Protein AF-A0A9R1W698-F1 (afdb_monomer_lite)

Structure (mmCIF, N/CA/C/O backbone):
data_AF-A0A9R1W698-F1
#
_entry.id   AF-A0A9R1W698-F1
#
loop_
_atom_site.group_PDB
_atom_site.id
_atom_site.type_symbol
_atom_site.label_atom_id
_atom_site.label_alt_id
_atom_site.label_comp_id
_atom_site.label_asym_id
_atom_site.label_entity_id
_atom_site.label_seq_id
_atom_site.pdbx_PDB_ins_code
_atom_site.Cartn_x
_atom_site.Cartn_y
_atom_site.Cartn_z
_atom_site.occupancy
_atom_site.B_iso_or_equiv
_atom_site.auth_seq_id
_atom_site.auth_comp_id
_atom_site.auth_asym_id
_atom_site.auth_atom_id
_atom_site.pdbx_PDB_model_num
ATOM 1 N N . MET A 1 1 ? -31.253 -34.315 96.764 1.00 33.97 1 MET A N 1
ATOM 2 C CA . MET A 1 1 ? -30.723 -33.722 95.512 1.00 33.97 1 MET A CA 1
ATOM 3 C C . MET A 1 1 ? -31.848 -32.955 94.836 1.00 33.97 1 MET A C 1
ATOM 5 O O . MET A 1 1 ? -32.998 -33.227 95.155 1.00 33.97 1 MET A O 1
ATOM 9 N N . ILE A 1 2 ? -31.525 -31.975 93.991 1.00 33.94 2 ILE A N 1
ATOM 10 C CA . ILE A 1 2 ? -32.483 -30.999 93.449 1.00 33.94 2 ILE A CA 1
ATOM 11 C C . ILE A 1 2 ? -32.566 -31.155 91.929 1.00 33.94 2 ILE A C 1
ATOM 13 O O . ILE A 1 2 ? -31.538 -31.225 91.266 1.00 33.94 2 ILE A O 1
ATOM 17 N N . SER A 1 3 ? -33.785 -31.144 91.399 1.00 26.56 3 SER A N 1
ATOM 18 C CA . SER A 1 3 ? -34.127 -30.610 90.077 1.00 26.56 3 SER A CA 1
ATOM 19 C C . SER A 1 3 ? -35.618 -30.268 90.121 1.00 26.56 3 SER A C 1
ATOM 21 O O . SER A 1 3 ? -36.389 -31.053 90.675 1.00 26.56 3 SER A O 1
ATOM 23 N N . PHE A 1 4 ? -36.020 -29.088 89.645 1.00 29.69 4 PHE A N 1
ATOM 24 C CA . PHE A 1 4 ? -37.393 -28.587 89.789 1.00 29.69 4 PHE A CA 1
ATOM 25 C C . PHE A 1 4 ? -38.014 -28.194 88.445 1.00 29.69 4 PHE A C 1
ATOM 27 O O . PHE A 1 4 ? -37.325 -28.023 87.443 1.00 29.69 4 PHE A O 1
ATOM 34 N N . SER A 1 5 ? -39.342 -28.118 88.445 1.00 29.70 5 SER A N 1
ATOM 35 C CA . SER A 1 5 ? -40.207 -28.041 87.268 1.00 29.70 5 SER A CA 1
ATOM 36 C C . SER A 1 5 ? -40.041 -26.789 86.406 1.00 29.70 5 SER A C 1
ATOM 38 O O . SER A 1 5 ? -39.906 -25.676 86.913 1.00 29.70 5 SER A O 1
ATOM 40 N N . SER A 1 6 ? -40.236 -26.982 85.102 1.00 26.84 6 SER A N 1
ATOM 41 C CA . SER A 1 6 ? -40.663 -25.948 84.158 1.00 26.84 6 SER A CA 1
ATOM 42 C C . SER A 1 6 ? -41.901 -25.188 84.649 1.00 26.84 6 SER A C 1
ATOM 44 O O . SER A 1 6 ? -42.831 -25.801 85.175 1.00 26.84 6 SER A O 1
ATOM 46 N N . PHE A 1 7 ? -41.945 -23.882 84.390 1.00 28.03 7 PHE A N 1
ATOM 47 C CA . PHE A 1 7 ? -43.139 -23.046 84.519 1.00 28.03 7 PHE A CA 1
ATOM 48 C C . PHE A 1 7 ? -43.317 -22.235 83.235 1.00 28.03 7 PHE A C 1
ATOM 50 O O . PHE A 1 7 ? -42.392 -21.546 82.807 1.00 28.03 7 PHE A O 1
ATOM 57 N N . GLU A 1 8 ? -44.501 -22.305 82.632 1.00 27.55 8 GLU A N 1
ATOM 58 C CA . GLU A 1 8 ? -44.916 -21.337 81.617 1.00 27.55 8 GLU A CA 1
ATOM 59 C C . GLU A 1 8 ? -45.270 -20.007 82.295 1.00 27.55 8 GLU A C 1
ATOM 61 O O . GLU A 1 8 ? -45.818 -19.987 83.400 1.00 27.55 8 GLU A O 1
ATOM 66 N N . LEU A 1 9 ? -44.997 -18.889 81.620 1.00 27.81 9 LEU A N 1
ATOM 67 C CA . LEU A 1 9 ? -45.496 -17.575 82.017 1.00 27.81 9 LEU A CA 1
ATOM 68 C C . LEU A 1 9 ? -45.910 -16.784 80.775 1.00 27.81 9 LEU A C 1
ATOM 70 O O . LEU A 1 9 ? -45.196 -16.724 79.775 1.00 27.81 9 LEU A O 1
ATOM 74 N N . GLU A 1 10 ? -47.114 -16.227 80.829 1.00 25.27 10 GLU A N 1
ATOM 75 C CA . GLU A 1 10 ? -47.820 -15.699 79.666 1.00 25.27 10 GLU A CA 1
ATOM 76 C C . GLU A 1 10 ? -47.170 -14.422 79.112 1.00 25.27 10 GLU A C 1
ATOM 78 O O . GLU A 1 10 ? -47.027 -13.430 79.830 1.00 25.27 10 GLU A O 1
ATOM 83 N N . LYS A 1 11 ? -46.944 -14.355 77.792 1.00 28.23 11 LYS A N 1
ATOM 84 C CA . LYS A 1 11 ? -46.840 -13.064 77.087 1.00 28.23 11 LYS A CA 1
ATOM 85 C C . LYS A 1 11 ? -48.230 -12.420 76.949 1.00 28.23 11 LYS A C 1
ATOM 87 O O . LYS A 1 11 ? -48.762 -12.288 75.849 1.00 28.23 11 LYS A O 1
ATOM 92 N N . LYS A 1 12 ? -48.826 -11.997 78.071 1.00 27.94 12 LYS A N 1
ATOM 93 C CA . LYS A 1 12 ? -49.932 -11.026 78.054 1.00 27.94 12 LYS A CA 1
ATOM 94 C C . LYS A 1 12 ? -49.378 -9.680 77.574 1.00 27.94 12 LYS A C 1
ATOM 96 O O . LYS A 1 12 ? -48.431 -9.156 78.153 1.00 27.94 12 LYS A O 1
ATOM 101 N N . GLY A 1 13 ? -49.942 -9.143 76.495 1.00 33.56 13 GLY A N 1
ATOM 102 C CA . GLY A 1 13 ? -49.483 -7.884 75.907 1.00 33.56 13 GLY A CA 1
ATOM 103 C C . GLY A 1 13 ? -49.900 -6.650 76.711 1.00 33.56 13 GLY A C 1
ATOM 104 O O . GLY A 1 13 ? -50.947 -6.644 77.357 1.00 33.56 13 GLY A O 1
ATOM 105 N N . SER A 1 14 ? -49.114 -5.580 76.593 1.00 26.20 14 SER A N 1
ATOM 106 C CA . SER A 1 14 ? -49.520 -4.219 76.951 1.00 26.20 14 SER A CA 1
ATOM 107 C C . SER A 1 14 ? -49.183 -3.282 75.792 1.00 26.20 14 SER A C 1
ATOM 109 O O . SER A 1 14 ? -48.072 -3.336 75.276 1.00 26.20 14 SER A O 1
ATOM 111 N N . SER A 1 15 ? -50.172 -2.487 75.372 1.00 27.78 15 SER A N 1
ATOM 112 C CA . SER A 1 15 ? -50.120 -1.407 74.369 1.00 27.78 15 SER A CA 1
ATOM 113 C C . SER A 1 15 ? -49.068 -1.513 73.248 1.00 27.78 15 SER A C 1
ATOM 115 O O . SER A 1 15 ? -47.927 -1.076 73.401 1.00 27.78 15 SER A O 1
ATOM 117 N N . MET A 1 16 ? -49.516 -1.906 72.050 1.00 29.89 16 MET A N 1
ATOM 118 C CA . MET A 1 16 ? -48.929 -1.351 70.823 1.00 29.89 16 MET A CA 1
ATOM 119 C C . MET A 1 16 ? -48.975 0.184 70.894 1.00 29.89 16 MET A C 1
ATOM 121 O O . MET A 1 16 ? -49.987 0.749 71.318 1.00 29.89 16 MET A O 1
ATOM 125 N N . ALA A 1 17 ? -47.920 0.859 70.437 1.00 30.55 17 ALA A N 1
ATOM 126 C CA . ALA A 1 17 ? -48.002 2.288 70.147 1.00 30.55 17 ALA A CA 1
ATOM 127 C C . ALA A 1 17 ? -49.018 2.539 69.006 1.00 30.55 17 ALA A C 1
ATOM 129 O O . ALA A 1 17 ? -49.207 1.656 68.162 1.00 30.55 17 ALA A O 1
ATOM 130 N N . PRO A 1 18 ? -49.677 3.713 68.941 1.00 30.25 18 PRO A N 1
ATOM 131 C CA . PRO A 1 18 ? -50.644 3.993 67.886 1.00 30.25 18 PRO A CA 1
ATOM 132 C C . PRO A 1 18 ? -50.001 3.956 66.495 1.00 30.25 18 PRO A C 1
ATOM 134 O O . PRO A 1 18 ? -49.043 4.679 66.217 1.00 30.25 18 PRO A O 1
ATOM 137 N N . THR A 1 19 ? -50.574 3.164 65.592 1.00 39.56 19 THR A N 1
ATOM 138 C CA . THR A 1 19 ? -50.259 3.206 64.160 1.00 39.56 19 THR A CA 1
ATOM 139 C C . THR A 1 19 ? -50.583 4.597 63.605 1.00 39.56 19 THR A C 1
ATOM 141 O O . THR A 1 19 ? -51.761 4.939 63.492 1.00 39.56 19 THR A O 1
ATOM 144 N N . GLY A 1 20 ? -49.572 5.405 63.262 1.00 36.72 20 GLY A N 1
ATOM 145 C CA . GLY A 1 20 ? -49.811 6.709 62.621 1.00 36.72 20 GLY A CA 1
ATOM 146 C C . GLY A 1 20 ? -48.735 7.792 62.751 1.00 36.72 20 GLY A C 1
ATOM 147 O O . GLY A 1 20 ? -48.856 8.809 62.075 1.00 36.72 20 GLY A O 1
ATOM 148 N N . LYS A 1 21 ? -47.688 7.615 63.568 1.00 42.62 21 LYS A N 1
ATOM 149 C CA . LYS A 1 21 ? -46.507 8.502 63.570 1.00 42.62 21 LYS A CA 1
ATOM 150 C C . LYS A 1 21 ? -45.225 7.703 63.366 1.00 42.62 21 LYS A C 1
ATOM 152 O O . LYS A 1 21 ? -45.074 6.632 63.948 1.00 42.62 21 LYS A O 1
ATOM 157 N N . ALA A 1 22 ? -44.318 8.235 62.551 1.00 48.12 22 ALA A N 1
ATOM 158 C CA . ALA A 1 22 ? -42.968 7.706 62.418 1.00 48.12 22 ALA A CA 1
ATOM 159 C C . ALA A 1 22 ? -42.137 8.033 63.672 1.00 48.12 22 ALA A C 1
ATOM 161 O O . ALA A 1 22 ? -42.319 9.083 64.287 1.00 48.12 22 ALA A O 1
ATOM 162 N N . LEU A 1 23 ? -41.216 7.136 64.032 1.00 63.12 23 LEU A N 1
ATOM 163 C CA . LEU A 1 23 ? -40.157 7.416 65.003 1.00 63.12 23 LEU A CA 1
ATOM 164 C C . LEU A 1 23 ? -39.086 8.266 64.314 1.00 63.12 23 LEU A C 1
ATOM 166 O O . LEU A 1 23 ? -38.233 7.753 63.589 1.00 63.12 23 LEU A O 1
ATOM 170 N N . GLU A 1 24 ? -39.173 9.578 64.504 1.00 68.81 24 GLU A N 1
ATOM 171 C CA . GLU A 1 24 ? -38.266 10.546 63.890 1.00 68.81 24 GLU A CA 1
ATOM 172 C C . GLU A 1 24 ? -37.064 10.826 64.801 1.00 68.81 24 GLU A C 1
ATOM 174 O O . GLU A 1 24 ? -37.206 11.091 65.995 1.00 68.81 24 GLU A O 1
ATOM 179 N N . PHE A 1 25 ? -35.866 10.770 64.219 1.00 82.12 25 PHE A N 1
ATOM 180 C CA . PHE A 1 25 ? -34.627 11.214 64.856 1.00 82.12 25 PHE A CA 1
ATOM 181 C C . PHE A 1 25 ? -34.342 12.646 64.404 1.00 82.12 25 PHE A C 1
ATOM 183 O O . PHE A 1 25 ? -34.291 12.893 63.197 1.00 82.12 25 PHE A O 1
ATOM 190 N N . TYR A 1 26 ? -34.126 13.556 65.350 1.00 80.81 26 TYR A N 1
ATOM 191 C CA . TYR A 1 26 ? -33.819 14.964 65.091 1.00 80.81 26 TYR A CA 1
ATOM 192 C C . TYR A 1 26 ? -32.513 15.380 65.785 1.00 80.81 26 TYR A C 1
ATOM 194 O O . TYR A 1 26 ? -32.010 14.659 66.646 1.00 80.81 26 TYR A O 1
ATOM 202 N N . ASN A 1 27 ? -31.943 16.505 65.354 1.00 84.69 27 ASN A N 1
ATOM 203 C CA . ASN A 1 27 ? -30.641 17.016 65.787 1.00 84.69 27 ASN A CA 1
ATOM 204 C C . ASN A 1 27 ? -30.791 18.493 66.167 1.00 84.69 27 ASN A C 1
ATOM 206 O O . ASN A 1 27 ? -31.296 19.273 65.357 1.00 84.69 27 ASN A O 1
ATOM 210 N N . GLU A 1 28 ? -30.350 18.852 67.369 1.00 80.00 28 GLU A N 1
ATOM 211 C CA . GLU A 1 28 ? -30.261 20.227 67.864 1.00 80.00 28 GLU A CA 1
ATOM 212 C C . GLU A 1 28 ? -28.819 20.454 68.354 1.00 80.00 28 GLU A C 1
ATOM 214 O O . GLU A 1 28 ? -28.371 19.794 69.282 1.00 80.00 28 GLU A O 1
ATOM 219 N N . ASP A 1 29 ? -28.065 21.339 67.692 1.00 71.00 29 ASP A N 1
ATOM 220 C CA . ASP A 1 29 ? -26.711 21.791 68.075 1.00 71.00 29 ASP A CA 1
ATOM 221 C C . ASP A 1 29 ? -25.688 20.697 68.498 1.00 71.00 29 ASP A C 1
ATOM 223 O O . ASP A 1 29 ? -24.858 20.912 69.382 1.00 71.00 29 ASP A O 1
ATOM 227 N N . ASN A 1 30 ? -25.675 19.567 67.769 1.00 77.69 30 ASN A N 1
ATOM 228 C CA . ASN A 1 30 ? -24.876 18.333 67.966 1.00 77.69 30 ASN A CA 1
ATOM 229 C C . ASN A 1 30 ? -25.450 17.294 68.948 1.00 77.69 30 ASN A C 1
ATOM 231 O O . ASN A 1 30 ? -24.835 16.239 69.131 1.00 77.69 30 ASN A O 1
ATOM 235 N N . ASP A 1 31 ? -26.644 17.520 69.489 1.00 84.00 31 ASP A N 1
ATOM 236 C CA . ASP A 1 31 ? -27.379 16.534 70.277 1.00 84.00 31 ASP A CA 1
ATOM 237 C C . ASP A 1 31 ? -28.454 15.855 69.406 1.00 84.00 31 ASP A C 1
ATOM 239 O O . ASP A 1 31 ? -29.385 16.487 68.898 1.00 84.00 31 ASP A O 1
ATOM 243 N N . TRP A 1 32 ? -28.332 14.538 69.211 1.00 83.88 32 TRP A N 1
ATOM 244 C CA . TRP A 1 32 ? -29.322 13.711 68.516 1.00 83.88 32 TRP A CA 1
ATOM 245 C C . TRP A 1 32 ? -30.338 13.125 69.491 1.00 83.88 32 TRP A C 1
ATOM 247 O O . TRP A 1 32 ? -29.989 12.367 70.398 1.00 83.88 32 TRP A O 1
ATOM 257 N N . PHE A 1 33 ? -31.614 13.376 69.219 1.00 82.62 33 PHE A N 1
ATOM 258 C CA . PHE A 1 33 ? -32.744 12.876 69.992 1.00 82.62 33 PHE A CA 1
ATOM 259 C C . PHE A 1 33 ? -33.616 11.940 69.151 1.00 82.62 33 PHE A C 1
ATOM 261 O O . PHE A 1 33 ? -33.777 12.115 67.940 1.00 82.62 33 PHE A O 1
ATOM 268 N N . CYS A 1 34 ? -34.234 10.956 69.805 1.00 80.06 34 CYS A N 1
ATOM 269 C CA . CYS A 1 34 ? -35.293 10.139 69.214 1.00 80.06 34 CYS A CA 1
ATOM 270 C C . CYS A 1 34 ? -36.658 10.595 69.745 1.00 80.06 34 CYS A C 1
ATOM 272 O O . CYS A 1 34 ? -36.892 10.547 70.952 1.00 80.06 34 CYS A O 1
ATOM 274 N N . ASN A 1 35 ? -37.575 10.978 68.852 1.00 71.50 35 ASN A N 1
ATOM 275 C CA . ASN A 1 35 ? -38.917 11.462 69.185 1.00 71.50 35 ASN A CA 1
ATOM 276 C C . ASN A 1 35 ? -39.826 10.316 69.675 1.00 71.50 35 ASN A C 1
ATOM 278 O O . ASN A 1 35 ? -40.599 9.730 68.913 1.00 71.50 35 ASN A O 1
ATOM 282 N N . ALA A 1 36 ? -39.684 9.962 70.953 1.00 67.25 36 ALA A N 1
ATOM 283 C CA . ALA A 1 36 ? -40.439 8.920 71.640 1.00 67.25 36 ALA A CA 1
ATOM 284 C C . ALA A 1 36 ? -41.389 9.510 72.700 1.00 67.25 36 ALA A C 1
ATOM 286 O O . ALA A 1 36 ? -41.257 10.650 73.131 1.00 67.25 36 ALA A O 1
ATOM 287 N N . VAL A 1 37 ? -42.348 8.701 73.163 1.00 67.06 37 VAL A N 1
ATOM 288 C CA . VAL A 1 37 ? -43.302 9.076 74.234 1.00 67.06 37 VAL A CA 1
ATOM 289 C C . VAL A 1 37 ? -42.653 9.038 75.634 1.00 67.06 37 VAL A C 1
ATOM 291 O O . VAL A 1 37 ? -43.261 9.449 76.619 1.00 67.06 37 VAL A O 1
ATOM 294 N N . LEU A 1 38 ? -41.416 8.543 75.731 1.00 72.62 38 LEU A N 1
ATOM 295 C CA . LEU A 1 38 ? -40.633 8.426 76.960 1.00 72.62 38 LEU A CA 1
ATOM 296 C C . LEU A 1 38 ? -39.397 9.341 76.889 1.00 72.62 38 LEU A C 1
ATOM 298 O O . LEU A 1 38 ? -38.908 9.602 75.789 1.00 72.62 38 LEU A O 1
ATOM 302 N N . PRO A 1 39 ? -38.879 9.822 78.034 1.00 74.50 39 PRO A N 1
ATOM 303 C CA . PRO A 1 39 ? -37.581 10.483 78.086 1.00 74.50 39 PRO A CA 1
ATOM 304 C C . PRO A 1 39 ? -36.440 9.467 77.922 1.00 74.50 39 PRO A C 1
ATOM 306 O O . PRO A 1 39 ? -36.518 8.346 78.429 1.00 74.50 39 PRO A O 1
ATOM 309 N N . SER A 1 40 ? -35.355 9.893 77.275 1.00 78.94 40 SER A N 1
ATOM 310 C CA . SER A 1 40 ? -34.113 9.125 77.127 1.00 78.94 40 SER A CA 1
ATOM 311 C C . SER A 1 40 ? -33.463 8.808 78.481 1.00 78.94 40 SER A C 1
ATOM 313 O O . SER A 1 40 ? -33.229 9.717 79.280 1.00 78.94 40 SER A O 1
ATOM 315 N N . ASP A 1 41 ? -33.114 7.542 78.716 1.00 81.75 41 ASP A N 1
ATOM 316 C CA . ASP A 1 41 ? -32.436 7.055 79.930 1.00 81.75 41 ASP A CA 1
ATOM 317 C C . ASP A 1 41 ? -30.949 6.695 79.709 1.00 81.75 41 ASP A C 1
ATOM 319 O O . ASP A 1 41 ? -30.249 6.304 80.652 1.00 81.75 41 ASP A O 1
ATOM 323 N N . LEU A 1 42 ? -30.455 6.879 78.479 1.00 84.12 42 LEU A N 1
ATOM 324 C CA . LEU A 1 42 ? -29.080 6.635 78.050 1.00 84.12 42 LEU A CA 1
ATOM 325 C C . LEU A 1 42 ? -28.551 7.809 77.209 1.00 84.12 42 LEU A C 1
ATOM 327 O O . LEU A 1 42 ? -29.247 8.294 76.318 1.00 84.12 42 LEU A O 1
ATOM 331 N N . THR A 1 43 ? -27.298 8.208 77.431 1.00 86.31 43 THR A N 1
ATOM 332 C CA . THR A 1 43 ? -26.577 9.134 76.540 1.00 86.31 43 THR A CA 1
ATOM 333 C C . THR A 1 43 ? -25.336 8.434 75.998 1.00 86.31 43 THR A C 1
ATOM 335 O O . THR A 1 43 ? -24.562 7.875 76.772 1.00 86.31 43 THR A O 1
ATOM 338 N N . ILE A 1 44 ? -25.124 8.454 74.683 1.00 86.44 44 ILE A N 1
ATOM 339 C CA . ILE A 1 44 ? -23.920 7.898 74.049 1.00 86.44 44 ILE A CA 1
ATOM 340 C C . ILE A 1 44 ? -23.155 9.029 73.358 1.00 86.44 44 ILE A C 1
ATOM 342 O O . ILE A 1 44 ? -23.745 9.776 72.586 1.00 86.44 44 ILE A O 1
ATOM 346 N N . VAL A 1 45 ? -21.861 9.169 73.647 1.00 86.44 45 VAL A N 1
ATOM 347 C CA . VAL A 1 45 ? -21.006 10.261 73.152 1.00 86.44 45 VAL A CA 1
ATOM 348 C C . VAL A 1 45 ? -20.006 9.721 72.136 1.00 86.44 45 VAL A C 1
ATOM 350 O O . VAL A 1 45 ? -19.306 8.746 72.419 1.00 86.44 45 VAL A O 1
ATOM 353 N N . ILE A 1 46 ? -19.958 10.348 70.957 1.00 85.81 46 ILE A N 1
ATOM 354 C CA . ILE A 1 46 ? -19.173 9.917 69.791 1.00 85.81 46 ILE A CA 1
ATOM 355 C C . ILE A 1 46 ? -18.653 11.152 69.059 1.00 85.81 46 ILE A C 1
ATOM 357 O O . ILE A 1 46 ? -19.453 11.968 68.621 1.00 85.81 46 ILE A O 1
ATOM 361 N N . ASP A 1 47 ? -17.338 11.297 68.893 1.00 78.75 47 ASP A N 1
ATOM 362 C CA . ASP A 1 47 ? -16.715 12.392 68.122 1.00 78.75 47 ASP A CA 1
ATOM 363 C C . ASP A 1 47 ? -17.144 13.824 68.552 1.00 78.75 47 ASP A C 1
ATOM 365 O O . ASP A 1 47 ? -17.042 14.774 67.778 1.00 78.75 47 ASP A O 1
ATOM 369 N N . GLY A 1 48 ? -17.637 13.994 69.788 1.00 76.50 48 GLY A N 1
ATOM 370 C CA . GLY A 1 48 ? -18.208 15.252 70.303 1.00 76.50 48 GLY A CA 1
ATOM 371 C C . GLY A 1 48 ? -19.710 15.457 70.039 1.00 76.50 48 GLY A C 1
ATOM 372 O O . GLY A 1 48 ? -20.256 16.482 70.435 1.00 76.50 48 GLY A O 1
ATOM 373 N N . VAL A 1 49 ? -20.373 14.488 69.407 1.00 85.06 49 VAL A N 1
ATOM 374 C CA . VAL A 1 49 ? -21.824 14.410 69.175 1.00 85.06 49 VAL A CA 1
ATOM 375 C C . VAL A 1 49 ? -22.461 13.548 70.268 1.00 85.06 49 VAL A C 1
ATOM 377 O O . VAL A 1 49 ? -21.977 12.444 70.543 1.00 85.06 49 VAL A O 1
ATOM 380 N N . ASN A 1 50 ? -23.556 14.011 70.877 1.00 87.75 50 ASN A N 1
ATOM 381 C CA . ASN A 1 50 ? -24.291 13.237 71.881 1.00 87.75 50 ASN A CA 1
ATOM 382 C C . ASN A 1 50 ? -25.527 12.574 71.261 1.00 87.75 50 ASN A C 1
ATOM 384 O O . ASN A 1 50 ? -26.212 13.150 70.421 1.00 87.75 50 ASN A O 1
ATOM 388 N N . PHE A 1 51 ? -25.842 11.360 71.702 1.00 87.50 51 PHE A N 1
ATOM 389 C CA . PHE A 1 51 ? -27.015 10.597 71.288 1.00 87.50 51 PHE A CA 1
ATOM 390 C C . PHE A 1 51 ? -27.871 10.270 72.510 1.00 87.50 51 PHE A C 1
ATOM 392 O O . PHE A 1 51 ? -27.522 9.396 73.308 1.00 87.50 51 PHE A O 1
ATOM 399 N N . HIS A 1 52 ? -29.004 10.955 72.644 1.00 87.12 52 HIS A N 1
ATOM 400 C CA . HIS A 1 52 ? -29.972 10.773 73.722 1.00 87.12 52 HIS A CA 1
ATOM 401 C C . HIS A 1 52 ? -30.980 9.688 73.343 1.00 87.12 52 HIS A C 1
ATOM 403 O O . HIS A 1 52 ? -31.906 9.888 72.548 1.00 87.12 52 HIS A O 1
ATOM 409 N N . LEU A 1 53 ? -30.753 8.496 73.890 1.00 86.94 53 LEU A N 1
ATOM 410 C CA . LEU A 1 53 ? -31.375 7.247 73.470 1.00 86.94 53 LEU A CA 1
ATOM 411 C C . LEU A 1 53 ? -31.998 6.493 74.655 1.00 86.94 53 LEU A C 1
ATOM 413 O O . LEU A 1 53 ? -31.985 6.941 75.801 1.00 86.94 53 LEU A O 1
ATOM 417 N N . HIS A 1 54 ? -32.592 5.342 74.349 1.00 87.62 54 HIS A N 1
ATOM 418 C CA . HIS A 1 54 ? -33.274 4.484 75.308 1.00 87.62 54 HIS A CA 1
ATOM 419 C C . HIS A 1 54 ? -32.513 3.165 75.467 1.00 87.62 54 HIS A C 1
ATOM 421 O O . HIS A 1 54 ? -32.122 2.549 74.470 1.00 87.62 54 HIS A O 1
ATOM 427 N N . LYS A 1 55 ? -32.352 2.689 76.706 1.00 83.31 55 LYS A N 1
ATOM 428 C CA . LYS A 1 55 ? -31.650 1.438 77.023 1.00 83.31 55 LYS A CA 1
ATOM 429 C C . LYS A 1 55 ? -32.268 0.230 76.319 1.00 83.31 55 LYS A C 1
ATOM 431 O O . LYS A 1 55 ? -31.551 -0.523 75.668 1.00 83.31 55 LYS A O 1
ATOM 436 N N . PHE A 1 56 ? -33.587 0.045 76.416 1.00 82.88 56 PHE A N 1
ATOM 437 C CA . PHE A 1 56 ? -34.252 -1.183 75.954 1.00 82.88 56 PHE A CA 1
ATOM 438 C C . PHE A 1 56 ? -34.033 -1.503 74.454 1.00 82.88 56 PHE A C 1
ATOM 440 O O . PHE A 1 56 ? -33.574 -2.612 74.178 1.00 82.88 56 PHE A O 1
ATOM 447 N N . PRO A 1 57 ? -34.258 -0.579 73.490 1.00 83.88 57 PRO A N 1
ATOM 448 C CA . PRO A 1 57 ? -33.944 -0.818 72.077 1.00 83.88 57 PRO A CA 1
ATOM 449 C C . PRO A 1 57 ? -32.500 -1.277 71.838 1.00 83.88 57 PRO A C 1
ATOM 451 O O . PRO A 1 57 ? -32.276 -2.277 71.160 1.00 83.88 57 PRO A O 1
ATOM 454 N N . LEU A 1 58 ? -31.519 -0.589 72.431 1.00 85.19 58 LEU A N 1
ATOM 455 C CA . LEU A 1 58 ? -30.094 -0.862 72.215 1.00 85.19 58 LEU A CA 1
ATOM 456 C C . LEU A 1 58 ? -29.651 -2.182 72.862 1.00 85.19 58 LEU A C 1
ATOM 458 O O . LEU A 1 58 ? -29.062 -3.023 72.188 1.00 85.19 58 LEU A O 1
ATOM 462 N N . LEU A 1 59 ? -29.995 -2.399 74.136 1.00 85.12 59 LEU A N 1
ATOM 463 C CA . LEU A 1 59 ? -29.694 -3.639 74.864 1.00 85.12 59 LEU A CA 1
ATOM 464 C C . LEU A 1 59 ? -30.299 -4.874 74.183 1.00 85.12 59 LEU A C 1
ATOM 466 O O . LEU A 1 59 ? -29.722 -5.953 74.249 1.00 85.12 59 LEU A O 1
ATOM 470 N N . SER A 1 60 ? -31.439 -4.719 73.500 1.00 84.88 60 SER A N 1
ATOM 471 C CA . SER A 1 60 ? -32.104 -5.821 72.797 1.00 84.88 60 SER A CA 1
ATOM 472 C C . SER A 1 60 ? -31.419 -6.273 71.499 1.00 84.88 60 SER A C 1
ATOM 474 O O . SER A 1 60 ? -31.852 -7.275 70.939 1.00 84.88 60 SER A O 1
ATOM 476 N N . ARG A 1 61 ? -30.398 -5.547 71.006 1.00 86.56 61 ARG A N 1
ATOM 477 C CA . ARG A 1 61 ? -29.749 -5.793 69.699 1.00 86.56 61 ARG A CA 1
ATOM 478 C C . ARG A 1 61 ? -28.221 -5.633 69.663 1.00 86.56 61 ARG A C 1
ATOM 480 O O . ARG A 1 61 ? -27.620 -6.032 68.668 1.00 86.56 61 ARG A O 1
ATOM 487 N N . CYS A 1 62 ? -27.589 -5.044 70.681 1.00 90.88 62 CYS A N 1
ATOM 488 C CA . CYS A 1 62 ? -26.164 -4.689 70.684 1.00 90.88 62 CYS A CA 1
ATOM 489 C C . CYS A 1 62 ? -25.429 -5.284 71.897 1.00 90.88 62 CYS A C 1
ATOM 491 O O . CYS A 1 62 ? -25.537 -4.768 73.015 1.00 90.88 62 CYS A O 1
ATOM 493 N N . GLY A 1 63 ? -24.635 -6.336 71.666 1.00 88.00 63 GLY A N 1
ATOM 494 C CA . GLY A 1 63 ? -23.907 -7.040 72.725 1.00 88.00 63 GLY A CA 1
ATOM 495 C C . GLY A 1 63 ? -22.893 -6.177 73.472 1.00 88.00 63 GLY A C 1
ATOM 496 O O . GLY A 1 63 ? -22.783 -6.269 74.696 1.00 88.00 63 GLY A O 1
ATOM 497 N N . LYS A 1 64 ? -22.220 -5.253 72.778 1.00 88.06 64 LYS A N 1
ATOM 498 C CA . LYS A 1 64 ? -21.200 -4.402 73.402 1.00 88.06 64 LYS A CA 1
ATOM 499 C C . LYS A 1 64 ? -21.788 -3.365 74.354 1.00 88.06 64 LYS A C 1
ATOM 501 O O . LYS A 1 64 ? -21.253 -3.171 75.443 1.00 88.06 64 LYS A O 1
ATOM 506 N N . ILE A 1 65 ? -22.902 -2.727 73.984 1.00 86.75 65 ILE A N 1
ATOM 507 C CA . ILE A 1 65 ? -23.623 -1.815 74.889 1.00 86.75 65 ILE A CA 1
ATOM 508 C C . ILE A 1 65 ? -24.201 -2.606 76.070 1.00 86.75 65 ILE A C 1
ATOM 510 O O . ILE A 1 65 ? -24.173 -2.117 77.197 1.00 86.75 65 ILE A O 1
ATOM 514 N N . GLU A 1 66 ? -24.651 -3.846 75.853 1.00 85.62 66 GLU A N 1
ATOM 515 C CA . GLU A 1 66 ? -25.133 -4.716 76.930 1.00 85.62 66 GLU A CA 1
ATOM 516 C C . GLU A 1 66 ? -24.031 -5.084 77.941 1.00 85.62 66 GLU A C 1
ATOM 518 O O . GLU A 1 66 ? -24.251 -4.985 79.151 1.00 85.62 66 GLU A O 1
ATOM 523 N N . LYS A 1 67 ? -22.820 -5.413 77.472 1.00 85.56 67 LYS A N 1
ATOM 524 C CA . LYS A 1 67 ? -21.631 -5.640 78.315 1.00 85.56 67 LYS A CA 1
ATOM 525 C C . LYS A 1 67 ? -21.232 -4.380 79.095 1.00 85.56 67 LYS A C 1
ATOM 527 O O . LYS A 1 67 ? -21.166 -4.423 80.322 1.00 85.56 67 LYS A O 1
ATOM 532 N N . LEU A 1 68 ? -21.068 -3.244 78.411 1.00 84.19 68 LEU A N 1
ATOM 533 C CA . LEU A 1 68 ? -20.691 -1.966 79.035 1.00 84.19 68 LEU A CA 1
ATOM 534 C C . LEU A 1 68 ? -21.726 -1.486 80.069 1.00 84.19 68 LEU A C 1
ATOM 536 O O . LEU A 1 68 ? -21.361 -0.943 81.114 1.00 84.19 68 LEU A O 1
ATOM 540 N N . MET A 1 69 ? -23.022 -1.718 79.835 1.00 78.62 69 MET A N 1
ATOM 541 C CA . MET A 1 69 ? -24.064 -1.417 80.823 1.00 78.62 69 MET A CA 1
ATOM 542 C C . MET A 1 69 ? -24.009 -2.356 82.033 1.00 78.62 69 MET A C 1
ATOM 544 O O . MET A 1 69 ? -24.092 -1.866 83.157 1.00 78.62 69 MET A O 1
ATOM 548 N N . LYS A 1 70 ? -23.777 -3.664 81.849 1.00 77.50 70 LYS A N 1
ATOM 549 C CA . LYS A 1 70 ? -23.574 -4.613 82.965 1.00 77.50 70 LYS A CA 1
ATOM 550 C C . LYS A 1 70 ? -22.370 -4.245 83.842 1.00 77.50 70 LYS A C 1
ATOM 552 O O . LYS A 1 70 ? -22.418 -4.428 85.055 1.00 77.50 70 LYS A O 1
ATOM 557 N N . GLU A 1 71 ? -21.313 -3.688 83.258 1.00 72.00 71 GLU A N 1
ATOM 558 C CA . GLU A 1 71 ? -20.157 -3.162 83.997 1.00 72.00 71 GLU A CA 1
ATOM 559 C C . GLU A 1 71 ? -20.490 -1.849 84.735 1.00 72.00 71 GLU A C 1
ATOM 561 O O . GLU A 1 71 ? -20.102 -1.661 85.893 1.00 72.00 71 GLU A O 1
ATOM 566 N N . THR A 1 72 ? -21.274 -0.967 84.108 1.00 68.25 72 THR A N 1
ATOM 567 C CA . THR A 1 72 ? -21.643 0.356 84.648 1.00 68.25 72 THR A CA 1
ATOM 568 C C . THR A 1 72 ? -22.687 0.290 85.771 1.00 68.25 72 THR A C 1
ATOM 570 O O . THR A 1 72 ? -22.587 1.037 86.747 1.00 68.25 72 THR A O 1
ATOM 573 N N . GLU A 1 73 ? -23.677 -0.606 85.688 1.00 61.91 73 GLU A N 1
ATOM 574 C CA . GLU A 1 73 ? -24.776 -0.696 86.668 1.00 61.91 73 GLU A CA 1
ATOM 575 C C . GLU A 1 73 ? -24.325 -1.157 88.065 1.00 61.91 73 GLU A C 1
ATOM 577 O O . GLU A 1 73 ? -25.024 -0.913 89.050 1.00 61.91 73 GLU A O 1
ATOM 582 N N . ASN A 1 74 ? -23.113 -1.710 88.186 1.00 56.56 74 ASN A N 1
ATOM 583 C CA . ASN A 1 74 ? -22.471 -1.962 89.477 1.00 56.56 74 ASN A CA 1
ATOM 584 C C . ASN A 1 74 ? -22.037 -0.678 90.217 1.00 56.56 74 ASN A C 1
ATOM 586 O O . ASN A 1 74 ? -21.758 -0.753 91.413 1.00 56.56 74 ASN A O 1
ATOM 590 N N . ASN A 1 75 ? -21.950 0.481 89.544 1.00 56.50 75 ASN A N 1
ATOM 591 C CA . ASN A 1 75 ? -21.218 1.644 90.061 1.00 56.50 75 ASN A CA 1
ATOM 592 C C . ASN A 1 75 ? -22.037 2.919 90.347 1.00 56.50 75 ASN A C 1
ATOM 594 O O . ASN A 1 75 ? -21.614 3.668 91.228 1.00 56.50 75 ASN A O 1
ATOM 598 N N . ASN A 1 76 ? -23.178 3.211 89.692 1.00 50.06 76 ASN A N 1
ATOM 599 C CA . ASN A 1 76 ? -24.086 4.271 90.185 1.00 50.06 76 ASN A CA 1
ATOM 600 C C . ASN A 1 76 ? -25.494 4.335 89.558 1.00 50.06 76 ASN A C 1
ATOM 602 O O . ASN A 1 76 ? -25.732 3.862 88.451 1.00 50.06 76 ASN A O 1
ATOM 606 N N . LYS A 1 77 ? -26.426 5.002 90.262 1.00 48.97 77 LYS A N 1
ATOM 607 C CA . LYS A 1 77 ? -27.817 5.244 89.819 1.00 48.97 77 LYS A CA 1
ATOM 608 C C . LYS A 1 77 ? -28.012 6.656 89.250 1.00 48.97 77 LYS A C 1
ATOM 610 O O . LYS A 1 77 ? -28.557 7.529 89.921 1.00 48.97 77 LYS A O 1
ATOM 615 N N . GLY A 1 78 ? -27.602 6.859 88.001 1.00 53.56 78 GLY A N 1
ATOM 616 C CA . GLY A 1 78 ? -27.880 8.071 87.219 1.00 53.56 78 GLY A CA 1
ATOM 617 C C . GLY A 1 78 ? -28.122 7.750 85.742 1.00 53.56 78 GLY A C 1
ATOM 618 O O . GLY A 1 78 ? -27.889 6.617 85.311 1.00 53.56 78 GLY A O 1
ATOM 619 N N . THR A 1 79 ? -28.576 8.743 84.967 1.00 54.28 79 THR A N 1
ATOM 620 C CA . THR A 1 79 ? -28.620 8.673 83.493 1.00 54.28 79 THR A CA 1
ATOM 621 C C . THR A 1 79 ? -27.258 8.228 82.981 1.00 54.28 79 THR A C 1
ATOM 623 O O . THR A 1 79 ? -26.248 8.872 83.267 1.00 54.28 79 THR A O 1
ATOM 626 N N . SER A 1 80 ? -27.219 7.078 82.316 1.00 68.88 80 SER A N 1
ATOM 627 C CA . SER A 1 80 ? -25.959 6.382 82.072 1.00 68.88 80 SER A CA 1
ATOM 628 C C . SER A 1 80 ? -25.305 6.941 80.806 1.00 68.88 80 SER A C 1
ATOM 630 O O . SER A 1 80 ? -25.848 6.785 79.713 1.00 68.88 80 SER A O 1
ATOM 632 N N . THR A 1 81 ? -24.160 7.610 80.954 1.00 77.69 81 THR A N 1
ATOM 633 C CA . THR A 1 81 ? -23.378 8.122 79.820 1.00 77.69 81 THR A CA 1
ATOM 634 C C . THR A 1 81 ? -22.326 7.097 79.411 1.00 77.69 81 THR A C 1
ATOM 636 O O . THR A 1 81 ? -21.490 6.723 80.232 1.00 77.69 81 THR A O 1
ATOM 639 N N . ILE A 1 82 ? -22.344 6.665 78.150 1.00 81.88 82 ILE A N 1
ATOM 640 C CA . ILE A 1 82 ? -21.295 5.834 77.542 1.00 81.88 82 ILE A CA 1
ATOM 641 C C . ILE A 1 82 ? -20.497 6.714 76.578 1.00 81.88 82 ILE A C 1
ATOM 643 O O . ILE A 1 82 ? -21.082 7.385 75.733 1.00 81.88 82 ILE A O 1
ATOM 647 N N . ILE A 1 83 ? -19.170 6.686 76.670 1.00 82.81 83 ILE A N 1
ATOM 648 C CA . ILE A 1 83 ? -18.283 7.234 75.636 1.00 82.81 83 ILE A CA 1
ATOM 649 C C . ILE A 1 83 ? -17.816 6.053 74.782 1.00 82.81 83 ILE A C 1
ATOM 651 O O . ILE A 1 83 ? -17.438 5.015 75.329 1.00 82.81 83 ILE A O 1
ATOM 655 N N . LEU A 1 84 ? -17.879 6.184 73.458 1.00 83.44 84 LEU A N 1
ATOM 656 C CA . LEU A 1 84 ? -17.399 5.170 72.521 1.00 83.44 84 LEU A CA 1
ATOM 657 C C . LEU A 1 84 ? -16.306 5.781 71.630 1.00 83.44 84 LEU A C 1
ATOM 659 O O . LEU A 1 84 ? -16.519 6.805 70.986 1.00 83.44 84 LEU A O 1
ATOM 663 N N . GLU A 1 85 ? -15.137 5.142 71.598 1.00 79.81 85 GLU A N 1
ATOM 664 C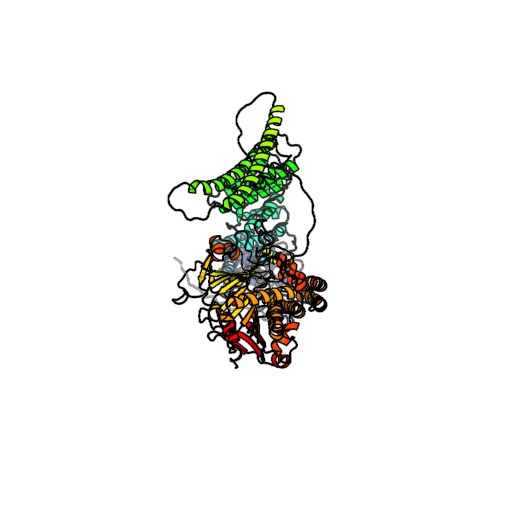 CA . GLU A 1 85 ? -13.929 5.627 70.911 1.00 79.81 85 GLU A CA 1
ATOM 665 C C . GLU A 1 85 ? -13.527 4.697 69.744 1.00 79.81 85 GLU A C 1
ATOM 667 O O . GLU A 1 85 ? -13.965 3.543 69.671 1.00 79.81 85 GLU A O 1
ATOM 672 N N . ASP A 1 86 ? -12.708 5.195 68.809 1.00 74.12 86 ASP A N 1
ATOM 673 C CA . ASP A 1 86 ? -12.229 4.484 67.602 1.00 74.12 86 ASP A CA 1
ATOM 674 C C . ASP A 1 86 ? -13.329 3.904 66.681 1.00 74.12 86 ASP A C 1
ATOM 676 O O . ASP A 1 86 ? -13.141 2.887 65.991 1.00 74.12 86 ASP A O 1
ATOM 680 N N . ILE A 1 87 ? -14.489 4.561 66.636 1.00 79.94 87 ILE A N 1
ATOM 681 C CA . ILE A 1 87 ? -15.679 4.070 65.934 1.00 79.94 87 ILE A CA 1
ATOM 682 C C . ILE A 1 87 ? -15.518 4.140 64.401 1.00 79.94 87 ILE A C 1
ATOM 684 O O . ILE A 1 87 ? -15.245 5.208 63.848 1.00 79.94 87 ILE A O 1
ATOM 688 N N . PRO A 1 88 ? -15.743 3.036 63.665 1.00 74.25 88 PRO A N 1
ATOM 689 C CA . PRO A 1 88 ? -15.709 3.049 62.205 1.00 74.25 88 PRO A CA 1
ATOM 690 C C . PRO A 1 88 ? -16.868 3.874 61.621 1.00 74.25 88 PRO A C 1
ATOM 692 O O . PRO A 1 88 ? -18.037 3.598 61.875 1.00 74.25 88 PRO A O 1
ATOM 695 N N . GLY A 1 89 ? -16.543 4.893 60.822 1.00 76.06 89 GLY A N 1
ATOM 696 C CA . GLY A 1 89 ? -17.540 5.761 60.182 1.00 76.06 89 GLY A CA 1
ATOM 697 C C . GLY A 1 89 ? -18.299 6.701 61.133 1.00 76.06 89 GLY A C 1
ATOM 698 O O . GLY A 1 89 ? -19.322 7.259 60.722 1.00 76.06 89 GLY A O 1
ATOM 699 N N . GLY A 1 90 ? -17.812 6.858 62.371 1.00 84.75 90 GLY A N 1
ATOM 700 C CA . GLY A 1 90 ? -18.213 7.880 63.342 1.00 84.75 90 GLY A CA 1
ATOM 701 C C . GLY A 1 90 ? -19.709 7.972 63.667 1.00 84.75 90 GLY A C 1
ATOM 702 O O . GLY A 1 90 ? -20.499 7.043 63.450 1.00 84.75 90 GLY A O 1
ATOM 703 N N . ALA A 1 91 ? -20.102 9.143 64.170 1.00 84.00 91 ALA A N 1
ATOM 704 C CA . ALA A 1 91 ? -21.469 9.470 64.584 1.00 84.00 91 ALA A CA 1
ATOM 705 C C . ALA A 1 91 ? -22.551 9.137 63.527 1.00 84.00 91 ALA A C 1
ATOM 707 O O . ALA A 1 91 ? -23.620 8.632 63.869 1.00 84.00 91 ALA A O 1
ATOM 708 N N . THR A 1 92 ? -22.289 9.353 62.232 1.00 85.50 92 THR A N 1
ATOM 709 C CA . THR A 1 92 ? -23.252 9.058 61.149 1.00 85.50 92 THR A CA 1
ATOM 710 C C . THR A 1 92 ? -23.551 7.564 61.018 1.00 85.50 92 THR A C 1
ATOM 712 O O . THR A 1 92 ? -24.706 7.173 60.832 1.00 85.50 92 THR A O 1
ATOM 715 N N . SER A 1 93 ? -22.531 6.717 61.148 1.00 87.12 93 SER A N 1
ATOM 716 C CA . SER A 1 93 ? -22.695 5.262 61.050 1.00 87.12 93 SER A CA 1
ATOM 717 C C . SER A 1 93 ? -23.332 4.695 62.322 1.00 87.12 93 SER A C 1
ATOM 719 O O . SER A 1 93 ? -24.135 3.762 62.256 1.00 87.12 93 SER A O 1
ATOM 721 N N . PHE A 1 94 ? -23.069 5.319 63.476 1.00 89.12 94 PHE A N 1
ATOM 722 C CA . PHE A 1 94 ? -23.757 4.997 64.724 1.00 89.12 94 PHE A CA 1
ATOM 723 C C . PHE A 1 94 ? -25.237 5.409 64.711 1.00 89.12 94 PHE A C 1
ATOM 725 O O . PHE A 1 94 ? -26.080 4.669 65.217 1.00 89.12 94 PHE A O 1
ATOM 732 N N . LEU A 1 95 ? -25.592 6.536 64.082 1.00 87.88 95 LEU A N 1
ATOM 733 C CA . LEU A 1 95 ? -26.990 6.931 63.873 1.00 87.88 95 LEU A CA 1
ATOM 734 C C . LEU A 1 95 ? -27.749 5.898 63.024 1.00 87.88 95 LEU A C 1
ATOM 736 O O . LEU A 1 95 ? -28.922 5.634 63.290 1.00 87.88 95 LEU A O 1
ATOM 740 N N . ALA A 1 96 ? -27.092 5.290 62.028 1.00 87.75 96 ALA A N 1
ATOM 741 C CA . ALA A 1 96 ? -27.671 4.180 61.277 1.00 87.75 96 ALA A CA 1
ATOM 742 C C . ALA A 1 96 ? -27.917 2.969 62.194 1.00 87.75 96 ALA A C 1
ATOM 744 O O . ALA A 1 96 ? -29.061 2.543 62.327 1.00 87.75 96 ALA A O 1
ATOM 745 N N . ALA A 1 97 ? -26.901 2.472 62.908 1.00 89.62 97 ALA A N 1
ATOM 746 C CA . ALA A 1 97 ? -27.077 1.352 63.842 1.00 89.62 97 ALA A CA 1
ATOM 747 C C . ALA A 1 97 ? -28.126 1.633 64.940 1.00 89.62 97 ALA A C 1
ATOM 749 O O . ALA A 1 97 ? -28.937 0.768 65.263 1.00 89.62 97 ALA A O 1
ATOM 750 N N . SER A 1 98 ? -28.196 2.867 65.444 1.00 88.75 98 SER A N 1
ATOM 751 C CA . SER A 1 98 ? -29.223 3.306 66.396 1.00 88.75 98 SER A CA 1
ATOM 752 C C . SER A 1 98 ? -30.630 3.226 65.803 1.00 88.75 98 SER A C 1
ATOM 754 O O . SER A 1 98 ? -31.532 2.696 66.447 1.00 88.75 98 SER A O 1
ATOM 756 N N . LYS A 1 99 ? -30.829 3.683 64.559 1.00 87.81 99 LYS A N 1
ATOM 757 C CA . LYS A 1 99 ? -32.117 3.563 63.853 1.00 87.81 99 LYS A CA 1
ATOM 758 C C . LYS A 1 99 ? -32.564 2.101 63.721 1.00 87.81 99 LYS A C 1
ATOM 760 O O . LYS A 1 99 ? -33.749 1.829 63.917 1.00 87.81 99 LYS A O 1
ATOM 765 N N . PHE A 1 100 ? -31.632 1.162 63.506 1.00 88.75 100 PHE A N 1
ATOM 766 C CA . PHE A 1 100 ? -31.939 -0.276 63.459 1.00 88.75 100 PHE A CA 1
ATOM 767 C C . PHE A 1 100 ? -32.594 -0.767 64.753 1.00 88.75 100 PHE A C 1
ATOM 769 O O . PHE A 1 100 ? -33.656 -1.386 64.723 1.00 88.75 100 PHE A O 1
ATOM 776 N N . CYS A 1 101 ? -31.980 -0.451 65.896 1.00 87.44 101 CYS A N 1
ATOM 777 C CA . CYS A 1 101 ? -32.423 -0.906 67.214 1.00 87.44 101 CYS A CA 1
ATOM 778 C C . CYS A 1 101 ? -33.843 -0.428 67.570 1.00 87.44 101 CYS A C 1
ATOM 780 O O . CYS A 1 101 ? -34.552 -1.099 68.314 1.00 87.44 101 CYS A O 1
ATOM 782 N N . TYR A 1 102 ? -34.282 0.701 67.006 1.00 85.75 102 TYR A N 1
ATOM 783 C CA . TYR A 1 102 ? -35.632 1.253 67.175 1.00 85.75 102 TYR A CA 1
ATOM 784 C C . TYR A 1 102 ? -36.644 0.745 66.129 1.00 85.75 102 TYR A C 1
ATOM 786 O O . TYR A 1 102 ? -37.788 1.199 66.111 1.00 85.75 102 TYR A O 1
ATOM 794 N N . GLY A 1 103 ? -36.250 -0.178 65.246 1.00 80.75 103 GLY A N 1
ATOM 795 C CA . GLY A 1 103 ? -37.105 -0.709 64.182 1.00 80.75 103 GLY A CA 1
ATOM 796 C C . GLY A 1 103 ? -37.333 0.253 63.010 1.00 80.75 103 GLY A C 1
ATOM 797 O O . GLY A 1 103 ? -38.235 0.026 62.204 1.00 80.75 103 GLY A O 1
ATOM 798 N N . VAL A 1 104 ? -36.537 1.321 62.891 1.00 83.38 104 VAL A N 1
ATOM 799 C CA . VAL A 1 104 ? -36.584 2.228 61.737 1.00 83.38 104 VAL A CA 1
ATOM 800 C C . VAL A 1 104 ? -35.859 1.569 60.563 1.00 83.38 104 VAL A C 1
ATOM 802 O O . VAL A 1 104 ? -34.730 1.099 60.700 1.00 83.38 104 VAL A O 1
ATOM 805 N N . HIS A 1 105 ? -36.503 1.535 59.394 1.00 80.69 105 HIS A N 1
ATOM 806 C CA . HIS A 1 105 ? -35.917 0.949 58.189 1.00 80.69 105 HIS A CA 1
ATOM 807 C C . HIS A 1 105 ? -34.655 1.712 57.755 1.00 80.69 105 HIS A C 1
ATOM 809 O O . HIS A 1 105 ? -34.690 2.930 57.574 1.00 80.69 105 HIS A O 1
ATOM 815 N N . ILE A 1 106 ? -33.557 0.986 57.536 1.00 85.62 106 ILE A N 1
ATOM 816 C CA . ILE A 1 106 ? -32.299 1.530 57.015 1.00 85.62 106 ILE A CA 1
ATOM 817 C C . ILE A 1 106 ? -32.171 1.149 55.550 1.00 85.62 106 ILE A C 1
ATOM 819 O O . ILE A 1 106 ? -32.222 -0.027 55.196 1.00 85.62 106 ILE A O 1
ATOM 823 N N . GLU A 1 107 ? -31.946 2.146 54.706 1.00 84.81 107 GLU A N 1
ATOM 824 C CA . GLU A 1 107 ? -31.526 1.926 53.331 1.00 84.81 107 GLU A CA 1
ATOM 825 C C . GLU A 1 107 ? -30.019 1.629 53.304 1.00 84.81 107 GLU A C 1
ATOM 827 O O . GLU A 1 107 ? -29.186 2.514 53.512 1.00 84.81 107 GLU A O 1
ATOM 832 N N . LEU A 1 108 ? -29.664 0.357 53.108 1.00 88.44 108 LEU A N 1
ATOM 833 C CA . LEU A 1 108 ? -28.284 -0.044 52.837 1.00 88.44 108 LEU A CA 1
ATOM 834 C C . LEU A 1 108 ? -27.943 0.315 51.388 1.00 88.44 108 LEU A C 1
ATOM 836 O O . LEU A 1 108 ? -28.694 -0.012 50.473 1.00 88.44 108 LEU A O 1
ATOM 840 N N . THR A 1 109 ? -26.808 0.978 51.184 1.00 88.31 109 THR A N 1
ATOM 841 C CA . THR A 1 109 ? -26.341 1.469 49.882 1.00 88.31 109 THR A CA 1
ATOM 842 C C . THR A 1 109 ? -24.851 1.158 49.700 1.00 88.31 109 THR A C 1
ATOM 844 O O . THR A 1 109 ? -24.139 0.988 50.693 1.00 88.31 109 THR A O 1
ATOM 847 N N . PRO A 1 110 ? -24.318 1.12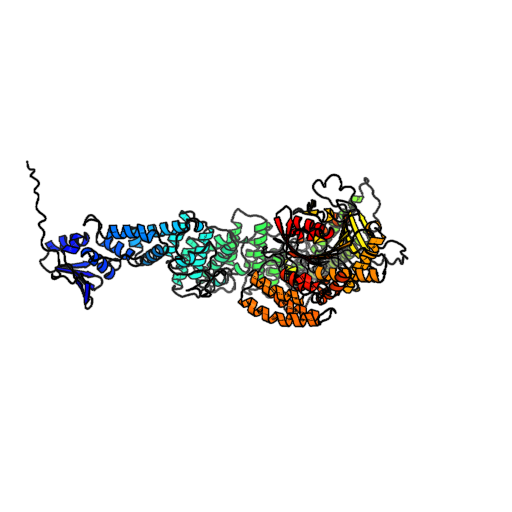6 48.462 1.00 85.06 110 PRO A N 1
ATOM 848 C CA . PRO A 1 110 ? -22.886 0.910 48.229 1.00 85.06 110 PRO A CA 1
ATOM 849 C C . PRO A 1 110 ? -21.971 1.909 48.958 1.00 85.06 110 PRO A C 1
ATOM 851 O O . PRO A 1 110 ? -20.854 1.556 49.321 1.00 85.06 110 PRO A O 1
ATOM 854 N N . THR A 1 111 ? -22.452 3.130 49.220 1.00 85.88 111 THR A N 1
ATOM 855 C CA . THR A 1 111 ? -21.703 4.195 49.907 1.00 85.88 111 THR A CA 1
ATOM 856 C C . THR A 1 111 ? -21.753 4.125 51.436 1.00 85.88 111 THR A C 1
ATOM 858 O O . THR A 1 111 ? -20.879 4.701 52.077 1.00 85.88 111 THR A O 1
ATOM 861 N N . ASN A 1 112 ? -22.738 3.447 52.042 1.00 88.81 112 ASN A N 1
ATOM 862 C CA . ASN A 1 112 ? -22.831 3.313 53.505 1.00 88.81 112 ASN A CA 1
ATOM 863 C C . ASN A 1 112 ? -22.492 1.904 54.025 1.00 88.81 112 ASN A C 1
ATOM 865 O O . ASN A 1 112 ? -22.044 1.773 55.166 1.00 88.81 112 ASN A O 1
ATOM 869 N N . ILE A 1 113 ? -22.637 0.864 53.194 1.00 91.38 113 ILE A N 1
ATOM 870 C CA . ILE A 1 113 ? -22.584 -0.541 53.620 1.00 91.38 113 ILE A CA 1
ATOM 871 C C . ILE A 1 113 ? -21.303 -0.900 54.375 1.00 91.38 113 ILE A C 1
ATOM 873 O O . ILE A 1 113 ? -21.385 -1.551 55.409 1.00 91.38 113 ILE A O 1
ATOM 877 N N . VAL A 1 114 ? -20.134 -0.449 53.910 1.00 90.00 114 VAL A N 1
ATOM 878 C CA . VAL A 1 114 ? -18.838 -0.774 54.532 1.00 90.00 114 VAL A CA 1
ATOM 879 C C . VAL A 1 114 ? -18.770 -0.246 55.967 1.00 90.00 114 VAL A C 1
ATOM 881 O O . VAL A 1 114 ? -18.378 -0.977 56.874 1.00 90.00 114 VAL A O 1
ATOM 884 N N . MET A 1 115 ? -19.206 0.994 56.196 1.00 89.19 115 MET A N 1
ATOM 885 C CA . MET A 1 115 ? -19.175 1.606 57.526 1.00 89.19 115 MET A CA 1
ATOM 886 C C . MET A 1 115 ? -20.244 1.017 58.454 1.00 89.19 115 MET A C 1
ATOM 888 O O . MET A 1 115 ? -19.968 0.793 59.628 1.00 89.19 115 MET A O 1
ATOM 892 N N . VAL A 1 116 ? -21.438 0.695 57.939 1.00 90.56 116 VAL A N 1
ATOM 893 C CA . VAL A 1 116 ? -22.505 0.058 58.737 1.00 90.56 116 VAL A CA 1
ATOM 894 C C . VAL A 1 116 ? -22.158 -1.399 59.086 1.00 90.56 116 VAL A C 1
ATOM 896 O O . VAL A 1 116 ? -22.447 -1.835 60.198 1.00 90.56 116 VAL A O 1
ATOM 899 N N . TYR A 1 117 ? -21.471 -2.129 58.201 1.00 91.50 117 TYR A N 1
ATOM 900 C CA . TYR A 1 117 ? -20.928 -3.466 58.478 1.00 91.50 117 TYR A CA 1
ATOM 901 C C . TYR A 1 117 ? -19.910 -3.385 59.626 1.00 91.50 117 TYR A C 1
ATOM 903 O O . TYR A 1 117 ? -20.115 -4.007 60.668 1.00 91.50 117 TYR A O 1
ATOM 911 N N . HIS A 1 118 ? -18.884 -2.533 59.501 1.00 90.00 118 HIS A N 1
ATOM 912 C CA . HIS A 1 118 ? -17.894 -2.306 60.566 1.00 90.00 118 HIS A CA 1
ATOM 913 C C . HIS A 1 118 ? -18.510 -1.811 61.882 1.00 90.00 118 HIS A C 1
ATOM 915 O O . HIS A 1 118 ? -18.046 -2.190 62.952 1.00 90.00 118 HIS A O 1
ATOM 921 N N . MET A 1 119 ? -19.565 -0.995 61.829 1.00 90.38 119 MET A N 1
ATOM 922 C CA . MET A 1 119 ? -20.326 -0.582 63.013 1.00 90.38 119 MET A CA 1
ATOM 923 C C . MET A 1 119 ? -21.015 -1.773 63.686 1.00 90.38 119 MET A C 1
ATOM 925 O O . MET A 1 119 ? -20.934 -1.922 64.901 1.00 90.38 119 MET A O 1
ATOM 929 N N . SER A 1 120 ? -21.683 -2.626 62.906 1.00 91.69 120 SER A N 1
ATOM 930 C CA . SER A 1 120 ? -22.397 -3.797 63.427 1.00 91.69 120 SER A CA 1
ATOM 931 C C . SER A 1 120 ? -21.460 -4.850 64.029 1.00 91.69 120 SER A C 1
ATOM 933 O O . SER A 1 120 ? -21.821 -5.479 65.020 1.00 91.69 120 SER A O 1
ATOM 935 N N . ASP A 1 121 ? -20.243 -4.973 63.491 1.00 90.62 121 ASP A N 1
ATOM 936 C CA . ASP A 1 121 ? -19.148 -5.763 64.062 1.00 90.62 121 ASP A CA 1
ATOM 937 C C . ASP A 1 121 ? -18.642 -5.142 65.375 1.00 90.62 121 ASP A C 1
ATOM 939 O O . ASP A 1 121 ? -18.718 -5.766 66.433 1.00 90.62 121 ASP A O 1
ATOM 943 N N . TYR A 1 122 ? -18.248 -3.861 65.342 1.00 89.88 122 TYR A N 1
ATOM 944 C CA . TYR A 1 122 ? -17.756 -3.121 66.509 1.00 89.88 122 TYR A CA 1
ATOM 945 C C . TYR A 1 122 ? -18.747 -3.120 67.680 1.00 89.88 122 TYR A C 1
ATOM 947 O O . TYR A 1 122 ? -18.307 -3.077 68.828 1.00 89.88 122 TYR A O 1
ATOM 955 N N . LEU A 1 123 ? -20.056 -3.121 67.406 1.00 90.56 123 LEU A N 1
ATOM 956 C CA . LEU A 1 123 ? -21.143 -3.135 68.390 1.00 90.56 123 LEU A CA 1
ATOM 957 C C . LEU A 1 123 ? -21.610 -4.549 68.795 1.00 90.56 123 LEU A C 1
ATOM 959 O O . LEU A 1 123 ? -22.476 -4.660 69.665 1.00 90.56 123 LEU A O 1
ATOM 963 N N . GLU A 1 124 ? -21.059 -5.612 68.205 1.00 90.69 124 GLU A N 1
ATOM 964 C CA . GLU A 1 124 ? -21.481 -7.006 68.420 1.00 90.69 124 GLU A CA 1
ATOM 965 C C . GLU A 1 124 ? -22.988 -7.218 68.143 1.00 90.69 124 GLU A C 1
ATOM 967 O O . GLU A 1 124 ? -23.726 -7.791 68.946 1.00 90.69 124 GLU A O 1
ATOM 972 N N . MET A 1 125 ? -23.477 -6.715 67.006 1.00 91.50 125 MET A N 1
ATOM 973 C CA . MET A 1 125 ? -24.879 -6.836 66.574 1.00 91.50 125 MET A CA 1
ATOM 974 C C . MET A 1 125 ? -25.121 -8.142 65.800 1.00 91.50 125 MET A C 1
ATOM 976 O O . MET A 1 125 ? -25.570 -8.133 64.649 1.00 91.50 125 MET A O 1
ATOM 980 N N . THR A 1 126 ? -24.784 -9.265 66.438 1.00 90.44 126 THR A N 1
ATOM 981 C CA . THR A 1 126 ? -24.931 -10.638 65.925 1.00 90.44 126 THR A CA 1
ATOM 982 C C . THR A 1 126 ? -26.335 -11.197 66.186 1.00 90.44 126 THR A C 1
ATOM 984 O O . THR A 1 126 ? -27.078 -10.669 67.016 1.00 90.44 126 THR A O 1
ATOM 987 N N . ASP A 1 127 ? -26.710 -12.293 65.518 1.00 87.31 127 ASP A N 1
ATOM 988 C CA . ASP A 1 127 ? -28.015 -12.950 65.733 1.00 87.31 127 ASP A CA 1
ATOM 989 C C . ASP A 1 127 ? -28.182 -13.562 67.144 1.00 87.31 127 ASP A C 1
ATOM 991 O O . ASP A 1 127 ? -29.299 -13.875 67.551 1.00 87.31 127 ASP A O 1
ATOM 995 N N . GLU A 1 128 ? -27.106 -13.676 67.938 1.00 85.69 128 GLU A N 1
ATOM 996 C CA . GLU A 1 128 ? -27.193 -14.009 69.373 1.00 85.69 128 GLU A CA 1
ATOM 997 C C . GLU A 1 128 ? -28.032 -12.972 70.140 1.00 85.69 128 GLU A C 1
ATOM 999 O O . GLU A 1 128 ? -28.754 -13.310 71.079 1.00 85.69 128 GLU A O 1
ATOM 1004 N N . TYR A 1 129 ? -27.996 -11.716 69.683 1.00 83.06 129 TYR A N 1
ATOM 1005 C CA . TYR A 1 129 ? -28.800 -10.599 70.174 1.00 83.06 129 TYR A CA 1
ATOM 1006 C C . TYR A 1 129 ? -30.071 -10.412 69.318 1.00 83.06 129 TYR A C 1
ATOM 1008 O O . TYR A 1 129 ? -30.497 -9.296 69.019 1.00 83.06 129 TYR A O 1
ATOM 1016 N N . GLY A 1 130 ? -30.685 -11.534 68.928 1.00 79.00 130 GLY A N 1
ATOM 1017 C CA . GLY A 1 130 ? -31.981 -11.628 68.256 1.00 79.00 130 GLY A CA 1
ATOM 1018 C C . GLY A 1 130 ? -31.890 -11.762 66.736 1.00 79.00 130 GLY A C 1
ATOM 1019 O O . GLY A 1 130 ? -31.045 -11.139 66.101 1.00 79.00 130 GLY A O 1
ATOM 1020 N N . ASP A 1 131 ? -32.822 -12.520 66.155 1.00 77.81 131 ASP A N 1
ATOM 1021 C CA . ASP A 1 131 ? -32.823 -12.923 64.743 1.00 77.81 131 ASP A CA 1
ATOM 1022 C C . ASP A 1 131 ? -32.693 -11.757 63.743 1.00 77.81 131 ASP A C 1
ATOM 1024 O O . ASP A 1 131 ? -33.296 -10.686 63.929 1.00 77.81 131 ASP A O 1
ATOM 1028 N N . ASP A 1 132 ? -31.974 -12.017 62.642 1.00 83.44 132 ASP A N 1
ATOM 1029 C CA . ASP A 1 132 ? -31.827 -11.140 61.472 1.00 83.44 132 ASP A CA 1
ATOM 1030 C C . ASP A 1 132 ? -31.269 -9.759 61.875 1.00 83.44 132 ASP A C 1
ATOM 1032 O O . ASP A 1 132 ? -31.817 -8.704 61.539 1.00 83.44 132 ASP A O 1
ATOM 1036 N N . ASN A 1 133 ? -30.197 -9.777 62.678 1.00 90.44 133 ASN A N 1
ATOM 1037 C CA . ASN A 1 133 ? -29.560 -8.587 63.245 1.00 90.44 133 ASN A CA 1
ATOM 1038 C C . ASN A 1 133 ? -28.675 -7.850 62.216 1.00 90.44 133 ASN A C 1
ATOM 1040 O O . ASN A 1 133 ? -28.422 -8.330 61.107 1.00 90.44 133 ASN A O 1
ATOM 1044 N N . LEU A 1 134 ? -28.201 -6.650 62.565 1.00 90.81 134 LEU A N 1
ATOM 1045 C CA . LEU A 1 134 ? -27.549 -5.736 61.624 1.00 90.81 134 LEU A CA 1
ATOM 1046 C C . LEU A 1 134 ? -26.277 -6.317 60.976 1.00 90.81 134 LEU A C 1
ATOM 1048 O O . LEU A 1 134 ? -26.034 -6.045 59.799 1.00 90.81 134 LEU A O 1
ATOM 1052 N N . PHE A 1 135 ? -25.507 -7.152 61.683 1.00 91.56 135 PHE A N 1
ATOM 1053 C CA . PHE A 1 135 ? -24.342 -7.831 61.103 1.00 91.56 135 PHE A CA 1
ATOM 1054 C C . PHE A 1 135 ? -24.762 -8.813 60.000 1.00 91.56 135 PHE A C 1
ATOM 1056 O O . PHE A 1 135 ? -24.346 -8.686 58.849 1.00 91.56 135 PHE A O 1
ATOM 1063 N N . SER A 1 136 ? -25.677 -9.733 60.304 1.00 90.06 136 SER A N 1
ATOM 1064 C CA . SER A 1 136 ? -26.162 -10.734 59.345 1.00 90.06 136 SER A CA 1
ATOM 1065 C C . SER A 1 136 ? -26.908 -10.100 58.165 1.00 90.06 136 SER A C 1
ATOM 1067 O O . SER A 1 136 ? -26.782 -10.566 57.028 1.00 90.06 136 SER A O 1
ATOM 1069 N N . LYS A 1 137 ? -27.608 -8.977 58.387 1.00 90.56 137 LYS A N 1
ATOM 1070 C CA . LYS A 1 137 ? -28.183 -8.144 57.319 1.00 90.56 137 LYS A CA 1
ATOM 1071 C C . LYS A 1 137 ? -27.126 -7.520 56.416 1.00 90.56 137 LYS A C 1
ATOM 1073 O O . LYS A 1 137 ? -27.257 -7.609 55.193 1.00 90.56 137 LYS A O 1
ATOM 1078 N N . THR A 1 138 ? -26.102 -6.887 56.987 1.00 92.19 138 THR A N 1
ATOM 1079 C CA . THR A 1 138 ? -25.053 -6.225 56.199 1.00 92.19 138 THR A CA 1
ATOM 1080 C C . THR A 1 138 ? -24.193 -7.238 55.447 1.00 92.19 138 THR A C 1
ATOM 1082 O O . THR A 1 138 ? -23.978 -7.041 54.253 1.00 92.19 138 THR A O 1
ATOM 1085 N N . GLU A 1 139 ? -23.821 -8.376 56.043 1.00 90.50 139 GLU A N 1
ATOM 1086 C CA . GLU A 1 139 ? -23.119 -9.448 55.320 1.00 90.50 139 GLU A CA 1
ATOM 1087 C C . GLU A 1 139 ? -23.988 -10.064 54.207 1.00 90.50 139 GLU A C 1
ATOM 1089 O O . GLU A 1 139 ? -23.495 -10.314 53.100 1.00 90.50 139 GLU A O 1
ATOM 1094 N N . THR A 1 140 ? -25.290 -10.255 54.451 1.00 90.50 140 THR A N 1
ATOM 1095 C CA . THR A 1 140 ? -26.236 -10.753 53.438 1.00 90.50 140 THR A CA 1
ATOM 1096 C C . THR A 1 140 ? -26.371 -9.786 52.262 1.00 90.50 140 THR A C 1
ATOM 1098 O O . THR A 1 140 ? -26.340 -10.220 51.108 1.00 90.50 140 THR A O 1
ATOM 1101 N N . TYR A 1 141 ? -26.506 -8.484 52.529 1.00 90.69 141 TYR A N 1
ATOM 1102 C CA . TYR A 1 141 ? -26.561 -7.445 51.498 1.00 90.69 141 TYR A CA 1
ATOM 1103 C C . TYR A 1 141 ? -25.231 -7.353 50.734 1.00 90.69 141 TYR A C 1
ATOM 1105 O O . TYR A 1 141 ? -25.218 -7.300 49.505 1.00 90.69 141 TYR A O 1
ATOM 1113 N N . PHE A 1 142 ? -24.099 -7.425 51.438 1.00 92.50 142 PHE A N 1
ATOM 1114 C CA . PHE A 1 142 ? -22.767 -7.391 50.839 1.00 92.50 142 PHE A CA 1
ATOM 1115 C C . PHE A 1 142 ? -22.554 -8.551 49.847 1.00 92.50 142 PHE A C 1
ATOM 1117 O O . PHE A 1 142 ? -22.161 -8.318 48.705 1.00 92.50 142 PHE A O 1
ATOM 1124 N N . HIS A 1 143 ? -22.914 -9.787 50.213 1.00 90.62 143 HIS A N 1
ATOM 1125 C CA . HIS A 1 143 ? -22.803 -10.943 49.310 1.00 90.62 143 HIS A CA 1
ATOM 1126 C C . HIS A 1 143 ? -23.844 -10.978 48.178 1.00 90.62 143 HIS A C 1
ATOM 1128 O O . HIS A 1 143 ? -23.569 -11.534 47.111 1.00 90.62 143 HIS A O 1
ATOM 1134 N N . LYS A 1 144 ? -25.056 -10.446 48.389 1.00 86.88 144 LYS A N 1
ATOM 1135 C CA . LYS A 1 144 ? -26.126 -10.490 47.375 1.00 86.88 144 LYS A CA 1
ATOM 1136 C C . LYS A 1 144 ? -26.055 -9.346 46.369 1.00 86.88 144 LYS A C 1
ATOM 1138 O O . LYS A 1 144 ? -26.362 -9.590 45.204 1.00 86.88 144 LYS A O 1
ATOM 1143 N N . ASN A 1 145 ? -25.655 -8.154 46.808 1.00 86.19 145 ASN A N 1
ATOM 1144 C CA . ASN A 1 145 ? -25.687 -6.927 46.017 1.00 86.19 145 ASN A CA 1
ATOM 1145 C C . ASN A 1 145 ? -24.266 -6.498 45.625 1.00 86.19 145 ASN A C 1
ATOM 1147 O O . ASN A 1 145 ? -23.935 -6.510 44.442 1.00 86.19 145 ASN A O 1
ATOM 1151 N N . ILE A 1 146 ? -23.407 -6.201 46.610 1.00 90.00 146 ILE A N 1
ATOM 1152 C CA . ILE A 1 146 ? -22.077 -5.613 46.371 1.00 90.00 146 ILE A CA 1
ATOM 1153 C C . ILE A 1 146 ? -21.179 -6.566 45.574 1.00 90.00 146 ILE A C 1
ATOM 1155 O O . ILE A 1 146 ? -20.753 -6.230 44.475 1.00 90.00 146 ILE A O 1
ATOM 1159 N N . LEU A 1 147 ? -20.966 -7.795 46.060 1.00 89.19 147 LEU A N 1
ATOM 1160 C CA . LEU A 1 147 ? -20.072 -8.784 45.430 1.00 89.19 147 LEU A CA 1
ATOM 1161 C C . LEU A 1 147 ? -20.562 -9.336 44.074 1.00 89.19 147 LEU A C 1
ATOM 1163 O O . LEU A 1 147 ? -19.950 -10.254 43.528 1.00 89.19 147 LEU A O 1
ATOM 1167 N N . LYS A 1 148 ? -21.658 -8.799 43.523 1.00 85.44 148 LYS A N 1
ATOM 1168 C CA . LYS A 1 148 ? -22.190 -9.144 42.195 1.00 85.44 148 LYS A CA 1
ATOM 1169 C C . LYS A 1 148 ? -22.209 -7.973 41.214 1.00 85.44 148 LYS A C 1
ATOM 1171 O O . LYS A 1 148 ? -22.518 -8.191 40.047 1.00 85.44 148 LYS A O 1
ATOM 1176 N N . ASN A 1 149 ? -21.869 -6.762 41.654 1.00 85.06 149 ASN A N 1
ATOM 1177 C CA . ASN A 1 149 ? -21.848 -5.570 40.816 1.00 85.06 149 ASN A CA 1
ATOM 1178 C C . ASN A 1 149 ? -20.476 -4.893 40.897 1.00 85.06 149 ASN A C 1
ATOM 1180 O O . ASN A 1 149 ? -20.065 -4.402 41.947 1.00 85.06 149 ASN A O 1
ATOM 1184 N N . TRP A 1 150 ? -19.794 -4.820 39.755 1.00 86.56 150 TRP A N 1
ATOM 1185 C CA . TRP A 1 150 ? -18.484 -4.189 39.604 1.00 86.56 150 TRP A CA 1
ATOM 1186 C C . TRP A 1 150 ? -18.411 -2.776 40.211 1.00 86.56 150 TRP A C 1
ATOM 1188 O O . TRP A 1 150 ? -17.483 -2.468 40.960 1.00 86.56 150 TRP A O 1
ATOM 1198 N N . LYS A 1 151 ? -19.419 -1.932 39.947 1.00 86.88 151 LYS A N 1
ATOM 1199 C CA . LYS A 1 151 ? -19.440 -0.538 40.424 1.00 86.88 151 LYS A CA 1
ATOM 1200 C C . LYS A 1 151 ? -19.634 -0.450 41.937 1.00 86.88 151 LYS A C 1
ATOM 1202 O O . LYS A 1 151 ? -19.023 0.396 42.585 1.00 86.88 151 LYS A O 1
ATOM 1207 N N . ASP A 1 152 ? -20.403 -1.369 42.511 1.00 88.56 152 ASP A N 1
ATOM 1208 C CA . ASP A 1 152 ? -20.624 -1.419 43.955 1.00 88.56 152 ASP A CA 1
ATOM 1209 C C . ASP A 1 152 ? -19.382 -1.952 44.686 1.00 88.56 152 ASP A C 1
ATOM 1211 O O . ASP A 1 152 ? -19.005 -1.411 45.726 1.00 88.56 152 ASP A O 1
ATOM 1215 N N . CYS A 1 153 ? -18.685 -2.947 44.117 1.00 89.50 153 CYS A N 1
ATOM 1216 C CA . CYS A 1 153 ? -17.364 -3.378 44.589 1.00 89.50 153 CYS A CA 1
ATOM 1217 C C . CYS A 1 153 ? -16.336 -2.234 44.569 1.00 89.50 153 CYS A C 1
ATOM 1219 O O . CYS A 1 153 ? -15.594 -2.077 45.539 1.00 89.50 153 CYS A O 1
ATOM 1221 N N . MET A 1 154 ? -16.309 -1.420 43.508 1.00 89.19 154 MET A N 1
ATOM 1222 C CA . MET A 1 154 ? -15.427 -0.250 43.404 1.00 89.19 154 MET A CA 1
ATOM 1223 C C . MET A 1 154 ? -15.697 0.786 44.506 1.00 89.19 154 MET A C 1
ATOM 1225 O O . MET A 1 154 ? -14.763 1.197 45.197 1.00 89.19 154 MET A O 1
ATOM 1229 N N . VAL A 1 155 ? -16.963 1.158 44.734 1.00 88.69 155 VAL A N 1
ATOM 1230 C CA . VAL A 1 155 ? -17.343 2.100 45.806 1.00 88.69 155 VAL A CA 1
ATOM 1231 C C . VAL A 1 155 ? -17.040 1.522 47.196 1.00 88.69 155 VAL A C 1
ATOM 1233 O O . VAL A 1 155 ? -16.556 2.243 48.073 1.00 88.69 155 VAL A O 1
ATOM 1236 N N . ALA A 1 156 ? -17.249 0.218 47.403 1.00 89.94 156 ALA A N 1
ATOM 1237 C CA . ALA A 1 156 ? -16.898 -0.451 48.653 1.00 89.94 156 ALA A CA 1
ATOM 1238 C C . ALA A 1 156 ? -15.377 -0.447 48.908 1.00 89.94 156 ALA A C 1
ATOM 1240 O O . ALA A 1 156 ? -14.949 -0.148 50.021 1.00 89.94 156 ALA A O 1
ATOM 1241 N N . LEU A 1 157 ? -14.550 -0.707 47.888 1.00 90.00 157 LEU A N 1
ATOM 1242 C CA . LEU A 1 157 ? -13.088 -0.640 48.008 1.00 90.00 157 LEU A CA 1
ATOM 1243 C C . LEU A 1 157 ? -12.591 0.780 48.305 1.00 90.00 157 LEU A C 1
ATOM 1245 O O . LEU A 1 157 ? -11.758 0.947 49.193 1.00 90.00 157 LEU A O 1
ATOM 1249 N N . GLN A 1 158 ? -13.140 1.801 47.640 1.00 87.69 158 GLN A N 1
ATOM 1250 C CA . GLN A 1 158 ? -12.839 3.207 47.945 1.00 87.69 158 GLN A CA 1
ATOM 1251 C C . GLN A 1 158 ? -13.245 3.578 49.382 1.00 87.69 158 GLN A C 1
ATOM 1253 O O . GLN A 1 158 ? -12.505 4.260 50.087 1.00 87.69 158 GLN A O 1
ATOM 1258 N N . SER A 1 159 ? -14.374 3.051 49.866 1.00 87.62 159 SER A N 1
ATOM 1259 C CA . SER A 1 159 ? -14.824 3.233 51.255 1.00 87.62 159 SER A CA 1
ATOM 1260 C C . SER A 1 159 ? -13.912 2.551 52.288 1.00 87.62 159 SER A C 1
ATOM 1262 O O . SER A 1 159 ? -13.925 2.930 53.458 1.00 87.62 159 SER A O 1
ATOM 1264 N N . CYS A 1 160 ? -13.097 1.571 51.884 1.00 87.94 160 CYS A N 1
ATOM 1265 C CA . CYS A 1 160 ? -12.115 0.923 52.755 1.00 87.94 160 CYS A CA 1
ATOM 1266 C C . CYS A 1 160 ? -10.798 1.706 52.909 1.00 87.94 160 CYS A C 1
ATOM 1268 O O . CYS A 1 160 ? -10.022 1.361 53.800 1.00 87.94 160 CYS A O 1
ATOM 1270 N N . GLU A 1 161 ? -10.507 2.728 52.093 1.00 83.44 161 GLU A N 1
ATOM 1271 C CA . GLU A 1 161 ? -9.175 3.368 52.058 1.00 83.44 161 GLU A CA 1
ATOM 1272 C C . GLU A 1 161 ? -8.771 4.051 53.374 1.00 83.44 161 GLU A C 1
ATOM 1274 O O . GLU A 1 161 ? -7.595 4.057 53.730 1.00 83.44 161 GLU A O 1
ATOM 1279 N N . THR A 1 162 ? -9.734 4.554 54.149 1.00 80.19 162 THR A N 1
ATOM 1280 C CA . THR A 1 162 ? -9.487 5.147 55.477 1.00 80.19 162 THR A CA 1
ATOM 1281 C C . THR A 1 162 ? -9.357 4.112 56.601 1.00 80.19 162 THR A C 1
ATOM 1283 O O . THR A 1 162 ? -8.934 4.453 57.703 1.00 80.19 162 THR A O 1
ATOM 1286 N N . ILE A 1 163 ? -9.719 2.849 56.347 1.00 83.69 163 ILE A N 1
ATOM 1287 C CA . ILE A 1 163 ? -9.873 1.788 57.358 1.00 83.69 163 ILE A CA 1
ATOM 1288 C C . ILE A 1 163 ? -9.391 0.416 56.847 1.00 83.69 163 ILE A C 1
ATOM 1290 O O . ILE A 1 163 ? -9.987 -0.624 57.147 1.00 83.69 163 ILE A O 1
ATOM 1294 N N . VAL A 1 164 ? -8.302 0.401 56.069 1.00 83.62 164 VAL A N 1
ATOM 1295 C CA . VAL A 1 164 ? -7.777 -0.797 55.380 1.00 83.62 164 VAL A CA 1
ATOM 1296 C C . VAL A 1 164 ? -7.528 -1.959 56.346 1.00 83.62 164 VAL A C 1
ATOM 1298 O O . VAL A 1 164 ? -7.986 -3.068 56.095 1.00 83.62 164 VAL A O 1
ATOM 1301 N N . THR A 1 165 ? -6.874 -1.710 57.484 1.00 83.62 165 THR A N 1
ATOM 1302 C CA . THR A 1 165 ? -6.527 -2.750 58.472 1.00 83.62 165 THR A CA 1
ATOM 1303 C C . THR A 1 165 ? -7.753 -3.375 59.138 1.00 83.62 165 THR A C 1
ATOM 1305 O O . THR A 1 165 ? -7.839 -4.597 59.233 1.00 83.62 165 THR A O 1
ATOM 1308 N N . LYS A 1 166 ? -8.745 -2.564 59.537 1.00 83.00 166 LYS A N 1
ATOM 1309 C CA . LYS A 1 166 ? -10.037 -3.067 60.039 1.00 83.00 166 LYS A CA 1
ATOM 1310 C C . LYS A 1 166 ? -10.757 -3.877 58.944 1.00 83.00 166 LYS A C 1
ATOM 1312 O O . LYS A 1 166 ? -11.289 -4.949 59.215 1.00 83.00 166 LYS A O 1
ATOM 1317 N N . SER A 1 167 ? -10.720 -3.408 57.694 1.00 85.50 167 SER A N 1
ATOM 1318 C CA . SER A 1 167 ? -11.379 -4.047 56.539 1.00 85.50 167 SER A CA 1
ATOM 1319 C C . SER A 1 167 ? -10.733 -5.359 56.079 1.00 85.50 167 SER A C 1
ATOM 1321 O O . SER A 1 167 ? -11.434 -6.215 55.537 1.00 85.50 167 SER A O 1
ATOM 1323 N N . ASP A 1 168 ? -9.433 -5.544 56.316 1.00 84.69 168 ASP A N 1
ATOM 1324 C CA . ASP A 1 168 ? -8.740 -6.817 56.094 1.00 84.69 168 ASP A CA 1
ATOM 1325 C C . ASP A 1 168 ? -9.172 -7.888 57.107 1.00 84.69 168 ASP A C 1
ATOM 1327 O O . ASP A 1 168 ? -9.406 -9.030 56.709 1.00 84.69 168 ASP A O 1
ATOM 1331 N N . ASN A 1 169 ? -9.365 -7.525 58.383 1.00 85.44 169 ASN A N 1
ATOM 1332 C CA . ASN A 1 169 ? -9.816 -8.460 59.425 1.00 85.44 169 ASN A CA 1
ATOM 1333 C C . ASN A 1 169 ? -11.186 -9.083 59.097 1.00 85.44 169 ASN A C 1
ATOM 1335 O O . ASN A 1 169 ? -11.359 -10.292 59.233 1.00 85.44 169 ASN A O 1
ATOM 1339 N N . LEU A 1 170 ? -12.137 -8.280 58.599 1.00 86.38 170 LEU A N 1
ATOM 1340 C CA . LEU A 1 170 ? -13.463 -8.752 58.157 1.00 86.38 170 LEU A CA 1
ATOM 1341 C C . LEU A 1 170 ? -13.468 -9.338 56.729 1.00 86.38 170 LEU A C 1
ATOM 1343 O O . LEU A 1 170 ? -14.526 -9.674 56.187 1.00 86.38 170 LEU A O 1
ATOM 1347 N N . GLN A 1 171 ? -12.292 -9.448 56.101 1.00 89.44 171 GLN A N 1
ATOM 1348 C CA . GLN A 1 171 ? -12.093 -9.930 54.730 1.00 89.44 171 GLN A CA 1
ATOM 1349 C C . GLN A 1 171 ? -12.882 -9.143 53.664 1.00 89.44 171 GLN A C 1
ATOM 1351 O O . GLN A 1 171 ? -13.076 -9.627 52.553 1.00 89.44 171 GLN A O 1
ATOM 1356 N N . ILE A 1 172 ? -13.325 -7.917 53.960 1.00 89.88 172 ILE A N 1
ATOM 1357 C CA . ILE A 1 172 ? -14.144 -7.087 53.057 1.00 89.88 172 ILE A CA 1
ATOM 1358 C C . ILE A 1 172 ? -13.366 -6.778 51.772 1.00 89.88 172 ILE A C 1
ATOM 1360 O O . ILE A 1 172 ? -13.887 -6.949 50.668 1.00 89.88 172 ILE A O 1
ATOM 1364 N N . ILE A 1 173 ? -12.087 -6.409 51.910 1.00 90.12 173 ILE A N 1
ATOM 1365 C CA . ILE A 1 173 ? -11.207 -6.126 50.770 1.00 90.12 173 ILE A CA 1
ATOM 1366 C C . ILE A 1 173 ? -10.978 -7.398 49.944 1.00 90.12 173 ILE A C 1
ATOM 1368 O O . ILE A 1 173 ? -11.199 -7.386 48.736 1.00 90.12 173 ILE A O 1
ATOM 1372 N N . SER A 1 174 ? -10.589 -8.517 50.563 1.00 90.44 174 SER A N 1
ATOM 1373 C CA . SER A 1 174 ? -10.311 -9.759 49.827 1.00 90.44 174 SER A CA 1
ATOM 1374 C C . SER A 1 174 ? -11.564 -10.376 49.193 1.00 90.44 174 SER A C 1
ATOM 1376 O O . SER A 1 174 ? -11.453 -10.919 48.093 1.00 90.44 174 SER A O 1
ATOM 1378 N N . LYS A 1 175 ? -12.749 -10.238 49.808 1.00 91.75 175 LYS A N 1
ATOM 1379 C CA . LYS A 1 175 ? -14.056 -10.566 49.208 1.00 91.75 175 LYS A CA 1
ATOM 1380 C C . LYS A 1 175 ? -14.291 -9.739 47.929 1.00 91.75 175 LYS A C 1
ATOM 1382 O O . LYS A 1 175 ? -14.518 -10.329 46.872 1.00 91.75 175 LYS A O 1
ATOM 1387 N N . CYS A 1 176 ? -14.153 -8.406 47.980 1.00 92.31 176 CYS A N 1
ATOM 1388 C CA . CYS A 1 176 ? -14.312 -7.528 46.807 1.00 92.31 176 CYS A CA 1
ATOM 1389 C C . CYS A 1 176 ? -13.293 -7.807 45.692 1.00 92.31 176 CYS A C 1
ATOM 1391 O O . CYS A 1 176 ? -13.688 -7.986 44.542 1.00 92.31 176 CYS A O 1
ATOM 1393 N N . LEU A 1 177 ? -11.996 -7.891 46.015 1.00 91.50 177 LEU A N 1
ATOM 1394 C CA . LEU A 1 177 ? -10.947 -8.161 45.022 1.00 91.50 177 LEU A CA 1
ATOM 1395 C C . LEU A 1 177 ? -11.171 -9.516 44.330 1.00 91.50 177 LEU A C 1
ATOM 1397 O O . LEU A 1 177 ? -11.030 -9.622 43.116 1.00 91.50 177 LEU A O 1
ATOM 1401 N N . ASN A 1 178 ? -11.595 -10.545 45.074 1.00 90.19 178 ASN A N 1
ATOM 1402 C CA . ASN A 1 178 ? -11.929 -11.842 44.490 1.00 90.19 178 ASN A CA 1
ATOM 1403 C C . ASN A 1 178 ? -13.132 -11.788 43.544 1.00 90.19 178 ASN A C 1
ATOM 1405 O O . ASN A 1 178 ? -13.098 -12.472 42.516 1.00 90.19 178 ASN A O 1
ATOM 1409 N N . ALA A 1 179 ? -14.170 -11.023 43.891 1.00 89.50 179 ALA A N 1
ATOM 1410 C CA . ALA A 1 179 ? -15.354 -10.839 43.058 1.00 89.50 179 ALA A CA 1
ATOM 1411 C C . ALA A 1 179 ? -15.006 -10.094 41.760 1.00 89.50 179 ALA A C 1
ATOM 1413 O O . ALA A 1 179 ? -15.280 -10.603 40.676 1.00 89.50 179 ALA A O 1
ATOM 1414 N N . MET A 1 180 ? -14.303 -8.962 41.856 1.00 88.94 180 MET A N 1
ATOM 1415 C CA . MET A 1 180 ? -13.847 -8.184 40.697 1.00 88.94 180 MET A CA 1
ATOM 1416 C C . MET A 1 180 ? -12.943 -8.994 39.762 1.00 88.94 180 MET A C 1
ATOM 1418 O O . MET A 1 180 ? -13.181 -9.015 38.556 1.00 88.94 180 MET A O 1
ATOM 1422 N N . SER A 1 181 ? -11.955 -9.724 40.293 1.00 87.94 181 SER A N 1
ATOM 1423 C CA . SER A 1 181 ? -11.117 -10.594 39.459 1.00 87.94 181 SER A CA 1
ATOM 1424 C C . SER A 1 181 ? -11.934 -11.691 38.769 1.00 87.94 181 SER A C 1
ATOM 1426 O O . SER A 1 181 ? -11.646 -12.023 37.628 1.00 87.94 181 SER A O 1
ATOM 1428 N N . ALA A 1 182 ? -12.979 -12.232 39.410 1.00 85.19 182 ALA A N 1
ATOM 1429 C CA . ALA A 1 182 ? -13.861 -13.210 38.768 1.00 85.19 182 ALA A CA 1
ATOM 1430 C C . ALA A 1 182 ? -14.701 -12.590 37.633 1.00 85.19 182 ALA A C 1
ATOM 1432 O O . ALA A 1 182 ? -14.839 -13.219 36.589 1.00 85.19 182 ALA A O 1
ATOM 1433 N N . MET A 1 183 ? -15.193 -11.355 37.801 1.00 84.69 183 MET A N 1
ATOM 1434 C CA . MET A 1 183 ? -15.917 -10.609 36.757 1.00 84.69 183 MET A CA 1
ATOM 1435 C C . MET A 1 183 ? -15.040 -10.305 35.530 1.00 84.69 183 MET A C 1
ATOM 1437 O O . MET A 1 183 ? -15.544 -10.274 34.412 1.00 84.69 183 MET A O 1
ATOM 1441 N N . VAL A 1 184 ? -13.730 -10.106 35.719 1.00 80.88 184 VAL A N 1
ATOM 1442 C CA . VAL A 1 184 ? -12.766 -9.893 34.619 1.00 80.88 184 VAL A CA 1
ATOM 1443 C C . VAL A 1 184 ? -12.318 -11.214 33.968 1.00 80.88 184 VAL A C 1
ATOM 1445 O O . VAL A 1 184 ? -11.974 -11.223 32.787 1.00 80.88 184 VAL A O 1
ATOM 1448 N N . CYS A 1 185 ? -12.369 -12.342 34.690 1.00 72.56 185 CYS A N 1
ATOM 1449 C CA . CYS A 1 185 ? -12.179 -13.682 34.116 1.00 72.56 185 CYS A CA 1
ATOM 1450 C C . CYS A 1 185 ? -13.363 -14.151 33.248 1.00 72.56 185 CYS A C 1
ATOM 1452 O O . CYS A 1 185 ? -13.172 -15.012 32.392 1.00 72.56 185 CYS A O 1
ATOM 1454 N N . THR A 1 186 ? -14.583 -13.653 33.479 1.00 69.06 186 THR A N 1
ATOM 1455 C CA . THR A 1 186 ? -15.767 -14.039 32.694 1.00 69.06 186 THR A CA 1
ATOM 1456 C C . THR A 1 186 ? -15.855 -13.271 31.378 1.00 69.06 186 THR A C 1
ATOM 1458 O O . THR A 1 186 ? -15.842 -12.044 31.367 1.00 69.06 186 THR A O 1
ATOM 1461 N N . ASP A 1 187 ? -15.990 -14.008 30.277 1.00 47.19 187 ASP A N 1
ATOM 1462 C CA . ASP A 1 187 ? -16.161 -13.472 28.925 1.00 47.19 187 ASP A CA 1
ATOM 1463 C C . ASP A 1 187 ? -17.444 -12.611 28.814 1.00 47.19 187 ASP A C 1
ATOM 1465 O O . ASP A 1 187 ? -18.539 -13.133 29.067 1.00 47.19 187 ASP A O 1
ATOM 1469 N N . PRO A 1 188 ? -17.347 -11.321 28.421 1.00 49.56 188 PRO A N 1
ATOM 1470 C CA . PRO A 1 188 ? -18.506 -10.445 28.237 1.00 49.56 188 PRO A CA 1
ATOM 1471 C C . PRO A 1 188 ? -19.552 -10.971 27.242 1.00 49.56 188 PRO A C 1
ATOM 1473 O O . PRO A 1 188 ? -20.732 -10.648 27.377 1.00 49.56 188 PRO A O 1
ATOM 1476 N N . SER A 1 189 ? -19.155 -11.797 26.268 1.00 42.16 189 SER A N 1
ATOM 1477 C CA . SER A 1 189 ? -20.061 -12.359 25.259 1.00 42.16 189 SER A CA 1
ATOM 1478 C C . SER A 1 189 ? -20.974 -13.470 25.799 1.00 42.16 189 SER A C 1
ATOM 1480 O O . SER A 1 189 ? -22.036 -13.726 25.230 1.00 42.16 189 SER A O 1
ATOM 1482 N N . LEU A 1 190 ? -20.611 -14.114 26.918 1.00 35.53 190 LEU A N 1
ATOM 1483 C CA . LEU A 1 190 ? -21.323 -15.288 27.443 1.00 35.53 190 LEU A CA 1
ATOM 1484 C C . LEU A 1 190 ? -22.509 -14.958 28.367 1.00 35.53 190 LEU A C 1
ATOM 1486 O O . LEU A 1 190 ? -23.297 -15.852 28.678 1.00 35.53 190 LEU A O 1
ATOM 1490 N N . PHE A 1 191 ? -22.679 -13.700 28.792 1.00 36.25 191 PHE A N 1
ATOM 1491 C CA . PHE A 1 191 ? -23.795 -13.269 29.648 1.00 36.25 191 PHE A CA 1
ATOM 1492 C C . PHE A 1 191 ? -24.422 -11.952 29.169 1.00 36.25 191 PHE A C 1
ATOM 1494 O O . PHE A 1 191 ? -24.147 -10.878 29.700 1.00 36.25 191 PHE A O 1
ATOM 1501 N N . GLY A 1 192 ? -25.350 -12.045 28.212 1.00 41.59 192 GLY A N 1
ATOM 1502 C CA . GLY A 1 192 ? -26.164 -10.917 27.741 1.00 41.59 192 GLY A CA 1
ATOM 1503 C C . GLY A 1 192 ? -27.201 -10.425 28.765 1.00 41.59 192 GLY A C 1
ATOM 1504 O O . GLY A 1 192 ? -28.399 -10.594 28.549 1.00 41.59 192 GLY A O 1
ATOM 1505 N N . TRP A 1 193 ? -26.751 -9.839 29.880 1.00 29.73 193 TRP A N 1
ATOM 1506 C CA . TRP A 1 193 ? -27.578 -9.228 30.934 1.00 29.73 193 TRP A CA 1
ATOM 1507 C C . TRP A 1 193 ? -27.088 -7.800 31.298 1.00 29.73 193 TRP A C 1
ATOM 1509 O O . TRP A 1 193 ? -25.983 -7.410 30.923 1.00 29.73 193 TRP A O 1
ATOM 1519 N N . PRO A 1 194 ? -27.940 -6.933 31.885 1.00 38.25 194 PRO A N 1
ATOM 1520 C CA . PRO A 1 194 ? -28.108 -5.602 31.293 1.00 38.25 194 PRO A CA 1
ATOM 1521 C C . PRO A 1 194 ? -27.476 -4.428 32.061 1.00 38.25 194 PRO A C 1
ATOM 1523 O O . PRO A 1 194 ? -27.873 -4.117 33.182 1.00 38.25 194 PRO A O 1
ATOM 1526 N N . MET A 1 195 ? -26.619 -3.656 31.379 1.00 35.53 195 MET A N 1
ATOM 1527 C CA . MET A 1 195 ? -26.176 -2.313 31.817 1.00 35.53 195 MET A CA 1
ATOM 1528 C C . MET A 1 195 ? -26.586 -1.170 30.857 1.00 35.53 195 MET A C 1
ATOM 1530 O O . MET A 1 195 ? -26.353 -0.006 31.163 1.00 35.53 195 MET A O 1
ATOM 1534 N N . MET A 1 196 ? -27.278 -1.460 29.741 1.00 36.03 196 MET A N 1
ATOM 1535 C CA . MET A 1 196 ? -27.796 -0.438 28.800 1.00 36.03 196 MET A CA 1
ATOM 1536 C C . MET A 1 196 ? -29.170 0.164 29.169 1.00 36.03 196 MET A C 1
ATOM 1538 O O . MET A 1 196 ? -29.664 1.032 28.461 1.00 36.03 196 MET A O 1
ATOM 1542 N N . MET A 1 197 ? -29.817 -0.274 30.255 1.00 28.77 197 MET A N 1
ATOM 1543 C CA . MET A 1 197 ? -31.211 0.104 30.570 1.00 28.77 197 MET A CA 1
ATOM 1544 C C . MET A 1 197 ? -31.375 1.305 31.525 1.00 28.77 197 MET A C 1
ATOM 1546 O O . MET A 1 197 ? -32.508 1.705 31.776 1.00 28.77 197 MET A O 1
ATOM 1550 N N . MET A 1 198 ? -30.293 1.907 32.046 1.00 28.61 198 MET A N 1
ATOM 1551 C CA . MET A 1 198 ? -30.391 3.086 32.937 1.00 28.61 198 MET A CA 1
ATOM 1552 C C . MET A 1 198 ? -30.066 4.433 32.268 1.00 28.61 198 MET A C 1
ATOM 1554 O O . MET A 1 198 ? -30.427 5.480 32.797 1.00 28.61 198 MET A O 1
ATOM 1558 N N . TYR A 1 199 ? -29.458 4.411 31.080 1.00 33.75 199 TYR A N 1
ATOM 1559 C CA . TYR A 1 199 ? -29.454 5.537 30.146 1.00 33.75 199 TYR A CA 1
ATOM 1560 C C . TYR A 1 199 ? -30.184 5.072 28.889 1.00 33.75 199 TYR A C 1
ATOM 1562 O O . TYR A 1 199 ? -29.679 4.226 28.158 1.00 33.75 199 TYR A O 1
ATOM 1570 N N . GLY A 1 200 ? -31.409 5.572 28.691 1.00 33.66 200 GLY A N 1
ATOM 1571 C CA . GLY A 1 200 ? -32.306 5.162 27.609 1.00 33.66 200 GLY A CA 1
ATOM 1572 C C . GLY A 1 200 ? -31.794 5.602 26.241 1.00 33.66 200 GLY A C 1
ATOM 1573 O O . GLY A 1 200 ? -32.226 6.625 25.712 1.00 33.66 200 GLY A O 1
ATOM 1574 N N . CYS A 1 201 ? -30.863 4.825 25.694 1.00 36.00 201 CYS A N 1
ATOM 1575 C CA . CYS A 1 201 ? -30.075 5.185 24.527 1.00 36.00 201 CYS A CA 1
ATOM 1576 C C . CYS A 1 201 ? -30.170 4.101 23.455 1.00 36.00 201 CYS A C 1
ATOM 1578 O O . CYS A 1 201 ? -29.375 3.163 23.407 1.00 36.00 201 CYS A O 1
ATOM 1580 N N . LEU A 1 202 ? -31.145 4.275 22.561 1.00 38.66 202 LEU A N 1
ATOM 1581 C CA . LEU A 1 202 ? -31.072 3.698 21.220 1.00 38.66 202 LEU A CA 1
ATOM 1582 C C . LEU A 1 202 ? -29.765 4.182 20.565 1.00 38.66 202 LEU A C 1
ATOM 1584 O O . LEU A 1 202 ? -29.337 5.310 20.806 1.00 38.66 202 LEU A O 1
ATOM 1588 N N . GLN A 1 203 ? -29.132 3.358 19.738 1.00 42.56 203 GLN A N 1
ATOM 1589 C CA . GLN A 1 203 ? -27.988 3.796 18.937 1.00 42.56 203 GLN A CA 1
ATOM 1590 C C . GLN A 1 203 ? -28.439 4.139 17.519 1.00 42.56 203 GLN A C 1
ATOM 1592 O O . GLN A 1 203 ? -29.383 3.545 16.993 1.00 42.56 203 GLN A O 1
ATOM 1597 N N . SER A 1 204 ? -27.770 5.108 16.896 1.00 45.53 204 SER A N 1
ATOM 1598 C CA . SER A 1 204 ? -27.912 5.332 15.459 1.00 45.53 204 SER A CA 1
ATOM 1599 C C . SER A 1 204 ? -27.248 4.183 14.679 1.00 45.53 204 SER A C 1
ATOM 1601 O O . SER A 1 204 ? -26.355 3.517 15.215 1.00 45.53 204 SER A O 1
ATOM 1603 N N . PRO A 1 205 ? -27.566 3.996 13.384 1.00 44.00 205 PRO A N 1
ATOM 1604 C CA . PRO A 1 205 ? -26.796 3.110 12.506 1.00 44.00 205 PRO A CA 1
ATOM 1605 C C . PRO A 1 205 ? -25.298 3.467 12.390 1.00 44.00 205 PRO A C 1
ATOM 1607 O O . PRO A 1 205 ? -24.532 2.684 11.842 1.00 44.00 205 PRO A O 1
ATOM 1610 N N . GLY A 1 206 ? -24.875 4.636 12.892 1.00 41.28 206 GLY A N 1
ATOM 1611 C CA . GLY A 1 206 ? -23.486 5.100 12.959 1.00 41.28 206 GLY A CA 1
ATOM 1612 C C . GLY A 1 206 ? -22.866 5.069 14.366 1.00 41.28 206 GLY A C 1
ATOM 1613 O O . GLY A 1 206 ? -21.929 5.834 14.620 1.00 41.28 206 GLY A O 1
ATOM 1614 N N . GLY A 1 207 ? -23.399 4.254 15.287 1.00 46.22 207 GLY A N 1
ATOM 1615 C CA . GLY A 1 207 ? -22.802 3.955 16.602 1.00 46.22 207 GLY A CA 1
ATOM 1616 C C . GLY A 1 207 ? -22.839 5.090 17.635 1.00 46.22 207 GLY A C 1
ATOM 1617 O O . GLY A 1 207 ? -22.192 5.007 18.679 1.00 46.22 207 GLY A O 1
ATOM 1618 N N . SER A 1 208 ? -23.565 6.171 17.352 1.00 47.03 208 SER A N 1
ATOM 1619 C CA . SER A 1 208 ? -23.767 7.294 18.273 1.00 47.03 208 SER A CA 1
ATOM 1620 C C . SER A 1 208 ? -24.969 7.077 19.195 1.00 47.03 208 SER A C 1
ATOM 1622 O O . SER A 1 208 ? -25.960 6.436 18.838 1.00 47.03 208 SER A O 1
ATOM 1624 N N . ILE A 1 209 ? -24.868 7.631 20.401 1.00 49.44 209 ILE A N 1
ATOM 1625 C CA . ILE A 1 209 ? -25.892 7.628 21.443 1.00 49.44 209 ILE A CA 1
ATOM 1626 C C . ILE A 1 209 ? -27.046 8.542 21.013 1.00 49.44 209 ILE A C 1
ATOM 1628 O O . ILE A 1 209 ? -26.886 9.767 20.983 1.00 49.44 209 ILE A O 1
ATOM 1632 N N . LEU A 1 210 ? -28.222 7.969 20.739 1.00 48.91 210 LEU A N 1
ATOM 1633 C CA . LEU A 1 210 ? -29.454 8.740 20.582 1.00 48.91 210 LEU A CA 1
ATOM 1634 C C . LEU A 1 210 ? -30.044 9.043 21.963 1.00 48.91 210 LEU A C 1
ATOM 1636 O O . LEU A 1 210 ? -30.194 8.148 22.796 1.00 48.91 210 LEU A O 1
ATOM 1640 N N . TRP A 1 211 ? -30.467 10.284 22.183 1.00 43.78 211 TRP A N 1
ATOM 1641 C CA . TRP A 1 211 ? -31.289 10.668 23.330 1.00 43.78 211 TRP A CA 1
ATOM 1642 C C . TRP A 1 211 ? -32.633 11.183 22.816 1.00 43.78 211 TRP A C 1
ATOM 1644 O O . TRP A 1 211 ? -32.684 12.126 22.029 1.00 43.78 211 TRP A O 1
ATOM 1654 N N . ASN A 1 212 ? -33.729 10.515 23.196 1.00 46.28 212 ASN A N 1
ATOM 1655 C CA . ASN A 1 212 ? -35.077 10.766 22.659 1.00 46.28 212 ASN A CA 1
ATOM 1656 C C . ASN A 1 212 ? -35.151 10.793 21.112 1.00 46.28 212 ASN A C 1
ATOM 1658 O O . ASN A 1 212 ? -35.908 11.563 20.527 1.00 46.28 212 ASN A O 1
ATOM 1662 N N . GLY A 1 213 ? -34.355 9.948 20.444 1.00 45.97 213 GLY A N 1
ATOM 1663 C CA . GLY A 1 213 ? -34.311 9.842 18.978 1.00 45.97 213 GLY A CA 1
ATOM 1664 C C . GLY A 1 213 ? -33.461 10.903 18.267 1.00 45.97 213 GLY A C 1
ATOM 1665 O O . GLY A 1 213 ? -33.376 10.873 17.043 1.00 45.97 213 GLY A O 1
ATOM 1666 N N . ILE A 1 214 ? -32.812 11.808 19.005 1.00 48.22 214 ILE A N 1
ATOM 1667 C CA . ILE A 1 214 ? -31.868 12.798 18.470 1.00 48.22 214 ILE A CA 1
ATOM 1668 C C . ILE A 1 214 ? -30.441 12.304 18.720 1.00 48.22 214 ILE A C 1
ATOM 1670 O O . ILE A 1 214 ? -30.117 11.882 19.830 1.00 48.22 214 ILE A O 1
ATOM 1674 N N . ASP A 1 215 ? -29.587 12.362 17.700 1.00 55.44 215 ASP A N 1
ATOM 1675 C CA . ASP A 1 215 ? -28.167 12.022 17.819 1.00 55.44 215 ASP A CA 1
ATOM 1676 C C . ASP A 1 215 ? -27.429 13.052 18.691 1.00 55.44 215 ASP A C 1
ATOM 1678 O O . ASP A 1 215 ? -27.450 14.249 18.403 1.00 55.44 215 ASP A O 1
ATOM 1682 N N . THR A 1 216 ? -26.791 12.593 19.772 1.00 57.09 216 THR A N 1
ATOM 1683 C CA . THR A 1 216 ? -26.025 13.462 20.682 1.00 57.09 216 THR A CA 1
ATOM 1684 C C . THR A 1 216 ? -24.576 13.687 20.237 1.00 57.09 216 THR A C 1
ATOM 1686 O O . THR A 1 216 ? -23.850 14.448 20.875 1.00 57.09 216 THR A O 1
ATOM 1689 N N . GLY A 1 217 ? -24.120 13.008 19.181 1.00 49.75 217 GLY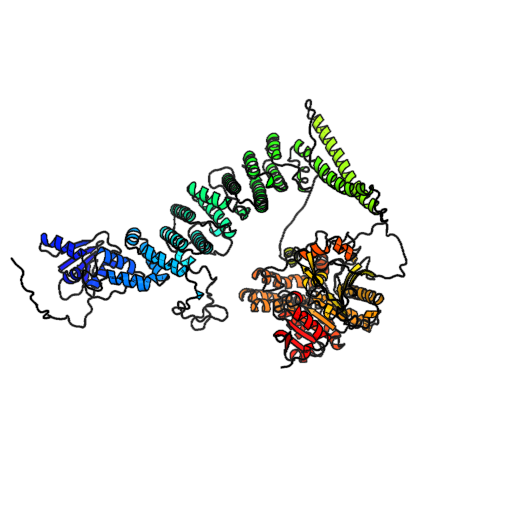 A N 1
ATOM 1690 C CA . GLY A 1 217 ? -22.731 12.990 18.716 1.00 49.75 217 GLY A CA 1
ATOM 1691 C C . GLY A 1 217 ? -21.773 12.192 19.611 1.00 49.75 217 GLY A C 1
ATOM 1692 O O . GLY A 1 217 ? -20.650 11.901 19.196 1.00 49.75 217 GLY A O 1
ATOM 1693 N N . ALA A 1 218 ? -22.193 11.795 20.816 1.00 38.53 218 ALA A N 1
ATOM 1694 C CA . ALA A 1 218 ? -21.396 10.961 21.705 1.00 38.53 218 ALA A CA 1
ATOM 1695 C C . ALA A 1 218 ? -21.375 9.510 21.197 1.00 38.53 218 ALA A C 1
ATOM 1697 O O . ALA A 1 218 ? -22.421 8.904 20.970 1.00 38.53 218 ALA A O 1
ATOM 1698 N N . ARG A 1 219 ? -20.179 8.936 21.039 1.00 47.09 219 ARG A N 1
ATOM 1699 C CA . ARG A 1 219 ? -19.962 7.524 20.688 1.00 47.09 219 ARG A CA 1
ATOM 1700 C C . ARG A 1 219 ? -19.328 6.793 21.866 1.00 47.09 219 ARG A C 1
ATOM 1702 O O . ARG A 1 219 ? -18.467 7.353 22.541 1.00 47.09 219 ARG A O 1
ATOM 1709 N N . ILE A 1 220 ? -19.727 5.544 22.092 1.00 41.28 220 ILE A N 1
ATOM 1710 C CA . ILE A 1 220 ? -19.103 4.685 23.104 1.00 41.28 220 ILE A CA 1
ATOM 1711 C C . ILE A 1 220 ? -17.837 4.081 22.488 1.00 41.28 220 ILE A C 1
ATOM 1713 O O . ILE A 1 220 ? -17.928 3.277 21.562 1.00 41.28 220 ILE A O 1
ATOM 1717 N N . GLN A 1 221 ? -16.655 4.454 22.985 1.00 37.56 221 GLN A N 1
ATOM 1718 C CA . GLN A 1 221 ? -15.417 3.777 22.591 1.00 37.56 221 GLN A CA 1
ATOM 1719 C C . GLN A 1 221 ? -15.436 2.339 23.116 1.00 37.56 221 GLN A C 1
ATOM 1721 O O . GLN A 1 221 ? -15.516 2.117 24.321 1.00 37.56 221 GLN A O 1
ATOM 1726 N N . THR A 1 222 ? -15.366 1.368 22.207 1.00 35.56 222 THR A N 1
ATOM 1727 C CA . THR A 1 222 ? -15.298 -0.063 22.528 1.00 35.56 222 THR A CA 1
ATOM 1728 C C . THR A 1 222 ? -14.277 -0.754 21.627 1.00 35.56 222 THR A C 1
ATOM 1730 O O . THR A 1 222 ? -14.583 -1.207 20.531 1.00 35.56 222 THR A O 1
ATOM 1733 N N . SER A 1 223 ? -13.039 -0.832 22.111 1.00 36.84 223 SER A N 1
ATOM 1734 C CA . SER A 1 223 ? -12.123 -1.929 21.787 1.00 36.84 223 SER A CA 1
ATOM 1735 C C . SER A 1 223 ? -12.287 -2.999 22.872 1.00 36.84 223 SER A C 1
ATOM 1737 O O . SER A 1 223 ? -12.219 -2.685 24.063 1.00 36.84 223 SER A O 1
ATOM 1739 N N . GLU A 1 224 ? -12.561 -4.246 22.485 1.00 48.84 224 GLU A N 1
ATOM 1740 C CA . GLU A 1 224 ? -13.043 -5.304 23.392 1.00 48.84 224 GLU A CA 1
ATOM 1741 C C . GLU A 1 224 ? -11.947 -5.941 24.276 1.00 48.84 224 GLU A C 1
ATOM 1743 O O . GLU A 1 224 ? -11.674 -7.141 24.231 1.00 48.84 224 GLU A O 1
ATOM 1748 N N . SER A 1 225 ? -11.330 -5.134 25.141 1.00 49.81 225 SER A N 1
ATOM 1749 C CA . SER A 1 225 ? -10.377 -5.608 26.158 1.00 49.81 225 SER A CA 1
ATOM 1750 C C . SER A 1 225 ? -10.311 -4.749 27.428 1.00 49.81 225 SER A C 1
ATOM 1752 O O . SER A 1 225 ? -10.158 -5.304 28.520 1.00 49.81 225 SER A O 1
ATOM 1754 N N . ASP A 1 226 ? -10.486 -3.428 27.307 1.00 63.22 226 ASP A N 1
ATOM 1755 C CA . ASP A 1 226 ? -9.931 -2.453 28.268 1.00 63.22 226 ASP A CA 1
ATOM 1756 C C . ASP A 1 226 ? -10.972 -1.784 29.191 1.00 63.22 226 ASP A C 1
ATOM 1758 O O . ASP A 1 226 ? -10.633 -0.902 29.979 1.00 63.22 226 ASP A O 1
ATOM 1762 N N . TRP A 1 227 ? -12.244 -2.198 29.118 1.00 73.62 227 TRP A N 1
ATOM 1763 C CA . TRP A 1 227 ? -13.406 -1.521 29.734 1.00 73.62 227 TRP A CA 1
ATOM 1764 C C . TRP A 1 227 ? -13.283 -1.199 31.236 1.00 73.62 227 TRP A C 1
ATOM 1766 O O . TRP A 1 227 ? -13.974 -0.314 31.734 1.00 73.62 227 TRP A O 1
ATOM 1776 N N . TRP A 1 228 ? -12.426 -1.920 31.959 1.00 83.50 228 TRP A N 1
ATOM 1777 C CA . TRP A 1 228 ? -12.241 -1.821 33.405 1.00 83.50 228 TRP A CA 1
ATOM 1778 C C . TRP A 1 228 ? -11.017 -0.990 33.826 1.00 83.50 228 TRP A C 1
ATOM 1780 O O . TRP A 1 228 ? -10.884 -0.676 35.012 1.00 83.50 228 TRP A O 1
ATOM 1790 N N . PHE A 1 229 ? -10.125 -0.625 32.892 1.00 86.88 229 PHE A N 1
ATOM 1791 C CA . PHE A 1 229 ? -8.864 0.070 33.196 1.00 86.88 229 PHE A CA 1
ATOM 1792 C C . PHE A 1 229 ? -9.103 1.455 33.815 1.00 86.88 229 PHE A C 1
ATOM 1794 O O . PHE A 1 229 ? -8.420 1.838 34.771 1.00 86.88 229 PHE A O 1
ATOM 1801 N N . GLU A 1 230 ? -10.095 2.200 33.312 1.00 82.81 230 GLU A N 1
ATOM 1802 C CA . GLU A 1 230 ? -10.425 3.516 33.858 1.00 82.81 230 GLU A CA 1
ATOM 1803 C C . GLU A 1 230 ? -10.943 3.418 35.297 1.00 82.81 230 GLU A C 1
ATOM 1805 O O . GLU A 1 230 ? -10.445 4.142 36.162 1.00 82.81 230 GLU A O 1
ATOM 1810 N N . ASP A 1 231 ? -11.851 2.488 35.596 1.00 82.44 231 ASP A N 1
ATOM 1811 C CA . ASP A 1 231 ? -12.389 2.311 36.947 1.00 82.44 231 ASP A CA 1
ATOM 1812 C C . ASP A 1 231 ? -11.276 1.987 37.955 1.00 82.44 231 ASP A C 1
ATOM 1814 O O . ASP A 1 231 ? -11.094 2.728 38.924 1.00 82.44 231 ASP A O 1
ATOM 1818 N N . VAL A 1 232 ? -10.452 0.958 37.709 1.00 87.38 232 VAL A N 1
ATOM 1819 C CA . VAL A 1 232 ? -9.392 0.559 38.664 1.00 87.38 232 VAL A CA 1
ATOM 1820 C C . VAL A 1 232 ? -8.299 1.617 38.841 1.00 87.38 232 VAL A C 1
ATOM 1822 O O . VAL A 1 232 ? -7.657 1.664 39.889 1.00 87.38 232 VAL A O 1
ATOM 1825 N N . SER A 1 233 ? -8.130 2.523 37.873 1.00 85.69 233 SER A N 1
ATOM 1826 C CA . SER A 1 233 ? -7.239 3.687 37.989 1.00 85.69 233 SER A CA 1
ATOM 1827 C C . SER A 1 233 ? -7.734 4.767 38.972 1.00 85.69 233 SER A C 1
ATOM 1829 O O . SER A 1 233 ? -7.135 5.840 39.077 1.00 85.69 233 SER A O 1
ATOM 1831 N N . HIS A 1 234 ? -8.848 4.529 39.670 1.00 84.06 234 HIS A N 1
ATOM 1832 C CA . HIS A 1 234 ? -9.345 5.343 40.785 1.00 84.06 234 HIS A CA 1
ATOM 1833 C C . HIS A 1 234 ? -9.132 4.693 42.163 1.00 84.06 234 HIS A C 1
ATOM 1835 O O . HIS A 1 234 ? -9.603 5.241 43.159 1.00 84.06 234 HIS A O 1
ATOM 1841 N N . LEU A 1 235 ? -8.453 3.543 42.233 1.00 86.69 235 LEU A N 1
ATOM 1842 C CA . LEU A 1 235 ? -8.012 2.923 43.485 1.00 86.69 235 LEU A CA 1
ATOM 1843 C C . LEU A 1 235 ? -6.642 3.471 43.903 1.00 86.69 235 LEU A C 1
ATOM 1845 O O . LEU A 1 235 ? -5.777 3.698 43.058 1.00 86.69 235 LEU A O 1
ATOM 1849 N N . SER A 1 236 ? -6.400 3.603 45.205 1.00 87.50 236 SER A N 1
ATOM 1850 C CA . SER A 1 236 ? -5.053 3.807 45.743 1.00 87.50 236 SER A CA 1
ATOM 1851 C C . SER A 1 236 ? -4.102 2.661 45.372 1.00 87.50 236 SER A C 1
ATOM 1853 O O . SER A 1 236 ? -4.496 1.497 45.249 1.00 87.50 236 SER A O 1
ATOM 1855 N N . ILE A 1 237 ? -2.806 2.977 45.272 1.00 88.38 237 ILE A N 1
ATOM 1856 C CA . ILE A 1 237 ? -1.753 2.026 44.878 1.00 88.38 237 ILE A CA 1
ATOM 1857 C C . ILE A 1 237 ? -1.724 0.753 45.737 1.00 88.38 237 ILE A C 1
ATOM 1859 O O . ILE A 1 237 ? -1.421 -0.323 45.227 1.00 88.38 237 ILE A O 1
ATOM 1863 N N . VAL A 1 238 ? -2.092 0.838 47.021 1.00 88.00 238 VAL A N 1
ATOM 1864 C CA . VAL A 1 238 ? -2.170 -0.320 47.928 1.00 88.00 238 VAL A CA 1
ATOM 1865 C C . VAL A 1 238 ? -3.271 -1.292 47.493 1.00 88.00 238 VAL A C 1
ATOM 1867 O O . VAL A 1 238 ? -3.040 -2.502 47.458 1.00 88.00 238 VAL A O 1
ATOM 1870 N N . LEU A 1 239 ? -4.449 -0.781 47.125 1.00 89.19 239 LEU A N 1
ATOM 1871 C CA . LEU A 1 239 ? -5.564 -1.596 46.640 1.00 89.19 239 LEU A CA 1
ATOM 1872 C C . LEU A 1 239 ? -5.321 -2.084 45.207 1.00 89.19 239 LEU A C 1
ATOM 1874 O O . LEU A 1 239 ? -5.534 -3.264 44.936 1.00 89.19 239 LEU A O 1
ATOM 1878 N N . PHE A 1 240 ? -4.787 -1.239 44.319 1.00 91.25 240 PHE A N 1
ATOM 1879 C CA . PHE A 1 240 ? -4.433 -1.628 42.948 1.00 91.25 240 PHE A CA 1
ATOM 1880 C C . PHE A 1 240 ? -3.384 -2.756 42.917 1.00 91.25 240 PHE A C 1
ATOM 1882 O O . PHE A 1 240 ? -3.585 -3.782 42.269 1.00 91.25 240 PHE A O 1
ATOM 1889 N N . LYS A 1 241 ? -2.309 -2.638 43.710 1.00 91.69 241 LYS A N 1
ATOM 1890 C CA . LYS A 1 241 ? -1.261 -3.666 43.861 1.00 91.69 241 LYS A CA 1
ATOM 1891 C C . LYS A 1 241 ? -1.799 -4.997 44.397 1.00 91.69 241 LYS A C 1
ATOM 1893 O O . LYS A 1 241 ? -1.310 -6.057 44.008 1.00 91.69 241 LYS A O 1
ATOM 1898 N N . ARG A 1 242 ? -2.820 -4.962 45.262 1.00 90.88 242 ARG A N 1
ATOM 1899 C CA . ARG A 1 242 ? -3.534 -6.162 45.733 1.00 90.88 242 ARG A CA 1
ATOM 1900 C C . ARG A 1 242 ? -4.473 -6.733 44.665 1.00 90.88 242 ARG A C 1
ATOM 1902 O O . ARG A 1 242 ? -4.534 -7.954 44.528 1.00 90.88 242 ARG A O 1
ATOM 1909 N N . LEU A 1 243 ? -5.163 -5.889 43.892 1.00 91.50 243 LEU A N 1
ATOM 1910 C CA . LEU A 1 243 ? -6.041 -6.315 42.798 1.00 91.50 243 LEU A CA 1
ATOM 1911 C C . LEU A 1 243 ? -5.255 -7.060 41.718 1.00 91.50 243 LEU A C 1
ATOM 1913 O O . LEU A 1 243 ? -5.590 -8.203 41.427 1.00 91.50 243 LEU A O 1
ATOM 1917 N N . ILE A 1 244 ? -4.165 -6.475 41.210 1.00 91.62 244 ILE A N 1
ATOM 1918 C CA . ILE A 1 244 ? -3.326 -7.095 40.174 1.00 91.62 244 ILE A CA 1
ATOM 1919 C C . ILE A 1 244 ? -2.807 -8.470 40.624 1.00 91.62 244 ILE A C 1
ATOM 1921 O O . ILE A 1 244 ? -2.970 -9.439 39.890 1.00 91.62 244 ILE A O 1
ATOM 1925 N N . LYS A 1 245 ? -2.317 -8.618 41.865 1.00 90.94 245 LYS A N 1
ATOM 1926 C CA . LYS A 1 245 ? -1.902 -9.934 42.403 1.00 90.94 245 LYS A CA 1
ATOM 1927 C C . LYS A 1 245 ? -3.064 -10.923 42.591 1.00 90.94 245 LYS A C 1
ATOM 1929 O O . LYS A 1 245 ? -2.878 -12.134 42.474 1.00 90.94 245 LYS A O 1
ATOM 1934 N N . THR A 1 246 ? -4.278 -10.432 42.846 1.00 90.62 246 THR A N 1
ATOM 1935 C CA . THR A 1 246 ? -5.503 -11.258 42.914 1.00 90.62 246 THR A CA 1
ATOM 1936 C C . THR A 1 246 ? -6.007 -11.658 41.519 1.00 90.62 246 THR A C 1
ATOM 1938 O O . THR A 1 246 ? -6.715 -12.649 41.378 1.00 90.62 246 THR A O 1
ATOM 1941 N N . MET A 1 247 ? -5.669 -10.897 40.476 1.00 90.06 247 MET A N 1
ATOM 1942 C CA . MET A 1 247 ? -5.959 -11.224 39.075 1.00 90.06 247 MET A CA 1
ATOM 1943 C C . MET A 1 247 ? -4.924 -12.199 38.490 1.00 90.06 247 MET A C 1
ATOM 1945 O O . MET A 1 247 ? -5.298 -13.193 37.871 1.00 90.06 247 MET A O 1
ATOM 1949 N N . GLU A 1 248 ? -3.639 -11.966 38.765 1.00 87.69 248 GLU A N 1
ATOM 1950 C CA . GLU A 1 248 ? -2.506 -12.842 38.432 1.00 87.69 248 GLU A CA 1
ATOM 1951 C C . GLU A 1 248 ? -2.709 -14.258 38.999 1.00 87.69 248 GLU A C 1
ATOM 1953 O O . GLU A 1 248 ? -2.699 -15.239 38.260 1.00 87.69 248 GLU A O 1
ATOM 1958 N N . SER A 1 249 ? -3.028 -14.371 40.294 1.00 88.44 249 SER A N 1
ATOM 1959 C CA . SER A 1 249 ? -3.321 -15.662 40.945 1.00 88.44 249 SER A CA 1
ATOM 1960 C C . SER A 1 249 ? -4.622 -16.343 40.487 1.00 88.44 249 SER A C 1
ATOM 1962 O O . SER A 1 249 ? -4.850 -17.501 40.837 1.00 88.44 249 SER A O 1
ATOM 1964 N N . LYS A 1 250 ? -5.454 -15.673 39.675 1.00 83.81 250 LYS A N 1
ATOM 1965 C CA . LYS A 1 250 ? -6.608 -16.269 38.974 1.00 83.81 250 LYS A CA 1
ATOM 1966 C C . LYS A 1 250 ? -6.351 -16.565 37.492 1.00 83.81 250 LYS A C 1
ATOM 1968 O O . LYS A 1 250 ? -7.273 -16.994 36.804 1.00 83.81 250 LYS A O 1
ATOM 1973 N N . GLY A 1 251 ? -5.124 -16.375 37.003 1.00 80.25 251 GLY A N 1
ATOM 1974 C CA . GLY A 1 251 ? -4.751 -16.703 35.626 1.00 80.25 251 GLY A CA 1
ATOM 1975 C C . GLY A 1 251 ? -5.324 -15.748 34.575 1.00 80.25 251 GLY A C 1
ATOM 1976 O O . GLY A 1 251 ? -5.588 -16.171 33.452 1.00 80.25 251 GLY A O 1
ATOM 1977 N N . ILE A 1 252 ? -5.541 -14.472 34.917 1.00 83.12 252 ILE A N 1
ATOM 1978 C CA . ILE A 1 252 ? -5.832 -13.447 33.903 1.00 83.12 252 ILE A CA 1
ATOM 1979 C C . ILE A 1 252 ? -4.595 -13.257 33.017 1.00 83.12 252 ILE A C 1
ATOM 1981 O O . ILE A 1 252 ? -3.473 -13.182 33.517 1.00 83.12 252 ILE A O 1
ATOM 1985 N N . GLN A 1 253 ? -4.822 -13.182 31.702 1.00 80.62 253 GLN A N 1
ATOM 1986 C CA . GLN A 1 253 ? -3.760 -13.135 30.695 1.00 80.62 253 GLN A CA 1
ATOM 1987 C C . GLN A 1 253 ? -2.785 -11.962 30.941 1.00 80.62 253 GLN A C 1
ATOM 1989 O O . GLN A 1 253 ? -3.257 -10.836 31.167 1.00 80.62 253 GLN A O 1
ATOM 1994 N N . PRO A 1 254 ? -1.453 -12.187 30.901 1.00 81.62 254 PRO A N 1
ATOM 1995 C CA . PRO A 1 254 ? -0.447 -11.176 31.241 1.00 81.62 254 PRO A CA 1
ATOM 1996 C C . PRO A 1 254 ? -0.586 -9.861 30.466 1.00 81.62 254 PRO A C 1
ATOM 1998 O O . PRO A 1 254 ? -0.318 -8.790 31.009 1.00 81.62 254 PRO A O 1
ATOM 2001 N N . GLU A 1 255 ? -1.059 -9.914 29.225 1.00 82.19 255 GLU A N 1
ATOM 2002 C CA . GLU A 1 255 ? -1.234 -8.768 28.331 1.00 82.19 255 GLU A CA 1
ATOM 2003 C C . GLU A 1 255 ? -2.329 -7.829 28.861 1.00 82.19 255 GLU A C 1
ATOM 2005 O O . GLU A 1 255 ? -2.143 -6.612 28.904 1.00 82.19 255 GLU A O 1
ATOM 2010 N N . LYS A 1 256 ? -3.440 -8.384 29.372 1.00 81.56 256 LYS A N 1
ATOM 2011 C CA . LYS A 1 256 ? -4.530 -7.600 29.984 1.00 81.56 256 LYS A CA 1
ATOM 2012 C C . LYS A 1 256 ? -4.106 -6.963 31.310 1.00 81.56 256 LYS A C 1
ATOM 2014 O O . LYS A 1 256 ? -4.514 -5.840 31.603 1.00 81.56 256 LYS A O 1
ATOM 2019 N N . LEU A 1 257 ? -3.264 -7.643 32.094 1.00 86.94 257 LEU A N 1
ATOM 2020 C CA . LEU A 1 257 ? -2.655 -7.056 33.295 1.00 86.94 257 LEU A CA 1
ATOM 2021 C C . LEU A 1 257 ? -1.683 -5.929 32.923 1.00 86.94 257 LEU A C 1
ATOM 2023 O O . LEU A 1 257 ? -1.678 -4.879 33.562 1.00 86.94 257 LEU A O 1
ATOM 2027 N N . THR A 1 258 ? -0.904 -6.122 31.860 1.00 86.62 258 THR A N 1
ATOM 2028 C CA . THR A 1 258 ? 0.060 -5.139 31.350 1.00 86.62 258 THR A CA 1
ATOM 2029 C C . THR A 1 258 ? -0.635 -3.865 30.885 1.00 86.62 258 THR A C 1
ATOM 2031 O O . THR A 1 258 ? -0.246 -2.785 31.326 1.00 86.62 258 THR A O 1
ATOM 2034 N N . GLY A 1 259 ? -1.719 -3.973 30.108 1.00 85.31 259 GLY A N 1
ATOM 2035 C CA . GLY A 1 259 ? -2.546 -2.827 29.714 1.00 85.31 259 GLY A CA 1
ATOM 2036 C C . GLY A 1 259 ? -3.077 -2.038 30.918 1.00 85.31 259 GLY A C 1
ATOM 2037 O O . GLY A 1 259 ? -2.891 -0.822 30.990 1.00 85.31 259 GLY A O 1
ATOM 2038 N N . ALA A 1 260 ? -3.632 -2.725 31.923 1.00 87.69 260 ALA A N 1
ATOM 2039 C CA . ALA A 1 260 ? -4.123 -2.088 33.147 1.00 87.69 260 ALA A CA 1
ATOM 2040 C C . ALA A 1 260 ? -3.010 -1.375 33.943 1.00 87.69 260 ALA A C 1
ATOM 2042 O O . ALA A 1 260 ? -3.207 -0.256 34.424 1.00 87.69 260 ALA A O 1
ATOM 2043 N N . ILE A 1 261 ? -1.825 -1.988 34.063 1.00 89.56 261 ILE A N 1
ATOM 2044 C CA . ILE A 1 261 ? -0.658 -1.387 34.729 1.00 89.56 261 ILE A CA 1
ATOM 2045 C C . ILE A 1 261 ? -0.145 -0.176 33.938 1.00 89.56 261 ILE A C 1
ATOM 2047 O O . ILE A 1 261 ? 0.149 0.858 34.540 1.00 89.56 261 ILE A O 1
ATOM 2051 N N . MET A 1 262 ? -0.067 -0.261 32.607 1.00 88.38 262 MET A N 1
ATOM 2052 C CA . MET A 1 262 ? 0.350 0.843 31.734 1.00 88.38 262 MET A CA 1
ATOM 2053 C C . MET A 1 262 ? -0.614 2.032 31.820 1.00 88.38 262 MET A C 1
ATOM 2055 O O . MET A 1 262 ? -0.156 3.173 31.925 1.00 88.38 262 MET A O 1
ATOM 2059 N N . TYR A 1 263 ? -1.925 1.771 31.856 1.00 85.69 263 TYR A N 1
ATOM 2060 C CA . TYR A 1 263 ? -2.966 2.787 32.025 1.00 85.69 263 TYR A CA 1
ATOM 2061 C C . TYR A 1 263 ? -2.878 3.478 33.393 1.00 85.69 263 TYR A C 1
ATOM 2063 O O . TYR A 1 263 ? -2.805 4.707 33.473 1.00 85.69 263 TYR A O 1
ATOM 2071 N N . TYR A 1 264 ? -2.811 2.694 34.477 1.00 87.75 264 TYR A N 1
ATOM 2072 C CA . TYR A 1 264 ? -2.640 3.210 35.839 1.00 87.75 264 TYR A CA 1
ATOM 2073 C C . TYR A 1 264 ? -1.377 4.082 35.946 1.00 87.75 264 TYR A C 1
ATOM 2075 O O . TYR A 1 264 ? -1.416 5.205 36.451 1.00 87.75 264 TYR A O 1
ATOM 2083 N N . SER A 1 265 ? -0.258 3.596 35.406 1.00 87.81 265 SER A N 1
ATOM 2084 C CA . SER A 1 265 ? 1.031 4.295 35.434 1.00 87.81 265 SER A CA 1
ATOM 2085 C C . SER A 1 265 ? 0.989 5.621 34.673 1.00 87.81 265 SER A C 1
ATOM 2087 O O . SER A 1 265 ? 1.462 6.630 35.193 1.00 87.81 265 SER A O 1
ATOM 2089 N N . GLY A 1 266 ? 0.384 5.647 33.478 1.00 82.75 266 GLY A N 1
ATOM 2090 C CA . GLY A 1 266 ? 0.229 6.864 32.672 1.00 82.75 266 GLY A CA 1
ATOM 2091 C C . GLY A 1 266 ? -0.662 7.928 33.326 1.00 82.75 266 GLY A C 1
ATOM 2092 O O . GLY A 1 266 ? -0.466 9.121 33.096 1.00 82.75 266 GLY A O 1
ATOM 2093 N N . LYS A 1 267 ? -1.603 7.515 34.188 1.00 81.81 267 LYS A N 1
ATOM 2094 C CA . LYS A 1 267 ? -2.450 8.417 34.984 1.00 81.81 267 LYS A CA 1
ATOM 2095 C C . LYS A 1 267 ? -1.743 8.961 36.231 1.00 81.81 267 LYS A C 1
ATOM 2097 O O . LYS A 1 267 ? -1.967 10.114 36.595 1.00 81.81 267 LYS A O 1
ATOM 2102 N N . CYS A 1 268 ? -0.918 8.148 36.896 1.00 80.19 268 CYS A N 1
ATOM 2103 C CA . CYS A 1 268 ? -0.318 8.493 38.191 1.00 80.19 268 CYS A CA 1
ATOM 2104 C C . CYS A 1 268 ? 1.091 9.107 38.125 1.00 80.19 268 CYS A C 1
ATOM 2106 O O . CYS A 1 268 ? 1.469 9.809 39.062 1.00 80.19 268 CYS A O 1
ATOM 2108 N N . LEU A 1 269 ? 1.878 8.848 37.075 1.00 81.94 269 LEU A N 1
ATOM 2109 C CA . LEU A 1 269 ? 3.282 9.274 36.989 1.00 81.94 269 LEU A CA 1
ATOM 2110 C C . LEU A 1 269 ? 3.465 10.449 36.022 1.00 81.94 269 LEU A C 1
ATOM 2112 O O . LEU A 1 269 ? 3.200 10.345 34.821 1.00 81.94 269 LEU A O 1
ATOM 2116 N N . HIS A 1 270 ? 3.961 11.580 36.530 1.00 73.94 270 HIS A N 1
ATOM 2117 C CA . HIS A 1 270 ? 4.204 12.758 35.701 1.00 73.94 270 HIS A CA 1
ATOM 2118 C C . HIS A 1 270 ? 5.271 12.493 34.622 1.00 73.94 270 HIS A C 1
ATOM 2120 O O . HIS A 1 270 ? 6.306 11.881 34.863 1.00 73.94 270 HIS A O 1
ATOM 2126 N N . GLY A 1 271 ? 5.017 12.987 33.406 1.00 68.06 271 GLY A N 1
ATOM 2127 C CA . GLY A 1 271 ? 5.949 12.912 32.274 1.00 68.06 271 GLY A CA 1
ATOM 2128 C C . GLY A 1 271 ? 5.921 11.607 31.467 1.00 68.06 271 GLY A C 1
ATOM 2129 O O . GLY A 1 271 ? 6.332 11.635 30.307 1.00 68.06 271 GLY A O 1
ATOM 2130 N N . LEU A 1 272 ? 5.384 10.505 32.005 1.00 75.06 272 LEU A N 1
ATOM 2131 C CA . LEU A 1 272 ? 5.395 9.192 31.342 1.00 75.06 272 LEU A CA 1
ATOM 2132 C C . LEU A 1 272 ? 4.658 9.196 29.988 1.00 75.06 272 LEU A C 1
ATOM 2134 O O . LEU A 1 272 ? 5.180 8.690 28.995 1.00 75.06 272 LEU A O 1
ATOM 2138 N N . GLY A 1 273 ? 3.510 9.879 29.918 1.00 59.16 273 GLY A N 1
ATOM 2139 C CA . GLY A 1 273 ? 2.706 10.023 28.697 1.00 59.16 273 GLY A CA 1
ATOM 2140 C C . GLY A 1 273 ? 3.387 10.758 27.530 1.00 59.16 273 GLY A C 1
ATOM 2141 O O . GLY A 1 273 ? 2.861 10.735 26.424 1.00 59.16 273 GLY A O 1
ATOM 2142 N N . ARG A 1 274 ? 4.569 11.374 27.716 1.00 59.69 274 ARG A N 1
ATOM 2143 C CA . ARG A 1 274 ? 5.377 11.883 26.583 1.00 59.69 274 ARG A CA 1
ATOM 2144 C C . ARG A 1 274 ? 6.036 10.769 25.764 1.00 59.69 274 ARG A C 1
ATOM 2146 O O . ARG A 1 274 ? 6.430 11.018 24.632 1.00 59.69 274 ARG A O 1
ATOM 2153 N N . TRP A 1 275 ? 6.167 9.572 26.336 1.00 54.28 275 TRP A N 1
ATOM 2154 C CA . TRP A 1 275 ? 6.887 8.438 25.743 1.00 54.28 275 TRP A CA 1
ATOM 2155 C C . TRP A 1 275 ? 5.947 7.292 25.328 1.00 54.28 275 TRP A C 1
ATOM 2157 O O . TRP A 1 275 ? 6.345 6.397 24.585 1.00 54.28 275 TRP A O 1
ATOM 2167 N N . GLN A 1 276 ? 4.675 7.350 25.738 1.00 54.59 276 GLN A N 1
ATOM 2168 C CA . GLN A 1 276 ? 3.596 6.455 25.305 1.00 54.59 276 GLN A CA 1
ATOM 2169 C C . GLN A 1 276 ? 2.917 6.995 24.030 1.00 54.59 276 GLN A C 1
ATOM 2171 O O . GLN A 1 276 ? 1.735 7.335 24.027 1.00 54.59 276 GLN A O 1
ATOM 2176 N N . SER A 1 277 ? 3.671 7.096 22.929 1.00 43.38 277 SER A N 1
ATOM 2177 C CA . SER A 1 277 ? 3.117 7.481 21.620 1.00 43.38 277 SER A CA 1
ATOM 2178 C C . SER A 1 277 ? 2.342 6.313 20.997 1.00 43.38 277 SER A C 1
ATOM 2180 O O . SER A 1 277 ? 2.856 5.590 20.148 1.00 43.38 277 SER A O 1
ATOM 2182 N N . GLY A 1 278 ? 1.113 6.107 21.471 1.00 41.44 278 GLY A N 1
ATOM 2183 C CA . GLY A 1 278 ? 0.213 5.037 21.044 1.00 41.44 278 GLY A CA 1
ATOM 2184 C C . GLY A 1 278 ? -0.939 4.855 22.035 1.00 41.44 278 GLY A C 1
ATOM 2185 O O . GLY A 1 278 ? -0.700 4.661 23.223 1.00 41.44 278 GLY A O 1
ATOM 2186 N N . GLN A 1 279 ? -2.177 4.936 21.535 1.00 42.28 279 GLN A N 1
ATOM 2187 C CA . GLN A 1 279 ? -3.466 4.723 22.227 1.00 42.28 279 GLN A CA 1
ATOM 2188 C C . GLN A 1 279 ? -3.791 5.607 23.457 1.00 42.28 279 GLN A C 1
ATOM 2190 O O . GLN A 1 279 ? -4.901 6.135 23.521 1.00 42.28 279 GLN A O 1
ATOM 2195 N N . PHE A 1 280 ? -2.875 5.865 24.396 1.00 40.47 280 PHE A N 1
ATOM 2196 C CA . PHE A 1 280 ? -3.207 6.469 25.698 1.00 40.47 280 PHE A CA 1
ATOM 2197 C C . PHE A 1 280 ? -3.025 7.996 25.812 1.00 40.47 280 PHE A C 1
ATOM 2199 O O . PHE A 1 280 ? -2.380 8.519 26.714 1.00 40.47 280 PHE A O 1
ATOM 2206 N N . SER A 1 281 ? -3.827 8.675 24.982 1.00 39.50 281 SER A N 1
ATOM 2207 C CA . SER A 1 281 ? -4.671 9.822 25.375 1.00 39.50 281 SER A CA 1
ATOM 2208 C C . SER A 1 281 ? -4.110 11.259 25.430 1.00 39.50 281 SER A C 1
ATOM 2210 O O . SER A 1 281 ? -2.968 11.545 25.772 1.00 39.50 281 SER A O 1
ATOM 2212 N N . LYS A 1 282 ? -5.026 12.213 25.183 1.00 38.56 282 LYS A N 1
ATOM 2213 C CA . LYS A 1 282 ? -4.948 13.621 25.621 1.00 38.56 282 LYS A CA 1
ATOM 2214 C C . LYS A 1 282 ? -5.485 13.771 27.058 1.00 38.56 282 LYS A C 1
ATOM 2216 O O . LYS A 1 282 ? -6.319 14.638 27.330 1.00 38.56 282 LYS A O 1
ATOM 2221 N N . THR A 1 283 ? -5.037 12.940 27.995 1.00 41.50 283 THR A N 1
ATOM 2222 C CA . THR A 1 283 ? -5.415 13.063 29.409 1.00 41.50 283 THR A CA 1
ATOM 2223 C C . THR A 1 283 ? -4.771 14.307 30.018 1.00 41.50 283 THR A C 1
ATOM 2225 O O . THR A 1 283 ? -3.551 14.415 30.140 1.00 41.50 283 THR A O 1
ATOM 2228 N N . ARG A 1 284 ? -5.595 15.270 30.448 1.00 38.75 284 ARG A N 1
ATOM 2229 C CA . ARG A 1 284 ? -5.128 16.342 31.334 1.00 38.75 284 ARG A CA 1
ATOM 2230 C C . ARG A 1 284 ? -4.762 15.723 32.682 1.00 38.75 284 ARG A C 1
ATOM 2232 O O . ARG A 1 284 ? -5.655 15.279 33.403 1.00 38.75 284 ARG A O 1
ATOM 2239 N N . SER A 1 285 ? -3.472 15.728 33.032 1.00 40.84 285 SER A N 1
ATOM 2240 C CA . SER A 1 285 ? -3.050 15.420 34.403 1.00 40.84 285 SER A CA 1
ATOM 2241 C C . SER A 1 285 ? -3.825 16.319 35.365 1.00 40.84 285 SER A C 1
ATOM 2243 O O . SER A 1 285 ? -3.812 17.544 35.231 1.00 40.84 285 SER A O 1
ATOM 2245 N N . THR A 1 286 ? -4.552 15.691 36.286 1.00 39.72 286 THR A N 1
ATOM 2246 C CA . THR A 1 286 ? -5.390 16.366 37.277 1.00 39.72 286 THR A CA 1
ATOM 2247 C C . THR A 1 286 ? -4.840 15.971 38.642 1.00 39.72 286 THR A C 1
ATOM 2249 O O . THR A 1 286 ? -4.911 14.811 39.042 1.00 39.72 286 THR A O 1
ATOM 2252 N N . THR A 1 287 ? -4.173 16.919 39.295 1.00 41.38 287 THR A N 1
ATOM 2253 C CA . THR A 1 287 ? -3.183 16.667 40.352 1.00 41.38 287 THR A CA 1
ATOM 2254 C C . THR A 1 287 ? -3.778 16.108 41.642 1.00 41.38 287 THR A C 1
ATOM 2256 O O . THR A 1 287 ? -4.740 16.670 42.168 1.00 41.38 287 THR A O 1
ATOM 2259 N N . LYS A 1 288 ? -3.142 15.067 42.200 1.00 50.47 288 LYS A N 1
ATOM 2260 C CA . LYS A 1 288 ? -3.467 14.526 43.534 1.00 50.47 288 LYS A CA 1
ATOM 2261 C C . LYS A 1 288 ? -2.286 13.964 44.350 1.00 50.47 288 LYS A C 1
ATOM 2263 O O . LYS A 1 288 ? -2.521 13.551 45.478 1.00 50.47 288 LYS A O 1
ATOM 2268 N N . TYR A 1 289 ? -1.069 13.926 43.796 1.00 55.78 289 TYR A N 1
ATOM 2269 C CA . TYR A 1 289 ? 0.098 13.247 44.384 1.00 55.78 289 TYR A CA 1
ATOM 2270 C C . TYR A 1 289 ? 1.360 14.108 44.312 1.00 55.78 289 TYR A C 1
ATOM 2272 O O . TYR A 1 289 ? 1.709 14.596 43.230 1.00 55.78 289 TYR A O 1
ATOM 2280 N N . ASP A 1 290 ? 2.062 14.229 45.439 1.00 59.94 290 ASP A N 1
ATOM 2281 C CA . ASP A 1 290 ? 3.334 14.947 45.533 1.00 59.94 290 ASP A CA 1
ATOM 2282 C C . ASP A 1 290 ? 4.505 14.112 44.983 1.00 59.94 290 ASP A C 1
ATOM 2284 O O . ASP A 1 290 ? 4.393 12.913 44.720 1.00 59.94 290 ASP A O 1
ATOM 2288 N N . ILE A 1 291 ? 5.671 14.745 44.811 1.00 62.12 291 ILE A N 1
ATOM 2289 C CA . ILE A 1 291 ? 6.886 14.112 44.255 1.00 62.12 291 ILE A CA 1
ATOM 2290 C C . ILE A 1 291 ? 7.284 12.849 45.046 1.00 62.12 291 ILE A C 1
ATOM 2292 O O . ILE A 1 291 ? 7.695 11.847 44.458 1.00 62.12 291 ILE A O 1
ATOM 2296 N N . VAL A 1 292 ? 7.117 12.875 46.373 1.00 61.81 292 VAL A N 1
ATOM 2297 C CA . VAL A 1 292 ? 7.401 11.733 47.260 1.00 61.81 292 VAL A CA 1
ATOM 2298 C C . VAL A 1 292 ? 6.436 10.572 46.997 1.00 61.81 292 VAL A C 1
ATOM 2300 O O . VAL A 1 292 ? 6.876 9.426 46.892 1.00 61.81 292 VAL A O 1
ATOM 2303 N N . ASP A 1 293 ? 5.144 10.856 46.809 1.00 75.81 293 ASP A N 1
ATOM 2304 C CA . ASP A 1 293 ? 4.136 9.836 46.504 1.00 75.81 293 ASP A CA 1
ATOM 2305 C C . ASP A 1 293 ? 4.396 9.189 45.142 1.00 75.81 293 ASP A C 1
ATOM 2307 O O . ASP A 1 293 ? 4.312 7.970 45.011 1.00 75.81 293 ASP A O 1
ATOM 2311 N N . GLN A 1 294 ? 4.765 9.981 44.128 1.00 81.19 294 GLN A N 1
ATOM 2312 C CA . GLN A 1 294 ? 5.037 9.465 42.781 1.00 81.19 294 GLN A CA 1
ATOM 2313 C C . GLN A 1 294 ? 6.203 8.470 42.774 1.00 81.19 294 GLN A C 1
ATOM 2315 O O . GLN A 1 294 ? 6.139 7.459 42.071 1.00 81.19 294 GLN A O 1
ATOM 2320 N N . ARG A 1 295 ? 7.224 8.679 43.617 1.00 85.69 295 ARG A N 1
ATOM 2321 C CA . ARG A 1 295 ? 8.290 7.691 43.831 1.00 85.69 295 ARG A CA 1
ATOM 2322 C C . ARG A 1 295 ? 7.748 6.392 44.438 1.00 85.69 295 ARG A C 1
ATOM 2324 O O . ARG A 1 295 ? 8.046 5.318 43.920 1.00 85.69 295 ARG A O 1
ATOM 2331 N N . VAL A 1 296 ? 6.954 6.478 45.509 1.00 86.00 296 VAL A N 1
ATOM 2332 C CA . VAL A 1 296 ? 6.369 5.301 46.187 1.00 86.00 296 VAL A CA 1
ATOM 2333 C C . VAL A 1 296 ? 5.425 4.533 45.255 1.00 86.00 296 VAL A C 1
ATOM 2335 O O . VAL A 1 296 ? 5.400 3.300 45.274 1.00 86.00 296 VAL A O 1
ATOM 2338 N N . VAL A 1 297 ? 4.687 5.245 44.400 1.00 87.06 297 VAL A N 1
ATOM 2339 C CA . VAL A 1 297 ? 3.840 4.669 43.350 1.00 87.06 297 VAL A CA 1
ATOM 2340 C C . VAL A 1 297 ? 4.683 3.944 42.299 1.00 87.06 297 VAL A C 1
ATOM 2342 O O . VAL A 1 297 ? 4.382 2.792 41.999 1.00 87.06 297 VAL A O 1
ATOM 2345 N N . LEU A 1 298 ? 5.763 4.550 41.795 1.00 90.12 298 LEU A N 1
ATOM 2346 C CA . LEU A 1 298 ? 6.647 3.933 40.798 1.00 90.12 298 LEU A CA 1
ATOM 2347 C C . LEU A 1 298 ? 7.344 2.677 41.346 1.00 90.12 298 LEU A C 1
ATOM 2349 O O . LEU A 1 298 ? 7.257 1.615 40.729 1.00 90.12 298 LEU A O 1
ATOM 2353 N N . GLU A 1 299 ? 7.959 2.753 42.531 1.00 91.31 299 GLU A N 1
ATOM 2354 C CA . GLU A 1 299 ? 8.557 1.584 43.197 1.00 91.31 299 GLU A CA 1
ATOM 2355 C C . GLU A 1 299 ? 7.497 0.486 43.441 1.00 91.31 299 GLU A C 1
ATOM 2357 O O . GLU A 1 299 ? 7.762 -0.702 43.249 1.00 91.31 299 GLU A O 1
ATOM 2362 N N . SER A 1 300 ? 6.252 0.867 43.756 1.00 90.69 300 SER A N 1
ATOM 2363 C CA . SER A 1 300 ? 5.144 -0.082 43.917 1.00 90.69 300 SER A CA 1
ATOM 2364 C C . SER A 1 300 ? 4.640 -0.712 42.616 1.00 90.69 300 SER A C 1
ATOM 2366 O O . SER A 1 300 ? 4.149 -1.841 42.681 1.00 90.69 300 SER A O 1
ATOM 2368 N N . ILE A 1 301 ? 4.761 -0.018 41.479 1.00 91.81 301 ILE A N 1
ATOM 2369 C CA . ILE A 1 301 ? 4.445 -0.517 40.131 1.00 91.81 301 ILE A CA 1
ATOM 2370 C C . ILE A 1 301 ? 5.514 -1.513 39.664 1.00 91.81 301 ILE A C 1
ATOM 2372 O O . ILE A 1 301 ? 5.172 -2.577 39.155 1.00 91.81 301 ILE A O 1
ATOM 2376 N N . VAL A 1 302 ? 6.802 -1.225 39.881 1.00 90.94 302 VAL A N 1
ATOM 2377 C CA . VAL A 1 302 ? 7.911 -2.115 39.469 1.00 90.94 302 VAL A CA 1
ATOM 2378 C C . VAL A 1 302 ? 7.832 -3.495 40.144 1.00 90.94 302 VAL A C 1
ATOM 2380 O O . VAL A 1 302 ? 8.130 -4.517 39.522 1.00 90.94 302 VAL A O 1
ATOM 2383 N N . ASP A 1 303 ? 7.320 -3.527 41.373 1.00 90.31 303 ASP A N 1
ATOM 2384 C CA . ASP A 1 303 ? 6.982 -4.723 42.162 1.00 90.31 303 ASP A CA 1
ATOM 2385 C C . ASP A 1 303 ? 5.849 -5.610 41.588 1.00 90.31 303 ASP A C 1
ATOM 2387 O O . ASP A 1 303 ? 5.623 -6.710 42.104 1.00 90.31 303 ASP A O 1
ATOM 2391 N N . ILE A 1 304 ? 5.093 -5.131 40.590 1.00 90.94 304 ILE A N 1
ATOM 2392 C CA . ILE A 1 304 ? 3.989 -5.860 39.926 1.00 90.94 304 ILE A CA 1
ATOM 2393 C C . ILE A 1 304 ? 4.141 -5.952 38.401 1.00 90.94 304 ILE A C 1
ATOM 2395 O O . ILE A 1 304 ? 3.225 -6.415 37.727 1.00 90.94 304 ILE A O 1
ATOM 2399 N N . LEU A 1 305 ? 5.280 -5.537 37.838 1.00 90.00 305 LEU A N 1
ATOM 2400 C CA . LEU A 1 305 ? 5.529 -5.679 36.402 1.00 90.00 305 LEU A CA 1
ATOM 2401 C C . LEU A 1 305 ? 5.642 -7.170 36.014 1.00 90.00 305 LEU A C 1
ATOM 2403 O O . LEU A 1 305 ? 6.513 -7.862 36.563 1.00 90.00 305 LEU A O 1
ATOM 2407 N N . PRO A 1 306 ? 4.858 -7.666 35.039 1.00 83.81 306 PRO A N 1
ATOM 2408 C CA . PRO A 1 306 ? 4.992 -9.031 34.533 1.00 83.81 306 PRO A CA 1
ATOM 2409 C C . PRO A 1 306 ? 6.293 -9.211 33.729 1.00 83.81 306 PRO A C 1
ATOM 2411 O O . PRO A 1 306 ? 7.056 -8.263 33.519 1.00 83.81 306 PRO A O 1
ATOM 2414 N N . GLN A 1 307 ? 6.578 -10.445 33.312 1.00 79.62 307 GLN A N 1
ATOM 2415 C CA . GLN A 1 307 ? 7.721 -10.782 32.454 1.00 79.62 307 GLN A CA 1
ATOM 2416 C C . GLN A 1 307 ? 7.232 -11.076 31.030 1.00 79.62 307 GLN A C 1
ATOM 2418 O O . GLN A 1 307 ? 7.071 -12.229 30.646 1.00 79.62 307 GLN A O 1
ATOM 2423 N N . ILE A 1 308 ? 6.974 -10.012 30.268 1.00 81.19 308 ILE A N 1
ATOM 2424 C CA . ILE A 1 308 ? 6.618 -10.063 28.842 1.00 81.19 308 ILE A CA 1
ATOM 2425 C C . ILE A 1 308 ? 7.759 -9.425 28.039 1.00 81.19 308 ILE A C 1
ATOM 2427 O O . ILE A 1 308 ? 8.381 -8.471 28.515 1.00 81.19 308 ILE A O 1
ATOM 2431 N N . LYS A 1 309 ? 8.026 -9.948 26.836 1.00 81.88 309 LYS A N 1
ATOM 2432 C CA . LYS A 1 309 ? 8.862 -9.306 25.810 1.00 81.88 309 LYS A CA 1
ATOM 2433 C C . LYS A 1 309 ? 7.926 -8.735 24.737 1.00 81.88 309 LYS A C 1
ATOM 2435 O O . LYS A 1 309 ? 7.259 -9.508 24.057 1.00 81.88 309 LYS A O 1
ATOM 2440 N N . ASP A 1 310 ? 7.838 -7.411 24.632 1.00 82.12 310 ASP A N 1
ATOM 2441 C CA . ASP A 1 310 ? 6.995 -6.707 23.652 1.00 82.12 310 ASP A CA 1
ATOM 2442 C C . ASP A 1 310 ? 7.537 -5.290 23.381 1.00 82.12 310 ASP A C 1
ATOM 2444 O O . ASP A 1 310 ? 8.149 -4.668 24.249 1.00 82.12 310 ASP A O 1
ATOM 2448 N N . GLU A 1 311 ? 7.284 -4.744 22.191 1.00 83.19 311 GLU A N 1
ATOM 2449 C CA . GLU A 1 311 ? 7.771 -3.424 21.776 1.00 83.19 311 GLU A CA 1
ATOM 2450 C C . GLU A 1 311 ? 7.081 -2.263 22.518 1.00 83.19 311 GLU A C 1
ATOM 2452 O O . GLU A 1 311 ? 7.723 -1.271 22.886 1.00 83.19 311 GLU A O 1
ATOM 2457 N N . SER A 1 312 ? 5.775 -2.371 22.790 1.00 84.56 312 SER A N 1
ATOM 2458 C CA . SER A 1 312 ? 5.050 -1.368 23.581 1.00 84.56 312 SER A CA 1
ATOM 2459 C C . SER A 1 312 ? 5.469 -1.423 25.055 1.00 84.56 312 SER A C 1
ATOM 2461 O O . SER A 1 312 ? 5.673 -0.375 25.679 1.00 84.56 312 SER A O 1
ATOM 2463 N N . PHE A 1 313 ? 5.704 -2.628 25.584 1.00 87.38 313 PHE A N 1
ATOM 2464 C CA . PHE A 1 313 ? 6.164 -2.837 26.953 1.00 87.38 313 PHE A CA 1
ATOM 2465 C C . PHE A 1 313 ? 7.620 -2.390 27.161 1.00 87.38 313 PHE A C 1
ATOM 2467 O O . PHE A 1 313 ? 7.897 -1.671 28.119 1.00 87.38 313 PHE A O 1
ATOM 2474 N N . CYS A 1 314 ? 8.539 -2.703 26.243 1.00 89.19 314 CYS A N 1
ATOM 2475 C CA . CYS A 1 314 ? 9.928 -2.229 26.283 1.00 89.19 314 CYS A CA 1
ATOM 2476 C C . CYS A 1 314 ? 9.997 -0.689 26.288 1.00 89.19 314 CYS A C 1
ATOM 2478 O O . CYS A 1 314 ? 10.633 -0.082 27.157 1.00 89.19 314 CYS A O 1
ATOM 2480 N N . ARG A 1 315 ? 9.240 -0.037 25.392 1.00 88.31 315 ARG A N 1
ATOM 2481 C CA . ARG A 1 315 ? 9.074 1.428 25.348 1.00 88.31 315 ARG A CA 1
ATOM 2482 C C . ARG A 1 315 ? 8.521 1.995 26.664 1.00 88.31 315 ARG A C 1
ATOM 2484 O O . ARG A 1 315 ? 8.997 3.027 27.139 1.00 88.31 315 ARG A O 1
ATOM 2491 N N . PHE A 1 316 ? 7.559 1.312 27.282 1.00 89.94 316 PHE A N 1
ATOM 2492 C CA . PHE A 1 316 ? 7.006 1.679 28.587 1.00 89.94 316 PHE A CA 1
ATOM 2493 C C . PHE A 1 316 ? 8.025 1.546 29.732 1.00 89.94 316 PHE A C 1
ATOM 2495 O O . PHE A 1 316 ? 8.130 2.466 30.545 1.00 89.94 316 PHE A O 1
ATOM 2502 N N . LEU A 1 317 ? 8.828 0.475 29.775 1.00 91.38 317 LEU A N 1
ATOM 2503 C CA . LEU A 1 317 ? 9.886 0.312 30.780 1.00 91.38 317 LEU A CA 1
ATOM 2504 C C . LEU A 1 317 ? 10.972 1.392 30.662 1.00 91.38 317 LEU A C 1
ATOM 2506 O O . LEU A 1 317 ? 11.396 1.940 31.679 1.00 91.38 317 LEU A O 1
ATOM 2510 N N . LEU A 1 318 ? 11.380 1.749 29.440 1.00 90.94 318 LEU A N 1
ATOM 2511 C CA . LEU A 1 318 ? 12.311 2.858 29.188 1.00 90.94 318 LEU A CA 1
ATOM 2512 C C . LEU A 1 318 ? 11.734 4.204 29.668 1.00 90.94 318 LEU A C 1
ATOM 2514 O O . LEU A 1 318 ? 12.452 5.021 30.249 1.00 90.94 318 LEU A O 1
ATOM 2518 N N . GLY A 1 319 ? 10.422 4.412 29.504 1.00 89.31 319 GLY A N 1
ATOM 2519 C CA . GLY A 1 319 ? 9.696 5.542 30.088 1.00 89.31 319 GLY A CA 1
ATOM 2520 C C . GLY A 1 319 ? 9.714 5.542 31.624 1.00 89.31 319 GLY A C 1
ATOM 2521 O O . GLY A 1 319 ? 10.045 6.563 32.230 1.00 89.31 319 GLY A O 1
ATOM 2522 N N . LEU A 1 320 ? 9.421 4.400 32.260 1.00 90.94 320 LEU A N 1
ATOM 2523 C CA . LEU A 1 320 ? 9.481 4.244 33.720 1.00 90.94 320 LEU A CA 1
ATOM 2524 C C . LEU A 1 320 ? 10.891 4.488 34.271 1.00 90.94 320 LEU A C 1
ATOM 2526 O O . LEU A 1 320 ? 11.022 5.134 35.307 1.00 90.94 320 LEU A O 1
ATOM 2530 N N . LEU A 1 321 ? 11.941 4.028 33.585 1.00 91.19 321 LEU A N 1
ATOM 2531 C CA . LEU A 1 321 ? 13.331 4.236 34.000 1.00 91.19 321 LEU A CA 1
ATOM 2532 C C . LEU A 1 321 ? 13.713 5.724 33.994 1.00 91.19 321 LEU A C 1
ATOM 2534 O O . LEU A 1 321 ? 14.305 6.200 34.960 1.00 91.19 321 LEU A O 1
ATOM 2538 N N . ARG A 1 322 ? 13.307 6.489 32.971 1.00 89.00 322 ARG A N 1
ATOM 2539 C CA . ARG A 1 322 ? 13.529 7.950 32.917 1.00 89.00 322 ARG A CA 1
ATOM 2540 C C . ARG A 1 322 ? 12.826 8.685 34.056 1.00 89.00 322 ARG A C 1
ATOM 2542 O O . ARG A 1 322 ? 13.446 9.506 34.728 1.00 89.00 322 ARG A O 1
ATOM 2549 N N . VAL A 1 323 ? 11.553 8.367 34.308 1.00 88.62 323 VAL A N 1
ATOM 2550 C CA . VAL A 1 323 ? 10.799 8.955 35.431 1.00 88.62 323 VAL A CA 1
ATOM 2551 C C . VAL A 1 323 ? 11.397 8.518 36.776 1.00 88.62 323 VAL A C 1
ATOM 2553 O O . VAL A 1 323 ? 11.504 9.330 37.690 1.00 88.62 323 VAL A O 1
ATOM 2556 N N . GLY A 1 324 ? 11.867 7.274 36.895 1.00 88.38 324 GLY A N 1
ATOM 2557 C CA . GLY A 1 324 ? 12.515 6.757 38.100 1.00 88.38 324 GLY A CA 1
ATOM 2558 C C . GLY A 1 324 ? 13.833 7.457 38.430 1.00 88.38 324 GLY A C 1
ATOM 2559 O O . GLY A 1 324 ? 14.052 7.826 39.583 1.00 88.38 324 GLY A O 1
ATOM 2560 N N . LEU A 1 325 ? 14.675 7.706 37.424 1.00 87.62 325 LEU A N 1
ATOM 2561 C CA . LEU A 1 325 ? 15.906 8.487 37.574 1.00 87.62 325 LEU A CA 1
ATOM 2562 C C . LEU A 1 325 ? 15.603 9.938 37.980 1.00 87.62 325 LEU A C 1
ATOM 2564 O O . LEU A 1 325 ? 16.217 10.447 38.914 1.00 87.62 325 LEU A O 1
ATOM 2568 N N . MET A 1 326 ? 14.600 10.572 37.360 1.00 84.56 326 MET A N 1
ATOM 2569 C CA . MET A 1 326 ? 14.149 11.925 37.718 1.00 84.56 326 MET A CA 1
ATOM 2570 C C . MET A 1 326 ? 13.566 12.017 39.146 1.00 84.56 326 MET A C 1
ATOM 2572 O O . MET A 1 326 ? 13.701 13.051 39.796 1.00 84.56 326 MET A O 1
ATOM 2576 N N . LEU A 1 327 ? 12.932 10.951 39.650 1.00 84.50 327 LEU A N 1
ATOM 2577 C CA . LEU A 1 327 ? 12.377 10.866 41.012 1.00 84.50 327 LEU A CA 1
ATOM 2578 C C . LEU A 1 327 ? 13.365 10.300 42.055 1.00 84.50 327 LEU A C 1
ATOM 2580 O O . LEU A 1 327 ? 13.006 10.162 43.228 1.00 84.50 327 LEU A O 1
ATOM 2584 N N . GLY A 1 328 ? 14.591 9.948 41.652 1.00 84.06 328 GLY A N 1
ATOM 2585 C CA . GLY A 1 328 ? 15.622 9.400 42.538 1.00 84.06 328 GLY A CA 1
ATOM 2586 C C . GLY A 1 328 ? 15.227 8.084 43.217 1.00 84.06 328 GLY A C 1
ATOM 2587 O O . GLY A 1 328 ? 15.423 7.942 44.427 1.00 84.06 328 GLY A O 1
ATOM 2588 N N . VAL A 1 329 ? 14.624 7.145 42.476 1.00 88.12 329 VAL A N 1
ATOM 2589 C CA . VAL A 1 329 ? 14.195 5.828 42.996 1.00 88.12 329 VAL A CA 1
ATOM 2590 C C . VAL A 1 329 ? 15.348 5.031 43.619 1.00 88.12 329 VAL A C 1
ATOM 2592 O O . VAL A 1 329 ? 16.526 5.279 43.379 1.00 88.12 329 VAL A O 1
ATOM 2595 N N . SER A 1 330 ? 15.013 4.044 44.446 1.00 89.94 330 SER A N 1
ATOM 2596 C CA . SER A 1 330 ? 15.993 3.172 45.094 1.00 89.94 330 SER A CA 1
ATOM 2597 C C . SER A 1 330 ? 16.761 2.322 44.080 1.00 89.94 330 SER A C 1
ATOM 2599 O O . SER A 1 330 ? 16.190 1.824 43.110 1.00 89.94 330 SER A O 1
ATOM 2601 N N . ASN A 1 331 ? 18.047 2.073 44.354 1.00 88.44 331 ASN A N 1
ATOM 2602 C CA . ASN A 1 331 ? 18.936 1.318 43.463 1.00 88.44 331 ASN A CA 1
ATOM 2603 C C . ASN A 1 331 ? 18.350 -0.047 43.058 1.00 88.44 331 ASN A C 1
ATOM 2605 O O . ASN A 1 331 ? 18.499 -0.447 41.915 1.00 88.44 331 ASN A O 1
ATOM 2609 N N . LYS A 1 332 ? 17.617 -0.728 43.955 1.00 90.94 332 LYS A N 1
ATOM 2610 C CA . LYS A 1 332 ? 16.929 -2.002 43.659 1.00 90.94 332 LYS A CA 1
ATOM 2611 C C . LYS A 1 332 ? 15.818 -1.864 42.609 1.00 90.94 332 LYS A C 1
ATOM 2613 O O . LYS A 1 332 ? 15.610 -2.771 41.810 1.00 90.94 332 LYS A O 1
ATOM 2618 N N . CYS A 1 333 ? 15.086 -0.749 42.627 1.00 90.88 333 CYS A N 1
ATOM 2619 C CA . CYS A 1 333 ? 14.050 -0.440 41.642 1.00 90.88 333 CYS A CA 1
ATOM 2620 C C . CYS A 1 333 ? 14.684 -0.149 40.274 1.00 90.88 333 CYS A C 1
ATOM 2622 O O . CYS A 1 333 ? 14.259 -0.706 39.262 1.00 90.88 333 CYS A O 1
ATOM 2624 N N . GLN A 1 334 ? 15.760 0.644 40.266 1.00 91.94 334 GLN A N 1
ATOM 2625 C CA . GLN A 1 334 ? 16.551 0.926 39.070 1.00 91.94 334 GLN A CA 1
ATOM 2626 C C . GLN A 1 334 ? 17.169 -0.351 38.472 1.00 91.94 334 GLN A C 1
ATOM 2628 O O . GLN A 1 334 ? 16.971 -0.617 37.294 1.00 91.94 334 GLN A O 1
ATOM 2633 N N . GLU A 1 335 ? 17.834 -1.178 39.281 1.00 91.38 335 GLU A N 1
ATOM 2634 C CA . GLU A 1 335 ? 18.439 -2.457 38.877 1.00 91.38 335 GLU A CA 1
ATOM 2635 C C . GLU A 1 335 ? 17.394 -3.430 38.296 1.00 91.38 335 GLU A C 1
ATOM 2637 O O . GLU A 1 335 ? 17.624 -4.070 37.269 1.00 91.38 335 GLU A O 1
ATOM 2642 N N . SER A 1 336 ? 16.202 -3.495 38.905 1.00 90.81 336 SER A N 1
ATOM 2643 C CA . SER A 1 336 ? 15.060 -4.272 38.399 1.00 90.81 336 SER A CA 1
ATOM 2644 C C . SER A 1 336 ? 14.602 -3.789 37.017 1.00 90.81 336 SER A C 1
ATOM 2646 O O . SER A 1 336 ? 14.377 -4.612 36.127 1.00 90.81 336 SER A O 1
ATOM 2648 N N . LEU A 1 337 ? 14.499 -2.471 36.805 1.00 92.31 337 LEU A N 1
ATOM 2649 C CA . LEU A 1 337 ? 14.148 -1.886 35.508 1.00 92.31 337 LEU A CA 1
ATOM 2650 C C . LEU A 1 337 ? 15.241 -2.126 34.457 1.00 92.31 337 LEU A C 1
ATOM 2652 O O . LEU A 1 337 ? 14.940 -2.665 33.395 1.00 92.31 337 LEU A O 1
ATOM 2656 N N . GLU A 1 338 ? 16.499 -1.798 34.759 1.00 93.25 338 GLU A N 1
ATOM 2657 C CA . GLU A 1 338 ? 17.649 -1.999 33.862 1.00 93.25 338 GLU A CA 1
ATOM 2658 C C . GLU A 1 338 ? 17.768 -3.457 33.404 1.00 93.25 338 GLU A C 1
ATOM 2660 O O . GLU A 1 338 ? 17.943 -3.718 32.213 1.00 93.25 338 GLU A O 1
ATOM 2665 N N . ARG A 1 339 ? 17.588 -4.415 34.323 1.00 90.81 339 ARG A N 1
ATOM 2666 C CA . ARG A 1 339 ? 17.585 -5.847 34.002 1.00 90.81 339 ARG A CA 1
ATOM 2667 C C . ARG A 1 339 ? 16.404 -6.245 33.115 1.00 90.81 339 ARG A C 1
ATOM 2669 O O . ARG A 1 339 ? 16.600 -6.952 32.131 1.00 90.81 339 ARG A O 1
ATOM 2676 N N . ARG A 1 340 ? 15.183 -5.794 33.430 1.00 91.00 340 ARG A N 1
ATOM 2677 C CA . ARG A 1 340 ? 13.967 -6.102 32.643 1.00 91.00 340 ARG A CA 1
ATOM 2678 C C . ARG A 1 340 ? 13.977 -5.484 31.243 1.00 91.00 340 ARG A C 1
ATOM 2680 O O . ARG A 1 340 ? 13.331 -6.028 30.352 1.00 91.00 340 ARG A O 1
ATOM 2687 N N . ILE A 1 341 ? 14.687 -4.371 31.054 1.00 91.69 341 ILE A N 1
ATOM 2688 C CA . ILE A 1 341 ? 14.925 -3.753 29.744 1.00 91.69 341 ILE A CA 1
ATOM 2689 C C . ILE A 1 341 ? 16.031 -4.513 29.002 1.00 91.69 341 ILE A C 1
ATOM 2691 O O . ILE A 1 341 ? 15.848 -4.852 27.838 1.00 91.69 341 ILE A O 1
ATOM 2695 N N . GLY A 1 342 ? 17.135 -4.856 29.677 1.00 89.75 342 GLY A N 1
ATOM 2696 C CA . GLY A 1 342 ? 18.209 -5.679 29.107 1.00 89.75 342 GLY A CA 1
ATOM 2697 C C . GLY A 1 342 ? 17.711 -7.021 28.558 1.00 89.75 342 GLY A C 1
ATOM 2698 O O . GLY A 1 342 ? 18.112 -7.422 27.475 1.00 89.75 342 GLY A O 1
ATOM 2699 N N . MET A 1 343 ? 16.754 -7.666 29.234 1.00 87.62 343 MET A N 1
ATOM 2700 C CA . MET A 1 343 ? 16.107 -8.917 28.791 1.00 87.62 343 MET A CA 1
ATOM 2701 C C . MET A 1 343 ? 15.261 -8.819 27.499 1.00 87.62 343 MET A C 1
ATOM 2703 O O . MET A 1 343 ? 14.744 -9.846 27.055 1.00 87.62 343 MET A O 1
ATOM 2707 N N . GLN A 1 344 ? 15.068 -7.619 26.938 1.00 89.19 344 GLN A N 1
ATOM 2708 C CA . GLN A 1 344 ? 14.276 -7.366 25.721 1.00 89.19 344 GLN A CA 1
ATOM 2709 C C . GLN A 1 344 ? 14.829 -6.182 24.893 1.00 89.19 344 GLN A C 1
ATOM 2711 O O . GLN A 1 344 ? 14.086 -5.450 24.228 1.00 89.19 344 GLN A O 1
ATOM 2716 N N . LEU A 1 345 ? 16.145 -5.952 24.975 1.00 89.12 345 LEU A N 1
ATOM 2717 C CA . LEU A 1 345 ? 16.831 -4.797 24.385 1.00 89.12 345 LEU A CA 1
ATOM 2718 C C . LEU A 1 345 ? 16.724 -4.761 22.847 1.00 89.12 345 LEU A C 1
ATOM 2720 O O . LEU A 1 345 ? 16.847 -3.700 22.241 1.00 89.12 345 LEU A O 1
ATOM 2724 N N . GLU A 1 346 ? 16.423 -5.896 22.215 1.00 87.38 346 GLU A N 1
ATOM 2725 C CA . GLU A 1 346 ? 16.149 -6.033 20.784 1.00 87.38 346 GLU A CA 1
ATOM 2726 C C . GLU A 1 346 ? 14.894 -5.290 20.292 1.00 87.38 346 GLU A C 1
ATOM 2728 O O . GLU A 1 346 ? 14.793 -5.014 19.098 1.00 87.38 346 GLU A O 1
ATOM 2733 N N . PHE A 1 347 ? 13.971 -4.932 21.194 1.00 88.75 347 PHE A N 1
ATOM 2734 C CA . PHE A 1 347 ? 12.780 -4.126 20.892 1.00 88.75 347 PHE A CA 1
ATOM 2735 C C . PHE A 1 347 ? 12.958 -2.631 21.215 1.00 88.75 347 PHE A C 1
ATOM 2737 O O . PHE A 1 347 ? 12.021 -1.843 21.068 1.00 88.75 347 PHE A O 1
ATOM 2744 N N . ALA A 1 348 ? 14.134 -2.216 21.695 1.00 90.12 348 ALA A N 1
ATOM 2745 C CA . ALA A 1 348 ? 14.390 -0.827 22.050 1.00 90.12 348 ALA A CA 1
ATOM 2746 C C . ALA A 1 348 ? 14.724 0.031 20.815 1.00 90.12 348 ALA A C 1
ATOM 2748 O O . ALA A 1 348 ? 15.433 -0.386 19.902 1.00 90.12 348 ALA A O 1
ATOM 2749 N N . THR A 1 349 ? 14.242 1.274 20.810 1.00 89.56 349 THR A N 1
ATOM 2750 C CA . THR A 1 349 ? 14.586 2.285 19.796 1.00 89.56 349 THR A CA 1
ATOM 2751 C C . THR A 1 349 ? 15.706 3.196 20.293 1.00 89.56 349 THR A C 1
ATOM 2753 O O . THR A 1 349 ? 15.899 3.344 21.503 1.00 89.56 349 THR A O 1
ATOM 2756 N N . LEU A 1 350 ? 16.417 3.848 19.366 1.00 88.81 350 LEU A N 1
ATOM 2757 C CA . LEU A 1 350 ? 17.482 4.812 19.673 1.00 88.81 350 LEU A CA 1
ATOM 2758 C C . LEU A 1 350 ? 16.978 5.916 20.620 1.00 88.81 350 LEU A C 1
ATOM 2760 O O . LEU A 1 350 ? 17.504 6.070 21.722 1.00 88.81 350 LEU A O 1
ATOM 2764 N N . ASP A 1 351 ? 15.869 6.573 20.264 1.00 85.69 351 ASP A N 1
ATOM 2765 C CA . ASP A 1 351 ? 15.194 7.582 21.097 1.00 85.69 351 ASP A CA 1
ATOM 2766 C C . ASP A 1 351 ? 14.828 7.069 22.497 1.00 85.69 351 ASP A C 1
ATOM 2768 O O . ASP A 1 351 ? 14.775 7.850 23.450 1.00 85.69 351 ASP A O 1
ATOM 2772 N N . GLY A 1 352 ? 14.577 5.761 22.631 1.00 84.94 352 GLY A N 1
ATOM 2773 C CA . GLY A 1 352 ? 14.231 5.077 23.875 1.00 84.94 352 GLY A CA 1
ATOM 2774 C C . GLY A 1 352 ? 15.424 4.829 24.804 1.00 84.94 352 GLY A C 1
ATOM 2775 O O . GLY A 1 352 ? 15.281 4.990 26.018 1.00 84.94 352 GLY A O 1
ATOM 2776 N N . ILE A 1 353 ? 16.614 4.536 24.272 1.00 90.56 353 ILE A N 1
ATOM 2777 C CA . ILE A 1 353 ? 17.839 4.329 25.076 1.00 90.56 353 ILE A CA 1
ATOM 2778 C C . ILE A 1 353 ? 18.642 5.613 25.342 1.00 90.56 353 ILE A C 1
ATOM 2780 O O . ILE A 1 353 ? 19.497 5.622 26.224 1.00 90.56 353 ILE A O 1
ATOM 2784 N N . MET A 1 354 ? 18.320 6.720 24.666 1.00 88.25 354 MET A N 1
ATOM 2785 C CA . MET A 1 354 ? 18.880 8.061 24.910 1.00 88.25 354 MET A CA 1
ATOM 2786 C C . MET A 1 354 ? 18.392 8.681 26.237 1.00 88.25 354 MET A C 1
ATOM 2788 O O . MET A 1 354 ? 17.622 9.641 26.265 1.00 88.25 354 MET A O 1
ATOM 2792 N N . ILE A 1 355 ? 18.805 8.086 27.360 1.00 86.62 355 ILE A N 1
ATOM 2793 C CA . ILE A 1 355 ? 18.453 8.489 28.729 1.00 86.62 355 ILE A CA 1
ATOM 2794 C C . ILE A 1 355 ? 19.274 9.733 29.127 1.00 86.62 355 ILE A C 1
ATOM 2796 O O . ILE A 1 355 ? 20.503 9.630 29.195 1.00 86.62 355 ILE A O 1
ATOM 2800 N N . PRO A 1 356 ? 18.648 10.891 29.423 1.00 85.00 356 PRO A N 1
ATOM 2801 C CA . PRO A 1 356 ? 19.365 12.078 29.895 1.00 85.00 356 PRO A CA 1
ATOM 2802 C C . PRO A 1 356 ? 20.014 11.861 31.267 1.00 85.00 356 PRO A C 1
ATOM 2804 O O . PRO A 1 356 ? 19.553 11.031 32.055 1.00 85.00 356 PRO A O 1
ATOM 2807 N N . SER A 1 357 ? 21.047 12.641 31.588 1.00 83.25 357 SER A N 1
ATOM 2808 C CA . SER A 1 357 ? 21.487 12.775 32.979 1.00 83.25 357 SER A CA 1
ATOM 2809 C C . SER A 1 357 ? 20.595 13.759 33.750 1.00 83.25 357 SER A C 1
ATOM 2811 O O . SER A 1 357 ? 20.146 14.767 33.208 1.00 83.25 357 SER A O 1
ATOM 2813 N N . TYR A 1 358 ? 20.324 13.446 35.020 1.00 71.69 358 TYR A N 1
ATOM 2814 C CA . TYR A 1 358 ? 19.442 14.213 35.922 1.00 71.69 358 TYR A CA 1
ATOM 2815 C C . TYR A 1 358 ? 20.138 14.632 37.232 1.00 71.69 358 TYR A C 1
ATOM 2817 O O . TYR A 1 358 ? 19.500 15.170 38.134 1.00 71.69 358 TYR A O 1
ATOM 2825 N N . ILE A 1 359 ? 21.437 14.353 37.346 1.00 65.56 359 ILE A N 1
ATOM 2826 C CA . ILE A 1 359 ? 22.316 14.690 38.474 1.00 65.56 359 ILE A CA 1
ATOM 2827 C C . ILE A 1 359 ? 23.416 15.606 37.915 1.00 65.56 359 ILE A C 1
ATOM 2829 O O . ILE A 1 359 ? 23.678 15.551 36.715 1.00 65.56 359 ILE A O 1
ATOM 2833 N N . ASP A 1 360 ? 24.055 16.426 38.755 1.00 57.81 360 ASP A N 1
ATOM 2834 C CA . ASP A 1 360 ? 25.195 17.274 38.375 1.00 57.81 360 ASP A CA 1
ATOM 2835 C C . ASP A 1 360 ? 26.363 16.435 37.808 1.00 57.81 360 ASP A C 1
ATOM 2837 O O . ASP A 1 360 ? 27.236 15.954 38.533 1.00 57.81 360 ASP A O 1
ATOM 2841 N N . SER A 1 361 ? 26.353 16.238 36.491 1.00 64.00 361 SER A N 1
ATOM 2842 C CA . SER A 1 361 ? 27.348 15.506 35.710 1.00 64.00 361 SER A CA 1
ATOM 2843 C C . SER A 1 361 ? 27.593 16.242 34.401 1.00 64.00 361 SER A C 1
ATOM 2845 O O . SER A 1 361 ? 26.631 16.642 33.749 1.00 64.00 361 SER A O 1
ATOM 2847 N N . ASP A 1 362 ? 28.850 16.357 33.978 1.00 73.12 362 ASP A N 1
ATOM 2848 C CA . ASP A 1 362 ? 29.209 17.153 32.798 1.00 73.12 362 ASP A CA 1
ATOM 2849 C C . ASP A 1 362 ? 28.599 16.604 31.485 1.00 73.12 362 ASP A C 1
ATOM 2851 O O . ASP A 1 362 ? 28.342 17.362 30.552 1.00 73.12 362 ASP A O 1
ATOM 2855 N N . THR A 1 363 ? 28.338 15.294 31.414 1.00 82.44 363 THR A N 1
ATOM 2856 C CA . THR A 1 363 ? 27.755 14.595 30.253 1.00 82.44 363 THR A CA 1
ATOM 2857 C C . THR A 1 363 ? 26.232 14.707 30.161 1.00 82.44 363 THR A C 1
ATOM 2859 O O . THR A 1 363 ? 25.521 14.509 31.149 1.00 82.44 363 THR A O 1
ATOM 2862 N N . LEU A 1 364 ? 25.724 14.879 28.940 1.00 82.25 364 LEU A N 1
ATOM 2863 C CA . LEU A 1 364 ? 24.303 15.009 28.602 1.00 82.25 364 LEU A CA 1
ATOM 2864 C C . LEU A 1 364 ? 23.490 13.725 28.850 1.00 82.25 364 LEU A C 1
ATOM 2866 O O . LEU A 1 364 ? 22.310 13.797 29.205 1.00 82.25 364 LEU A O 1
ATOM 2870 N N . TYR A 1 365 ? 24.105 12.550 28.671 1.00 87.25 365 TYR A N 1
ATOM 2871 C CA . TYR A 1 365 ? 23.425 11.249 28.683 1.00 87.25 365 TYR A CA 1
ATOM 2872 C C . TYR A 1 365 ? 23.991 10.287 29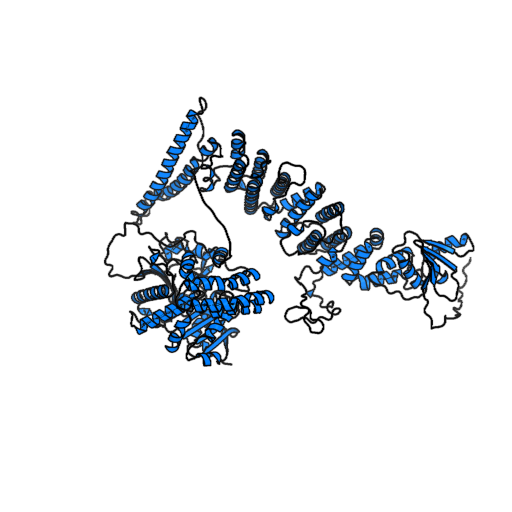.734 1.00 87.25 365 TYR A C 1
ATOM 2874 O O . TYR A 1 365 ? 25.202 10.187 29.933 1.00 87.25 365 TYR A O 1
ATOM 2882 N N . ASN A 1 366 ? 23.110 9.515 30.376 1.00 87.94 366 ASN A N 1
ATOM 2883 C CA . ASN A 1 366 ? 23.469 8.546 31.413 1.00 87.94 366 ASN A CA 1
ATOM 2884 C C . ASN A 1 366 ? 23.998 7.233 30.800 1.00 87.94 366 ASN A C 1
ATOM 2886 O O . ASN A 1 366 ? 23.329 6.196 30.763 1.00 87.94 366 ASN A O 1
ATOM 2890 N N . THR A 1 367 ? 25.230 7.298 30.302 1.00 89.06 367 THR A N 1
ATOM 2891 C CA . THR A 1 367 ? 25.925 6.197 29.614 1.00 89.06 367 THR A CA 1
ATOM 2892 C C . THR A 1 367 ? 26.230 4.991 30.516 1.00 89.06 367 THR A C 1
ATOM 2894 O O . THR A 1 367 ? 26.377 3.876 30.018 1.00 89.06 367 THR A O 1
ATOM 2897 N N . ASP A 1 368 ? 26.284 5.159 31.843 1.00 89.12 368 ASP A N 1
ATOM 2898 C CA . ASP A 1 368 ? 26.422 4.050 32.803 1.00 89.12 368 ASP A CA 1
ATOM 2899 C C . ASP A 1 368 ? 25.172 3.162 32.869 1.00 89.12 368 ASP A C 1
ATOM 2901 O O . ASP A 1 368 ? 25.276 1.948 33.039 1.00 89.12 368 ASP A O 1
ATOM 2905 N N . THR A 1 369 ? 23.985 3.753 32.719 1.00 90.69 369 THR A N 1
ATOM 2906 C CA . THR A 1 369 ? 22.705 3.027 32.734 1.00 90.69 369 THR A CA 1
ATOM 2907 C C . THR A 1 369 ? 22.542 2.158 31.490 1.00 90.69 369 THR A C 1
ATOM 2909 O O . THR A 1 369 ? 22.185 0.985 31.597 1.00 90.69 369 THR A O 1
ATOM 2912 N N . VAL A 1 370 ? 22.893 2.692 30.315 1.00 91.25 370 VAL A N 1
ATOM 2913 C CA . VAL A 1 370 ? 22.848 1.933 29.056 1.00 91.25 370 VAL A CA 1
ATOM 2914 C C . VAL A 1 370 ? 23.885 0.803 29.046 1.00 91.25 370 VAL A C 1
ATOM 2916 O O . VAL A 1 370 ? 23.572 -0.304 28.618 1.00 91.25 370 VAL A O 1
ATOM 2919 N N . GLU A 1 371 ? 25.082 1.017 29.602 1.00 90.69 371 GLU A N 1
ATOM 2920 C CA . GLU A 1 371 ? 26.083 -0.051 29.745 1.00 90.69 371 GLU A CA 1
ATOM 2921 C C . GLU A 1 371 ? 25.597 -1.201 30.647 1.00 90.69 371 GLU A C 1
ATOM 2923 O O . GLU A 1 371 ? 25.758 -2.370 30.293 1.00 90.69 371 GLU A O 1
ATOM 2928 N N . ARG A 1 372 ? 24.935 -0.905 31.777 1.00 91.75 372 ARG A N 1
ATOM 2929 C CA . ARG A 1 372 ? 24.328 -1.950 32.625 1.00 91.75 372 ARG A CA 1
ATOM 2930 C C . ARG A 1 372 ? 23.215 -2.709 31.901 1.00 91.75 372 ARG A C 1
ATOM 2932 O O . ARG A 1 372 ? 23.195 -3.935 31.967 1.00 91.75 372 ARG A O 1
ATOM 2939 N N . MET A 1 373 ? 22.353 -2.022 31.147 1.00 92.81 373 MET A N 1
ATOM 2940 C CA . MET A 1 373 ? 21.331 -2.664 30.305 1.00 92.81 373 MET A CA 1
ATOM 2941 C C . MET A 1 373 ? 21.938 -3.631 29.271 1.00 92.81 373 MET A C 1
ATOM 2943 O O . MET A 1 373 ? 21.427 -4.739 29.111 1.00 92.81 373 MET A O 1
ATOM 2947 N N . ILE A 1 374 ? 23.045 -3.262 28.615 1.00 90.50 374 ILE A N 1
ATOM 2948 C CA . ILE A 1 374 ? 23.745 -4.142 27.660 1.00 90.50 374 ILE A CA 1
ATOM 2949 C C . ILE A 1 374 ? 24.363 -5.355 28.379 1.00 90.50 374 ILE A C 1
ATOM 2951 O O . ILE A 1 374 ? 24.223 -6.486 27.915 1.00 90.50 374 ILE A O 1
ATOM 2955 N N . ASN A 1 375 ? 24.970 -5.160 29.552 1.00 90.00 375 ASN A N 1
ATOM 2956 C CA . ASN A 1 375 ? 25.505 -6.264 30.357 1.00 90.00 375 ASN A CA 1
ATOM 2957 C C . ASN A 1 375 ? 24.403 -7.240 30.827 1.00 90.00 375 ASN A C 1
ATOM 2959 O O . ASN A 1 375 ? 24.630 -8.453 30.870 1.00 90.00 375 ASN A O 1
ATOM 2963 N N . TYR A 1 376 ? 23.190 -6.751 31.116 1.00 89.75 376 TYR A N 1
ATOM 2964 C CA . TYR A 1 376 ? 22.030 -7.606 31.399 1.00 89.75 376 TYR A CA 1
ATOM 2965 C C . TYR A 1 376 ? 21.500 -8.345 30.160 1.00 89.75 376 TYR A C 1
ATOM 2967 O O . TYR A 1 376 ? 21.067 -9.486 30.295 1.00 89.75 376 TYR A O 1
ATOM 2975 N N . PHE A 1 377 ? 21.573 -7.753 28.963 1.00 88.06 377 PHE A N 1
ATOM 2976 C CA . PHE A 1 377 ? 21.247 -8.446 27.708 1.00 88.06 377 PHE A CA 1
ATOM 2977 C C . PHE A 1 377 ? 22.196 -9.632 27.455 1.00 88.06 377 PHE A C 1
ATOM 2979 O O . PHE A 1 377 ? 21.745 -10.752 27.229 1.00 88.06 377 PHE A O 1
ATOM 2986 N N . ILE A 1 378 ? 23.511 -9.418 27.578 1.00 84.62 378 ILE A N 1
ATOM 2987 C CA . ILE A 1 378 ? 24.541 -10.443 27.305 1.00 84.62 378 ILE A CA 1
ATOM 2988 C C . ILE A 1 378 ? 24.508 -11.599 28.316 1.00 84.62 378 ILE A C 1
ATOM 2990 O O . ILE A 1 378 ? 24.859 -12.728 27.981 1.00 84.62 378 ILE A O 1
ATOM 2994 N N . THR A 1 379 ? 24.089 -11.339 29.557 1.00 82.31 379 THR A N 1
ATOM 2995 C CA . THR A 1 379 ? 23.990 -12.366 30.612 1.00 82.31 379 THR A CA 1
ATOM 2996 C C . THR A 1 379 ? 22.701 -13.197 30.551 1.00 82.31 379 THR A C 1
ATOM 2998 O O . THR A 1 379 ? 22.481 -14.038 31.422 1.00 82.31 379 THR A O 1
ATOM 3001 N N . CYS A 1 380 ? 21.865 -13.016 29.522 1.00 72.25 380 CYS A N 1
ATOM 3002 C CA . CYS A 1 380 ? 20.701 -13.862 29.258 1.00 72.25 380 CYS A CA 1
ATOM 3003 C C . CYS A 1 380 ? 21.045 -14.983 28.262 1.00 72.25 380 CYS A C 1
ATOM 3005 O O . CYS A 1 380 ? 21.492 -14.729 27.148 1.00 72.25 380 CYS A O 1
ATOM 3007 N N . GLU A 1 381 ? 20.800 -16.238 28.646 1.00 51.34 381 GLU A N 1
ATOM 3008 C CA . GLU A 1 381 ? 21.312 -17.427 27.937 1.00 51.34 381 GLU A CA 1
ATOM 3009 C C . GLU A 1 381 ? 20.593 -17.751 26.600 1.00 51.34 381 GLU A C 1
ATOM 3011 O O . GLU A 1 381 ? 21.024 -18.636 25.864 1.00 51.34 381 GLU A O 1
ATOM 3016 N N . GLU A 1 382 ? 19.531 -17.021 26.235 1.00 53.12 382 GLU A N 1
ATOM 3017 C CA . GLU A 1 382 ? 18.682 -17.259 25.047 1.00 53.12 382 GLU A CA 1
ATOM 3018 C C . GLU A 1 382 ? 19.123 -16.483 23.778 1.00 53.12 382 GLU A C 1
ATOM 3020 O O . GLU A 1 382 ? 18.293 -15.983 23.014 1.00 53.12 382 GLU A O 1
ATOM 3025 N N . MET A 1 383 ? 20.428 -16.318 23.532 1.00 55.59 383 MET A N 1
ATOM 3026 C CA . MET A 1 383 ? 20.910 -15.458 22.437 1.00 55.59 383 MET A CA 1
ATOM 3027 C C . MET A 1 383 ? 20.812 -16.088 21.034 1.00 55.59 383 MET A C 1
ATOM 3029 O O . MET A 1 383 ? 21.669 -16.862 20.606 1.00 55.59 383 MET A O 1
ATOM 3033 N N . GLY A 1 384 ? 19.821 -15.645 20.255 1.00 61.78 384 GLY A N 1
ATOM 3034 C CA . GLY A 1 384 ? 19.800 -15.804 18.798 1.00 61.78 384 GLY A CA 1
ATOM 3035 C C . GLY A 1 384 ? 20.781 -14.853 18.091 1.00 61.78 384 GLY A C 1
ATOM 3036 O O . GLY A 1 384 ? 20.846 -13.662 18.401 1.00 61.78 384 GLY A O 1
ATOM 3037 N N . PHE A 1 385 ? 21.519 -15.351 17.092 1.00 65.38 385 PHE A N 1
ATOM 3038 C CA . PHE A 1 385 ? 22.518 -14.566 16.340 1.00 65.38 385 PHE A CA 1
ATOM 3039 C C . PHE A 1 385 ? 21.925 -13.327 15.638 1.00 65.38 385 PHE A C 1
ATOM 3041 O O . PHE A 1 385 ? 22.566 -12.280 15.549 1.00 65.38 385 PHE A O 1
ATOM 3048 N N . THR A 1 386 ? 20.675 -13.418 15.178 1.00 70.12 386 THR A N 1
ATOM 3049 C CA . THR A 1 386 ? 19.911 -12.302 14.596 1.00 70.12 386 THR A CA 1
ATOM 3050 C C . THR A 1 386 ? 19.606 -11.209 15.622 1.00 70.12 386 THR A C 1
ATOM 3052 O O . THR A 1 386 ? 19.826 -10.033 15.341 1.00 70.12 386 THR A O 1
ATOM 3055 N N . THR A 1 387 ? 19.166 -11.591 16.823 1.00 79.12 387 THR A N 1
ATOM 3056 C CA . THR A 1 387 ? 18.889 -10.693 17.954 1.00 79.12 387 THR A CA 1
ATOM 3057 C C . THR A 1 387 ? 20.138 -9.901 18.341 1.00 79.12 387 THR A C 1
ATOM 3059 O O . THR A 1 387 ? 20.114 -8.671 18.400 1.00 79.12 387 THR A O 1
ATOM 3062 N N . LEU A 1 388 ? 21.265 -10.603 18.495 1.00 83.00 388 LEU A N 1
ATOM 3063 C CA . LEU A 1 388 ? 22.568 -10.019 18.818 1.00 83.00 388 LEU A CA 1
ATOM 3064 C C . LEU A 1 388 ? 23.039 -9.001 17.754 1.00 83.00 388 LEU A C 1
ATOM 3066 O O . LEU A 1 388 ? 23.575 -7.950 18.103 1.00 83.00 388 LEU A O 1
ATOM 3070 N N . LYS A 1 389 ? 22.778 -9.272 16.466 1.00 82.88 389 LYS A N 1
ATOM 3071 C CA . LYS A 1 389 ? 23.100 -8.379 15.335 1.00 82.88 389 LYS A CA 1
ATOM 3072 C C . LYS A 1 389 ? 22.185 -7.148 15.223 1.00 82.88 389 LYS A C 1
ATOM 3074 O O . LYS A 1 389 ? 22.572 -6.150 14.615 1.00 82.88 389 LYS A O 1
ATOM 3079 N N . ASN A 1 390 ? 20.978 -7.194 15.786 1.00 84.44 390 ASN A N 1
ATOM 3080 C CA . ASN A 1 390 ? 20.101 -6.023 15.863 1.00 84.44 390 ASN A CA 1
ATOM 3081 C C . ASN A 1 390 ? 20.507 -5.108 17.027 1.00 84.44 390 ASN A C 1
ATOM 3083 O O . ASN A 1 390 ? 20.620 -3.896 16.836 1.00 84.44 390 ASN A O 1
ATOM 3087 N N . VAL A 1 391 ? 20.822 -5.681 18.194 1.00 87.69 391 VAL A N 1
ATOM 3088 C CA . VAL A 1 391 ? 21.306 -4.912 19.351 1.00 87.69 391 VAL A CA 1
ATOM 3089 C C . VAL A 1 391 ? 22.668 -4.264 19.075 1.00 87.69 391 VAL A C 1
ATOM 3091 O O . VAL A 1 391 ? 22.861 -3.112 19.456 1.00 87.69 391 VAL A O 1
ATOM 3094 N N . SER A 1 392 ? 23.585 -4.908 18.341 1.00 87.94 392 SER A N 1
ATOM 3095 C CA . SER A 1 392 ? 24.860 -4.267 17.970 1.00 87.94 392 SER A CA 1
ATOM 3096 C C . SER A 1 392 ? 24.677 -3.024 17.092 1.00 87.94 392 SER A C 1
ATOM 3098 O O . SER A 1 392 ? 25.275 -1.991 17.381 1.00 87.94 392 SER A O 1
ATOM 3100 N N . LYS A 1 393 ? 23.769 -3.048 16.106 1.00 89.06 393 LYS A N 1
ATOM 3101 C CA . LYS A 1 393 ? 23.403 -1.852 15.315 1.00 89.06 393 LYS A CA 1
ATOM 3102 C C . LYS A 1 393 ? 22.785 -0.732 16.159 1.00 89.06 393 LYS A C 1
ATOM 3104 O O . LYS A 1 393 ? 23.040 0.445 15.890 1.00 89.06 393 LYS A O 1
ATOM 3109 N N . LEU A 1 394 ? 21.956 -1.086 17.143 1.00 91.44 394 LEU A N 1
ATOM 3110 C CA . LEU A 1 394 ? 21.339 -0.131 18.065 1.00 91.44 394 LEU A CA 1
ATOM 3111 C C . LEU A 1 394 ? 22.405 0.540 18.945 1.00 91.44 394 LEU A C 1
ATOM 3113 O O . LEU A 1 394 ? 22.430 1.765 19.041 1.00 91.44 394 LEU A O 1
ATOM 3117 N N . VAL A 1 395 ? 23.323 -0.246 19.519 1.00 92.06 395 VAL A N 1
ATOM 3118 C CA . VAL A 1 395 ? 24.441 0.258 20.332 1.00 92.06 395 VAL A CA 1
ATOM 3119 C C . VAL A 1 395 ? 25.400 1.108 19.497 1.00 92.06 395 VAL A C 1
ATOM 3121 O O . VAL A 1 395 ? 25.751 2.202 19.923 1.00 92.06 395 VAL A O 1
ATOM 3124 N N . ASP A 1 396 ? 25.761 0.690 18.283 1.00 91.94 396 ASP A N 1
ATOM 3125 C CA . ASP A 1 396 ? 26.640 1.474 17.401 1.00 91.94 396 ASP A CA 1
ATOM 3126 C C . ASP A 1 396 ? 25.989 2.799 16.957 1.00 91.94 396 ASP A C 1
ATOM 3128 O O . ASP A 1 396 ? 26.678 3.793 16.729 1.00 91.94 396 ASP A O 1
ATOM 3132 N N . SER A 1 397 ? 24.655 2.845 16.876 1.00 91.19 397 SER A N 1
ATOM 3133 C CA . SER A 1 397 ? 23.910 4.089 16.639 1.00 91.19 397 SER A CA 1
ATOM 3134 C C . SER A 1 397 ? 23.839 4.966 17.892 1.00 91.19 397 SER A C 1
ATOM 3136 O O . SER A 1 397 ? 24.032 6.170 17.791 1.00 91.19 397 SER A O 1
ATOM 3138 N N . TYR A 1 398 ? 23.661 4.377 19.077 1.00 93.56 398 TYR A N 1
ATOM 3139 C CA . TYR A 1 398 ? 23.723 5.100 20.351 1.00 93.56 398 TYR A CA 1
ATOM 3140 C C . TYR A 1 398 ? 25.093 5.740 20.590 1.00 93.56 398 TYR A C 1
ATOM 3142 O O . TYR A 1 398 ? 25.156 6.919 20.926 1.00 93.56 398 TYR A O 1
ATOM 3150 N N . ILE A 1 399 ? 26.185 5.000 20.350 1.00 93.00 399 ILE A N 1
ATOM 3151 C CA . ILE A 1 399 ? 27.554 5.525 20.458 1.00 93.00 399 ILE A CA 1
ATOM 3152 C C . ILE A 1 399 ? 27.756 6.688 19.467 1.00 93.00 399 ILE A C 1
ATOM 3154 O O . ILE A 1 399 ? 28.400 7.669 19.825 1.00 93.00 399 ILE A O 1
ATOM 3158 N N . ALA A 1 400 ? 27.170 6.624 18.263 1.00 91.75 400 ALA A N 1
ATOM 3159 C CA . ALA A 1 400 ? 27.244 7.706 17.278 1.00 91.75 400 ALA A CA 1
ATOM 3160 C C . ALA A 1 400 ? 26.505 8.987 17.704 1.00 91.75 400 ALA A C 1
ATOM 3162 O O . ALA A 1 400 ? 27.010 10.074 17.438 1.00 91.75 400 ALA A O 1
ATOM 3163 N N . GLU A 1 401 ? 25.364 8.887 18.392 1.00 91.31 401 GLU A N 1
ATOM 3164 C CA . GLU A 1 401 ? 24.667 10.071 18.917 1.00 91.31 401 GLU A CA 1
ATOM 3165 C C . GLU A 1 401 ? 25.432 10.696 20.095 1.00 91.31 401 GLU A C 1
ATOM 3167 O O . GLU A 1 401 ? 25.746 11.891 20.079 1.00 91.31 401 GLU A O 1
ATOM 3172 N N . ILE A 1 402 ? 25.803 9.897 21.107 1.00 91.69 402 ILE A N 1
ATOM 3173 C CA . ILE A 1 402 ? 26.514 10.422 22.288 1.00 91.69 402 ILE A CA 1
ATOM 3174 C C . ILE A 1 402 ? 27.924 10.924 21.958 1.00 91.69 402 ILE A C 1
ATOM 3176 O O . ILE A 1 402 ? 28.469 11.722 22.712 1.00 91.69 402 ILE A O 1
ATOM 3180 N N . ALA A 1 403 ? 28.514 10.504 20.834 1.00 90.75 403 ALA A N 1
ATOM 3181 C CA . ALA A 1 403 ? 29.804 11.000 20.366 1.00 90.75 403 ALA A CA 1
ATOM 3182 C C . ALA A 1 403 ? 29.830 12.523 20.132 1.00 90.75 403 ALA A C 1
ATOM 3184 O O . ALA A 1 403 ? 30.910 13.114 20.129 1.00 90.75 403 ALA A O 1
ATOM 3185 N N . SER A 1 404 ? 28.666 13.163 19.978 1.00 89.06 404 SER A N 1
ATOM 3186 C CA . SER A 1 404 ? 28.548 14.623 19.888 1.00 89.06 404 SER A CA 1
ATOM 3187 C C . SER A 1 404 ? 28.678 15.364 21.235 1.00 89.06 404 SER A C 1
ATOM 3189 O O . SER A 1 404 ? 28.832 16.586 21.243 1.00 89.06 404 SER A O 1
ATOM 3191 N N . ASP A 1 405 ? 28.640 14.660 22.373 1.00 87.56 405 ASP A N 1
ATOM 3192 C CA . ASP A 1 405 ? 28.784 15.245 23.712 1.00 87.56 405 ASP A CA 1
ATOM 3193 C C . ASP A 1 405 ? 30.256 15.534 24.046 1.00 87.56 405 ASP A C 1
ATOM 3195 O O . ASP A 1 405 ? 31.010 14.629 24.392 1.00 87.56 405 ASP A O 1
ATOM 3199 N N . VAL A 1 406 ? 30.627 16.817 23.996 1.00 85.00 406 VAL A N 1
ATOM 3200 C CA . VAL A 1 406 ? 31.938 17.416 24.337 1.00 85.00 406 VAL A CA 1
ATOM 3201 C C . VAL A 1 406 ? 32.544 16.943 25.671 1.00 85.00 406 VAL A C 1
ATOM 3203 O O . VAL A 1 406 ? 33.761 17.023 25.853 1.00 85.00 406 VAL A O 1
ATOM 3206 N N . ASN A 1 407 ? 31.727 16.473 26.618 1.00 86.19 407 ASN A N 1
ATOM 3207 C CA . ASN A 1 407 ? 32.184 16.031 27.937 1.00 86.19 407 ASN A CA 1
ATOM 3208 C C . ASN A 1 407 ? 32.337 14.499 28.052 1.00 86.19 407 ASN A C 1
ATOM 3210 O O . ASN A 1 407 ? 32.751 13.990 29.102 1.00 86.19 407 ASN A O 1
ATOM 3214 N N . LEU A 1 408 ? 32.038 13.743 26.989 1.00 88.69 408 LEU A N 1
ATOM 3215 C CA . LEU A 1 408 ? 32.169 12.288 26.952 1.00 88.69 408 LEU A CA 1
ATOM 3216 C C . LEU A 1 408 ? 33.643 11.863 26.870 1.00 88.69 408 LEU A C 1
ATOM 3218 O O . LEU A 1 408 ? 34.384 12.247 25.968 1.00 88.69 408 LEU A O 1
ATOM 3222 N N . LYS A 1 409 ? 34.086 11.013 27.802 1.00 89.62 409 LYS A N 1
ATOM 3223 C CA . LYS A 1 409 ? 35.491 10.571 27.891 1.00 89.62 409 LYS A CA 1
ATOM 3224 C C . LYS A 1 409 ? 35.805 9.410 26.928 1.00 89.62 409 LYS A C 1
ATOM 3226 O O . LYS A 1 409 ? 34.975 8.502 26.821 1.00 89.62 409 LYS A O 1
ATOM 3231 N N . PRO A 1 410 ? 37.017 9.345 26.331 1.00 87.81 410 PRO A N 1
ATOM 3232 C CA . PRO A 1 410 ? 37.414 8.271 25.410 1.00 87.81 410 PRO A CA 1
ATOM 3233 C C . PRO A 1 410 ? 37.211 6.859 25.974 1.00 87.81 410 PRO A C 1
ATOM 3235 O O . PRO A 1 410 ? 36.694 5.975 25.288 1.00 87.81 410 PRO A O 1
ATOM 3238 N N . ASP A 1 411 ? 37.548 6.658 27.252 1.00 87.62 411 ASP A N 1
ATOM 3239 C CA . ASP A 1 411 ? 37.401 5.369 27.939 1.00 87.62 411 ASP A CA 1
ATOM 3240 C C . ASP A 1 411 ? 35.954 4.852 27.925 1.00 87.62 411 ASP A C 1
ATOM 3242 O O . ASP A 1 411 ? 35.727 3.643 27.872 1.00 87.62 411 ASP A O 1
ATOM 3246 N N . LYS A 1 412 ? 34.958 5.750 27.922 1.00 89.31 412 LYS A N 1
ATOM 3247 C CA . LYS A 1 412 ? 33.545 5.361 27.959 1.00 89.31 412 LYS A CA 1
ATOM 3248 C C . LYS A 1 412 ? 33.050 4.844 26.608 1.00 89.31 412 LYS A C 1
ATOM 3250 O O . LYS A 1 412 ? 32.313 3.862 26.579 1.00 89.31 412 LYS A O 1
ATOM 3255 N N . ILE A 1 413 ? 33.517 5.427 25.501 1.00 88.88 413 ILE A N 1
ATOM 3256 C CA . ILE A 1 413 ? 33.298 4.877 24.152 1.00 88.88 413 ILE A CA 1
ATOM 3257 C C . ILE A 1 413 ? 33.981 3.512 24.022 1.00 88.88 413 ILE A C 1
ATOM 3259 O O . ILE A 1 413 ? 33.382 2.571 23.503 1.00 88.88 413 ILE A O 1
ATOM 3263 N N . HIS A 1 414 ? 35.203 3.376 24.549 1.00 87.69 414 HIS A N 1
ATOM 3264 C CA . HIS A 1 414 ? 35.929 2.105 24.555 1.00 87.69 414 HIS A CA 1
ATOM 3265 C C . HIS A 1 414 ? 35.181 1.007 25.327 1.00 87.69 414 HIS A C 1
ATOM 3267 O O . HIS A 1 414 ? 35.100 -0.123 24.846 1.00 87.69 414 HIS A O 1
ATOM 3273 N N . SER A 1 415 ? 34.598 1.344 26.482 1.00 89.62 415 SER A N 1
ATOM 3274 C CA . SER A 1 415 ? 33.799 0.424 27.300 1.00 89.62 415 SER A CA 1
ATOM 3275 C C . SER A 1 415 ? 32.484 0.035 26.610 1.00 89.62 415 SER A C 1
ATOM 3277 O O . SER A 1 415 ? 32.218 -1.150 26.407 1.00 89.62 415 SER A O 1
ATOM 3279 N N . LEU A 1 416 ? 31.712 1.016 26.121 1.00 89.44 416 LEU A N 1
ATOM 3280 C CA . LEU A 1 416 ? 30.447 0.771 25.416 1.00 89.44 416 LEU A CA 1
ATOM 3281 C C . LEU A 1 416 ? 30.632 -0.078 24.152 1.00 89.44 416 LEU A C 1
ATOM 3283 O O . LEU A 1 416 ? 29.876 -1.026 23.944 1.00 89.44 416 LEU A O 1
ATOM 3287 N N . ALA A 1 417 ? 31.648 0.196 23.331 1.00 87.25 417 ALA A N 1
ATOM 3288 C CA . ALA A 1 417 ? 31.898 -0.585 22.122 1.00 87.25 417 ALA A CA 1
ATOM 3289 C C . ALA A 1 417 ? 32.287 -2.045 22.430 1.00 87.25 417 ALA A C 1
ATOM 3291 O O . ALA A 1 417 ? 31.839 -2.953 21.724 1.00 87.25 417 ALA A O 1
ATOM 3292 N N . LYS A 1 418 ? 33.068 -2.265 23.500 1.00 86.88 418 LYS A N 1
ATOM 3293 C CA . LYS A 1 418 ? 33.532 -3.586 23.962 1.00 86.88 418 LYS A CA 1
ATOM 3294 C C . LYS A 1 418 ? 32.546 -4.361 24.829 1.00 86.88 418 LYS A C 1
ATOM 3296 O O . LYS A 1 418 ? 32.813 -5.524 25.114 1.00 86.88 418 LYS A O 1
ATOM 3301 N N . SER A 1 419 ? 31.441 -3.748 25.251 1.00 86.31 419 SER A N 1
ATOM 3302 C CA . SER A 1 419 ? 30.405 -4.446 26.017 1.00 86.31 419 SER A CA 1
ATOM 3303 C C . SER A 1 419 ? 29.893 -5.680 25.260 1.00 86.31 419 SER A C 1
ATOM 3305 O O . SER A 1 419 ? 29.850 -6.770 25.820 1.00 86.31 419 SER A O 1
ATOM 3307 N N . LEU A 1 420 ? 29.592 -5.540 23.964 1.00 84.50 420 LEU A N 1
ATOM 3308 C CA . LEU A 1 420 ? 29.115 -6.623 23.100 1.00 84.50 420 LEU A CA 1
ATOM 3309 C C . LEU A 1 420 ? 30.259 -7.500 22.540 1.00 84.50 420 LEU A C 1
ATOM 3311 O O . LEU A 1 420 ? 31.293 -6.960 22.142 1.00 84.50 420 LEU A O 1
ATOM 3315 N N . PRO A 1 421 ? 30.056 -8.829 22.392 1.00 82.81 421 PRO A N 1
ATOM 3316 C CA . PRO A 1 421 ? 31.030 -9.732 21.769 1.00 82.81 421 PRO A CA 1
ATOM 3317 C C . PRO A 1 421 ? 31.408 -9.347 20.331 1.00 82.81 421 PRO A C 1
ATOM 3319 O O . PRO A 1 421 ? 30.558 -8.909 19.556 1.00 82.81 421 PRO A O 1
ATOM 3322 N N . GLU A 1 422 ? 32.649 -9.617 19.920 1.00 72.62 422 GLU A N 1
ATOM 3323 C CA . GLU A 1 422 ? 33.172 -9.330 18.566 1.00 72.62 422 GLU A CA 1
ATOM 3324 C C . GLU A 1 422 ? 32.386 -10.038 17.441 1.00 72.62 422 GLU A C 1
ATOM 3326 O O . GLU A 1 422 ? 32.295 -9.536 16.321 1.00 72.62 422 GLU A O 1
ATOM 3331 N N . SER A 1 423 ? 31.750 -11.176 17.742 1.00 74.56 423 SER A N 1
ATOM 3332 C CA . SER A 1 423 ? 30.863 -11.909 16.826 1.00 74.56 423 SER A CA 1
ATOM 3333 C C . SER A 1 423 ? 29.500 -11.237 16.590 1.00 74.56 423 SER A C 1
ATOM 3335 O O . SER A 1 423 ? 28.774 -11.644 15.685 1.00 74.56 423 SER A O 1
ATOM 3337 N N . SER A 1 424 ? 29.138 -10.211 17.371 1.00 79.19 424 SER A N 1
ATOM 3338 C CA . SER A 1 424 ? 27.883 -9.456 17.212 1.00 79.19 424 SER A CA 1
ATOM 3339 C C . SER A 1 424 ? 27.887 -8.502 16.013 1.00 79.19 424 SER A C 1
ATOM 3341 O O . SER A 1 424 ? 26.822 -8.071 15.557 1.00 79.19 424 SER A O 1
ATOM 3343 N N . ARG A 1 425 ? 29.074 -8.158 15.495 1.00 83.00 425 ARG A N 1
ATOM 3344 C CA . ARG A 1 425 ? 29.265 -7.181 14.421 1.00 83.00 425 ARG A CA 1
ATOM 3345 C C . ARG A 1 425 ? 29.811 -7.862 13.172 1.00 83.00 425 ARG A C 1
ATOM 3347 O O . ARG A 1 425 ? 30.968 -8.261 13.112 1.00 83.00 425 ARG A O 1
ATOM 3354 N N . SER A 1 426 ? 28.964 -7.969 12.146 1.00 79.62 426 SER A N 1
ATOM 3355 C CA . SER A 1 426 ? 29.396 -8.420 10.814 1.00 79.62 426 SER A CA 1
ATOM 3356 C C . SER A 1 426 ? 30.030 -7.307 9.977 1.00 79.62 426 SER A C 1
ATOM 3358 O O . SER A 1 426 ? 30.624 -7.607 8.953 1.00 79.62 426 SER A O 1
ATOM 3360 N N . LEU A 1 427 ? 29.832 -6.044 10.371 1.00 83.62 427 LEU A N 1
ATOM 3361 C CA . LEU A 1 427 ? 30.476 -4.856 9.811 1.00 83.62 427 LEU A CA 1
ATOM 3362 C C . LEU A 1 427 ? 30.737 -3.847 10.943 1.00 83.62 427 LEU A C 1
ATOM 3364 O O . LEU A 1 427 ? 29.996 -3.835 11.927 1.00 83.62 427 LEU A O 1
ATOM 3368 N N . HIS A 1 428 ? 31.753 -2.999 10.795 1.00 89.69 428 HIS A N 1
ATOM 3369 C CA . HIS A 1 428 ? 32.183 -1.982 11.763 1.00 89.69 428 HIS A CA 1
ATOM 3370 C C . HIS A 1 428 ? 31.883 -0.538 11.332 1.00 89.69 428 HIS A C 1
ATOM 3372 O O . HIS A 1 428 ? 32.201 0.398 12.062 1.00 89.69 428 HIS A O 1
ATOM 3378 N N . ASP A 1 429 ? 31.207 -0.345 10.199 1.00 89.88 429 ASP A N 1
ATOM 3379 C CA . ASP A 1 429 ? 30.805 0.952 9.640 1.00 89.88 429 ASP A CA 1
ATOM 3380 C C . ASP A 1 429 ? 30.113 1.869 10.670 1.00 89.88 429 ASP A C 1
ATOM 3382 O O . ASP A 1 429 ? 30.349 3.077 10.697 1.00 89.88 429 ASP A O 1
ATOM 3386 N N . GLY A 1 430 ? 29.289 1.291 11.555 1.00 87.69 430 GLY A N 1
ATOM 3387 C CA . GLY A 1 430 ? 28.604 2.012 12.633 1.00 87.69 430 GLY A CA 1
ATOM 3388 C C . GLY A 1 430 ? 29.562 2.565 13.693 1.00 87.69 430 GLY A C 1
ATOM 3389 O O . GLY A 1 430 ? 29.474 3.744 14.036 1.00 87.69 430 GLY A O 1
ATOM 3390 N N . LEU A 1 431 ? 30.518 1.746 14.149 1.00 90.12 431 LEU A N 1
ATOM 3391 C CA . LEU A 1 431 ? 31.597 2.166 15.050 1.00 90.12 431 LEU A CA 1
ATOM 3392 C C . LEU A 1 431 ? 32.519 3.198 14.391 1.00 90.12 431 LEU A C 1
ATOM 3394 O O . LEU A 1 431 ? 32.918 4.158 15.047 1.00 90.12 431 LEU A O 1
ATOM 3398 N N . TYR A 1 432 ? 32.830 3.036 13.101 1.00 92.25 432 TYR A N 1
ATOM 3399 C CA . TYR A 1 432 ? 33.619 4.016 12.356 1.00 92.25 432 TYR A CA 1
ATOM 3400 C C . TYR A 1 432 ? 32.922 5.383 12.308 1.00 92.25 432 TYR A C 1
ATOM 3402 O O . TYR A 1 432 ? 33.517 6.383 12.711 1.00 92.25 432 TYR A O 1
ATOM 3410 N N . ARG A 1 433 ? 31.642 5.424 11.912 1.00 91.62 433 ARG A N 1
ATOM 3411 C CA . ARG A 1 433 ? 30.823 6.647 11.933 1.00 91.62 433 ARG A CA 1
ATOM 3412 C C . ARG A 1 433 ? 30.805 7.292 13.323 1.00 91.62 433 ARG A C 1
ATOM 3414 O O . ARG A 1 433 ? 30.919 8.508 13.430 1.00 91.62 433 ARG A O 1
ATOM 3421 N N . ALA A 1 434 ? 30.690 6.489 14.381 1.00 92.06 434 ALA A N 1
ATOM 3422 C CA . ALA A 1 434 ? 30.676 6.988 15.751 1.00 92.06 434 ALA A CA 1
ATOM 3423 C C . ALA A 1 434 ? 32.017 7.610 16.183 1.00 92.06 434 ALA A C 1
ATOM 3425 O O . ALA A 1 434 ? 32.025 8.687 16.777 1.00 92.06 434 ALA A O 1
ATOM 3426 N N . LEU A 1 435 ? 33.154 6.981 15.854 1.00 91.69 435 LEU A N 1
ATOM 3427 C CA . LEU A 1 435 ? 34.473 7.566 16.130 1.00 91.69 435 LEU A CA 1
ATOM 3428 C C . LEU A 1 435 ? 34.740 8.826 15.302 1.00 91.69 435 LEU A C 1
ATOM 3430 O O . LEU A 1 435 ? 35.385 9.742 15.802 1.00 91.69 435 LEU A O 1
ATOM 3434 N N . ASP A 1 436 ? 34.238 8.903 14.070 1.00 90.81 436 ASP A N 1
ATOM 3435 C CA . ASP A 1 436 ? 34.390 10.103 13.248 1.00 90.81 436 ASP A CA 1
ATOM 3436 C C . ASP A 1 436 ? 33.627 11.308 13.825 1.00 90.81 436 ASP A C 1
ATOM 3438 O O . ASP A 1 436 ? 34.210 12.378 13.997 1.00 90.81 436 ASP A O 1
ATOM 3442 N N . ILE A 1 437 ? 32.365 11.112 14.227 1.00 90.81 437 ILE A N 1
ATOM 3443 C CA . ILE A 1 437 ? 31.577 12.129 14.949 1.00 90.81 437 ILE A CA 1
ATOM 3444 C C . ILE A 1 437 ? 32.287 12.527 16.253 1.00 90.81 437 ILE A C 1
ATOM 3446 O O . ILE A 1 437 ? 32.371 13.712 16.578 1.00 90.81 437 ILE A O 1
ATOM 3450 N N . TYR A 1 438 ? 32.875 11.562 16.969 1.00 91.31 438 TYR A N 1
ATOM 3451 C CA . TYR A 1 438 ? 33.618 11.843 18.197 1.00 91.31 438 TYR A CA 1
ATOM 3452 C C . TYR A 1 438 ? 34.853 12.712 17.935 1.00 91.31 438 TYR A C 1
ATOM 3454 O O . TYR A 1 438 ? 35.072 13.692 18.645 1.00 91.31 438 TYR A O 1
ATOM 3462 N N . PHE A 1 439 ? 35.637 12.409 16.895 1.00 90.69 439 PHE A N 1
ATOM 3463 C CA . PHE A 1 439 ? 36.804 13.207 16.504 1.00 90.69 439 PHE A CA 1
ATOM 3464 C C . PHE A 1 439 ? 36.442 14.560 15.869 1.00 90.69 439 PHE A C 1
ATOM 3466 O O . PHE A 1 439 ? 37.290 15.453 15.852 1.00 90.69 439 PHE A O 1
ATOM 3473 N N . GLU A 1 440 ? 35.217 14.732 15.363 1.00 89.81 440 GLU A N 1
ATOM 3474 C CA . GLU A 1 440 ? 34.673 16.037 14.973 1.00 89.81 440 GLU A CA 1
ATOM 3475 C C . GLU A 1 440 ? 34.374 16.903 16.202 1.00 89.81 440 GLU A C 1
ATOM 3477 O O . GLU A 1 440 ? 34.857 18.032 16.286 1.00 89.81 440 GLU A O 1
ATOM 3482 N N . ALA A 1 441 ? 33.646 16.357 17.180 1.00 87.12 441 ALA A N 1
ATOM 3483 C CA . ALA A 1 441 ? 33.295 17.066 18.407 1.00 87.12 441 ALA A CA 1
ATOM 3484 C C . ALA A 1 441 ? 34.510 17.331 19.320 1.00 87.12 441 ALA A C 1
ATOM 3486 O O . ALA A 1 441 ? 34.582 18.386 19.944 1.00 87.12 441 ALA A O 1
ATOM 3487 N N . HIS A 1 442 ? 35.483 16.412 19.370 1.00 88.44 442 HIS A N 1
ATOM 3488 C CA . HIS A 1 442 ? 36.610 16.424 20.313 1.00 88.44 442 HIS A CA 1
ATOM 3489 C C . HIS A 1 442 ? 37.945 16.765 19.636 1.00 88.44 442 HIS A C 1
ATOM 3491 O O . HIS A 1 442 ? 38.937 16.034 19.730 1.00 88.44 442 HIS A O 1
ATOM 3497 N N . SER A 1 443 ? 37.995 17.911 18.955 1.00 83.00 443 SER A N 1
ATOM 3498 C CA . SER A 1 443 ? 39.151 18.340 18.151 1.00 83.00 443 SER A CA 1
ATOM 3499 C C . SER A 1 443 ? 40.457 18.561 18.940 1.00 83.00 443 SER A C 1
ATOM 3501 O O . SER A 1 443 ? 41.506 18.778 18.334 1.00 83.00 443 SER A O 1
ATOM 3503 N N . TRP A 1 444 ? 40.411 18.543 20.277 1.00 83.44 444 TRP A N 1
ATOM 3504 C CA . TRP A 1 444 ? 41.555 18.714 21.186 1.00 83.44 444 TRP A CA 1
ATOM 3505 C C . TRP A 1 444 ? 42.223 17.401 21.631 1.00 83.44 444 TRP A C 1
ATOM 3507 O O . TRP A 1 444 ? 43.253 17.464 22.303 1.00 83.44 444 TRP A O 1
ATOM 3517 N N . LEU A 1 445 ? 41.670 16.231 21.283 1.00 85.81 445 LEU A N 1
ATOM 3518 C CA . LEU A 1 445 ? 42.233 14.929 21.670 1.00 85.81 445 LEU A CA 1
ATOM 3519 C C . LEU A 1 445 ? 43.667 14.743 21.172 1.00 85.81 445 LEU A C 1
ATOM 3521 O O . LEU A 1 445 ? 43.990 15.024 20.013 1.00 85.81 445 LEU A O 1
ATOM 3525 N N . HIS A 1 446 ? 44.521 14.191 22.029 1.00 84.38 446 HIS A N 1
ATOM 3526 C CA . HIS A 1 446 ? 45.888 13.864 21.665 1.00 84.38 446 HIS A CA 1
ATOM 3527 C C . HIS A 1 446 ? 45.944 12.637 20.749 1.00 84.38 446 HIS A C 1
ATOM 3529 O O . HIS A 1 446 ? 45.172 11.687 20.869 1.00 84.38 446 HIS A O 1
ATOM 3535 N N . GLU A 1 447 ? 46.944 12.605 19.868 1.00 76.94 447 GLU A N 1
ATOM 3536 C CA . GLU A 1 447 ? 47.086 11.564 18.842 1.00 76.94 447 GLU A CA 1
ATOM 3537 C C . GLU A 1 447 ? 47.122 10.134 19.416 1.00 76.94 447 GLU A C 1
ATOM 3539 O O . GLU A 1 447 ? 46.585 9.202 18.824 1.00 76.94 447 GLU A O 1
ATOM 3544 N N . LYS A 1 448 ? 47.678 9.961 20.624 1.00 80.06 448 LYS A N 1
ATOM 3545 C CA . LYS A 1 448 ? 47.699 8.675 21.348 1.00 80.06 448 LYS A CA 1
ATOM 3546 C C . LYS A 1 448 ? 46.314 8.198 21.796 1.00 80.06 448 LYS A C 1
ATOM 3548 O O . LYS A 1 448 ? 46.099 6.995 21.907 1.00 80.06 448 LYS A O 1
ATOM 3553 N N . GLU A 1 449 ? 45.398 9.122 22.073 1.00 84.19 449 GLU A N 1
ATOM 3554 C CA . GLU A 1 449 ? 44.020 8.835 22.486 1.00 84.19 449 GLU A CA 1
ATOM 3555 C C . GLU A 1 449 ? 43.189 8.457 21.256 1.00 84.19 449 GLU A C 1
ATOM 3557 O O . GLU A 1 449 ? 42.480 7.450 21.276 1.00 84.19 449 GLU A O 1
ATOM 3562 N N . LYS A 1 450 ? 43.395 9.164 20.135 1.00 83.88 450 LYS A N 1
ATOM 3563 C CA . LYS A 1 450 ? 42.863 8.775 18.820 1.00 83.88 450 LYS A CA 1
ATOM 3564 C C . LYS A 1 450 ? 43.356 7.392 18.386 1.00 83.88 450 LYS A C 1
ATOM 3566 O O . LYS A 1 450 ? 42.541 6.535 18.055 1.00 83.88 450 LYS A O 1
ATOM 3571 N N . GLU A 1 451 ? 44.664 7.121 18.464 1.00 82.50 451 GLU A N 1
ATOM 3572 C CA . GLU A 1 451 ? 45.237 5.779 18.254 1.00 82.50 451 GLU A CA 1
ATOM 3573 C C . GLU A 1 451 ? 44.720 4.741 19.269 1.00 82.50 451 GLU A C 1
ATOM 3575 O O . GLU A 1 451 ? 44.804 3.538 19.022 1.00 82.50 451 GLU A O 1
ATOM 3580 N N . GLY A 1 452 ? 44.256 5.161 20.448 1.00 83.62 452 GLY A N 1
ATOM 3581 C CA . GLY A 1 452 ? 43.621 4.298 21.445 1.00 83.62 452 GLY A CA 1
ATOM 3582 C C . GLY A 1 452 ? 42.228 3.857 21.000 1.00 83.62 452 GLY A C 1
ATOM 3583 O O . GLY A 1 452 ? 41.946 2.661 20.941 1.00 83.62 452 GLY A O 1
ATOM 3584 N N . LEU A 1 453 ? 41.393 4.823 20.616 1.00 86.25 453 LEU A N 1
ATOM 3585 C CA . LEU A 1 453 ? 40.035 4.604 20.118 1.00 86.25 453 LEU A CA 1
ATOM 3586 C C . LEU A 1 453 ? 40.012 3.842 18.786 1.00 86.25 453 LEU A C 1
ATOM 3588 O O . LEU A 1 453 ? 39.227 2.914 18.629 1.00 86.25 453 LEU A O 1
ATOM 3592 N N . CYS A 1 454 ? 40.933 4.130 17.864 1.00 86.19 454 CYS A N 1
ATOM 3593 C CA . CYS A 1 454 ? 41.018 3.440 16.570 1.00 86.19 454 CYS A CA 1
ATOM 3594 C C . CYS A 1 454 ? 41.317 1.927 16.669 1.00 86.19 454 CYS A C 1
ATOM 3596 O O . CYS A 1 454 ? 41.167 1.214 15.682 1.00 86.19 454 CYS A O 1
ATOM 3598 N N . LYS A 1 455 ? 41.706 1.409 17.846 1.00 85.38 455 LYS A N 1
ATOM 3599 C CA . LYS A 1 455 ? 41.873 -0.037 18.111 1.00 85.38 455 LYS A CA 1
ATOM 3600 C C . LYS A 1 455 ? 40.561 -0.758 18.447 1.00 85.38 455 LYS A C 1
ATOM 3602 O O . LYS A 1 455 ? 40.583 -1.960 18.680 1.00 85.38 455 LYS A O 1
ATOM 3607 N N . ILE A 1 456 ? 39.444 -0.035 18.526 1.00 84.94 456 ILE A N 1
ATOM 3608 C CA . ILE A 1 456 ? 38.096 -0.607 18.680 1.00 84.94 456 ILE A CA 1
ATOM 3609 C C . ILE A 1 456 ? 37.620 -1.230 17.355 1.00 84.94 456 ILE A C 1
ATOM 3611 O O . ILE A 1 456 ? 36.821 -2.159 17.361 1.00 84.94 456 ILE A O 1
ATOM 3615 N N . ILE A 1 457 ? 38.115 -0.724 16.223 1.00 86.06 457 ILE A N 1
ATOM 3616 C CA . ILE A 1 457 ? 37.693 -1.137 14.885 1.00 86.06 457 ILE A CA 1
ATOM 3617 C C . ILE A 1 457 ? 38.690 -2.156 14.331 1.00 86.06 457 ILE A C 1
ATOM 3619 O O . ILE A 1 457 ? 39.849 -1.839 14.072 1.00 86.06 457 ILE A O 1
ATOM 3623 N N . GLU A 1 458 ? 38.218 -3.375 14.079 1.00 85.31 458 GLU A N 1
ATOM 3624 C CA . GLU A 1 458 ? 38.826 -4.237 13.061 1.00 85.31 458 GLU A CA 1
ATOM 3625 C C . GLU A 1 458 ? 38.506 -3.638 11.687 1.00 85.31 458 GLU A C 1
ATOM 3627 O O . GLU A 1 458 ? 37.353 -3.671 11.251 1.00 85.31 458 GLU A O 1
ATOM 3632 N N . TRP A 1 459 ? 39.513 -3.075 11.018 1.00 82.00 459 TRP A N 1
ATOM 3633 C CA . TRP A 1 459 ? 39.360 -2.394 9.724 1.00 82.00 459 TRP A CA 1
ATOM 3634 C C . TRP A 1 459 ? 39.036 -3.364 8.565 1.00 82.00 459 TRP A C 1
ATOM 3636 O O . TRP A 1 459 ? 38.574 -2.929 7.517 1.00 82.00 459 TRP A O 1
ATOM 3646 N N . GLU A 1 460 ? 39.183 -4.677 8.793 1.00 78.94 460 GLU A N 1
ATOM 3647 C CA . GLU A 1 460 ? 38.710 -5.774 7.927 1.00 78.94 460 GLU A CA 1
ATOM 3648 C C . GLU A 1 460 ? 37.185 -5.875 7.829 1.00 78.94 460 GLU A C 1
ATOM 3650 O O . GLU A 1 460 ? 36.643 -6.341 6.830 1.00 78.94 460 GLU A O 1
ATOM 3655 N N . LYS A 1 461 ? 36.477 -5.419 8.865 1.00 83.38 461 LYS A N 1
ATOM 3656 C CA . LYS A 1 461 ? 35.015 -5.459 8.925 1.00 83.38 461 LYS A CA 1
ATOM 3657 C C . LYS A 1 461 ? 34.383 -4.165 8.404 1.00 83.38 461 LYS A C 1
ATOM 3659 O O . LYS A 1 461 ? 33.206 -3.941 8.656 1.00 83.38 461 LYS A O 1
ATOM 3664 N N . LEU A 1 462 ? 35.111 -3.287 7.713 1.00 80.50 462 LEU A N 1
ATOM 3665 C CA . LEU A 1 462 ? 34.496 -2.133 7.049 1.00 80.50 462 LEU A CA 1
ATOM 3666 C C . LEU A 1 462 ? 34.004 -2.505 5.646 1.00 80.50 462 LEU A C 1
ATOM 3668 O O . LEU A 1 462 ? 34.709 -3.164 4.888 1.00 80.50 462 LEU A O 1
ATOM 3672 N N . SER A 1 463 ? 32.813 -2.040 5.267 1.00 82.12 463 SER A N 1
ATOM 3673 C CA . SER A 1 463 ? 32.348 -2.133 3.875 1.00 82.12 463 SER A CA 1
ATOM 3674 C C . SER A 1 463 ? 33.251 -1.340 2.927 1.00 82.12 463 SER A C 1
ATOM 3676 O O . SER A 1 463 ? 33.944 -0.422 3.357 1.00 82.12 463 SER A O 1
ATOM 3678 N N . ILE A 1 464 ? 33.215 -1.634 1.623 1.00 70.62 464 ILE A N 1
ATOM 3679 C CA . ILE A 1 464 ? 34.022 -0.927 0.609 1.00 70.62 464 ILE A CA 1
ATOM 3680 C C . ILE A 1 464 ? 33.699 0.586 0.559 1.00 70.62 464 ILE A C 1
ATOM 3682 O O . ILE A 1 464 ? 34.564 1.363 0.172 1.00 70.62 464 ILE A O 1
ATOM 3686 N N . ASP A 1 465 ? 32.525 1.024 1.031 1.00 75.62 465 ASP A N 1
ATOM 3687 C CA . ASP A 1 465 ? 32.130 2.442 1.099 1.00 75.62 465 ASP A CA 1
ATOM 3688 C C . ASP A 1 465 ? 32.523 3.130 2.424 1.00 75.62 465 ASP A C 1
ATOM 3690 O O . ASP A 1 465 ? 32.892 4.309 2.436 1.00 75.62 465 ASP A O 1
ATOM 3694 N N . ALA A 1 466 ? 32.480 2.413 3.555 1.00 80.88 466 ALA A N 1
ATOM 3695 C CA . ALA A 1 466 ? 32.926 2.926 4.858 1.00 80.88 466 ALA A CA 1
ATOM 3696 C C . ALA A 1 466 ? 34.453 2.897 5.000 1.00 80.88 466 ALA A C 1
ATOM 3698 O O . ALA A 1 466 ? 35.044 3.806 5.587 1.00 80.88 466 ALA A O 1
ATOM 3699 N N . CYS A 1 467 ? 35.076 1.893 4.379 1.00 75.00 467 CYS A N 1
ATOM 3700 C CA . CYS A 1 467 ? 36.501 1.614 4.352 1.00 75.00 467 CYS A CA 1
ATOM 3701 C C . CYS A 1 467 ? 37.409 2.846 4.215 1.00 75.00 467 CYS A C 1
ATOM 3703 O O . CYS A 1 467 ? 38.403 2.874 4.913 1.00 75.00 467 CYS A O 1
ATOM 3705 N N . ALA A 1 468 ? 37.217 3.881 3.390 1.00 69.81 468 ALA A N 1
ATOM 3706 C CA . ALA A 1 468 ? 36.123 4.259 2.495 1.00 69.81 468 ALA A CA 1
ATOM 3707 C C . ALA A 1 468 ? 36.078 5.774 2.608 1.00 69.81 468 ALA A C 1
ATOM 3709 O O . ALA A 1 468 ? 37.068 6.462 2.348 1.00 69.81 468 ALA A O 1
ATOM 3710 N N . HIS A 1 469 ? 35.001 6.275 3.194 1.00 83.19 469 HIS A N 1
ATOM 3711 C CA . HIS A 1 469 ? 35.042 7.538 3.924 1.00 83.19 469 HIS A CA 1
ATOM 3712 C C . HIS A 1 469 ? 36.226 7.630 4.922 1.00 83.19 469 HIS A C 1
ATOM 3714 O O . HIS A 1 469 ? 36.788 8.708 5.101 1.00 83.19 469 HIS A O 1
ATOM 3720 N N . ALA A 1 470 ? 36.657 6.522 5.544 1.00 79.94 470 ALA A N 1
ATOM 3721 C CA . ALA A 1 470 ? 37.614 6.563 6.655 1.00 79.94 470 ALA A CA 1
ATOM 3722 C C . ALA A 1 470 ? 39.032 7.074 6.334 1.00 79.94 470 ALA A C 1
ATOM 3724 O O . ALA A 1 470 ? 39.667 7.634 7.218 1.00 79.94 470 ALA A O 1
ATOM 3725 N N . SER A 1 471 ? 39.536 6.965 5.107 1.00 73.12 471 SER A N 1
ATOM 3726 C CA . SER A 1 471 ? 40.900 7.416 4.756 1.00 73.12 471 SER A CA 1
ATOM 3727 C C . SER A 1 471 ? 40.971 8.743 4.013 1.00 73.12 471 SER A C 1
ATOM 3729 O O . SER A 1 471 ? 41.992 9.425 4.054 1.00 73.12 471 SER A O 1
ATOM 3731 N N . GLN A 1 472 ? 39.838 9.180 3.456 1.00 71.12 472 GLN A N 1
ATOM 3732 C CA . GLN A 1 472 ? 39.580 10.599 3.194 1.00 71.12 472 GLN A CA 1
ATOM 3733 C C . GLN A 1 472 ? 39.774 11.454 4.458 1.00 71.12 472 GLN A C 1
ATOM 3735 O O . GLN A 1 472 ? 39.938 12.673 4.395 1.00 71.12 472 GLN A O 1
ATOM 3740 N N . ASN A 1 473 ? 39.662 10.817 5.623 1.00 77.62 473 ASN A N 1
ATOM 3741 C CA . ASN A 1 473 ? 39.385 11.474 6.872 1.00 77.62 473 ASN A CA 1
ATOM 3742 C C . ASN A 1 473 ? 40.652 11.967 7.579 1.00 77.62 473 ASN A C 1
ATOM 3744 O O . ASN A 1 473 ? 41.286 11.267 8.368 1.00 77.62 473 ASN A O 1
ATOM 3748 N N . VAL A 1 474 ? 40.947 13.247 7.359 1.00 74.19 474 VAL A N 1
ATOM 3749 C CA . VAL A 1 474 ? 42.037 13.997 8.002 1.00 74.19 474 VAL A CA 1
ATOM 3750 C C . VAL A 1 474 ? 41.961 14.063 9.539 1.00 74.19 474 VAL A C 1
ATOM 3752 O O . VAL A 1 474 ? 42.878 14.596 10.163 1.00 74.19 474 VAL A O 1
ATOM 3755 N N . ARG A 1 475 ? 40.890 13.559 10.176 1.00 81.38 475 ARG A N 1
ATOM 3756 C CA . ARG A 1 475 ? 40.773 13.478 11.642 1.00 81.38 475 ARG A CA 1
ATOM 3757 C C . ARG A 1 475 ? 41.418 12.215 12.222 1.00 81.38 475 ARG A C 1
ATOM 3759 O O . ARG A 1 475 ? 41.787 12.251 13.403 1.00 81.38 475 ARG A O 1
ATOM 3766 N N . LEU A 1 476 ? 41.568 11.146 11.427 1.00 81.06 476 LEU A N 1
ATOM 3767 C CA . LEU A 1 476 ? 42.210 9.891 11.838 1.00 81.06 476 LEU A CA 1
ATOM 3768 C C . LEU A 1 476 ? 43.748 10.011 11.875 1.00 81.06 476 LEU A C 1
ATOM 3770 O O . LEU A 1 476 ? 44.326 10.718 11.049 1.00 81.06 476 LEU A O 1
ATOM 3774 N N . PRO A 1 477 ? 44.440 9.273 12.767 1.00 80.88 477 PRO A N 1
ATOM 3775 C CA . PRO A 1 477 ? 45.900 9.240 12.780 1.00 80.88 477 PRO A CA 1
ATOM 3776 C C . PRO A 1 477 ? 46.493 8.686 11.483 1.00 80.88 477 PRO A C 1
ATOM 3778 O O . PRO A 1 477 ? 46.011 7.682 10.965 1.00 80.88 477 PRO A O 1
ATOM 3781 N N . LEU A 1 478 ? 47.611 9.245 11.007 1.00 67.81 478 LEU A N 1
ATOM 3782 C CA . LEU A 1 478 ? 48.255 8.829 9.745 1.00 67.81 478 LEU A CA 1
ATOM 3783 C C . LEU A 1 478 ? 48.597 7.326 9.695 1.00 67.81 478 LEU A C 1
ATOM 3785 O O . LEU A 1 478 ? 48.533 6.701 8.640 1.00 67.81 478 LEU A O 1
ATOM 3789 N N . ARG A 1 479 ? 48.941 6.725 10.841 1.00 71.00 479 ARG A N 1
ATOM 3790 C CA . ARG A 1 479 ? 49.148 5.275 10.953 1.00 71.00 479 ARG A CA 1
ATOM 3791 C C . ARG A 1 479 ? 47.859 4.497 10.708 1.00 71.00 479 ARG A C 1
ATOM 3793 O O . ARG A 1 479 ? 47.905 3.475 10.038 1.00 71.00 479 ARG A O 1
ATOM 3800 N N . VAL A 1 480 ? 46.740 4.980 11.243 1.00 75.56 480 VAL A N 1
ATOM 3801 C CA . VAL A 1 480 ? 45.420 4.400 10.990 1.00 75.56 480 VAL A CA 1
ATOM 3802 C C . VAL A 1 480 ? 45.081 4.601 9.523 1.00 75.56 480 VAL A C 1
ATOM 3804 O O . VAL A 1 480 ? 44.801 3.613 8.886 1.00 75.56 480 VAL A O 1
ATOM 3807 N N . VAL A 1 481 ? 45.263 5.787 8.935 1.00 67.56 481 VAL A N 1
ATOM 3808 C CA . VAL A 1 481 ? 45.069 6.009 7.485 1.00 67.56 481 VAL A CA 1
ATOM 3809 C C . VAL A 1 481 ? 45.954 5.098 6.611 1.00 67.56 481 VAL A C 1
ATOM 3811 O O . VAL A 1 481 ? 45.526 4.698 5.542 1.00 67.56 481 VAL A O 1
ATOM 3814 N N . LEU A 1 482 ? 47.146 4.675 7.055 1.00 69.06 482 LEU A N 1
ATOM 3815 C CA . LEU A 1 482 ? 47.951 3.656 6.351 1.00 69.06 482 LEU A CA 1
ATOM 3816 C C . LEU A 1 482 ? 47.504 2.210 6.612 1.00 69.06 482 LEU A C 1
ATOM 3818 O O . LEU A 1 482 ? 47.620 1.378 5.715 1.00 69.06 482 LEU A O 1
ATOM 3822 N N . GLN A 1 483 ? 46.966 1.924 7.801 1.00 70.38 483 GLN A N 1
ATOM 3823 C CA . GLN A 1 483 ? 46.161 0.726 8.062 1.00 70.38 483 GLN A CA 1
ATOM 3824 C C . GLN A 1 483 ? 44.741 0.840 7.493 1.00 70.38 483 GLN A C 1
ATOM 3826 O O . GLN A 1 483 ? 43.930 -0.072 7.672 1.00 70.38 483 GLN A O 1
ATOM 3831 N N . VAL A 1 484 ? 44.475 1.943 6.786 1.00 72.44 484 VAL A N 1
ATOM 3832 C CA . VAL A 1 484 ? 43.250 2.259 6.081 1.00 72.44 484 VAL A CA 1
ATOM 3833 C C . VAL A 1 484 ? 43.585 2.794 4.643 1.00 72.44 484 VAL A C 1
ATOM 3835 O O . VAL A 1 484 ? 42.923 3.687 4.157 1.00 72.44 484 VAL A O 1
ATOM 3838 N N . LEU A 1 485 ? 44.591 2.236 3.930 1.00 59.94 485 LEU A N 1
ATOM 3839 C CA . LEU A 1 485 ? 44.976 2.417 2.498 1.00 59.94 485 LEU A CA 1
ATOM 3840 C C . LEU A 1 485 ? 45.248 1.124 1.645 1.00 59.94 485 LEU A C 1
ATOM 3842 O O . LEU A 1 485 ? 45.519 1.207 0.448 1.00 59.94 485 LEU A O 1
ATOM 3846 N N . PHE A 1 486 ? 45.157 -0.076 2.234 1.00 67.88 486 PHE A N 1
ATOM 3847 C CA . PHE A 1 486 ? 45.572 -1.408 1.742 1.00 67.88 486 PHE A CA 1
ATOM 3848 C C . PHE A 1 486 ? 44.460 -2.528 1.730 1.00 67.88 486 PHE A C 1
ATOM 3850 O O . PHE A 1 486 ? 44.749 -3.687 1.453 1.00 67.88 486 PHE A O 1
ATOM 3857 N N . PHE A 1 487 ? 43.168 -2.258 1.999 1.00 69.75 487 PHE A N 1
ATOM 3858 C CA . PHE A 1 487 ? 42.007 -3.207 1.904 1.00 69.75 487 PHE A CA 1
ATOM 3859 C C . PHE A 1 487 ? 40.912 -2.734 0.953 1.00 69.75 487 PHE A C 1
ATOM 3861 O O . PHE A 1 487 ? 40.129 -3.542 0.499 1.00 69.75 487 PHE A O 1
ATOM 3868 N N . GLU A 1 488 ? 40.903 -1.480 0.521 1.00 67.19 488 GLU A N 1
ATOM 3869 C CA . GLU A 1 488 ? 40.512 -1.221 -0.859 1.00 67.19 488 GLU A CA 1
ATOM 3870 C C . GLU A 1 488 ? 41.407 -2.107 -1.706 1.00 67.19 488 GLU A C 1
ATOM 3872 O O . GLU A 1 488 ? 40.930 -3.021 -2.360 1.00 67.19 488 GLU A O 1
ATOM 3877 N N . GLN A 1 489 ? 42.724 -1.973 -1.536 1.00 61.72 489 GLN A N 1
ATOM 3878 C CA . GLN A 1 489 ? 43.693 -2.763 -2.273 1.00 61.72 489 GLN A CA 1
ATOM 3879 C C . GLN A 1 489 ? 43.479 -4.282 -2.120 1.00 61.72 489 GLN A C 1
ATOM 3881 O O . GLN A 1 489 ? 43.573 -4.968 -3.131 1.00 61.72 489 GLN A O 1
ATOM 3886 N N . MET A 1 490 ? 43.152 -4.825 -0.934 1.00 63.28 490 MET A N 1
ATOM 3887 C CA . MET A 1 490 ? 42.887 -6.267 -0.761 1.00 63.28 490 MET A CA 1
ATOM 3888 C C . MET A 1 490 ? 41.431 -6.719 -1.006 1.00 63.28 490 MET A C 1
ATOM 3890 O O . MET A 1 490 ? 41.265 -7.807 -1.542 1.00 63.28 490 MET A O 1
ATOM 3894 N N . HIS A 1 491 ? 40.374 -5.947 -0.738 1.00 62.22 491 HIS A N 1
ATOM 3895 C CA . HIS A 1 491 ? 38.995 -6.324 -1.081 1.00 62.22 491 HIS A CA 1
ATOM 3896 C C . HIS A 1 491 ? 38.830 -6.210 -2.603 1.00 62.22 491 HIS A C 1
ATOM 3898 O O . HIS A 1 491 ? 38.272 -7.113 -3.217 1.00 62.22 491 HIS A O 1
ATOM 3904 N N . ILE A 1 492 ? 39.435 -5.193 -3.239 1.00 57.78 492 ILE A N 1
ATOM 3905 C CA . ILE A 1 492 ? 39.567 -5.098 -4.700 1.00 57.78 492 ILE A CA 1
ATOM 3906 C C . ILE A 1 492 ? 40.467 -6.214 -5.248 1.00 57.78 492 ILE A C 1
ATOM 3908 O O . ILE A 1 492 ? 40.066 -6.866 -6.207 1.00 57.78 492 ILE A O 1
ATOM 3912 N N . LYS A 1 493 ? 41.644 -6.513 -4.668 1.00 56.28 493 LYS A N 1
ATOM 3913 C CA . LYS A 1 493 ? 42.459 -7.659 -5.138 1.00 56.28 493 LYS A CA 1
ATOM 3914 C C . LYS A 1 493 ? 41.771 -9.008 -4.924 1.00 56.28 493 LYS A C 1
ATOM 3916 O O . LYS A 1 493 ? 41.985 -9.895 -5.736 1.00 56.28 493 LYS A O 1
ATOM 3921 N N . THR A 1 494 ? 40.934 -9.164 -3.901 1.00 59.25 494 THR A N 1
ATOM 3922 C CA . THR A 1 494 ? 40.161 -10.393 -3.648 1.00 59.25 494 THR A CA 1
ATOM 3923 C C . THR A 1 494 ? 38.975 -10.497 -4.603 1.00 59.25 494 THR A C 1
ATOM 3925 O O . THR A 1 494 ? 38.737 -11.573 -5.138 1.00 59.25 494 THR A O 1
ATOM 3928 N N . ALA A 1 495 ? 38.300 -9.387 -4.920 1.00 54.22 495 ALA A N 1
ATOM 3929 C CA . ALA A 1 495 ? 37.312 -9.335 -5.997 1.00 54.22 495 ALA A CA 1
ATOM 3930 C C . ALA A 1 495 ? 37.952 -9.679 -7.359 1.00 54.22 495 ALA A C 1
ATOM 3932 O O . ALA A 1 495 ? 37.446 -10.535 -8.079 1.00 54.22 495 ALA A O 1
ATOM 3933 N N . LEU A 1 496 ? 39.120 -9.103 -7.673 1.00 52.03 496 LEU A N 1
ATOM 3934 C CA . LEU A 1 496 ? 39.911 -9.445 -8.864 1.00 52.03 496 LEU A CA 1
ATOM 3935 C C . LEU A 1 496 ? 40.361 -10.914 -8.879 1.00 52.03 496 LEU A C 1
ATOM 3937 O O . LEU A 1 496 ? 40.320 -11.546 -9.931 1.00 52.03 496 LEU A O 1
ATOM 3941 N N . ALA A 1 497 ? 40.794 -11.461 -7.739 1.00 48.50 497 ALA A N 1
ATOM 3942 C CA . ALA A 1 497 ? 41.223 -12.853 -7.619 1.00 48.50 497 ALA A CA 1
ATOM 3943 C C . ALA A 1 497 ? 40.047 -13.832 -7.761 1.00 48.50 497 ALA A C 1
ATOM 3945 O O . ALA A 1 497 ? 40.196 -14.864 -8.408 1.00 48.50 497 ALA A O 1
ATOM 3946 N N . GLY A 1 498 ? 38.869 -13.481 -7.235 1.00 48.66 498 GLY A N 1
ATOM 3947 C CA . GLY A 1 498 ? 37.625 -14.216 -7.467 1.00 48.66 498 GLY A CA 1
ATOM 3948 C C . GLY A 1 498 ? 37.278 -14.295 -8.955 1.00 48.66 498 GLY A C 1
ATOM 3949 O O . GLY A 1 498 ? 36.968 -15.375 -9.446 1.00 48.66 498 GLY A O 1
ATOM 3950 N N . CYS A 1 499 ? 37.433 -13.192 -9.696 1.00 46.50 499 CYS A N 1
ATOM 3951 C CA . CYS A 1 499 ? 37.265 -13.185 -11.153 1.00 46.50 499 CYS A CA 1
ATOM 3952 C C . CYS A 1 499 ? 38.357 -13.976 -11.901 1.00 46.50 499 CYS A C 1
ATOM 3954 O O . CYS A 1 499 ? 38.079 -14.547 -12.949 1.00 46.50 499 CYS A O 1
ATOM 3956 N N . LEU A 1 500 ? 39.591 -14.030 -11.385 1.00 38.34 500 LEU A N 1
ATOM 3957 C CA . LEU A 1 500 ? 40.695 -14.794 -11.988 1.00 38.34 500 LEU A CA 1
ATOM 3958 C C . LEU A 1 500 ? 40.561 -16.308 -11.784 1.00 38.34 500 LEU A C 1
ATOM 3960 O O . LEU A 1 500 ? 40.851 -17.065 -12.705 1.00 38.34 500 LEU A O 1
ATOM 3964 N N . HIS A 1 501 ? 40.067 -16.763 -10.630 1.00 41.84 501 HIS A N 1
ATOM 3965 C CA . HIS A 1 501 ? 39.842 -18.193 -10.386 1.00 41.84 501 HIS A CA 1
ATOM 3966 C C . HIS A 1 501 ? 38.787 -18.814 -11.316 1.00 41.84 501 HIS A C 1
ATOM 3968 O O . HIS A 1 501 ? 38.850 -20.012 -11.572 1.00 41.84 501 HIS A O 1
ATOM 3974 N N . VAL A 1 502 ? 37.874 -18.010 -11.872 1.00 42.16 502 VAL A N 1
ATOM 3975 C CA . VAL A 1 502 ? 36.914 -18.443 -12.906 1.00 42.16 502 VAL A CA 1
ATOM 3976 C C . VAL A 1 502 ? 37.597 -18.709 -14.262 1.00 42.16 502 VAL A C 1
ATOM 3978 O O . VAL A 1 502 ? 37.043 -19.429 -15.084 1.00 42.16 502 VAL A O 1
ATOM 3981 N N . LEU A 1 503 ? 38.802 -18.171 -14.496 1.00 38.12 503 LEU A N 1
ATOM 3982 C CA . LEU A 1 503 ? 39.535 -18.291 -15.766 1.00 38.12 503 LEU A CA 1
ATOM 3983 C C . LEU A 1 503 ? 40.593 -19.412 -15.767 1.00 38.12 503 LEU A C 1
ATOM 3985 O O . LEU A 1 503 ? 40.888 -19.965 -16.823 1.00 38.12 503 LEU A O 1
ATOM 3989 N N . ASP A 1 504 ? 41.178 -19.762 -14.615 1.00 33.41 504 ASP A N 1
ATOM 3990 C CA . ASP A 1 504 ? 42.261 -20.765 -14.556 1.00 33.41 504 ASP A CA 1
ATOM 3991 C C . ASP A 1 504 ? 41.769 -22.227 -14.657 1.00 33.41 504 ASP A C 1
ATOM 3993 O O . ASP A 1 504 ? 42.523 -23.093 -15.117 1.00 33.41 504 ASP A O 1
ATOM 3997 N N . ASP A 1 505 ? 40.511 -22.510 -14.286 1.00 35.78 505 ASP A N 1
ATOM 3998 C CA . ASP A 1 505 ? 39.926 -23.867 -14.297 1.00 35.78 505 ASP A CA 1
ATOM 3999 C C . ASP A 1 505 ? 39.704 -24.426 -15.727 1.00 35.78 505 ASP A C 1
ATOM 4001 O O . ASP A 1 505 ? 39.503 -25.629 -15.910 1.00 35.78 505 ASP A O 1
ATOM 4005 N N . GLU A 1 506 ? 39.827 -23.592 -16.771 1.00 39.28 506 GLU A N 1
ATOM 4006 C CA . GLU A 1 506 ? 39.733 -24.011 -18.183 1.00 39.28 506 GLU A CA 1
ATOM 4007 C C . GLU A 1 506 ? 40.898 -24.907 -18.654 1.00 39.28 506 GLU A C 1
ATOM 4009 O O . GLU A 1 506 ? 40.824 -25.530 -19.714 1.00 39.28 506 GLU A O 1
ATOM 4014 N N . ASN A 1 507 ? 41.988 -25.010 -17.884 1.00 34.16 507 ASN A N 1
ATOM 4015 C CA . ASN A 1 507 ? 43.194 -25.747 -18.289 1.00 34.16 507 ASN A CA 1
ATOM 4016 C C . ASN A 1 507 ? 43.121 -27.277 -18.093 1.00 34.16 507 ASN A C 1
ATOM 4018 O O . ASN A 1 507 ? 44.116 -27.974 -18.315 1.00 34.16 507 ASN A O 1
ATOM 4022 N N . ASN A 1 508 ? 41.975 -27.829 -17.682 1.00 30.92 508 ASN A N 1
ATOM 4023 C CA . ASN A 1 508 ? 41.812 -29.261 -17.423 1.00 30.92 508 ASN A CA 1
ATOM 4024 C C . ASN A 1 508 ? 41.184 -29.975 -18.649 1.00 30.92 508 ASN A C 1
ATOM 4026 O O . ASN A 1 508 ? 40.028 -29.709 -18.975 1.00 30.92 508 ASN A O 1
ATOM 4030 N N . PRO A 1 509 ? 41.898 -30.870 -19.370 1.00 35.47 509 PRO A N 1
ATOM 4031 C CA . PRO A 1 509 ? 41.556 -31.248 -20.751 1.00 35.47 509 PRO A CA 1
ATOM 4032 C C . PRO A 1 509 ? 40.448 -32.316 -20.881 1.00 35.47 509 PRO A C 1
ATOM 4034 O O . PRO A 1 509 ? 40.625 -33.351 -21.528 1.00 35.47 509 PRO A O 1
ATOM 4037 N N . THR A 1 510 ? 39.271 -32.051 -20.314 1.00 29.45 510 THR A N 1
ATOM 4038 C CA . THR A 1 510 ? 38.027 -32.799 -20.560 1.00 29.45 510 THR A CA 1
ATOM 4039 C C . THR A 1 510 ? 36.837 -31.844 -20.626 1.00 29.45 510 THR A C 1
ATOM 4041 O O . THR A 1 510 ? 36.569 -31.156 -19.650 1.00 29.45 510 THR A O 1
ATOM 4044 N N . TYR A 1 511 ? 36.089 -31.910 -21.736 1.00 26.19 511 TYR A N 1
ATOM 4045 C CA . TYR A 1 511 ? 35.048 -30.977 -22.213 1.00 26.19 511 TYR A CA 1
ATOM 4046 C C . TYR A 1 511 ? 35.558 -29.695 -22.898 1.00 26.19 511 TYR A C 1
ATOM 4048 O O . TYR A 1 511 ? 36.133 -28.810 -22.283 1.00 26.19 511 TYR A O 1
ATOM 4056 N N . HIS A 1 512 ? 35.228 -29.575 -24.188 1.00 31.36 512 HIS A N 1
ATOM 4057 C CA . HIS A 1 512 ? 35.228 -28.324 -24.948 1.00 31.36 512 HIS A CA 1
ATOM 4058 C C . HIS A 1 512 ? 33.848 -28.122 -25.593 1.00 31.36 512 HIS A C 1
ATOM 4060 O O . HIS A 1 512 ? 33.427 -28.951 -26.405 1.00 31.36 512 HIS A O 1
ATOM 4066 N N . PRO A 1 513 ? 33.186 -26.994 -25.314 1.00 30.59 513 PRO A N 1
ATOM 4067 C CA . PRO A 1 513 ? 32.327 -26.288 -26.260 1.00 30.59 513 PRO A CA 1
ATOM 4068 C C . PRO A 1 513 ? 33.075 -25.062 -26.821 1.00 30.59 513 PRO A C 1
ATOM 4070 O O . PRO A 1 513 ? 33.861 -24.439 -26.115 1.00 30.59 513 PRO A O 1
ATOM 4073 N N . LEU A 1 514 ? 32.843 -24.684 -28.084 1.00 30.72 514 LEU A N 1
ATOM 4074 C CA . LEU A 1 514 ? 33.435 -23.461 -28.651 1.00 30.72 514 LEU A CA 1
ATOM 4075 C C . LEU A 1 514 ? 32.584 -22.224 -28.310 1.00 30.72 514 LEU A C 1
ATOM 4077 O O . LEU A 1 514 ? 31.365 -22.264 -28.461 1.00 30.72 514 LEU A O 1
ATOM 4081 N N . GLY A 1 515 ? 33.238 -21.111 -27.956 1.00 32.12 515 GLY A N 1
ATOM 4082 C CA . GLY A 1 515 ? 32.590 -19.799 -27.781 1.00 32.12 515 GLY A CA 1
ATOM 4083 C C . GLY A 1 515 ? 33.519 -18.656 -27.335 1.00 32.12 515 GLY A C 1
ATOM 4084 O O . GLY A 1 515 ? 33.303 -17.502 -27.700 1.00 32.12 515 GLY A O 1
ATOM 4085 N N . LEU A 1 516 ? 34.588 -18.977 -26.604 1.00 32.09 516 LEU A N 1
ATOM 4086 C CA . LEU A 1 516 ? 35.420 -18.012 -25.873 1.00 32.09 516 LEU A CA 1
ATOM 4087 C C . LEU A 1 516 ? 36.430 -17.260 -26.756 1.00 32.09 516 LEU A C 1
ATOM 4089 O O . LEU A 1 516 ? 37.555 -17.713 -26.958 1.00 32.09 516 LEU A O 1
ATOM 4093 N N . VAL A 1 517 ? 36.051 -16.075 -27.250 1.00 31.84 517 VAL A N 1
ATOM 4094 C CA . VAL A 1 517 ? 37.011 -15.099 -27.820 1.00 31.84 517 VAL A CA 1
ATOM 4095 C C . VAL A 1 517 ? 36.713 -13.650 -27.408 1.00 31.84 517 VAL A C 1
ATOM 4097 O O . VAL A 1 517 ? 37.655 -12.898 -27.179 1.00 31.84 517 VAL A O 1
ATOM 4100 N N . HIS A 1 518 ? 35.444 -13.229 -27.294 1.00 37.53 518 HIS A N 1
ATOM 4101 C CA . HIS A 1 518 ? 35.115 -11.802 -27.103 1.00 37.53 518 HIS A CA 1
ATOM 4102 C C . HIS A 1 518 ? 34.870 -11.368 -25.643 1.00 37.53 518 HIS A C 1
ATOM 4104 O O . HIS A 1 518 ? 35.164 -10.223 -25.308 1.00 37.53 518 HIS A O 1
ATOM 4110 N N . GLU A 1 519 ? 34.428 -12.266 -24.753 1.00 34.56 519 GLU A N 1
ATOM 4111 C CA . GLU A 1 519 ? 34.256 -11.975 -23.309 1.00 34.56 519 GLU A CA 1
ATOM 4112 C C . GLU A 1 519 ? 35.560 -11.526 -22.633 1.00 34.56 519 GLU A C 1
ATOM 4114 O O . GLU A 1 519 ? 35.548 -10.648 -21.767 1.00 34.56 519 GLU A O 1
ATOM 4119 N N . ASN A 1 520 ? 36.696 -12.057 -23.100 1.00 38.03 520 ASN A N 1
ATOM 4120 C CA . ASN A 1 520 ? 38.023 -11.679 -22.623 1.00 38.03 520 ASN A CA 1
ATOM 4121 C C . ASN A 1 520 ? 38.298 -10.170 -22.741 1.00 38.03 520 ASN A C 1
ATOM 4123 O O . ASN A 1 520 ? 39.017 -9.635 -21.907 1.00 38.03 520 ASN A O 1
ATOM 4127 N N . GLU A 1 521 ? 37.734 -9.457 -23.722 1.00 34.84 521 GLU A N 1
ATOM 4128 C CA . GLU A 1 521 ? 38.112 -8.060 -23.977 1.00 34.84 521 GLU A CA 1
ATOM 4129 C C . GLU A 1 521 ? 37.425 -7.070 -23.015 1.00 34.84 521 GLU A C 1
ATOM 4131 O O . GLU A 1 521 ? 38.062 -6.135 -22.529 1.00 34.84 521 GLU A O 1
ATOM 4136 N N . LEU A 1 522 ? 36.152 -7.295 -22.666 1.00 37.22 522 LEU A N 1
ATOM 4137 C CA . LEU A 1 522 ? 35.430 -6.457 -21.694 1.00 37.22 522 LEU A CA 1
ATOM 4138 C C . LEU A 1 522 ? 35.873 -6.733 -20.253 1.00 37.22 522 LEU A C 1
ATOM 4140 O O . LEU A 1 522 ? 36.093 -5.784 -19.495 1.00 37.22 522 LEU A O 1
ATOM 4144 N N . LEU A 1 523 ? 36.095 -8.006 -19.900 1.00 35.66 523 LEU A N 1
ATOM 4145 C CA . LEU A 1 523 ? 36.750 -8.367 -18.640 1.00 35.66 523 LEU A CA 1
ATOM 4146 C C . LEU A 1 523 ? 38.144 -7.739 -18.562 1.00 35.66 523 LEU A C 1
ATOM 4148 O O . LEU A 1 523 ? 38.466 -7.117 -17.552 1.00 35.66 523 LEU A O 1
ATOM 4152 N N . ARG A 1 524 ? 38.936 -7.788 -19.642 1.00 37.03 524 ARG A N 1
ATOM 4153 C CA . ARG A 1 524 ? 40.256 -7.148 -19.705 1.00 37.03 524 ARG A CA 1
ATOM 4154 C C . ARG A 1 524 ? 40.191 -5.637 -19.503 1.00 37.03 524 ARG A C 1
ATOM 4156 O O . ARG A 1 524 ? 40.964 -5.141 -18.696 1.00 37.03 524 ARG A O 1
ATOM 4163 N N . VAL A 1 525 ? 39.257 -4.906 -20.118 1.00 44.59 525 VAL A N 1
ATOM 4164 C CA . VAL A 1 525 ? 39.105 -3.452 -19.885 1.00 44.59 525 VAL A CA 1
ATOM 4165 C C . VAL A 1 525 ? 38.657 -3.139 -18.448 1.00 44.59 525 VAL A C 1
ATOM 4167 O O . VAL A 1 525 ? 39.169 -2.200 -17.833 1.00 44.59 525 VAL A O 1
ATOM 4170 N N . GLY A 1 526 ? 37.749 -3.934 -17.871 1.00 42.28 526 GLY A N 1
ATOM 4171 C CA . GLY A 1 526 ? 37.353 -3.809 -16.463 1.00 42.28 526 GLY A CA 1
ATOM 4172 C C . GLY A 1 526 ? 38.522 -4.062 -15.504 1.00 42.28 526 GLY A C 1
ATOM 4173 O O . GLY A 1 526 ? 38.801 -3.246 -14.622 1.00 42.28 526 GLY A O 1
ATOM 4174 N N . MET A 1 527 ? 39.263 -5.147 -15.732 1.00 43.03 527 MET A N 1
ATOM 4175 C CA . MET A 1 527 ? 40.466 -5.514 -14.985 1.00 43.03 527 MET A CA 1
ATOM 4176 C C . MET A 1 527 ? 41.609 -4.518 -15.195 1.00 43.03 527 MET A C 1
ATOM 4178 O O . MET A 1 527 ? 42.330 -4.250 -14.245 1.00 43.03 527 MET A O 1
ATOM 4182 N N . GLU A 1 528 ? 41.782 -3.928 -16.380 1.00 44.88 528 GLU A N 1
ATOM 4183 C CA . GLU A 1 528 ? 42.782 -2.887 -16.655 1.00 44.88 528 GLU A CA 1
ATOM 4184 C C . GLU A 1 528 ? 42.446 -1.589 -15.912 1.00 44.88 528 GLU A C 1
ATOM 4186 O O . GLU A 1 528 ? 43.329 -0.995 -15.295 1.00 44.88 528 GLU A O 1
ATOM 4191 N N . LYS A 1 529 ? 41.169 -1.189 -15.866 1.00 48.41 529 LYS A N 1
ATOM 4192 C CA . LYS A 1 529 ? 40.716 -0.021 -15.094 1.00 48.41 529 LYS A CA 1
ATOM 4193 C C . LYS A 1 529 ? 40.862 -0.236 -13.583 1.00 48.41 529 LYS A C 1
ATOM 4195 O O . LYS A 1 529 ? 41.318 0.654 -12.869 1.00 48.41 529 LYS A O 1
ATOM 4200 N N . MET A 1 530 ? 40.538 -1.432 -13.096 1.00 43.59 530 MET A N 1
ATOM 4201 C CA . MET A 1 530 ? 40.682 -1.798 -11.684 1.00 43.59 530 MET A CA 1
ATOM 4202 C C . MET A 1 530 ? 42.158 -2.017 -11.290 1.00 43.59 530 MET A C 1
ATOM 4204 O O . MET A 1 530 ? 42.569 -1.635 -10.196 1.00 43.59 530 MET A O 1
ATOM 4208 N N . ARG A 1 531 ? 42.996 -2.521 -12.208 1.00 47.53 531 ARG A N 1
ATOM 4209 C CA . ARG A 1 531 ? 44.465 -2.585 -12.088 1.00 47.53 531 ARG A CA 1
ATOM 4210 C C . ARG A 1 531 ? 45.098 -1.191 -12.101 1.00 47.53 531 ARG A C 1
ATOM 4212 O O . ARG A 1 531 ? 46.044 -0.986 -11.347 1.00 47.53 531 ARG A O 1
ATOM 4219 N N . SER A 1 532 ? 44.579 -0.240 -12.886 1.00 52.50 532 SER A N 1
ATOM 4220 C CA . SER A 1 532 ? 44.982 1.176 -12.812 1.00 52.50 532 SER A CA 1
ATOM 4221 C C . SER A 1 532 ? 44.732 1.711 -11.409 1.00 52.50 532 SER A C 1
ATOM 4223 O O . SER A 1 532 ? 45.675 2.148 -10.758 1.00 52.50 532 SER A O 1
ATOM 4225 N N . ARG A 1 533 ? 43.510 1.540 -10.882 1.00 53.22 533 ARG A N 1
ATOM 4226 C CA . ARG A 1 533 ? 43.157 1.988 -9.528 1.00 53.22 533 ARG A CA 1
ATOM 4227 C C . ARG A 1 533 ? 44.047 1.364 -8.447 1.00 53.22 533 ARG A C 1
ATOM 4229 O O . ARG A 1 533 ? 44.545 2.074 -7.579 1.00 53.22 533 ARG A O 1
ATOM 4236 N N . VAL A 1 534 ? 44.318 0.060 -8.528 1.00 50.28 534 VAL A N 1
ATOM 4237 C CA . VAL A 1 534 ? 45.277 -0.623 -7.639 1.00 50.28 534 VAL A CA 1
ATOM 4238 C C . VAL A 1 534 ? 46.694 -0.049 -7.780 1.00 50.28 534 VAL A C 1
ATOM 4240 O O . VAL A 1 534 ? 47.370 0.141 -6.773 1.00 50.28 534 VAL A O 1
ATOM 4243 N N . SER A 1 535 ? 47.144 0.267 -8.997 1.00 52.28 535 SER A N 1
ATOM 4244 C CA . SER A 1 535 ? 48.474 0.838 -9.239 1.00 52.28 535 SER A CA 1
ATOM 4245 C C . SER A 1 535 ? 48.596 2.313 -8.829 1.00 52.28 535 SER A C 1
ATOM 4247 O O . SER A 1 535 ? 49.702 2.746 -8.509 1.00 52.28 535 SER A O 1
ATOM 4249 N N . GLU A 1 536 ? 47.502 3.077 -8.840 1.00 61.41 536 GLU A N 1
ATOM 4250 C CA . GLU A 1 536 ? 47.410 4.436 -8.288 1.00 61.41 536 GLU A CA 1
ATOM 4251 C C . GLU A 1 536 ? 47.552 4.387 -6.761 1.00 61.41 536 GLU A C 1
ATOM 4253 O O . GLU A 1 536 ? 48.450 5.017 -6.203 1.00 61.41 536 GLU A O 1
ATOM 4258 N N . LEU A 1 537 ? 46.749 3.547 -6.099 1.00 48.75 537 LEU A N 1
ATOM 4259 C CA . LEU A 1 537 ? 46.796 3.324 -4.649 1.00 48.75 537 LEU A CA 1
ATOM 4260 C C . LEU A 1 537 ? 48.170 2.829 -4.180 1.00 48.75 537 LEU A C 1
ATOM 4262 O O . LEU A 1 537 ? 48.683 3.278 -3.157 1.00 48.75 537 LEU A O 1
ATOM 4266 N N . GLU A 1 538 ? 48.821 1.957 -4.955 1.00 53.28 538 GLU A N 1
ATOM 4267 C CA . GLU A 1 538 ? 50.193 1.519 -4.680 1.00 53.28 538 GLU A CA 1
ATOM 4268 C C . GLU A 1 538 ? 51.214 2.666 -4.762 1.00 53.28 538 GLU A C 1
ATOM 4270 O O . GLU A 1 538 ? 52.200 2.650 -4.021 1.00 53.28 538 GLU A O 1
ATOM 4275 N N . GLN A 1 539 ? 50.997 3.685 -5.599 1.00 58.25 539 GLN A N 1
ATOM 4276 C CA . GLN A 1 539 ? 51.845 4.882 -5.621 1.00 58.25 539 GLN A CA 1
ATOM 4277 C C . GLN A 1 539 ? 51.541 5.817 -4.441 1.00 58.25 539 GLN A C 1
ATOM 4279 O O . GLN A 1 539 ? 52.479 6.316 -3.813 1.00 58.25 539 GLN A O 1
ATOM 4284 N N . GLU A 1 540 ? 50.268 6.012 -4.089 1.00 56.66 540 GLU A N 1
ATOM 4285 C CA . GLU A 1 540 ? 49.848 6.849 -2.954 1.00 56.66 540 GLU A CA 1
ATOM 4286 C C . GLU A 1 540 ? 50.338 6.276 -1.611 1.00 56.66 540 GLU A C 1
ATOM 4288 O O . GLU A 1 540 ? 51.009 6.979 -0.848 1.00 56.66 540 GLU A O 1
ATOM 4293 N N . PHE A 1 541 ? 50.142 4.973 -1.375 1.00 50.66 541 PHE A N 1
ATOM 4294 C CA . PHE A 1 541 ? 50.664 4.258 -0.205 1.00 50.66 541 PHE A CA 1
ATOM 4295 C C . PHE A 1 541 ? 52.193 4.363 -0.100 1.00 50.66 541 PHE A C 1
ATOM 4297 O O . PHE A 1 541 ? 52.728 4.690 0.962 1.00 50.66 541 PHE A O 1
ATOM 4304 N N . ASN A 1 542 ? 52.930 4.144 -1.198 1.00 54.62 542 ASN A N 1
ATOM 4305 C CA . ASN A 1 542 ? 54.393 4.246 -1.176 1.00 54.62 542 ASN A CA 1
ATOM 4306 C C . ASN A 1 542 ? 54.893 5.686 -0.961 1.00 54.62 542 ASN A C 1
ATOM 4308 O O . ASN A 1 542 ? 55.937 5.870 -0.332 1.00 54.62 542 ASN A O 1
ATOM 4312 N N . LYS A 1 543 ? 54.160 6.705 -1.424 1.00 58.44 543 LYS A N 1
ATOM 4313 C CA . LYS A 1 543 ? 54.482 8.118 -1.176 1.00 58.44 543 LYS A CA 1
ATOM 4314 C C . LYS A 1 543 ? 54.296 8.486 0.301 1.00 58.44 543 LYS A C 1
ATOM 4316 O O . LYS A 1 543 ? 55.227 9.005 0.916 1.00 58.44 543 LYS A O 1
ATOM 4321 N N . LEU A 1 544 ? 53.151 8.140 0.892 1.00 49.44 544 LEU A N 1
ATOM 4322 C CA . LEU A 1 544 ? 52.870 8.373 2.316 1.00 49.44 544 LEU A CA 1
ATOM 4323 C C . LEU A 1 544 ? 53.837 7.593 3.224 1.00 49.44 544 LEU A C 1
ATOM 4325 O O . LEU A 1 544 ? 54.349 8.131 4.206 1.00 49.44 544 LEU A O 1
ATOM 4329 N N . ARG A 1 545 ? 54.191 6.360 2.843 1.00 49.34 545 ARG A N 1
ATOM 4330 C CA . ARG A 1 545 ? 55.236 5.564 3.505 1.00 49.34 545 ARG A CA 1
ATOM 4331 C C . ARG A 1 545 ? 56.604 6.257 3.476 1.00 49.34 545 ARG A C 1
ATOM 4333 O O . ARG A 1 545 ? 57.300 6.245 4.489 1.00 49.34 545 ARG A O 1
ATOM 4340 N N . GLN A 1 546 ? 56.982 6.885 2.356 1.00 54.84 546 GLN A N 1
ATOM 4341 C CA . GLN A 1 546 ? 58.230 7.656 2.257 1.00 54.84 546 GLN A CA 1
ATOM 4342 C C . GLN A 1 546 ? 58.224 8.901 3.153 1.00 54.84 546 GLN A C 1
ATOM 4344 O O . GLN A 1 546 ? 59.243 9.196 3.782 1.00 54.84 546 GLN A O 1
ATOM 4349 N N . GLU A 1 547 ? 57.096 9.605 3.257 1.00 53.16 547 GLU A N 1
ATOM 4350 C CA . GLU A 1 547 ? 56.941 10.761 4.149 1.00 53.16 547 GLU A CA 1
ATOM 4351 C C . GLU A 1 547 ? 56.985 10.343 5.629 1.00 53.16 547 GLU A C 1
ATOM 4353 O O . GLU A 1 547 ? 57.716 10.957 6.410 1.00 53.16 547 GLU A O 1
ATOM 4358 N N . MET A 1 548 ? 56.371 9.212 5.997 1.00 45.19 548 MET A N 1
ATOM 4359 C CA . MET A 1 548 ? 56.511 8.631 7.337 1.00 45.19 548 MET A CA 1
ATOM 4360 C C . MET A 1 548 ? 57.974 8.260 7.660 1.00 45.19 548 MET A C 1
ATOM 4362 O O . MET A 1 548 ? 58.465 8.625 8.727 1.00 45.19 548 MET A O 1
ATOM 4366 N N . THR A 1 549 ? 58.736 7.656 6.735 1.00 48.16 549 THR A N 1
ATOM 4367 C CA . THR A 1 549 ? 60.190 7.436 6.945 1.00 48.16 549 THR A CA 1
ATOM 4368 C C . THR A 1 549 ? 61.040 8.711 6.960 1.00 48.16 549 THR A C 1
ATOM 4370 O O . THR A 1 549 ? 62.168 8.667 7.447 1.00 48.16 549 THR A O 1
ATOM 4373 N N . ARG A 1 550 ? 60.541 9.851 6.461 1.00 50.53 550 ARG A N 1
ATOM 4374 C CA . ARG A 1 550 ? 61.216 11.156 6.605 1.00 50.53 550 ARG A CA 1
ATOM 4375 C C . ARG A 1 550 ? 60.949 11.804 7.964 1.00 50.53 550 ARG A C 1
ATOM 4377 O O . ARG A 1 550 ? 61.820 12.509 8.463 1.00 50.53 550 ARG A O 1
ATOM 4384 N N . MET A 1 551 ? 59.782 11.560 8.560 1.00 42.28 551 MET A N 1
ATOM 4385 C CA . MET A 1 551 ? 59.448 12.015 9.915 1.00 42.28 551 MET A CA 1
ATOM 4386 C C . MET A 1 551 ? 60.098 11.138 10.999 1.00 42.28 551 MET A C 1
ATOM 4388 O O . MET A 1 551 ? 60.604 11.658 11.993 1.00 42.28 551 MET A O 1
ATOM 4392 N N . SER A 1 552 ? 60.133 9.816 10.807 1.00 42.09 552 SER A N 1
ATOM 4393 C CA . SER A 1 552 ? 60.702 8.855 11.763 1.00 42.09 552 SER A CA 1
ATOM 4394 C C . SER A 1 552 ? 62.220 8.699 11.616 1.00 42.09 552 SER A C 1
ATOM 4396 O O . SER A 1 552 ? 62.735 7.684 11.143 1.00 42.09 552 SER A O 1
ATOM 4398 N N . GLY A 1 553 ? 62.957 9.718 12.064 1.00 40.88 553 GLY A N 1
ATOM 4399 C CA . GLY A 1 553 ? 64.414 9.676 12.185 1.00 40.88 553 GLY A CA 1
ATOM 4400 C C . GLY A 1 553 ? 64.899 8.644 13.213 1.00 40.88 553 GLY A C 1
ATOM 4401 O O . GLY A 1 553 ? 65.050 8.967 14.387 1.00 40.88 553 GLY A O 1
ATOM 4402 N N . THR A 1 554 ? 65.242 7.445 12.730 1.00 39.41 554 THR A N 1
ATOM 4403 C CA . THR A 1 554 ? 65.767 6.259 13.452 1.00 39.41 554 THR A CA 1
ATOM 4404 C C . THR A 1 554 ? 64.742 5.412 14.224 1.00 39.41 554 THR A C 1
ATOM 4406 O O . THR A 1 554 ? 63.961 5.920 15.016 1.00 39.41 554 THR A O 1
ATOM 4409 N N . HIS A 1 555 ? 64.835 4.088 14.008 1.00 31.84 555 HIS A N 1
ATOM 4410 C CA . HIS A 1 555 ? 63.974 3.001 14.512 1.00 31.84 555 HIS A CA 1
ATOM 4411 C C . HIS A 1 555 ? 62.474 3.116 14.126 1.00 31.84 555 HIS A C 1
ATOM 4413 O O . HIS A 1 555 ? 61.853 4.157 14.268 1.00 31.84 555 HIS A O 1
ATOM 4419 N N . LEU A 1 556 ? 61.805 2.076 13.618 1.00 27.97 556 LEU A N 1
ATOM 4420 C CA . LEU A 1 556 ? 62.124 0.643 13.576 1.00 27.97 556 LEU A CA 1
ATOM 4421 C C . LEU A 1 556 ? 61.724 0.044 12.211 1.00 27.97 556 LEU A C 1
ATOM 4423 O O . LEU A 1 556 ? 60.748 0.477 11.608 1.00 27.97 556 LEU A O 1
ATOM 4427 N N . SER A 1 557 ? 62.446 -0.976 11.741 1.00 32.84 557 SER A N 1
ATOM 4428 C CA . SER A 1 557 ? 61.986 -1.827 10.633 1.00 32.84 557 SER A CA 1
ATOM 4429 C C . SER A 1 557 ? 61.265 -3.049 11.200 1.00 32.84 557 SER A C 1
ATOM 4431 O O . SER A 1 557 ? 61.864 -3.714 12.046 1.00 32.84 557 SER A O 1
ATOM 4433 N N . LEU A 1 558 ? 60.032 -3.312 10.738 1.00 34.12 558 LEU A N 1
ATOM 4434 C CA . LEU A 1 558 ? 59.281 -4.588 10.671 1.00 34.12 558 LEU A CA 1
ATOM 4435 C C . LEU A 1 558 ? 57.763 -4.359 10.842 1.00 34.12 558 LEU A C 1
ATOM 4437 O O . LEU A 1 558 ? 57.343 -3.504 11.616 1.00 34.12 558 LEU A O 1
ATOM 4441 N N . MET A 1 559 ? 56.980 -5.227 10.188 1.00 27.83 559 MET A N 1
ATOM 4442 C CA . MET A 1 559 ? 55.508 -5.329 10.208 1.00 27.83 559 MET A CA 1
ATOM 4443 C C . MET A 1 559 ? 54.714 -4.218 9.494 1.00 27.83 559 MET A C 1
ATOM 4445 O O . MET A 1 559 ? 55.214 -3.124 9.247 1.00 27.83 559 MET A O 1
ATOM 4449 N N . LEU A 1 560 ? 53.459 -4.572 9.184 1.00 24.00 560 LEU A N 1
ATOM 4450 C CA . LEU A 1 560 ? 52.444 -3.871 8.386 1.00 24.00 560 LEU A CA 1
ATOM 4451 C C . LEU A 1 560 ? 52.739 -3.786 6.863 1.00 24.00 560 LEU A C 1
ATOM 4453 O O . LEU A 1 560 ? 53.701 -3.137 6.455 1.00 24.00 560 LEU A O 1
ATOM 4457 N N . VAL A 1 561 ? 52.007 -4.434 5.939 1.00 24.94 561 VAL A N 1
ATOM 4458 C CA . VAL A 1 561 ? 50.796 -5.291 6.038 1.00 24.94 561 VAL A CA 1
ATOM 4459 C C . VAL A 1 561 ? 49.543 -4.540 6.545 1.00 24.94 561 VAL A C 1
ATOM 4461 O O . VAL A 1 561 ? 49.543 -4.075 7.673 1.00 24.94 561 VAL A O 1
ATOM 4464 N N . ASP A 1 562 ? 48.486 -4.477 5.724 1.00 24.42 562 ASP A N 1
ATOM 4465 C CA . ASP A 1 562 ? 47.072 -4.248 6.110 1.00 24.42 562 ASP A CA 1
ATOM 4466 C C . ASP A 1 562 ? 46.680 -2.871 6.722 1.00 24.42 562 ASP A C 1
ATOM 4468 O O . ASP A 1 562 ? 47.349 -2.374 7.625 1.00 24.42 562 ASP A O 1
ATOM 4472 N N . HIS A 1 563 ? 45.566 -2.191 6.375 1.00 23.75 563 HIS A N 1
ATOM 4473 C CA . HIS A 1 563 ? 44.456 -2.397 5.409 1.00 23.75 563 HIS A CA 1
ATOM 4474 C C . HIS A 1 563 ? 43.879 -1.022 4.883 1.00 23.75 563 HIS A C 1
ATOM 4476 O O . HIS A 1 563 ? 44.712 -0.147 4.889 1.00 23.75 563 HIS A O 1
ATOM 4482 N N . SER A 1 564 ? 42.645 -0.820 4.321 1.00 24.38 564 SER A N 1
ATOM 4483 C CA . SER A 1 564 ? 41.788 0.337 3.753 1.00 24.38 564 SER A CA 1
ATOM 4484 C C . SER A 1 564 ? 42.048 1.109 2.354 1.00 24.38 564 SER A C 1
ATOM 4486 O O . SER A 1 564 ? 42.563 0.451 1.460 1.00 24.38 564 SER A O 1
ATOM 4488 N N . PRO A 1 565 ? 41.593 2.388 2.056 1.00 35.03 565 PRO A N 1
ATOM 4489 C CA . PRO A 1 565 ? 41.441 3.100 0.706 1.00 35.03 565 PRO A CA 1
ATOM 4490 C C . PRO A 1 565 ? 41.845 4.628 0.516 1.00 35.03 565 PRO A C 1
ATOM 4492 O O . PRO A 1 565 ? 42.575 5.156 1.336 1.00 35.03 565 PRO A O 1
ATOM 4495 N N . PHE A 1 566 ? 41.304 5.349 -0.519 1.00 22.88 566 PHE A N 1
ATOM 4496 C CA . PHE A 1 566 ? 40.721 6.769 -0.653 1.00 22.88 566 PHE A CA 1
ATOM 4497 C C . PHE A 1 566 ? 41.357 8.076 -0.013 1.00 22.88 566 PHE A C 1
ATOM 4499 O O . PHE A 1 566 ? 42.301 7.959 0.752 1.00 22.88 566 PHE A O 1
ATOM 4506 N N . ALA A 1 567 ? 40.875 9.361 -0.140 1.00 30.02 567 ALA A N 1
ATOM 4507 C CA . ALA A 1 567 ? 40.249 10.246 -1.204 1.00 30.02 567 ALA A CA 1
ATOM 4508 C C . ALA A 1 567 ? 39.801 11.707 -0.706 1.00 30.02 567 ALA A C 1
ATOM 4510 O O . ALA A 1 567 ? 40.608 12.381 -0.071 1.00 30.02 567 ALA A O 1
ATOM 4511 N N . SER A 1 568 ? 38.546 12.197 -0.951 1.00 27.55 568 SER A N 1
ATOM 4512 C CA . SER A 1 568 ? 37.870 13.547 -0.698 1.00 27.55 568 SER A CA 1
ATOM 4513 C C . SER A 1 568 ? 37.862 14.599 -1.849 1.00 27.55 568 SER A C 1
ATOM 4515 O O . SER A 1 568 ? 38.744 14.548 -2.699 1.00 27.55 568 SER A O 1
ATOM 4517 N N . PHE A 1 569 ? 36.893 15.536 -2.035 1.00 20.48 569 PHE A N 1
ATOM 4518 C CA . PHE A 1 569 ? 35.945 16.264 -1.134 1.00 20.48 569 PHE A CA 1
ATOM 4519 C C . PHE A 1 569 ? 34.535 16.563 -1.768 1.00 20.48 569 PHE A C 1
ATOM 4521 O O . PHE A 1 569 ? 34.351 16.374 -2.968 1.00 20.48 569 PHE A O 1
ATOM 4528 N N . ALA A 1 570 ? 33.545 17.052 -0.987 1.00 23.41 570 ALA A N 1
ATOM 4529 C CA . ALA A 1 570 ? 32.113 17.275 -1.356 1.00 23.41 570 ALA A CA 1
ATOM 4530 C C . ALA A 1 570 ? 31.750 18.740 -1.795 1.00 23.41 570 ALA A C 1
ATOM 4532 O O . ALA A 1 570 ? 32.619 19.607 -1.771 1.00 23.41 570 ALA A O 1
ATOM 4533 N N . SER A 1 571 ? 30.525 19.153 -2.203 1.00 25.66 571 SER A N 1
ATOM 4534 C CA . SER A 1 571 ? 29.242 19.187 -1.437 1.00 25.66 571 SER A CA 1
ATOM 4535 C C . SER A 1 571 ? 28.112 20.000 -2.147 1.00 25.66 571 SER A C 1
ATOM 4537 O O . SER A 1 571 ? 28.440 20.808 -3.013 1.00 25.66 571 SER A O 1
ATOM 4539 N N . GLN A 1 572 ? 26.819 19.845 -1.756 1.00 24.23 572 GLN A N 1
ATOM 4540 C CA . GLN A 1 572 ? 25.827 20.900 -1.343 1.00 24.23 572 GLN A CA 1
ATOM 4541 C C . GLN A 1 572 ? 24.340 20.399 -1.251 1.00 24.23 572 GLN A C 1
ATOM 4543 O O . GLN A 1 572 ? 24.105 19.205 -1.413 1.00 24.23 572 GLN A O 1
ATOM 4548 N N . ILE A 1 573 ? 23.370 21.252 -0.839 1.00 23.39 573 ILE A N 1
ATOM 4549 C CA . ILE A 1 573 ? 22.194 20.907 0.025 1.00 23.39 573 ILE A CA 1
ATOM 4550 C C . ILE A 1 573 ? 20.883 21.679 -0.346 1.00 23.39 573 ILE A C 1
ATOM 4552 O O . ILE A 1 573 ? 21.023 22.850 -0.690 1.00 23.39 573 ILE A O 1
ATOM 4556 N N . HIS A 1 574 ? 19.654 21.105 -0.209 1.00 24.38 574 HIS A N 1
ATOM 4557 C CA . HIS A 1 574 ? 18.513 21.622 0.632 1.00 24.38 574 HIS A CA 1
ATOM 4558 C C . HIS A 1 574 ? 17.071 21.040 0.442 1.00 24.38 574 HIS A C 1
ATOM 4560 O O . HIS A 1 574 ? 16.611 20.818 -0.671 1.00 24.38 574 HIS A O 1
ATOM 4566 N N . ASP A 1 575 ? 16.377 20.955 1.596 1.00 22.86 575 ASP A N 1
ATOM 4567 C CA . ASP A 1 575 ? 14.936 21.077 1.968 1.00 22.86 575 ASP A CA 1
ATOM 4568 C C . ASP A 1 575 ? 13.771 20.137 1.515 1.00 22.86 575 ASP A C 1
ATOM 4570 O O . ASP A 1 575 ? 13.758 19.656 0.384 1.00 22.86 575 ASP A O 1
ATOM 4574 N N . PRO A 1 576 ? 12.740 19.897 2.384 1.00 36.62 576 PRO A N 1
ATOM 4575 C CA . PRO A 1 576 ? 11.649 18.934 2.132 1.00 36.62 576 PRO A CA 1
ATOM 4576 C C . PRO A 1 576 ? 10.197 19.486 2.186 1.00 36.62 576 PRO A C 1
ATOM 4578 O O . PRO A 1 576 ? 9.875 20.372 2.975 1.00 36.62 576 PRO A O 1
ATOM 4581 N N . SER A 1 577 ? 9.259 18.867 1.448 1.00 24.19 577 SER A N 1
ATOM 4582 C CA . SER A 1 577 ? 7.838 18.679 1.847 1.00 24.19 577 SER A CA 1
ATOM 4583 C C . SER A 1 577 ? 7.028 17.875 0.804 1.00 24.19 577 SER A C 1
ATOM 4585 O O . SER A 1 577 ? 7.478 17.665 -0.319 1.00 24.19 577 SER A O 1
ATOM 4587 N N . SER A 1 578 ? 5.803 17.470 1.181 1.00 27.70 578 SER A N 1
ATOM 4588 C CA . SER A 1 578 ? 4.778 16.729 0.409 1.00 27.70 578 SER A CA 1
ATOM 4589 C C . SER A 1 578 ? 4.999 15.218 0.181 1.00 27.70 578 SER A C 1
ATOM 4591 O O . SER A 1 578 ? 5.817 14.799 -0.633 1.00 27.70 578 SER A O 1
ATOM 4593 N N . ARG A 1 579 ? 4.151 14.394 0.825 1.00 32.59 579 ARG A N 1
ATOM 4594 C CA . ARG A 1 579 ? 3.938 12.991 0.429 1.00 32.59 579 ARG A CA 1
ATOM 4595 C C . ARG A 1 579 ? 3.129 12.954 -0.867 1.00 32.59 579 ARG A C 1
ATOM 4597 O O . ARG A 1 579 ? 1.932 13.254 -0.871 1.00 32.59 579 ARG A O 1
ATOM 4604 N N . THR A 1 580 ? 3.787 12.599 -1.963 1.00 36.94 580 THR A N 1
ATOM 4605 C CA . THR A 1 580 ? 3.166 12.384 -3.282 1.00 36.94 580 THR A CA 1
ATOM 4606 C C . THR A 1 580 ? 3.110 10.888 -3.606 1.00 36.94 580 THR A C 1
ATOM 4608 O O . THR A 1 580 ? 3.753 10.096 -2.923 1.00 36.94 580 THR A O 1
ATOM 4611 N N . GLY A 1 581 ? 2.392 10.477 -4.660 1.00 35.75 581 GLY A N 1
ATOM 4612 C CA . GLY A 1 581 ? 2.278 9.060 -5.062 1.00 35.75 581 GLY A CA 1
ATOM 4613 C C . GLY A 1 581 ? 3.616 8.334 -5.300 1.00 35.75 581 GLY A C 1
ATOM 4614 O O . GLY A 1 581 ? 3.691 7.117 -5.169 1.00 35.75 581 GLY A O 1
ATOM 4615 N N . TYR A 1 582 ? 4.700 9.078 -5.536 1.00 36.38 582 TYR A N 1
ATOM 4616 C CA . TYR A 1 582 ? 6.066 8.549 -5.561 1.00 36.38 582 TYR A CA 1
ATOM 4617 C C . TYR A 1 582 ? 6.487 7.888 -4.230 1.00 36.38 582 TYR A C 1
ATOM 4619 O O . TYR A 1 582 ? 7.217 6.900 -4.239 1.00 36.38 582 TYR A O 1
ATOM 4627 N N . GLU A 1 583 ? 5.997 8.371 -3.080 1.00 36.59 583 GLU A N 1
ATOM 4628 C CA . GLU A 1 583 ? 6.237 7.712 -1.789 1.00 36.59 583 GLU A CA 1
ATOM 4629 C C . GLU A 1 583 ? 5.459 6.399 -1.632 1.00 36.59 583 GLU A C 1
ATOM 4631 O O . GLU A 1 583 ? 5.966 5.508 -0.964 1.00 36.59 583 GLU A O 1
ATOM 4636 N N . LEU A 1 584 ? 4.308 6.217 -2.291 1.00 39.66 584 LEU A N 1
ATOM 4637 C CA . LEU A 1 584 ? 3.589 4.932 -2.284 1.00 39.66 584 LEU A CA 1
ATOM 4638 C C . LEU A 1 584 ? 4.329 3.866 -3.105 1.00 39.66 584 LEU A C 1
ATOM 4640 O O . LEU A 1 584 ? 4.468 2.733 -2.654 1.00 39.66 584 LEU A O 1
ATOM 4644 N N . ILE A 1 585 ? 4.904 4.244 -4.253 1.00 38.25 585 ILE A N 1
ATOM 4645 C CA . ILE A 1 585 ? 5.824 3.378 -5.017 1.00 38.25 585 ILE A CA 1
ATOM 4646 C C . ILE A 1 585 ? 7.042 3.006 -4.144 1.00 38.25 585 ILE A C 1
ATOM 4648 O O . ILE A 1 585 ? 7.495 1.862 -4.137 1.00 38.25 585 ILE A O 1
ATOM 4652 N N . LYS A 1 586 ? 7.540 3.952 -3.340 1.00 35.81 586 LYS A N 1
ATOM 4653 C CA . LYS A 1 586 ? 8.667 3.743 -2.420 1.00 35.81 586 LYS A CA 1
ATOM 4654 C C . LYS A 1 586 ? 8.318 2.866 -1.206 1.00 35.81 586 LYS A C 1
ATOM 4656 O O . LYS A 1 586 ? 9.153 2.068 -0.794 1.00 35.81 586 LYS A O 1
ATOM 4661 N N . GLU A 1 587 ? 7.106 2.968 -0.658 1.00 36.62 587 GLU A N 1
ATOM 4662 C CA . GLU A 1 587 ? 6.601 2.106 0.429 1.00 36.62 587 GLU A CA 1
ATOM 4663 C C . GLU A 1 587 ? 6.365 0.650 -0.029 1.00 36.62 587 GLU A C 1
ATOM 4665 O O . GLU A 1 587 ? 6.363 -0.256 0.802 1.00 36.62 587 GLU A O 1
ATOM 4670 N N . LEU A 1 588 ? 6.266 0.409 -1.343 1.00 36.97 588 LEU A N 1
ATOM 4671 C CA . LEU A 1 588 ? 6.229 -0.919 -1.977 1.00 36.97 588 LEU A CA 1
ATOM 4672 C C . LEU A 1 588 ? 7.621 -1.484 -2.338 1.00 36.97 588 LEU A C 1
ATOM 4674 O O . LEU A 1 588 ? 7.701 -2.513 -3.004 1.00 36.97 588 LEU A O 1
ATOM 4678 N N . ASN A 1 589 ? 8.721 -0.820 -1.951 1.00 36.88 589 ASN A N 1
ATOM 4679 C CA . ASN A 1 589 ? 10.104 -1.164 -2.339 1.00 36.88 589 ASN A CA 1
ATOM 4680 C C . ASN A 1 589 ? 10.405 -1.131 -3.863 1.00 36.88 589 ASN A C 1
ATOM 4682 O O . ASN A 1 589 ? 11.501 -1.512 -4.271 1.00 36.88 589 ASN A O 1
ATOM 4686 N N . LEU A 1 590 ? 9.496 -0.619 -4.703 1.00 42.78 590 LEU A N 1
ATOM 4687 C CA . LEU A 1 590 ? 9.512 -0.707 -6.179 1.00 42.78 590 LEU A CA 1
ATOM 4688 C C . LEU A 1 590 ? 10.558 0.168 -6.905 1.00 42.78 590 LEU A C 1
ATOM 4690 O O . LEU A 1 590 ? 10.347 0.558 -8.053 1.00 42.78 590 LEU A O 1
ATOM 4694 N N . ASN A 1 591 ? 11.673 0.531 -6.268 1.00 35.41 591 ASN A N 1
ATOM 4695 C CA . ASN A 1 591 ? 12.679 1.389 -6.897 1.00 35.41 591 ASN A CA 1
ATOM 4696 C C . ASN A 1 591 ? 13.916 0.583 -7.339 1.00 35.41 591 ASN A C 1
ATOM 4698 O O . ASN A 1 591 ? 14.739 0.237 -6.483 1.00 35.41 591 ASN A O 1
ATOM 4702 N N . PRO A 1 592 ? 14.112 0.319 -8.648 1.00 40.75 592 PRO A N 1
ATOM 4703 C CA . PRO A 1 592 ? 15.303 -0.376 -9.123 1.00 40.75 592 PRO A CA 1
ATOM 4704 C C . PRO A 1 592 ? 16.573 0.418 -8.786 1.00 40.75 592 PRO A C 1
ATOM 4706 O O . PRO A 1 592 ? 16.591 1.649 -8.793 1.00 40.75 592 PRO A O 1
ATOM 4709 N N . LYS A 1 593 ? 17.674 -0.292 -8.505 1.00 38.16 593 LYS A N 1
ATOM 4710 C CA . LYS A 1 593 ? 18.987 0.327 -8.218 1.00 38.16 593 LYS A CA 1
ATOM 4711 C C . LYS A 1 593 ? 19.635 0.973 -9.448 1.00 38.16 593 LYS A C 1
ATOM 4713 O O . LYS A 1 593 ? 20.616 1.699 -9.308 1.00 38.16 593 LYS A O 1
ATOM 4718 N N . LEU A 1 594 ? 19.112 0.682 -10.639 1.00 45.00 594 LEU A N 1
ATOM 4719 C CA . LEU A 1 594 ? 19.518 1.269 -11.907 1.00 45.00 594 LEU A CA 1
ATOM 4720 C C . LEU A 1 594 ? 18.343 2.043 -12.500 1.00 45.00 594 LEU A C 1
ATOM 4722 O O . LEU A 1 594 ? 17.218 1.563 -12.574 1.00 45.00 594 LEU A O 1
ATOM 4726 N N . ASP A 1 595 ? 18.646 3.274 -12.885 1.00 42.28 595 ASP A N 1
ATOM 4727 C CA . ASP A 1 595 ? 17.681 4.371 -12.954 1.00 42.28 595 ASP A CA 1
ATOM 4728 C C . ASP A 1 595 ? 16.918 4.426 -14.300 1.00 42.28 595 ASP A C 1
ATOM 4730 O O . ASP A 1 595 ? 15.906 5.112 -14.421 1.00 42.28 595 ASP A O 1
ATOM 4734 N N . LEU A 1 596 ? 17.429 3.732 -15.329 1.00 54.41 596 LEU A N 1
ATOM 4735 C CA . LEU A 1 596 ? 16.851 3.571 -16.672 1.00 54.41 596 LEU A CA 1
ATOM 4736 C C . LEU A 1 596 ? 17.420 2.331 -17.378 1.00 54.41 596 LEU A C 1
ATOM 4738 O O . LEU A 1 596 ? 18.635 2.129 -17.382 1.00 54.41 596 LEU A O 1
ATOM 4742 N N . ASN A 1 597 ? 16.574 1.622 -18.130 1.00 62.56 597 ASN A N 1
ATOM 4743 C CA . ASN A 1 597 ? 17.000 0.683 -19.172 1.00 62.56 597 ASN A CA 1
ATOM 4744 C C . ASN A 1 597 ? 17.468 1.444 -20.432 1.00 62.56 597 ASN A C 1
ATOM 4746 O O . ASN A 1 597 ? 16.796 1.431 -21.467 1.00 62.56 597 ASN A O 1
ATOM 4750 N N . ILE A 1 598 ? 18.608 2.142 -20.344 1.00 62.88 598 ILE A N 1
ATOM 4751 C CA . ILE A 1 598 ? 19.266 2.760 -21.507 1.00 62.88 598 ILE A CA 1
ATOM 4752 C C . ILE A 1 598 ? 20.656 2.170 -21.730 1.00 62.88 598 ILE A C 1
ATOM 4754 O O . ILE A 1 598 ? 21.601 2.460 -20.995 1.00 62.88 598 ILE A O 1
ATOM 4758 N N . ILE A 1 599 ? 20.783 1.389 -22.804 1.00 64.25 599 ILE A N 1
ATOM 4759 C CA . ILE A 1 599 ? 22.041 0.764 -23.217 1.00 64.25 599 ILE A CA 1
ATOM 4760 C C . ILE A 1 599 ? 22.751 1.699 -24.198 1.00 64.25 599 ILE A C 1
ATOM 4762 O O . ILE A 1 599 ? 22.280 1.939 -25.312 1.00 64.25 599 ILE A O 1
ATOM 4766 N N . LYS A 1 600 ? 23.900 2.246 -23.792 1.00 51.84 600 LYS A N 1
ATOM 4767 C CA . LYS A 1 600 ? 24.747 3.043 -24.692 1.00 51.84 600 LYS A CA 1
ATOM 4768 C C . LYS A 1 600 ? 25.408 2.104 -25.711 1.00 51.84 600 LYS A C 1
ATOM 4770 O O . LYS A 1 600 ? 25.982 1.103 -25.294 1.00 51.84 600 LYS A O 1
ATOM 4775 N N . PRO A 1 601 ? 25.366 2.404 -27.021 1.00 44.38 601 PRO A N 1
ATOM 4776 C CA . PRO A 1 601 ? 25.912 1.504 -28.027 1.00 44.38 601 PRO A CA 1
ATOM 4777 C C . PRO A 1 601 ? 27.436 1.412 -27.900 1.00 44.38 601 PRO A C 1
ATOM 4779 O O . PRO A 1 601 ? 28.141 2.421 -27.996 1.00 44.38 601 PRO A O 1
ATOM 4782 N N . ASN A 1 602 ? 27.944 0.192 -27.725 1.00 36.94 602 ASN A N 1
ATOM 4783 C CA . ASN A 1 602 ? 29.365 -0.089 -27.883 1.00 36.94 602 ASN A CA 1
ATOM 4784 C C . ASN A 1 602 ? 29.771 0.124 -29.352 1.00 36.94 602 ASN A C 1
ATOM 4786 O O . ASN A 1 602 ? 29.029 -0.195 -30.280 1.00 36.94 602 ASN A O 1
ATOM 4790 N N . ILE A 1 603 ? 30.965 0.683 -29.568 1.00 35.06 603 ILE A N 1
ATOM 4791 C CA . ILE A 1 603 ? 31.413 1.208 -30.876 1.00 35.06 603 ILE A CA 1
ATOM 4792 C C . ILE A 1 603 ? 31.601 0.099 -31.943 1.00 35.06 603 ILE A C 1
ATOM 4794 O O . ILE A 1 603 ? 31.680 0.386 -33.140 1.00 35.06 603 ILE A O 1
ATOM 4798 N N . SER A 1 604 ? 31.596 -1.170 -31.527 1.00 33.53 604 SER A N 1
ATOM 4799 C CA . SER A 1 604 ? 31.588 -2.357 -32.389 1.00 33.53 604 SER A CA 1
ATOM 4800 C C . SER A 1 604 ? 30.361 -2.457 -33.304 1.00 33.53 604 SER A C 1
ATOM 4802 O O . SER A 1 604 ? 30.511 -2.901 -34.439 1.00 33.53 604 SER A O 1
ATOM 4804 N N . ASP A 1 605 ? 29.184 -1.979 -32.885 1.00 33.69 605 ASP A N 1
ATOM 4805 C CA . ASP A 1 605 ? 27.940 -2.072 -33.674 1.00 33.69 605 ASP A CA 1
ATOM 4806 C C . ASP A 1 605 ? 27.809 -0.978 -34.757 1.00 33.69 605 ASP A C 1
ATOM 4808 O O . ASP A 1 605 ? 26.729 -0.657 -35.253 1.00 33.69 605 ASP A O 1
ATOM 4812 N N . SER A 1 606 ? 28.942 -0.436 -35.212 1.00 29.94 606 SER A N 1
ATOM 4813 C CA . SER A 1 606 ? 29.049 0.474 -36.361 1.00 29.94 606 SER A CA 1
ATOM 4814 C C . SER A 1 606 ? 28.935 -0.245 -37.722 1.00 29.94 606 SER A C 1
ATOM 4816 O O . SER A 1 606 ? 29.513 0.187 -38.721 1.00 29.94 606 SER A O 1
ATOM 4818 N N . SER A 1 607 ? 28.148 -1.326 -37.790 1.00 29.73 607 SER A N 1
ATOM 4819 C CA . SER A 1 607 ? 27.835 -2.029 -39.037 1.00 29.73 607 SER A CA 1
ATOM 4820 C C . SER A 1 607 ? 26.532 -1.501 -39.653 1.00 29.73 607 SER A C 1
ATOM 4822 O O . SER A 1 607 ? 25.424 -1.760 -39.190 1.00 29.73 607 SER A O 1
ATOM 4824 N N . SER A 1 608 ? 26.657 -0.740 -40.741 1.00 32.94 608 SER A N 1
ATOM 4825 C CA . SER A 1 608 ? 25.535 -0.199 -41.520 1.00 32.94 608 SER A CA 1
ATOM 4826 C C . SER A 1 608 ? 24.881 -1.267 -42.410 1.00 32.94 608 SER A C 1
ATOM 4828 O O . SER A 1 608 ? 24.801 -1.134 -43.632 1.00 32.94 608 SER A O 1
ATOM 4830 N N . VAL A 1 609 ? 24.413 -2.356 -41.795 1.00 29.30 609 VAL A N 1
ATOM 4831 C CA . VAL A 1 609 ? 23.728 -3.451 -42.490 1.00 29.30 609 VAL A CA 1
ATOM 4832 C C . VAL A 1 609 ? 22.351 -2.983 -42.963 1.00 29.30 609 VAL A C 1
ATOM 4834 O O . VAL A 1 609 ? 21.506 -2.560 -42.175 1.00 29.30 609 VAL A O 1
ATOM 4837 N N . SER A 1 610 ? 22.088 -3.110 -44.262 1.00 37.53 610 SER A N 1
ATOM 4838 C CA . SER A 1 610 ? 20.765 -2.913 -44.857 1.00 37.53 610 SER A CA 1
ATOM 4839 C C . SER A 1 610 ? 19.852 -4.109 -44.553 1.00 37.53 610 SER A C 1
ATOM 4841 O O . SER A 1 610 ? 19.594 -4.953 -45.414 1.00 37.53 610 SER A O 1
ATOM 4843 N N . ILE A 1 611 ? 19.379 -4.198 -43.303 1.00 35.25 611 ILE A N 1
ATOM 4844 C CA . ILE A 1 611 ? 18.575 -5.324 -42.806 1.00 35.25 611 ILE A CA 1
ATOM 4845 C C . ILE A 1 611 ? 17.220 -5.381 -43.526 1.00 35.25 611 ILE A C 1
ATOM 4847 O O . ILE A 1 611 ? 16.237 -4.744 -43.154 1.00 35.25 611 ILE A O 1
ATOM 4851 N N . THR A 1 612 ? 17.183 -6.215 -44.561 1.00 36.75 612 THR A N 1
ATOM 4852 C CA . THR A 1 612 ? 15.988 -6.732 -45.238 1.00 36.75 612 THR A CA 1
ATOM 4853 C C . THR A 1 612 ? 15.530 -8.021 -44.542 1.00 36.75 612 THR A C 1
ATOM 4855 O O . THR A 1 612 ? 15.347 -9.063 -45.163 1.00 36.75 612 THR A O 1
ATOM 4858 N N . GLY A 1 613 ? 15.402 -7.951 -43.213 1.00 51.72 613 GLY A N 1
ATOM 4859 C CA . GLY A 1 613 ? 15.092 -9.070 -42.319 1.00 51.72 613 GLY A CA 1
ATOM 4860 C C . GLY A 1 613 ? 14.095 -8.681 -41.223 1.00 51.72 613 GLY A C 1
ATOM 4861 O O . GLY A 1 613 ? 13.663 -7.530 -41.151 1.00 51.72 613 GLY A O 1
ATOM 4862 N N . SER A 1 614 ? 13.715 -9.654 -40.389 1.00 65.81 614 SER A N 1
ATOM 4863 C CA . SER A 1 614 ? 12.717 -9.461 -39.325 1.00 65.81 614 SER A CA 1
ATOM 4864 C C . SER A 1 614 ? 13.149 -8.413 -38.293 1.00 65.81 614 SER A C 1
ATOM 4866 O O . SER A 1 614 ? 14.320 -8.339 -37.920 1.00 65.81 614 SER A O 1
ATOM 4868 N N . ARG A 1 615 ? 12.176 -7.638 -37.799 1.00 81.19 615 ARG A N 1
ATOM 4869 C CA . ARG A 1 615 ? 12.328 -6.686 -36.683 1.00 81.19 615 ARG A CA 1
ATOM 4870 C C . ARG A 1 615 ? 12.078 -7.312 -35.309 1.00 81.19 615 ARG A C 1
ATOM 4872 O O . ARG A 1 615 ? 12.157 -6.605 -34.306 1.00 81.19 615 ARG A O 1
ATOM 4879 N N . ILE A 1 616 ? 11.771 -8.609 -35.265 1.00 88.06 616 ILE A N 1
ATOM 4880 C CA . ILE A 1 616 ? 11.513 -9.363 -34.036 1.00 88.06 616 ILE A CA 1
ATOM 4881 C C . ILE A 1 616 ? 12.651 -10.345 -33.778 1.00 88.06 616 ILE A C 1
ATOM 4883 O O . ILE A 1 616 ? 13.099 -11.044 -34.688 1.00 88.06 616 ILE A O 1
ATOM 4887 N N . VAL A 1 617 ? 13.087 -10.401 -32.520 1.00 86.62 617 VAL A N 1
ATOM 4888 C CA . VAL A 1 617 ? 14.018 -11.405 -31.998 1.00 86.62 617 VAL A CA 1
ATOM 4889 C C . VAL A 1 617 ? 13.354 -12.076 -30.801 1.00 86.62 617 VAL A C 1
ATOM 4891 O O . VAL A 1 617 ? 13.218 -11.472 -29.741 1.00 86.62 617 VAL A O 1
ATOM 4894 N N . GLU A 1 618 ? 12.937 -13.322 -30.983 1.00 87.31 618 GLU A N 1
ATOM 4895 C CA . GLU A 1 618 ? 12.140 -14.104 -30.032 1.00 87.31 618 GLU A CA 1
ATOM 4896 C C . GLU A 1 618 ? 12.753 -15.490 -29.792 1.00 87.31 618 GLU A C 1
ATOM 4898 O O . GLU A 1 618 ? 13.559 -15.978 -30.592 1.00 87.31 618 GLU A O 1
ATOM 4903 N N . LYS A 1 619 ? 12.396 -16.122 -28.670 1.00 85.56 619 LYS A N 1
ATOM 4904 C CA . LYS A 1 619 ? 12.841 -17.469 -28.291 1.00 85.56 619 LYS A CA 1
ATOM 4905 C C . LYS A 1 619 ? 11.695 -18.276 -27.665 1.00 85.56 619 LYS A C 1
ATOM 4907 O O . LYS A 1 619 ? 10.889 -17.696 -26.937 1.00 85.56 619 LYS A O 1
ATOM 4912 N N . PRO A 1 620 ? 11.658 -19.610 -27.862 1.00 85.44 620 PRO A N 1
ATOM 4913 C CA . PRO A 1 620 ? 10.782 -20.502 -27.106 1.00 85.44 620 PRO A CA 1
ATOM 4914 C C . PRO A 1 620 ? 11.076 -20.438 -25.605 1.00 85.44 620 PRO A C 1
ATOM 4916 O O . PRO A 1 620 ? 12.188 -20.748 -25.167 1.00 85.44 620 PRO A O 1
ATOM 4919 N N . LEU A 1 621 ? 10.071 -20.055 -24.823 1.00 81.81 621 LEU A N 1
ATOM 4920 C CA . LEU A 1 621 ? 10.180 -19.830 -23.389 1.00 81.81 621 LEU A CA 1
ATOM 4921 C C . LEU A 1 621 ? 10.210 -21.160 -22.624 1.00 81.81 621 LEU A C 1
ATOM 4923 O O . LEU A 1 621 ? 9.266 -21.948 -22.676 1.00 81.81 621 LEU A O 1
ATOM 4927 N N . LYS A 1 622 ? 11.295 -21.406 -21.881 1.00 76.00 622 LYS A N 1
ATOM 4928 C CA . LYS A 1 622 ? 11.500 -22.634 -21.092 1.00 76.00 622 LYS A CA 1
ATOM 4929 C C . LYS A 1 622 ? 11.833 -22.317 -19.636 1.00 76.00 622 LYS A C 1
ATOM 4931 O O . LYS A 1 622 ? 12.988 -22.373 -19.224 1.00 76.00 622 LYS A O 1
ATOM 4936 N N . LEU A 1 623 ? 10.800 -21.981 -18.867 1.00 77.81 623 LEU A N 1
ATOM 4937 C CA . LEU A 1 623 ? 10.882 -21.810 -17.414 1.00 77.81 623 LEU A CA 1
ATOM 4938 C C . LEU A 1 623 ? 10.691 -23.162 -16.707 1.00 77.81 623 LEU A C 1
ATOM 4940 O O . LEU A 1 623 ? 10.016 -24.051 -17.225 1.00 77.81 623 LEU A O 1
ATOM 4944 N N . GLN A 1 624 ? 11.279 -23.322 -15.519 1.00 73.81 624 GLN A N 1
ATOM 4945 C CA . GLN A 1 624 ? 11.043 -24.500 -14.681 1.00 73.81 624 GLN A CA 1
ATOM 4946 C C . GLN A 1 624 ? 9.745 -24.305 -13.888 1.00 73.81 624 GLN A C 1
ATOM 4948 O O . GLN A 1 624 ? 9.634 -23.370 -13.096 1.00 73.81 624 GLN A O 1
ATOM 4953 N N . VAL A 1 625 ? 8.768 -25.186 -14.116 1.00 75.62 625 VAL A N 1
ATOM 4954 C CA . VAL A 1 625 ? 7.442 -25.154 -13.482 1.00 75.62 625 VAL A CA 1
ATOM 4955 C C . VAL A 1 625 ? 7.227 -26.458 -12.718 1.00 75.62 625 VAL A C 1
ATOM 4957 O O . VAL A 1 625 ? 7.591 -27.532 -13.196 1.00 75.62 625 VAL A O 1
ATOM 4960 N N . LEU A 1 626 ? 6.661 -26.360 -11.518 1.00 73.56 626 LEU A N 1
ATOM 4961 C CA . LEU A 1 626 ? 6.351 -27.481 -10.638 1.00 73.56 626 LEU A CA 1
ATOM 4962 C C . LEU A 1 626 ? 4.896 -27.934 -10.827 1.00 73.56 626 LEU A C 1
ATOM 4964 O O . LEU A 1 626 ? 3.981 -27.114 -10.927 1.00 73.56 626 LEU A O 1
ATOM 4968 N N . GLY A 1 627 ? 4.690 -29.252 -10.805 1.00 59.00 627 GLY A N 1
ATOM 4969 C CA . GLY A 1 627 ? 3.391 -29.894 -11.021 1.00 59.00 627 GLY A CA 1
ATOM 4970 C C . GLY A 1 627 ? 3.180 -30.374 -12.460 1.00 59.00 627 GLY A C 1
ATOM 4971 O O . GLY A 1 627 ? 3.862 -29.940 -13.386 1.00 59.00 627 GLY A O 1
ATOM 4972 N N . ASP A 1 628 ? 2.236 -31.299 -12.632 1.00 57.44 628 ASP A N 1
ATOM 4973 C CA . ASP A 1 628 ? 1.803 -31.768 -13.950 1.00 57.44 628 ASP A CA 1
ATOM 4974 C C . ASP A 1 628 ? 0.887 -30.713 -14.590 1.00 57.44 628 ASP A C 1
ATOM 4976 O O . ASP A 1 628 ? -0.069 -30.244 -13.972 1.00 57.44 628 ASP A O 1
ATOM 4980 N N . SER A 1 629 ? 1.198 -30.328 -15.825 1.00 53.62 629 SER A N 1
ATOM 4981 C CA . SER A 1 629 ? 0.437 -29.370 -16.631 1.00 53.62 629 SER A CA 1
ATOM 4982 C C . SER A 1 629 ? -0.874 -29.931 -17.192 1.00 53.62 629 SER A C 1
ATOM 4984 O O . SER A 1 629 ? -1.658 -29.192 -17.790 1.00 53.62 629 SER A O 1
ATOM 4986 N N . GLY A 1 630 ? -1.074 -31.246 -17.086 1.00 54.09 630 GLY A N 1
ATOM 4987 C CA . GLY A 1 630 ? -1.917 -31.999 -18.000 1.00 54.09 630 GLY A CA 1
ATOM 4988 C C . GLY A 1 630 ? -1.154 -32.349 -19.284 1.00 54.09 630 GLY A C 1
ATOM 4989 O O . GLY A 1 630 ? -0.221 -31.657 -19.704 1.00 54.09 630 GLY A O 1
ATOM 4990 N N . ALA A 1 631 ? -1.572 -33.440 -19.928 1.00 44.03 631 ALA A N 1
ATOM 4991 C CA . ALA A 1 631 ? -0.816 -34.130 -20.977 1.00 44.03 631 ALA A CA 1
ATOM 4992 C C . ALA A 1 631 ? -0.723 -33.414 -22.349 1.00 44.03 631 ALA A C 1
ATOM 4994 O O . ALA A 1 631 ? -0.227 -34.013 -23.299 1.00 44.03 631 ALA A O 1
ATOM 4995 N N . SER A 1 632 ? -1.211 -32.176 -22.482 1.00 51.97 632 SER A N 1
ATOM 4996 C CA . SER A 1 632 ? -1.311 -31.438 -23.757 1.00 51.97 632 SER A CA 1
ATOM 4997 C C . SER A 1 632 ? -0.381 -30.223 -23.884 1.00 51.97 632 SER A C 1
ATOM 4999 O O . SER A 1 632 ? -0.347 -29.590 -24.933 1.00 51.97 632 SER A O 1
ATOM 5001 N N . VAL A 1 633 ? 0.359 -29.866 -22.832 1.00 54.12 633 VAL A N 1
ATOM 5002 C CA . VAL A 1 633 ? 1.024 -28.550 -22.731 1.00 54.12 633 VAL A CA 1
ATOM 5003 C C . VAL A 1 633 ? 2.466 -28.534 -23.264 1.00 54.12 633 VAL A C 1
ATOM 5005 O O . VAL A 1 633 ? 3.022 -27.466 -23.506 1.00 54.12 633 VAL A O 1
ATOM 5008 N N . HIS A 1 634 ? 3.078 -29.696 -23.514 1.00 50.19 634 HIS A N 1
ATOM 5009 C CA . HIS A 1 634 ? 4.451 -29.775 -24.037 1.00 50.19 634 HIS A CA 1
ATOM 5010 C C . HIS A 1 634 ? 4.630 -29.238 -25.473 1.00 50.19 634 HIS A C 1
ATOM 5012 O O . HIS A 1 634 ? 5.767 -28.969 -25.857 1.00 50.19 634 HIS A O 1
ATOM 5018 N N . ASP A 1 635 ? 3.538 -29.043 -26.224 1.00 54.50 635 ASP A N 1
ATOM 5019 C CA . ASP A 1 635 ? 3.544 -28.599 -27.628 1.00 54.50 635 ASP A CA 1
ATOM 5020 C C . ASP A 1 635 ? 3.044 -27.145 -27.840 1.00 54.50 635 ASP A C 1
ATOM 5022 O O . ASP A 1 635 ? 2.948 -26.692 -28.983 1.00 54.50 635 ASP A O 1
ATOM 5026 N N . LEU A 1 636 ? 2.725 -26.396 -26.772 1.00 64.50 636 LEU A N 1
ATOM 5027 C CA . LEU A 1 636 ? 2.228 -25.011 -26.873 1.00 64.50 636 LEU A CA 1
ATOM 5028 C C . LEU A 1 636 ? 3.352 -24.007 -27.179 1.00 64.50 636 LEU A C 1
ATOM 5030 O O . LEU A 1 636 ? 4.430 -24.055 -26.576 1.00 64.50 636 LEU A O 1
ATOM 5034 N N . ALA A 1 637 ? 3.097 -23.044 -28.074 1.00 68.06 637 ALA A N 1
ATOM 5035 C CA . ALA A 1 637 ? 4.039 -21.964 -28.355 1.00 68.06 637 ALA A CA 1
ATOM 5036 C C . ALA A 1 637 ? 4.025 -20.909 -27.238 1.00 68.06 637 ALA A C 1
ATOM 5038 O O . ALA A 1 637 ? 3.280 -19.930 -27.269 1.00 68.06 637 ALA A O 1
ATOM 5039 N N . HIS A 1 638 ? 4.898 -21.095 -26.249 1.00 86.94 638 HIS A N 1
ATOM 5040 C CA . HIS A 1 638 ? 5.284 -20.033 -25.324 1.00 86.94 638 HIS A CA 1
ATOM 5041 C C . HIS A 1 638 ? 6.522 -19.323 -25.879 1.00 86.94 638 HIS A C 1
ATOM 5043 O O . HIS A 1 638 ? 7.546 -19.967 -26.126 1.00 86.94 638 HIS A O 1
ATOM 5049 N N . LEU A 1 639 ? 6.447 -18.008 -26.074 1.00 91.38 639 LEU A N 1
ATOM 5050 C CA . LEU A 1 639 ? 7.524 -17.186 -26.629 1.00 91.38 639 LEU A CA 1
ATOM 5051 C C . LEU A 1 639 ? 7.837 -16.011 -25.699 1.00 91.38 639 LEU A C 1
ATOM 5053 O O . LEU A 1 639 ? 6.964 -15.494 -25.007 1.00 91.38 639 LEU A O 1
ATOM 5057 N N . ALA A 1 640 ? 9.085 -15.560 -25.720 1.00 93.38 640 ALA A N 1
ATOM 5058 C CA . ALA A 1 640 ? 9.486 -14.272 -25.166 1.00 93.38 640 ALA A CA 1
ATOM 5059 C C . ALA A 1 640 ? 10.466 -13.593 -26.130 1.00 93.38 640 ALA A C 1
ATOM 5061 O O . ALA A 1 640 ? 11.243 -14.277 -26.807 1.00 93.38 640 ALA A O 1
ATOM 5062 N N . GLY A 1 641 ? 10.424 -12.265 -26.241 1.00 91.56 641 GLY A N 1
ATOM 5063 C CA . GLY A 1 641 ? 11.227 -11.583 -27.251 1.00 91.56 641 GLY A CA 1
ATOM 5064 C C . GLY A 1 641 ? 11.121 -10.067 -27.285 1.00 91.56 641 GLY A C 1
ATOM 5065 O O . GLY A 1 641 ? 10.376 -9.445 -26.535 1.00 91.56 641 GLY A O 1
ATOM 5066 N N . TYR A 1 642 ? 11.885 -9.486 -28.206 1.00 94.06 642 TYR A N 1
ATOM 5067 C CA . TYR A 1 642 ? 11.964 -8.054 -28.467 1.00 94.06 642 TYR A CA 1
ATOM 5068 C C . TYR A 1 642 ? 11.461 -7.707 -29.865 1.00 94.06 642 TYR A C 1
ATOM 5070 O O . TYR A 1 642 ? 11.874 -8.327 -30.847 1.00 94.06 642 TYR A O 1
ATOM 5078 N N . VAL A 1 643 ? 10.666 -6.642 -29.960 1.00 94.62 643 VAL A N 1
ATOM 5079 C CA . VAL A 1 643 ? 10.283 -5.995 -31.220 1.00 94.62 643 VAL A CA 1
ATOM 5080 C C . VAL A 1 643 ? 11.001 -4.652 -31.336 1.00 94.62 643 VAL A C 1
ATOM 5082 O O . VAL A 1 643 ? 10.896 -3.807 -30.445 1.00 94.62 643 VAL A O 1
ATOM 5085 N N . GLN A 1 644 ? 11.730 -4.434 -32.434 1.00 92.81 644 GLN A N 1
ATOM 5086 C CA . GLN A 1 644 ? 12.315 -3.128 -32.740 1.00 92.81 644 GLN A CA 1
ATOM 5087 C C . GLN A 1 644 ? 11.242 -2.196 -33.317 1.00 92.81 644 GLN A C 1
ATOM 5089 O O . GLN A 1 644 ? 10.857 -2.317 -34.488 1.00 92.81 644 GLN A O 1
ATOM 5094 N N . ILE A 1 645 ? 10.802 -1.242 -32.498 1.00 91.88 645 ILE A N 1
ATOM 5095 C CA . ILE A 1 645 ? 9.793 -0.244 -32.865 1.00 91.88 645 ILE A CA 1
ATOM 5096 C C . ILE A 1 645 ? 10.322 0.636 -34.016 1.00 91.88 645 ILE A C 1
ATOM 5098 O O . ILE A 1 645 ? 11.535 0.788 -34.211 1.00 91.88 645 ILE A O 1
ATOM 5102 N N . LYS A 1 646 ? 9.426 1.152 -34.867 1.00 81.94 646 LYS A N 1
ATOM 5103 C CA . LYS A 1 646 ? 9.818 2.061 -35.956 1.00 81.94 646 LYS A CA 1
ATOM 5104 C C . LYS A 1 646 ? 9.806 3.500 -35.452 1.00 81.94 646 LYS A C 1
ATOM 5106 O O . LYS A 1 646 ? 9.262 3.809 -34.403 1.00 81.94 646 LYS A O 1
ATOM 5111 N N . HIS A 1 647 ? 10.431 4.398 -36.209 1.00 83.75 647 HIS A N 1
ATOM 5112 C CA . HIS A 1 647 ? 10.460 5.842 -35.927 1.00 83.75 647 HIS A CA 1
ATOM 5113 C C . HIS A 1 647 ? 11.124 6.259 -34.588 1.00 83.75 647 HIS A C 1
ATOM 5115 O O . HIS A 1 647 ? 11.265 7.452 -34.330 1.00 83.75 647 HIS A O 1
ATOM 5121 N N . THR A 1 648 ? 11.615 5.301 -33.800 1.00 86.75 648 THR A N 1
ATOM 5122 C CA . THR A 1 648 ? 12.466 5.452 -32.610 1.00 86.75 648 THR A CA 1
ATOM 5123 C C . THR A 1 648 ? 13.960 5.399 -32.953 1.00 86.75 648 THR A C 1
ATOM 5125 O O . THR A 1 648 ? 14.347 4.869 -33.997 1.00 86.75 648 THR A O 1
ATOM 5128 N N . VAL A 1 649 ? 14.818 5.899 -32.061 1.00 85.50 649 VAL A N 1
ATOM 5129 C CA . VAL A 1 649 ? 16.286 5.882 -32.204 1.00 85.50 649 VAL A CA 1
ATOM 5130 C C . VAL A 1 649 ? 16.862 4.479 -31.993 1.00 85.50 649 VAL A C 1
ATOM 5132 O O . VAL A 1 649 ? 17.738 4.060 -32.746 1.00 85.50 649 VAL A O 1
ATOM 5135 N N . GLY A 1 650 ? 16.376 3.755 -30.982 1.00 84.62 650 GLY A N 1
ATOM 5136 C CA . GLY A 1 650 ? 16.895 2.434 -30.610 1.00 84.62 650 GLY A CA 1
ATOM 5137 C C . GLY A 1 650 ? 15.945 1.566 -29.784 1.00 84.62 650 GLY A C 1
ATOM 5138 O O . GLY A 1 650 ? 16.383 0.544 -29.258 1.00 84.62 650 GLY A O 1
ATOM 5139 N N . ALA A 1 651 ? 14.675 1.960 -29.653 1.00 90.88 651 ALA A N 1
ATOM 5140 C CA . ALA A 1 651 ? 13.692 1.263 -28.833 1.00 90.88 651 ALA A CA 1
ATOM 5141 C C . ALA A 1 651 ? 13.473 -0.206 -29.224 1.00 90.88 651 ALA A C 1
ATOM 5143 O O . ALA A 1 651 ? 13.292 -0.561 -30.394 1.00 90.88 651 ALA A O 1
ATOM 5144 N N . ARG A 1 652 ? 13.439 -1.053 -28.196 1.00 93.81 652 ARG A N 1
ATOM 5145 C CA . ARG A 1 652 ? 13.151 -2.483 -28.254 1.00 93.81 652 ARG A CA 1
ATOM 5146 C C . ARG A 1 652 ? 12.144 -2.800 -27.156 1.00 93.81 652 ARG A C 1
ATOM 5148 O O . ARG A 1 652 ? 12.473 -2.757 -25.971 1.00 93.81 652 ARG A O 1
ATOM 5155 N N . MET A 1 653 ? 10.916 -3.087 -27.571 1.00 95.75 653 MET A N 1
ATOM 5156 C CA . MET A 1 653 ? 9.809 -3.413 -26.678 1.00 95.75 653 MET A CA 1
ATOM 5157 C C . MET A 1 653 ? 9.801 -4.919 -26.413 1.00 95.75 653 MET A C 1
ATOM 5159 O O . MET A 1 653 ? 9.822 -5.704 -27.364 1.00 95.75 653 MET A O 1
ATOM 5163 N N . PHE A 1 654 ? 9.828 -5.312 -25.143 1.00 96.88 654 PHE A N 1
ATOM 5164 C CA . PHE A 1 654 ? 9.794 -6.701 -24.707 1.00 96.88 654 PHE A CA 1
ATOM 5165 C C . PHE A 1 654 ? 8.357 -7.202 -24.557 1.00 96.88 654 PHE A C 1
ATOM 5167 O O . PHE A 1 654 ? 7.458 -6.452 -24.167 1.00 96.88 654 PHE A O 1
ATOM 5174 N N . TYR A 1 655 ? 8.149 -8.484 -24.840 1.00 97.19 655 TYR A N 1
ATOM 5175 C CA . TYR A 1 655 ? 6.868 -9.142 -24.635 1.00 97.19 655 TYR A CA 1
ATOM 5176 C C . TYR A 1 655 ? 7.026 -10.617 -24.256 1.00 97.19 655 TYR A C 1
ATOM 5178 O O . TYR A 1 655 ? 8.027 -11.267 -24.572 1.00 97.19 655 TYR A O 1
ATOM 5186 N N . TYR A 1 656 ? 5.975 -11.140 -23.631 1.00 96.69 656 TYR A N 1
ATOM 5187 C CA . TYR A 1 656 ? 5.740 -12.560 -23.405 1.00 96.69 656 TYR A CA 1
ATOM 5188 C C . TYR A 1 656 ? 4.485 -12.963 -24.188 1.00 96.69 656 TYR A C 1
ATOM 5190 O O . TYR A 1 656 ? 3.496 -12.226 -24.185 1.00 96.69 656 TYR A O 1
ATOM 5198 N N . PHE A 1 657 ? 4.496 -14.126 -24.831 1.00 96.19 657 PHE A N 1
ATOM 5199 C CA . PHE A 1 657 ? 3.343 -14.687 -25.532 1.00 96.19 657 PHE A CA 1
ATOM 5200 C C . PHE A 1 657 ? 3.084 -16.126 -25.092 1.00 96.19 657 PHE A C 1
ATOM 5202 O O . PHE A 1 657 ? 4.014 -16.928 -24.986 1.00 96.19 657 PHE A O 1
ATOM 5209 N N . PHE A 1 658 ? 1.812 -16.444 -24.868 1.00 94.38 658 PHE A N 1
ATOM 5210 C CA . PHE A 1 658 ? 1.347 -17.765 -24.473 1.00 94.38 658 PHE A CA 1
ATOM 5211 C C . PHE A 1 658 ? 0.168 -18.176 -25.348 1.00 94.38 658 PHE A C 1
ATOM 5213 O O . PHE A 1 658 ? -0.919 -17.604 -25.261 1.00 94.38 658 PHE A O 1
ATOM 5220 N N . GLU A 1 659 ? 0.397 -19.174 -26.196 1.00 93.00 659 GLU A N 1
ATOM 5221 C CA . GLU A 1 659 ? -0.655 -19.862 -26.940 1.00 93.00 659 GLU A CA 1
ATOM 5222 C C . GLU A 1 659 ? -1.722 -20.452 -26.004 1.00 93.00 659 GLU A C 1
ATOM 5224 O O . GLU A 1 659 ? -1.412 -20.921 -24.907 1.00 93.00 659 GLU A O 1
ATOM 5229 N N . SER A 1 660 ? -2.984 -20.452 -26.441 1.00 92.94 660 SER A N 1
ATOM 5230 C CA . SER A 1 660 ? -4.079 -20.956 -25.616 1.00 92.94 660 SER A CA 1
ATOM 5231 C C . SER A 1 660 ? -3.931 -22.443 -25.280 1.00 92.94 660 SER A C 1
ATOM 5233 O O . SER A 1 660 ? -3.755 -23.281 -26.166 1.00 92.94 660 SER A O 1
ATOM 5235 N N . ARG A 1 661 ? -4.160 -22.793 -24.006 1.00 89.19 661 ARG A N 1
ATOM 5236 C CA . ARG A 1 661 ? -4.304 -24.182 -23.527 1.00 89.19 661 ARG A CA 1
ATOM 5237 C C . ARG A 1 661 ? -5.497 -24.937 -24.146 1.00 89.19 661 ARG A C 1
ATOM 5239 O O . ARG A 1 661 ? -5.622 -26.137 -23.903 1.00 89.19 661 ARG A O 1
ATOM 5246 N N . ASN A 1 662 ? -6.368 -24.264 -24.905 1.00 88.25 662 ASN A N 1
ATOM 5247 C CA . ASN A 1 662 ? -7.557 -24.833 -25.545 1.00 88.25 662 ASN A CA 1
ATOM 5248 C C . ASN A 1 662 ? -7.385 -24.999 -27.072 1.00 88.25 662 ASN A C 1
ATOM 5250 O O . ASN A 1 662 ? -7.363 -26.137 -27.547 1.00 88.25 662 ASN A O 1
ATOM 5254 N N . LYS A 1 663 ? -7.228 -23.918 -27.856 1.00 88.75 663 LYS A N 1
ATOM 5255 C CA . LYS A 1 663 ? -6.902 -24.001 -29.301 1.00 88.75 663 LYS A CA 1
ATOM 5256 C C . LYS A 1 663 ? -6.186 -22.746 -29.833 1.00 88.75 663 LYS A C 1
ATOM 5258 O O . LYS A 1 663 ? -6.513 -21.621 -29.474 1.00 88.75 663 LYS A O 1
ATOM 5263 N N . LYS A 1 664 ? -5.309 -22.918 -30.833 1.00 87.75 664 LYS A N 1
ATOM 5264 C CA . LYS A 1 664 ? -4.670 -21.803 -31.579 1.00 87.75 664 LYS A CA 1
ATOM 5265 C C . LYS A 1 664 ? -5.674 -20.813 -32.196 1.00 87.75 664 LYS A C 1
ATOM 5267 O O . LYS A 1 664 ? -5.354 -19.641 -32.356 1.00 87.75 664 LYS A O 1
ATOM 5272 N N . ASP A 1 665 ? -6.882 -21.273 -32.528 1.00 91.94 665 ASP A N 1
ATOM 5273 C CA . ASP A 1 665 ? -7.971 -20.455 -33.091 1.00 91.94 665 ASP A CA 1
ATOM 5274 C C . ASP A 1 665 ? -8.799 -19.688 -32.031 1.00 91.94 665 ASP A C 1
ATOM 5276 O O . ASP A 1 665 ? -9.854 -19.145 -32.363 1.00 91.94 665 ASP A O 1
ATOM 5280 N N . ASP A 1 666 ? -8.393 -19.678 -30.756 1.00 95.56 666 ASP A N 1
ATOM 5281 C CA . ASP A 1 666 ? -8.987 -18.812 -29.724 1.00 95.56 666 ASP A CA 1
ATOM 5282 C C . ASP A 1 666 ? -8.612 -17.326 -29.935 1.00 95.56 666 ASP A C 1
ATOM 5284 O O . ASP A 1 666 ? -7.626 -17.024 -30.621 1.00 95.56 666 ASP A O 1
ATOM 5288 N N . PRO A 1 667 ? -9.367 -16.369 -29.361 1.00 97.94 667 PRO A N 1
ATOM 5289 C CA . PRO A 1 667 ? -9.050 -14.944 -29.444 1.00 97.94 667 PRO A CA 1
ATOM 5290 C C . PRO A 1 667 ? -7.613 -14.605 -29.027 1.00 97.94 667 PRO A C 1
ATOM 5292 O O . PRO A 1 667 ? -7.019 -15.285 -28.191 1.00 97.94 667 PRO A O 1
ATOM 5295 N N . VAL A 1 668 ? -7.053 -13.532 -29.585 1.00 98.44 668 VAL A N 1
ATOM 5296 C CA . VAL A 1 668 ? -5.800 -12.935 -29.102 1.00 98.44 668 VAL A CA 1
ATOM 5297 C C . VAL A 1 668 ? -6.154 -11.860 -28.084 1.00 98.44 668 VAL A C 1
ATOM 5299 O O . VAL A 1 668 ? -6.865 -10.911 -28.410 1.00 98.44 668 VAL A O 1
ATOM 5302 N N . VAL A 1 669 ? -5.646 -11.991 -26.863 1.00 98.62 669 VAL A N 1
ATOM 5303 C CA . VAL A 1 669 ? -5.880 -11.046 -25.768 1.00 98.62 669 VAL A CA 1
ATOM 5304 C C . VAL A 1 669 ? -4.550 -10.415 -25.374 1.00 98.62 669 VAL A C 1
ATOM 5306 O O . VAL A 1 669 ? -3.633 -11.089 -24.908 1.00 98.62 669 VAL A O 1
ATOM 5309 N N . ILE A 1 670 ? -4.438 -9.104 -25.567 1.00 98.69 670 ILE A N 1
ATOM 5310 C CA . ILE A 1 670 ? -3.299 -8.315 -25.088 1.00 98.69 670 ILE A CA 1
ATOM 5311 C C . ILE A 1 670 ? -3.586 -7.883 -23.654 1.00 98.69 670 ILE A C 1
ATOM 5313 O O . ILE A 1 670 ? -4.694 -7.428 -23.379 1.00 98.69 670 ILE A O 1
ATOM 5317 N N . TRP A 1 671 ? -2.597 -7.963 -22.769 1.00 98.62 671 TRP A N 1
ATOM 5318 C CA . TRP A 1 671 ? -2.643 -7.387 -21.429 1.00 98.62 671 TRP A CA 1
ATOM 5319 C C . TRP A 1 671 ? -1.614 -6.262 -21.262 1.00 98.62 671 TRP A C 1
ATOM 5321 O O . TRP A 1 671 ? -0.434 -6.434 -21.584 1.00 98.62 671 TRP A O 1
ATOM 5331 N N . LEU A 1 672 ? -2.075 -5.131 -20.717 1.00 98.06 672 LEU A N 1
ATOM 5332 C CA . LEU A 1 672 ? -1.293 -3.932 -20.414 1.00 98.06 672 LEU A CA 1
ATOM 5333 C C . LEU A 1 672 ? -1.454 -3.542 -18.930 1.00 98.06 672 LEU A C 1
ATOM 5335 O O . LEU A 1 672 ? -2.479 -2.982 -18.537 1.00 98.06 672 LEU A O 1
ATOM 5339 N N . THR A 1 673 ? -0.442 -3.801 -18.100 1.00 95.19 673 THR A N 1
ATOM 5340 C CA . THR A 1 673 ? -0.407 -3.275 -16.720 1.00 95.19 673 THR A CA 1
ATOM 5341 C C . THR A 1 673 ? -0.151 -1.756 -16.719 1.00 95.19 673 THR A C 1
ATOM 5343 O O . THR A 1 673 ? 0.426 -1.206 -17.657 1.00 95.19 673 THR A O 1
ATOM 5346 N N . GLY A 1 674 ? -0.645 -1.066 -15.682 1.00 91.81 674 GLY A N 1
ATOM 5347 C CA . GLY A 1 674 ? -0.644 0.395 -15.561 1.00 91.81 674 GLY A CA 1
ATOM 5348 C C . GLY A 1 674 ? 0.644 1.028 -15.007 1.00 91.81 674 GLY A C 1
ATOM 5349 O O . GLY A 1 674 ? 1.707 0.987 -15.625 1.00 91.81 674 GLY A O 1
ATOM 5350 N N . GLY A 1 675 ? 0.532 1.692 -13.850 1.00 88.19 675 GLY A N 1
ATOM 5351 C CA . GLY A 1 675 ? 1.615 2.441 -13.197 1.00 88.19 675 GLY A CA 1
ATOM 5352 C C . GLY A 1 675 ? 1.355 3.956 -13.124 1.00 88.19 675 GLY A C 1
ATOM 5353 O O . GLY A 1 675 ? 0.867 4.403 -12.087 1.00 88.19 675 GLY A O 1
ATOM 5354 N N . PRO A 1 676 ? 1.639 4.758 -14.171 1.00 89.69 676 PRO A N 1
ATOM 5355 C CA . PRO A 1 676 ? 2.224 4.371 -15.456 1.00 89.69 676 PRO A CA 1
ATOM 5356 C C . PRO A 1 676 ? 3.652 3.824 -15.351 1.00 89.69 676 PRO A C 1
ATOM 5358 O O . PRO A 1 676 ? 4.420 4.199 -14.466 1.00 89.69 676 PRO A O 1
ATOM 5361 N N . GLY A 1 677 ? 4.011 2.953 -16.293 1.00 89.44 677 GLY A N 1
ATOM 5362 C CA . GLY A 1 677 ? 5.352 2.386 -16.412 1.00 89.44 677 GLY A CA 1
ATOM 5363 C C . GLY A 1 677 ? 5.629 1.140 -15.562 1.00 89.44 677 GLY A C 1
ATOM 5364 O O . GLY A 1 677 ? 6.801 0.884 -15.263 1.00 89.44 677 GLY A O 1
ATOM 5365 N N . CYS A 1 678 ? 4.600 0.373 -15.191 1.00 92.25 678 CYS A N 1
ATOM 5366 C CA . CYS A 1 678 ? 4.733 -0.921 -14.514 1.00 92.25 678 CYS A CA 1
ATOM 5367 C C . CYS A 1 678 ? 4.636 -2.107 -15.491 1.00 92.25 678 CYS A C 1
ATOM 5369 O O . CYS A 1 678 ? 3.881 -2.082 -16.458 1.00 92.25 678 CYS A O 1
ATOM 5371 N N . SER A 1 679 ? 5.429 -3.149 -15.244 1.00 95.81 679 SER A N 1
ATOM 5372 C CA . SER A 1 679 ? 5.588 -4.306 -16.127 1.00 95.81 679 SER A CA 1
ATOM 5373 C C . SER A 1 679 ? 4.340 -5.186 -16.171 1.00 95.81 679 SER A C 1
ATOM 5375 O O . SER A 1 679 ? 3.795 -5.569 -15.134 1.00 95.81 679 SER A O 1
ATOM 5377 N N . SER A 1 680 ? 3.957 -5.621 -17.374 1.00 97.12 680 SER A N 1
ATOM 5378 C CA . SER A 1 680 ? 2.881 -6.606 -17.564 1.00 97.12 680 SER A CA 1
ATOM 5379 C C . SER A 1 680 ? 3.255 -8.008 -17.059 1.00 97.12 680 SER A C 1
ATOM 5381 O O . SER A 1 680 ? 2.393 -8.881 -16.968 1.00 97.12 680 SER A O 1
ATOM 5383 N N . ALA A 1 681 ? 4.515 -8.228 -16.660 1.00 94.88 681 ALA A N 1
ATOM 5384 C CA . ALA A 1 681 ? 4.925 -9.434 -15.952 1.00 94.88 681 ALA A CA 1
ATOM 5385 C C . ALA A 1 681 ? 4.282 -9.554 -14.554 1.00 94.88 681 ALA A C 1
ATOM 5387 O O . ALA A 1 681 ? 4.148 -10.666 -14.047 1.00 94.88 681 ALA A O 1
ATOM 5388 N N . ILE A 1 682 ? 3.838 -8.445 -13.942 1.00 93.69 682 ILE A N 1
ATOM 5389 C CA . ILE A 1 682 ? 3.091 -8.467 -12.671 1.00 93.69 682 ILE A CA 1
ATOM 5390 C C . ILE A 1 682 ? 1.845 -9.355 -12.824 1.00 93.69 682 ILE A C 1
ATOM 5392 O O . ILE A 1 682 ? 1.698 -10.345 -12.104 1.00 93.69 682 ILE A O 1
ATOM 5396 N N . ALA A 1 683 ? 1.019 -9.083 -13.838 1.00 95.00 683 ALA A N 1
ATOM 5397 C CA . ALA A 1 683 ? -0.188 -9.860 -14.106 1.00 95.00 683 ALA A CA 1
ATOM 5398 C C . ALA A 1 683 ? 0.102 -11.304 -14.544 1.00 95.00 683 ALA A C 1
ATOM 5400 O O . ALA A 1 683 ? -0.615 -12.238 -14.170 1.00 95.00 683 ALA A O 1
ATOM 5401 N N . LEU A 1 684 ? 1.194 -11.497 -15.289 1.00 95.44 684 LEU A N 1
ATOM 5402 C CA . LEU A 1 684 ? 1.658 -12.806 -15.747 1.00 95.44 684 LEU A CA 1
ATOM 5403 C C . LEU A 1 684 ? 1.975 -13.780 -14.594 1.00 95.44 684 LEU A C 1
ATOM 5405 O O . LEU A 1 684 ? 1.786 -14.984 -14.759 1.00 95.44 684 LEU A O 1
ATOM 5409 N N . PHE A 1 685 ? 2.458 -13.281 -13.450 1.00 93.81 685 PHE A N 1
ATOM 5410 C CA . PHE A 1 685 ? 2.922 -14.118 -12.332 1.00 93.81 685 PHE A CA 1
ATOM 5411 C C . PHE A 1 685 ? 2.086 -14.018 -11.046 1.00 93.81 685 PHE A C 1
ATOM 5413 O O . PHE A 1 685 ? 2.240 -14.875 -10.168 1.00 93.81 685 PHE A O 1
ATOM 5420 N N . TYR A 1 686 ? 1.203 -13.018 -10.929 1.00 92.00 686 TYR A N 1
ATOM 5421 C CA . TYR A 1 686 ? 0.361 -12.797 -9.745 1.00 92.00 686 TYR A CA 1
ATOM 5422 C C . TYR A 1 686 ? -1.149 -12.712 -10.004 1.00 92.00 686 TYR A C 1
ATOM 5424 O O . TYR A 1 686 ? -1.904 -12.659 -9.031 1.00 92.00 686 TYR A O 1
ATOM 5432 N N . GLU A 1 687 ? -1.597 -12.690 -11.262 1.00 94.12 687 GLU A N 1
ATOM 5433 C CA . GLU A 1 687 ? -3.001 -12.441 -11.608 1.00 94.12 687 GLU A CA 1
ATOM 5434 C C . GLU A 1 687 ? -3.565 -13.497 -12.579 1.00 94.12 687 GLU A C 1
ATOM 5436 O O . GLU A 1 687 ? -4.131 -14.508 -12.160 1.00 94.12 687 GLU A O 1
ATOM 5441 N N . ASN A 1 688 ? -3.432 -13.268 -13.889 1.00 96.44 688 ASN A N 1
ATOM 5442 C CA . ASN A 1 688 ? -4.170 -13.976 -14.938 1.00 96.44 688 ASN A CA 1
ATOM 5443 C C . ASN A 1 688 ? -3.291 -14.789 -15.900 1.00 96.44 688 ASN A C 1
ATOM 5445 O O . ASN A 1 688 ? -3.824 -15.402 -16.824 1.00 96.44 688 ASN A O 1
ATOM 5449 N N . GLY A 1 689 ? -1.973 -14.820 -15.700 1.00 94.94 689 GLY A N 1
ATOM 5450 C CA . GLY A 1 689 ? -1.069 -15.628 -16.519 1.00 94.94 689 GLY A CA 1
ATOM 5451 C C . GLY A 1 689 ? -1.182 -17.141 -16.287 1.00 94.94 689 GLY A C 1
ATOM 5452 O O . GLY A 1 689 ? -1.822 -17.578 -15.327 1.00 94.94 689 GLY A O 1
ATOM 5453 N N . PRO A 1 690 ? -0.527 -17.965 -17.129 1.00 91.81 690 PRO A N 1
ATOM 5454 C CA . PRO A 1 690 ? -0.476 -19.425 -16.989 1.00 91.81 690 PRO A CA 1
ATOM 5455 C C . PRO A 1 690 ? 0.201 -19.919 -15.704 1.00 91.81 690 PRO A C 1
ATOM 5457 O O . PRO A 1 690 ? 0.045 -21.093 -15.360 1.00 91.81 690 PRO A O 1
ATOM 5460 N N . PHE A 1 691 ? 0.942 -19.064 -14.994 1.00 90.69 691 PHE A N 1
ATOM 5461 C CA . PHE A 1 691 ? 1.738 -19.427 -13.823 1.00 90.69 691 PHE A CA 1
ATOM 5462 C C . PHE A 1 691 ? 1.372 -18.592 -12.593 1.00 90.69 691 PHE A C 1
ATOM 5464 O O . PHE A 1 691 ? 0.887 -17.471 -12.709 1.00 90.69 691 PHE A O 1
ATOM 5471 N N . GLN A 1 692 ? 1.666 -19.125 -11.410 1.00 88.75 692 GLN A N 1
ATOM 5472 C CA . GLN A 1 692 ? 1.719 -18.370 -10.159 1.00 88.75 692 GLN A CA 1
ATOM 5473 C C . GLN A 1 692 ? 3.122 -18.497 -9.558 1.00 88.75 692 GLN A C 1
ATOM 5475 O O . GLN A 1 692 ? 3.690 -19.594 -9.522 1.00 88.75 692 GLN A O 1
ATOM 5480 N N . LEU A 1 693 ? 3.684 -17.383 -9.082 1.00 90.25 693 LEU A N 1
ATOM 5481 C CA . LEU A 1 693 ? 4.988 -17.358 -8.416 1.00 90.25 693 LEU A CA 1
ATOM 5482 C C . LEU A 1 693 ? 4.852 -17.738 -6.932 1.00 90.25 693 LEU A C 1
ATOM 5484 O O . LEU A 1 693 ? 4.172 -17.056 -6.161 1.00 90.25 693 LEU A O 1
ATOM 5488 N N . THR A 1 694 ? 5.539 -18.797 -6.501 1.00 87.25 694 THR A N 1
ATOM 5489 C CA . THR A 1 694 ? 5.522 -19.296 -5.115 1.00 87.25 694 THR A CA 1
ATOM 5490 C C . THR A 1 694 ? 6.549 -18.591 -4.221 1.00 87.25 694 THR A C 1
ATOM 5492 O O . THR A 1 694 ? 7.463 -17.905 -4.690 1.00 87.25 694 THR A O 1
ATOM 5495 N N . ASN A 1 695 ? 6.414 -18.735 -2.898 1.00 84.38 695 ASN A N 1
ATOM 5496 C CA . ASN A 1 695 ? 7.269 -18.040 -1.920 1.00 84.38 695 ASN A CA 1
ATOM 5497 C C . ASN A 1 695 ? 8.754 -18.448 -1.983 1.00 84.38 695 ASN A C 1
ATOM 5499 O O . ASN A 1 695 ? 9.602 -17.716 -1.492 1.00 84.38 695 ASN A O 1
ATOM 5503 N N . ASN A 1 696 ? 9.073 -19.586 -2.605 1.00 85.19 696 ASN A N 1
ATOM 5504 C CA . ASN A 1 696 ? 10.431 -20.084 -2.837 1.00 85.19 696 ASN A CA 1
ATOM 5505 C C . ASN A 1 696 ? 10.927 -19.820 -4.278 1.00 85.19 696 ASN A C 1
ATOM 5507 O O . ASN A 1 696 ? 11.671 -20.633 -4.826 1.00 85.19 696 ASN A O 1
ATOM 5511 N N . LEU A 1 697 ? 10.463 -18.728 -4.903 1.00 87.06 697 LEU A N 1
ATOM 5512 C CA . LEU A 1 697 ? 10.820 -18.280 -6.262 1.00 87.06 697 LEU A CA 1
ATOM 5513 C C . LEU A 1 697 ? 10.688 -19.375 -7.343 1.00 87.06 697 LEU A C 1
ATOM 5515 O O . LEU A 1 697 ? 11.472 -19.440 -8.286 1.00 87.06 697 LEU A O 1
ATOM 5519 N N . SER A 1 698 ? 9.698 -20.259 -7.193 1.00 86.94 698 SER A N 1
ATOM 5520 C CA . SER A 1 698 ? 9.358 -21.296 -8.175 1.00 86.94 698 SER A CA 1
ATOM 5521 C C . SER A 1 698 ? 8.030 -20.967 -8.855 1.00 86.94 698 SER A C 1
ATOM 5523 O O . SER A 1 698 ? 7.227 -20.201 -8.325 1.00 86.94 698 SER A O 1
ATOM 5525 N N . LEU A 1 699 ? 7.774 -21.561 -10.019 1.00 88.69 699 LEU A N 1
ATOM 5526 C CA . LEU A 1 699 ? 6.486 -21.433 -10.700 1.00 88.69 699 LEU A CA 1
ATOM 5527 C C . LEU A 1 699 ? 5.626 -22.674 -10.475 1.00 88.69 699 LEU A C 1
ATOM 5529 O O . LEU A 1 699 ? 6.130 -23.795 -10.511 1.00 88.69 699 LEU A O 1
ATOM 5533 N N . VAL A 1 700 ? 4.323 -22.471 -10.307 1.00 89.62 700 VAL A N 1
ATOM 5534 C CA . VAL A 1 700 ? 3.285 -23.512 -10.397 1.00 89.62 700 VAL A CA 1
ATOM 5535 C C . VAL A 1 700 ? 2.240 -23.102 -11.431 1.00 89.62 700 VAL A C 1
ATOM 5537 O O . VAL A 1 700 ? 2.125 -21.923 -11.764 1.00 89.62 700 VAL A O 1
ATOM 5540 N N . TRP A 1 701 ? 1.474 -24.059 -11.949 1.00 88.38 701 TRP A N 1
ATOM 5541 C CA . TRP A 1 701 ? 0.408 -23.777 -12.913 1.00 88.38 701 TRP A CA 1
ATOM 5542 C C . TRP A 1 701 ? -0.754 -22.995 -12.294 1.00 88.38 701 TRP A C 1
ATOM 5544 O O . TRP A 1 701 ? -1.285 -23.368 -11.250 1.00 88.38 701 TRP A O 1
ATOM 5554 N N . ASN A 1 702 ? -1.194 -21.939 -12.979 1.00 91.19 702 ASN A N 1
ATOM 5555 C CA . ASN A 1 702 ? -2.417 -21.220 -12.650 1.00 91.19 702 ASN A CA 1
ATOM 5556 C C . ASN A 1 702 ? -3.621 -21.969 -13.233 1.00 91.19 702 ASN A C 1
ATOM 5558 O O . ASN A 1 702 ? -3.768 -22.098 -14.457 1.00 91.19 702 ASN A O 1
ATOM 5562 N N . ASP A 1 703 ? -4.515 -22.437 -12.366 1.00 91.19 703 ASP A N 1
ATOM 5563 C CA . ASP A 1 703 ? -5.740 -23.119 -12.784 1.00 91.19 703 ASP A CA 1
ATOM 5564 C C . ASP A 1 703 ? -6.829 -22.168 -13.310 1.00 91.19 703 ASP A C 1
ATOM 5566 O O . ASP A 1 703 ? -7.843 -22.613 -13.860 1.00 91.19 703 ASP A O 1
ATOM 5570 N N . HIS A 1 704 ? -6.611 -20.859 -13.184 1.00 94.75 704 HIS A N 1
ATOM 5571 C CA . HIS A 1 704 ? -7.535 -19.805 -13.600 1.00 94.75 704 HIS A CA 1
ATOM 5572 C C . HIS A 1 704 ? -6.890 -18.771 -14.541 1.00 94.75 704 HIS A C 1
ATOM 5574 O O . HIS A 1 704 ? -7.457 -17.705 -14.767 1.00 94.75 704 HIS A O 1
ATOM 5580 N N . GLY A 1 705 ? -5.733 -19.106 -15.124 1.00 95.12 705 GLY A N 1
ATOM 5581 C CA . GLY A 1 705 ? -5.091 -18.280 -16.145 1.00 95.12 705 GLY A CA 1
ATOM 5582 C C . GLY A 1 705 ? -5.983 -18.078 -17.378 1.00 95.12 705 GLY A C 1
ATOM 5583 O O . GLY A 1 705 ? -6.676 -19.000 -17.820 1.00 95.12 705 GLY A O 1
ATOM 5584 N N . TRP A 1 706 ? -5.979 -16.859 -17.920 1.00 97.44 706 TRP A N 1
ATOM 5585 C CA . TRP A 1 706 ? -6.773 -16.442 -19.087 1.00 97.44 706 TRP A CA 1
ATOM 5586 C C . TRP A 1 706 ? -6.347 -17.150 -20.380 1.00 97.44 706 TRP A C 1
ATOM 5588 O O . TRP A 1 706 ? -7.150 -17.322 -21.297 1.00 97.44 706 TRP A O 1
ATOM 5598 N N . ASP A 1 707 ? -5.133 -17.694 -20.402 1.00 94.62 707 ASP A N 1
ATOM 5599 C CA . ASP A 1 707 ? -4.623 -18.587 -21.441 1.00 94.62 707 ASP A CA 1
ATOM 5600 C C . ASP A 1 707 ? -5.448 -19.888 -21.603 1.00 94.62 707 ASP A C 1
ATOM 5602 O O . ASP A 1 707 ? -5.344 -20.570 -22.623 1.00 94.62 707 ASP A O 1
ATOM 5606 N N . LYS A 1 708 ? -6.342 -20.226 -20.658 1.00 93.62 708 LYS A N 1
ATOM 5607 C CA . LYS A 1 708 ? -7.340 -21.300 -20.843 1.00 93.62 708 LYS A CA 1
ATOM 5608 C C . LYS A 1 708 ? -8.427 -20.984 -21.885 1.00 93.62 708 LYS A C 1
ATOM 5610 O O . LYS A 1 708 ? -9.142 -21.907 -22.268 1.00 93.62 708 LYS A O 1
ATOM 5615 N N . VAL A 1 709 ? -8.578 -19.727 -22.320 1.00 95.19 709 VAL A N 1
ATOM 5616 C CA . VAL A 1 709 ? -9.614 -19.292 -23.290 1.00 95.19 709 VAL A CA 1
ATOM 5617 C C . VAL A 1 709 ? -9.116 -18.307 -24.361 1.00 95.19 709 VAL A C 1
ATOM 5619 O O . VAL A 1 709 ? -9.901 -17.886 -25.207 1.00 95.19 709 VAL A O 1
ATOM 5622 N N . ALA A 1 710 ? -7.842 -17.912 -24.322 1.00 96.88 710 ALA A N 1
ATOM 5623 C CA . ALA A 1 710 ? -7.249 -16.945 -25.243 1.00 96.88 710 ALA A CA 1
ATOM 5624 C C . ALA A 1 710 ? -5.759 -17.227 -25.485 1.00 96.88 710 ALA A C 1
ATOM 5626 O O . ALA A 1 710 ? -5.095 -17.869 -24.674 1.00 96.88 710 ALA A O 1
ATOM 5627 N N . ASN A 1 711 ? -5.222 -16.702 -26.584 1.00 97.25 711 ASN A N 1
ATOM 5628 C CA . ASN A 1 711 ? -3.788 -16.564 -26.811 1.00 97.25 711 ASN A CA 1
ATOM 5629 C C . ASN A 1 711 ? -3.336 -15.231 -26.182 1.00 97.25 711 ASN A C 1
ATOM 5631 O O . ASN A 1 711 ? -3.739 -14.163 -26.648 1.00 97.25 711 ASN A O 1
ATOM 5635 N N . MET A 1 712 ? -2.542 -15.281 -25.113 1.00 97.69 712 MET A N 1
ATOM 5636 C CA . MET A 1 712 ? -2.208 -14.114 -24.285 1.00 97.69 712 MET A CA 1
ATOM 5637 C C . MET A 1 712 ? -0.908 -13.434 -24.734 1.00 97.69 712 MET A C 1
ATOM 5639 O O . MET A 1 712 ? 0.121 -14.098 -24.851 1.00 97.69 712 MET A O 1
ATOM 5643 N N . ILE A 1 713 ? -0.921 -12.107 -24.903 1.00 98.19 713 ILE A N 1
ATOM 5644 C CA . ILE A 1 713 ? 0.277 -11.271 -25.111 1.00 98.19 713 ILE A CA 1
ATOM 5645 C C . ILE A 1 713 ? 0.429 -10.308 -23.925 1.00 98.19 713 ILE A C 1
ATOM 5647 O O . ILE A 1 713 ? -0.414 -9.437 -23.733 1.00 98.19 713 ILE A O 1
ATOM 5651 N N . TYR A 1 714 ? 1.528 -10.402 -23.177 1.00 98.44 714 TYR A N 1
ATOM 5652 C CA . TYR A 1 714 ? 1.894 -9.451 -22.119 1.00 98.44 714 TYR A CA 1
ATOM 5653 C C . TYR A 1 714 ? 3.014 -8.544 -22.627 1.00 98.44 714 TYR A C 1
ATOM 5655 O O . TYR A 1 714 ? 4.076 -9.046 -22.997 1.00 98.44 714 TYR A O 1
ATOM 5663 N N . ILE A 1 715 ? 2.798 -7.226 -22.647 1.00 98.31 715 ILE A N 1
ATOM 5664 C CA . ILE A 1 715 ? 3.755 -6.262 -23.220 1.00 98.31 715 ILE A CA 1
ATOM 5665 C C . ILE A 1 715 ? 4.352 -5.389 -22.113 1.00 98.31 715 ILE A C 1
ATOM 5667 O O . ILE A 1 715 ? 3.614 -4.759 -21.355 1.00 98.31 715 ILE A O 1
ATOM 5671 N N . ASP A 1 716 ? 5.681 -5.314 -22.036 1.00 97.38 716 ASP A N 1
ATOM 5672 C CA . ASP A 1 716 ? 6.367 -4.351 -21.172 1.00 97.38 716 ASP A CA 1
ATOM 5673 C C . ASP A 1 716 ? 6.398 -2.987 -21.862 1.00 97.38 716 ASP A C 1
ATOM 5675 O O . ASP A 1 716 ? 7.113 -2.779 -22.843 1.00 97.38 716 ASP A O 1
ATOM 5679 N N . GLN A 1 717 ? 5.602 -2.047 -21.366 1.00 94.62 717 GLN A N 1
ATOM 5680 C CA . GLN A 1 717 ? 5.405 -0.749 -22.000 1.00 94.62 717 GLN A CA 1
ATOM 5681 C C . GLN A 1 717 ? 5.098 0.329 -20.948 1.00 94.62 717 GLN A C 1
ATOM 5683 O O . GLN A 1 717 ? 4.545 -0.007 -19.899 1.00 94.62 717 GLN A O 1
ATOM 5688 N N . PRO A 1 718 ? 5.394 1.614 -21.214 1.00 95.06 718 PRO A N 1
ATOM 5689 C CA . PRO A 1 718 ? 6.175 2.143 -22.340 1.00 95.06 718 PRO A CA 1
ATOM 5690 C C . PRO A 1 718 ? 7.662 1.732 -22.345 1.00 95.06 718 PRO A C 1
ATOM 5692 O O . PRO A 1 718 ? 8.135 0.956 -21.516 1.00 95.06 718 PRO A O 1
ATOM 5695 N N . ILE A 1 719 ? 8.431 2.257 -23.302 1.00 94.25 719 ILE A N 1
ATOM 5696 C CA . ILE A 1 719 ? 9.880 2.022 -23.386 1.00 94.25 719 ILE A CA 1
ATOM 5697 C C . ILE A 1 719 ? 10.581 2.504 -22.102 1.00 94.25 719 ILE A C 1
ATOM 5699 O O . ILE A 1 719 ? 10.464 3.667 -21.720 1.00 94.25 719 ILE A O 1
ATOM 5703 N N . GLY A 1 720 ? 11.321 1.598 -21.451 1.00 89.88 720 GLY A N 1
ATOM 5704 C CA . GLY A 1 720 ? 11.946 1.794 -20.137 1.00 89.88 720 GLY A CA 1
ATOM 5705 C C . GLY A 1 720 ? 11.319 0.962 -19.007 1.00 89.88 720 GLY A C 1
ATOM 5706 O O . GLY A 1 720 ? 11.934 0.827 -17.949 1.00 89.88 720 GLY A O 1
ATOM 5707 N N . THR A 1 721 ? 10.132 0.389 -19.218 1.00 93.44 721 THR A N 1
ATOM 5708 C CA . THR A 1 721 ? 9.426 -0.479 -18.259 1.00 93.44 721 THR A CA 1
ATOM 5709 C C . THR A 1 721 ? 9.872 -1.938 -18.353 1.00 93.44 721 THR A C 1
ATOM 5711 O O . THR A 1 721 ? 10.089 -2.442 -19.452 1.00 93.44 721 THR A O 1
ATOM 5714 N N . GLY A 1 722 ? 9.974 -2.634 -17.212 1.00 92.69 722 GLY A N 1
ATOM 5715 C CA . GLY A 1 722 ? 10.280 -4.069 -17.153 1.00 92.69 722 GLY A CA 1
ATOM 5716 C C . GLY A 1 722 ? 11.588 -4.416 -17.869 1.00 92.69 722 GLY A C 1
ATOM 5717 O O . GLY A 1 722 ? 12.659 -3.965 -17.462 1.00 92.69 722 GLY A O 1
ATOM 5718 N N . PHE A 1 723 ? 11.500 -5.192 -18.950 1.00 94.25 723 PHE A N 1
ATOM 5719 C CA . PHE A 1 723 ? 12.628 -5.521 -19.830 1.00 94.25 723 PHE A CA 1
ATOM 5720 C C . PHE A 1 723 ? 12.741 -4.658 -21.101 1.00 94.25 723 PHE A C 1
ATOM 5722 O O . PHE A 1 723 ? 13.713 -4.811 -21.848 1.00 94.25 723 PHE A O 1
ATOM 5729 N N . SER A 1 724 ? 11.794 -3.752 -21.366 1.00 94.62 724 SER A N 1
ATOM 5730 C CA . SER A 1 724 ? 11.824 -2.839 -22.521 1.00 94.62 724 SER A CA 1
ATOM 5731 C C . SER A 1 724 ? 12.877 -1.745 -22.362 1.00 94.62 724 SER A C 1
ATOM 5733 O O . SER A 1 724 ? 13.014 -1.141 -21.294 1.00 94.62 724 SER A O 1
ATOM 5735 N N . TYR A 1 725 ? 13.609 -1.454 -23.441 1.00 91.62 725 TYR A N 1
ATOM 5736 C CA . TYR A 1 725 ? 14.787 -0.580 -23.405 1.00 91.62 725 TYR A CA 1
ATOM 5737 C C . TYR A 1 725 ? 14.984 0.236 -24.690 1.00 91.62 725 TYR A C 1
ATOM 5739 O O . TYR A 1 725 ? 14.359 -0.023 -25.717 1.00 91.62 725 TYR A O 1
ATOM 5747 N N . SER A 1 726 ? 15.877 1.227 -24.643 1.00 90.00 726 SER A N 1
ATOM 5748 C CA . SER A 1 726 ? 16.375 1.948 -25.827 1.00 90.00 726 SER A CA 1
ATOM 5749 C C . SER A 1 726 ? 17.862 2.296 -25.669 1.00 90.00 726 SER A C 1
ATOM 5751 O O . SER A 1 726 ? 18.454 2.105 -24.610 1.00 90.00 726 SER A O 1
ATOM 5753 N N . SER A 1 727 ? 18.479 2.831 -26.721 1.00 84.44 727 SER A N 1
ATOM 5754 C CA . SER A 1 727 ? 19.759 3.537 -26.671 1.00 84.44 727 SER A CA 1
ATOM 5755 C C . SER A 1 727 ? 19.619 5.065 -26.551 1.00 84.44 727 SER A C 1
ATOM 5757 O O . SER A 1 727 ? 20.623 5.776 -26.626 1.00 84.44 727 SER A O 1
ATOM 5759 N N . SER A 1 728 ? 18.400 5.610 -26.411 1.00 84.62 728 SER A N 1
ATOM 5760 C CA . SER A 1 728 ? 18.169 7.058 -26.308 1.00 84.62 728 SER A CA 1
ATOM 5761 C C . SER A 1 728 ? 16.963 7.438 -25.448 1.00 84.62 728 SER A C 1
ATOM 5763 O O . SER A 1 728 ? 15.874 6.900 -25.617 1.00 84.62 728 SER A O 1
ATOM 5765 N N . GLU A 1 729 ? 17.128 8.468 -24.612 1.00 84.94 729 GLU A N 1
ATOM 5766 C CA . GLU A 1 729 ? 16.045 9.090 -23.826 1.00 84.94 729 GLU A CA 1
ATOM 5767 C C . GLU A 1 729 ? 14.937 9.688 -24.713 1.00 84.94 729 GLU A C 1
ATOM 5769 O O . GLU A 1 729 ? 13.810 9.855 -24.263 1.00 84.94 729 GLU A O 1
ATOM 5774 N N . LYS A 1 730 ? 15.222 9.954 -25.997 1.00 87.31 730 LYS A N 1
ATOM 5775 C CA . LYS A 1 730 ? 14.244 10.449 -26.985 1.00 87.31 730 LYS A CA 1
ATOM 5776 C C . LYS A 1 730 ? 13.120 9.462 -27.314 1.00 87.31 730 LYS A C 1
ATOM 5778 O O . LYS A 1 730 ? 12.127 9.871 -27.910 1.00 87.31 730 LYS A O 1
ATOM 5783 N N . ASP A 1 731 ? 13.298 8.189 -26.969 1.00 90.94 731 ASP A N 1
ATOM 5784 C CA . ASP A 1 731 ? 12.292 7.147 -27.178 1.00 90.94 731 ASP A CA 1
ATOM 5785 C C . ASP A 1 731 ? 11.369 6.967 -25.958 1.00 90.94 731 ASP A C 1
ATOM 5787 O O . ASP A 1 731 ? 10.406 6.208 -26.029 1.00 90.94 731 ASP A O 1
ATOM 5791 N N . ILE A 1 732 ? 11.627 7.673 -24.848 1.00 90.50 732 ILE A N 1
ATOM 5792 C CA . ILE A 1 732 ? 10.713 7.724 -23.701 1.00 90.50 732 ILE A CA 1
ATOM 5793 C C . ILE A 1 732 ? 9.455 8.499 -24.121 1.00 90.50 732 ILE A C 1
ATOM 5795 O O . ILE A 1 732 ? 9.534 9.530 -24.795 1.00 90.50 732 ILE A O 1
ATOM 5799 N N . ARG A 1 733 ? 8.276 7.987 -23.752 1.00 92.00 733 ARG A N 1
ATOM 5800 C CA . ARG A 1 733 ? 6.987 8.597 -24.102 1.00 92.00 733 ARG A CA 1
ATOM 5801 C C . ARG A 1 733 ? 6.468 9.507 -22.992 1.00 92.00 733 ARG A C 1
ATOM 5803 O O . ARG A 1 733 ? 6.648 9.235 -21.810 1.00 92.00 733 ARG A O 1
ATOM 5810 N N . HIS A 1 734 ? 5.826 10.590 -23.424 1.00 91.19 734 HIS A N 1
ATOM 5811 C CA . HIS A 1 734 ? 5.238 11.635 -22.581 1.00 91.19 734 HIS A CA 1
ATOM 5812 C C . HIS A 1 734 ? 3.725 11.780 -22.792 1.00 91.19 734 HIS A C 1
ATOM 5814 O O . HIS A 1 734 ? 3.085 12.567 -22.099 1.00 91.19 734 HIS A O 1
ATOM 5820 N N . ASP A 1 735 ? 3.156 11.047 -23.753 1.00 90.31 735 ASP A N 1
ATOM 5821 C CA . ASP A 1 735 ? 1.726 11.008 -24.010 1.00 90.31 735 ASP A CA 1
ATOM 5822 C C . ASP A 1 735 ? 1.238 9.634 -24.477 1.00 90.31 735 ASP A C 1
ATOM 5824 O O . ASP A 1 735 ? 1.958 8.862 -25.117 1.00 90.31 735 ASP A O 1
ATOM 5828 N N . GLU A 1 736 ? -0.046 9.380 -24.232 1.00 91.88 736 GLU A N 1
ATOM 5829 C CA . GLU A 1 736 ? -0.767 8.218 -24.759 1.00 91.88 736 GLU A CA 1
ATOM 5830 C C . GLU A 1 736 ? -0.746 8.087 -26.280 1.00 91.88 736 GLU A C 1
ATOM 5832 O O . GLU A 1 736 ? -0.892 6.993 -26.827 1.00 91.88 736 GLU A O 1
ATOM 5837 N N . LYS A 1 737 ? -0.537 9.193 -27.000 1.00 91.81 737 LYS A N 1
ATOM 5838 C CA . LYS A 1 737 ? -0.408 9.136 -28.453 1.00 91.81 737 LYS A CA 1
ATOM 5839 C C . LYS A 1 737 ? 0.877 8.402 -28.850 1.00 91.81 737 LYS A C 1
ATOM 5841 O O . LYS A 1 737 ? 0.820 7.517 -29.699 1.00 91.81 737 LYS A O 1
ATOM 5846 N N . GLY A 1 738 ? 2.016 8.750 -28.248 1.00 92.94 738 GLY A N 1
ATOM 5847 C CA . GLY A 1 738 ? 3.291 8.078 -28.490 1.00 92.94 738 GLY A CA 1
ATOM 5848 C C . GLY A 1 738 ? 3.281 6.615 -28.048 1.00 92.94 738 GLY A C 1
ATOM 5849 O O . GLY A 1 738 ? 3.802 5.767 -28.768 1.00 92.94 738 GLY A O 1
ATOM 5850 N N . VAL A 1 739 ? 2.637 6.307 -26.917 1.00 95.19 739 VAL A N 1
ATOM 5851 C CA . VAL A 1 739 ? 2.469 4.924 -26.434 1.00 95.19 739 VAL A CA 1
ATOM 5852 C C . VAL A 1 739 ? 1.589 4.106 -27.388 1.00 95.19 739 VAL A C 1
ATOM 5854 O O . VAL A 1 739 ? 1.979 3.018 -27.810 1.00 95.19 739 VAL A O 1
ATOM 5857 N N . GLY A 1 740 ? 0.438 4.644 -27.801 1.00 95.69 740 GLY A N 1
ATOM 5858 C CA . GLY A 1 740 ? -0.462 3.991 -28.753 1.00 95.69 740 GLY A CA 1
ATOM 5859 C C . GLY A 1 740 ? 0.145 3.795 -30.148 1.00 95.69 740 GLY A C 1
ATOM 5860 O O . GLY A 1 740 ? -0.133 2.782 -30.789 1.00 95.69 740 GLY A O 1
ATOM 5861 N N . ASP A 1 741 ? 0.988 4.722 -30.620 1.00 95.75 741 ASP A N 1
ATOM 5862 C CA . ASP A 1 741 ? 1.763 4.555 -31.859 1.00 95.75 741 ASP A CA 1
ATOM 5863 C C . ASP A 1 741 ? 2.804 3.425 -31.737 1.00 95.75 741 ASP A C 1
ATOM 5865 O O . ASP A 1 741 ? 2.874 2.579 -32.631 1.00 95.75 741 ASP A O 1
ATOM 5869 N N . ASP A 1 742 ? 3.555 3.349 -30.629 1.00 96.31 742 ASP A N 1
ATOM 5870 C CA . ASP A 1 742 ? 4.541 2.280 -30.398 1.00 96.31 742 ASP A CA 1
ATOM 5871 C C . ASP A 1 742 ? 3.882 0.897 -30.306 1.00 96.31 742 ASP A C 1
ATOM 5873 O O . ASP A 1 742 ? 4.356 -0.061 -30.918 1.00 96.31 742 ASP A O 1
ATOM 5877 N N . LEU A 1 743 ? 2.759 0.793 -29.586 1.00 97.50 743 LEU A N 1
ATOM 5878 C CA . LEU A 1 743 ? 1.979 -0.443 -29.469 1.00 97.50 743 LEU A CA 1
ATOM 5879 C C . LEU A 1 743 ? 1.336 -0.855 -30.805 1.00 97.50 743 LEU A C 1
ATOM 5881 O O . LEU A 1 743 ? 1.209 -2.048 -31.099 1.00 97.50 743 LEU A O 1
ATOM 5885 N N . TYR A 1 744 ? 0.975 0.110 -31.659 1.00 97.06 744 TYR A N 1
ATOM 5886 C CA . TYR A 1 744 ? 0.532 -0.180 -33.024 1.00 97.06 744 TYR A CA 1
ATOM 5887 C C . TYR A 1 744 ? 1.681 -0.728 -33.874 1.00 97.06 744 TYR A C 1
ATOM 5889 O O . TYR A 1 744 ? 1.508 -1.744 -34.548 1.00 97.06 744 TYR A O 1
ATOM 5897 N N . ASP A 1 745 ? 2.864 -0.110 -33.820 1.00 95.38 745 ASP A N 1
ATOM 5898 C CA . ASP A 1 745 ? 4.041 -0.605 -34.538 1.00 95.38 745 ASP A CA 1
ATOM 5899 C C . ASP A 1 745 ? 4.510 -1.978 -34.031 1.00 95.38 745 ASP A C 1
ATOM 5901 O O . ASP A 1 745 ? 4.921 -2.806 -34.848 1.00 95.38 745 ASP A O 1
ATOM 5905 N N . PHE A 1 746 ? 4.380 -2.251 -32.726 1.00 96.56 746 PHE A N 1
ATOM 5906 C CA . PHE A 1 746 ? 4.591 -3.569 -32.124 1.00 96.56 746 PHE A CA 1
ATOM 5907 C C . PHE A 1 746 ? 3.697 -4.631 -32.781 1.00 96.56 746 PHE A C 1
ATOM 5909 O O . PHE A 1 746 ? 4.212 -5.597 -33.349 1.00 96.56 746 PHE A O 1
ATOM 5916 N N . LEU A 1 747 ? 2.369 -4.437 -32.788 1.00 96.44 747 LEU A N 1
ATOM 5917 C CA . LEU A 1 747 ? 1.447 -5.405 -33.398 1.00 96.44 747 LEU A CA 1
ATOM 5918 C C . LEU A 1 747 ? 1.650 -5.537 -34.904 1.00 96.44 747 LEU A C 1
ATOM 5920 O O . LEU A 1 747 ? 1.573 -6.641 -35.441 1.00 96.44 747 LEU A O 1
ATOM 5924 N N . GLN A 1 748 ? 1.941 -4.429 -35.589 1.00 95.44 748 GLN A N 1
ATOM 5925 C CA . GLN A 1 748 ? 2.220 -4.450 -37.019 1.00 95.44 748 GLN A CA 1
ATOM 5926 C C . GLN A 1 748 ? 3.457 -5.280 -37.368 1.00 95.44 748 GLN A C 1
ATOM 5928 O O . GLN A 1 748 ? 3.516 -5.765 -38.493 1.00 95.44 748 GLN A O 1
ATOM 5933 N N . GLU A 1 749 ? 4.434 -5.461 -36.476 1.00 94.38 749 GLU A N 1
ATOM 5934 C CA . GLU A 1 749 ? 5.524 -6.421 -36.697 1.00 94.38 749 GLU A CA 1
ATOM 5935 C C . GLU A 1 749 ? 5.188 -7.822 -36.162 1.00 94.38 749 GLU A C 1
ATOM 5937 O O . GLU A 1 749 ? 5.480 -8.797 -36.854 1.00 94.38 749 GLU A O 1
ATOM 5942 N N . PHE A 1 750 ? 4.521 -7.951 -35.006 1.00 94.69 750 PHE A N 1
ATOM 5943 C CA . PHE A 1 750 ? 4.139 -9.252 -34.429 1.00 94.69 750 PHE A CA 1
ATOM 5944 C C . PHE A 1 750 ? 3.321 -10.087 -35.421 1.00 94.69 750 PHE A C 1
ATOM 5946 O O . PHE A 1 750 ? 3.695 -11.204 -35.772 1.00 94.69 750 PHE A O 1
ATOM 5953 N N . PHE A 1 751 ? 2.275 -9.489 -35.989 1.00 94.75 751 PHE A N 1
ATOM 5954 C CA . PHE A 1 751 ? 1.397 -10.127 -36.969 1.00 94.75 751 PHE A CA 1
ATOM 5955 C C . PHE A 1 751 ? 2.018 -10.323 -38.369 1.00 94.75 751 PHE A C 1
ATOM 5957 O O . PHE A 1 751 ? 1.398 -10.952 -39.226 1.00 94.75 751 PHE A O 1
ATOM 5964 N N . LYS A 1 752 ? 3.236 -9.818 -38.627 1.00 93.56 752 LYS A N 1
ATOM 5965 C CA . LYS A 1 752 ? 4.021 -10.179 -39.828 1.00 93.56 752 LYS A CA 1
ATOM 5966 C C . LYS A 1 752 ? 4.833 -11.455 -39.628 1.00 93.56 752 LYS A C 1
ATOM 5968 O O . LYS A 1 752 ? 5.083 -12.157 -40.605 1.00 93.56 752 LYS A O 1
ATOM 5973 N N . VAL A 1 753 ? 5.269 -11.718 -38.396 1.00 92.50 753 VAL A N 1
ATOM 5974 C CA . VAL A 1 753 ? 6.030 -12.922 -38.028 1.00 92.50 753 VAL A CA 1
ATOM 5975 C C . VAL A 1 753 ? 5.087 -14.084 -37.725 1.00 92.50 753 VAL A C 1
ATOM 5977 O O . VAL A 1 753 ? 5.359 -15.193 -38.172 1.00 92.50 753 VAL A O 1
ATOM 5980 N N . HIS A 1 754 ? 3.948 -13.796 -37.084 1.00 92.62 754 HIS A N 1
ATOM 5981 C CA . HIS A 1 754 ? 2.907 -14.762 -36.711 1.00 92.62 754 HIS A CA 1
ATOM 5982 C C . HIS A 1 754 ? 1.586 -14.508 -37.474 1.00 92.62 754 HIS A C 1
ATOM 5984 O O . HIS A 1 754 ? 0.582 -14.092 -36.878 1.00 92.62 754 HIS A O 1
ATOM 5990 N N . PRO A 1 755 ? 1.559 -14.675 -38.815 1.00 93.88 755 PRO A N 1
ATOM 5991 C CA . PRO A 1 755 ? 0.385 -14.391 -39.643 1.00 93.88 755 PRO A CA 1
ATOM 5992 C C . PRO A 1 755 ? -0.818 -15.303 -39.349 1.00 93.88 755 PRO A C 1
ATOM 5994 O O . PRO A 1 755 ? -1.945 -14.952 -39.699 1.00 93.88 755 PRO A O 1
ATOM 5997 N N . GLU A 1 756 ? -0.618 -16.458 -38.708 1.00 93.31 756 GLU A N 1
ATOM 5998 C CA . GLU A 1 756 ? -1.687 -17.381 -38.317 1.00 93.31 756 GLU A CA 1
ATOM 5999 C C . GLU A 1 756 ? -2.715 -16.749 -37.374 1.00 93.31 756 GLU A C 1
ATOM 6001 O O . GLU A 1 756 ? -3.893 -17.089 -37.475 1.00 93.31 756 GLU A O 1
ATOM 6006 N N . TYR A 1 757 ? -2.307 -15.799 -36.526 1.00 95.19 757 TYR A N 1
ATOM 6007 C CA . TYR A 1 757 ? -3.188 -15.141 -35.557 1.00 95.19 757 TYR A CA 1
ATOM 6008 C C . TYR A 1 757 ? -3.901 -13.894 -36.113 1.00 95.19 757 TYR A C 1
ATOM 6010 O O . TYR A 1 757 ? -4.791 -13.363 -35.457 1.00 95.19 757 TYR A O 1
ATOM 6018 N N . VAL A 1 758 ? -3.574 -13.426 -37.329 1.00 95.06 758 VAL A N 1
ATOM 6019 C CA . VAL A 1 758 ? -4.178 -12.213 -37.944 1.00 95.06 758 VAL A CA 1
ATOM 6020 C C . VAL A 1 758 ? -5.693 -12.334 -38.127 1.00 95.06 758 VAL A C 1
ATOM 6022 O O . VAL A 1 758 ? -6.422 -11.345 -38.063 1.00 95.06 758 VAL A O 1
ATOM 6025 N N . LYS A 1 759 ? -6.166 -13.558 -38.374 1.00 95.06 759 LYS A N 1
ATOM 6026 C CA . LYS A 1 759 ? -7.587 -13.894 -38.540 1.00 95.06 759 LYS A CA 1
ATOM 6027 C C . LYS A 1 759 ? -8.352 -13.970 -37.212 1.00 95.06 759 LYS A C 1
ATOM 6029 O O . LYS A 1 759 ? -9.579 -13.978 -37.247 1.00 95.06 759 LYS A O 1
ATOM 6034 N N . ASN A 1 760 ? -7.654 -14.121 -36.084 1.00 97.44 760 ASN A N 1
ATOM 6035 C CA . ASN A 1 760 ? -8.278 -14.365 -34.787 1.00 97.44 760 ASN A CA 1
ATOM 6036 C C . ASN A 1 760 ? -8.931 -13.074 -34.285 1.00 97.44 760 ASN A C 1
ATOM 6038 O O . ASN A 1 760 ? -8.582 -11.972 -34.711 1.00 97.44 760 ASN A O 1
ATOM 6042 N N . ASP A 1 761 ? -9.896 -13.204 -33.386 1.00 98.06 761 ASP A N 1
ATOM 6043 C CA . ASP A 1 761 ? -10.558 -12.054 -32.780 1.00 98.06 761 ASP A CA 1
ATOM 6044 C C . ASP A 1 761 ? -9.613 -11.396 -31.764 1.00 98.06 761 ASP A C 1
ATOM 6046 O O . ASP A 1 761 ? -9.106 -12.061 -30.864 1.00 98.06 761 ASP A O 1
ATOM 6050 N N . LEU A 1 762 ? -9.319 -10.106 -31.949 1.00 98.50 762 LEU A N 1
ATOM 6051 C CA . LEU A 1 762 ? -8.348 -9.366 -31.141 1.00 98.50 762 LEU A CA 1
ATOM 6052 C C . LEU A 1 762 ? -9.055 -8.550 -30.055 1.00 98.50 762 LEU A C 1
ATOM 6054 O O . LEU A 1 762 ? -9.967 -7.773 -30.350 1.00 98.50 762 LEU A O 1
ATOM 6058 N N . TYR A 1 763 ? -8.570 -8.663 -28.822 1.00 98.62 763 TYR A N 1
ATOM 6059 C CA . TYR A 1 763 ? -9.026 -7.886 -27.676 1.00 98.62 763 TYR A CA 1
ATOM 6060 C C . TYR A 1 763 ? -7.847 -7.221 -26.953 1.00 98.62 763 TYR A C 1
ATOM 6062 O O . TYR A 1 763 ? -6.780 -7.818 -26.795 1.00 98.62 763 TYR A O 1
ATOM 6070 N N . ILE A 1 764 ? -8.041 -5.983 -26.493 1.00 98.56 764 ILE A N 1
ATOM 6071 C CA . ILE A 1 764 ? -7.062 -5.254 -25.668 1.00 98.56 764 ILE A CA 1
ATOM 6072 C C . ILE A 1 764 ? -7.580 -5.199 -24.231 1.00 98.56 764 ILE A C 1
ATOM 6074 O O . ILE A 1 764 ? -8.703 -4.764 -23.994 1.00 98.56 764 ILE A O 1
ATOM 6078 N N . THR A 1 765 ? -6.774 -5.620 -23.267 1.00 98.62 765 THR A N 1
ATOM 6079 C CA . THR A 1 765 ? -7.138 -5.677 -21.847 1.00 98.62 765 THR A CA 1
ATOM 6080 C C . THR A 1 765 ? -6.006 -5.147 -20.970 1.00 98.62 765 THR A C 1
ATOM 6082 O O . THR A 1 765 ? -4.889 -4.931 -21.444 1.00 98.62 765 THR A O 1
ATOM 6085 N N . GLY A 1 766 ? -6.292 -4.904 -19.696 1.00 97.12 766 GLY A N 1
ATOM 6086 C CA . GLY A 1 766 ? -5.331 -4.363 -18.742 1.00 97.12 766 GLY A CA 1
ATOM 6087 C C . GLY A 1 766 ? -6.009 -3.516 -17.675 1.00 97.12 766 GLY A C 1
ATOM 6088 O O . GLY A 1 766 ? -7.238 -3.383 -17.661 1.00 97.12 766 GLY A O 1
ATOM 6089 N N . GLU A 1 767 ? -5.209 -2.944 -16.780 1.00 96.38 767 GLU A N 1
ATOM 6090 C CA . GLU A 1 767 ? -5.722 -2.354 -15.543 1.00 96.38 767 GLU A CA 1
ATOM 6091 C C . GLU A 1 767 ? -5.042 -1.056 -15.104 1.00 96.38 767 GLU A C 1
ATOM 6093 O O . GLU A 1 767 ? -3.948 -0.721 -15.568 1.00 96.38 767 GLU A O 1
ATOM 6098 N N . SER A 1 768 ? -5.658 -0.345 -14.152 1.00 95.81 768 SER A N 1
ATOM 6099 C CA . SER A 1 768 ? -5.072 0.837 -13.512 1.00 95.81 768 SER A CA 1
ATOM 6100 C C . SER A 1 768 ? -4.849 1.966 -14.534 1.00 95.81 768 SER A C 1
ATOM 6102 O O . SER A 1 768 ? -5.792 2.402 -15.203 1.00 95.81 768 SER A O 1
ATOM 6104 N N . TYR A 1 769 ? -3.605 2.408 -14.747 1.00 96.50 769 TYR A N 1
ATOM 6105 C CA . TYR A 1 769 ? -3.248 3.294 -15.867 1.00 96.50 769 TYR A CA 1
ATOM 6106 C C . TYR A 1 769 ? -3.494 2.681 -17.264 1.00 96.50 769 TYR A C 1
ATOM 6108 O O . TYR A 1 769 ? -3.552 3.397 -18.259 1.00 96.50 769 TYR A O 1
ATOM 6116 N N . GLY A 1 770 ? -3.765 1.375 -17.356 1.00 94.56 770 GLY A N 1
ATOM 6117 C CA . GLY A 1 770 ? -4.383 0.744 -18.524 1.00 94.56 770 GLY A CA 1
ATOM 6118 C C . GLY A 1 770 ? -5.670 1.445 -18.976 1.00 94.56 770 GLY A C 1
ATOM 6119 O O . GLY A 1 770 ? -5.965 1.472 -20.166 1.00 94.56 770 GLY A O 1
ATOM 6120 N N . GLY A 1 771 ? -6.391 2.120 -18.074 1.00 95.56 771 GLY A N 1
ATOM 6121 C CA . GLY A 1 771 ? -7.517 2.984 -18.434 1.00 95.56 771 GLY A CA 1
ATOM 6122 C C . GLY A 1 771 ? -7.162 4.198 -19.313 1.00 95.56 771 GLY A C 1
ATOM 6123 O O . GLY A 1 771 ? -8.071 4.759 -19.925 1.00 95.56 771 GLY A O 1
ATOM 6124 N N . HIS A 1 772 ? -5.883 4.577 -19.420 1.00 95.12 772 HIS A N 1
ATOM 6125 C CA . HIS A 1 772 ? -5.361 5.523 -20.413 1.00 95.12 772 HIS A CA 1
ATOM 6126 C C . HIS A 1 772 ? -4.829 4.781 -21.655 1.00 95.12 772 HIS A C 1
ATOM 6128 O O . HIS A 1 772 ? -5.293 5.051 -22.769 1.00 95.12 772 HIS A O 1
ATOM 6134 N N . TYR A 1 773 ? -3.954 3.781 -21.452 1.00 96.69 773 TYR A N 1
ATOM 6135 C CA . TYR A 1 773 ? -3.330 2.984 -22.524 1.00 96.69 773 TYR A CA 1
ATOM 6136 C C . TYR A 1 773 ? -4.347 2.356 -23.488 1.00 96.69 773 TYR A C 1
ATOM 6138 O O . TYR A 1 773 ? -4.181 2.386 -24.710 1.00 96.69 773 TYR A O 1
ATOM 6146 N N . ILE A 1 774 ? -5.423 1.778 -22.953 1.00 97.81 774 ILE A N 1
ATOM 6147 C CA . ILE A 1 774 ? -6.344 0.927 -23.710 1.00 97.81 774 ILE A CA 1
ATOM 6148 C C . ILE A 1 774 ? -7.252 1.751 -24.645 1.00 97.81 774 ILE A C 1
ATOM 6150 O O . ILE A 1 774 ? -7.281 1.426 -25.836 1.00 97.81 774 ILE A O 1
ATOM 6154 N N . PRO A 1 775 ? -7.934 2.838 -24.211 1.00 96.06 775 PRO A N 1
ATOM 6155 C CA . PRO A 1 775 ? -8.664 3.721 -25.126 1.00 96.06 775 PRO A CA 1
ATOM 6156 C C . PRO A 1 775 ? -7.788 4.328 -26.223 1.00 96.06 775 PRO A C 1
ATOM 6158 O O . PRO A 1 775 ? -8.211 4.386 -27.383 1.00 96.06 775 PRO A O 1
ATOM 6161 N N . ALA A 1 776 ? -6.568 4.759 -25.888 1.00 95.44 776 ALA A N 1
ATOM 6162 C CA . ALA A 1 776 ? -5.642 5.356 -26.845 1.00 95.44 776 ALA A CA 1
ATOM 6163 C C . ALA A 1 776 ? -5.195 4.344 -27.909 1.00 95.44 776 ALA A C 1
ATOM 6165 O O . ALA A 1 776 ? -5.288 4.611 -29.112 1.00 95.44 776 ALA A O 1
ATOM 6166 N N . PHE A 1 777 ? -4.793 3.148 -27.480 1.00 97.69 777 PHE A N 1
ATOM 6167 C CA . PHE A 1 777 ? -4.357 2.076 -28.367 1.00 97.69 777 PHE A CA 1
ATOM 6168 C C . PHE A 1 777 ? -5.505 1.522 -29.229 1.00 97.69 777 PHE A C 1
ATOM 6170 O O . PHE A 1 777 ? -5.350 1.398 -30.445 1.00 97.69 777 PHE A O 1
ATOM 6177 N N . ALA A 1 778 ? -6.692 1.290 -28.655 1.00 97.75 778 ALA A N 1
ATOM 6178 C CA . ALA A 1 778 ? -7.884 0.879 -29.405 1.00 97.75 778 ALA A CA 1
ATOM 6179 C C . ALA A 1 778 ? -8.283 1.925 -30.464 1.00 97.75 778 ALA A C 1
ATOM 6181 O O . ALA A 1 778 ? -8.559 1.581 -31.618 1.00 97.75 778 ALA A O 1
ATOM 6182 N N . THR A 1 779 ? -8.222 3.214 -30.109 1.00 96.44 779 THR A N 1
ATOM 6183 C CA . THR A 1 779 ? -8.418 4.333 -31.046 1.00 96.44 779 THR A CA 1
ATOM 6184 C C . THR A 1 779 ? -7.384 4.303 -32.171 1.00 96.44 779 THR A C 1
ATOM 6186 O O . THR A 1 779 ? -7.745 4.433 -33.344 1.00 96.44 779 THR A O 1
ATOM 6189 N N . ARG A 1 780 ? -6.106 4.072 -31.846 1.00 96.31 780 ARG A N 1
ATOM 6190 C CA . ARG A 1 780 ? -5.018 4.022 -32.827 1.00 96.31 780 ARG A CA 1
ATOM 6191 C C . ARG A 1 780 ? -5.115 2.824 -33.779 1.00 96.31 780 ARG A C 1
ATOM 6193 O O . ARG A 1 780 ? -4.819 2.988 -34.968 1.00 96.31 780 ARG A O 1
ATOM 6200 N N . ILE A 1 781 ? -5.572 1.662 -33.299 1.00 97.62 781 ILE A N 1
ATOM 6201 C CA . ILE A 1 781 ? -5.883 0.500 -34.146 1.00 97.62 781 ILE A CA 1
ATOM 6202 C C . ILE A 1 781 ? -7.057 0.807 -35.078 1.00 97.62 781 ILE A C 1
ATOM 6204 O O . ILE A 1 781 ? -6.938 0.602 -36.284 1.00 97.62 781 ILE A O 1
ATOM 6208 N N . ASN A 1 782 ? -8.172 1.329 -34.559 1.00 96.75 782 ASN A N 1
ATOM 6209 C CA . ASN A 1 782 ? -9.353 1.635 -35.370 1.00 96.75 782 ASN A CA 1
ATOM 6210 C C . ASN A 1 782 ? -9.041 2.660 -36.480 1.00 96.75 782 ASN A C 1
ATOM 6212 O O . ASN A 1 782 ? -9.396 2.457 -37.642 1.00 96.75 782 ASN A O 1
ATOM 6216 N N . GLN A 1 783 ? -8.295 3.721 -36.154 1.00 95.75 783 GLN A N 1
ATOM 6217 C CA . GLN A 1 783 ? -7.803 4.683 -37.146 1.00 95.75 783 GLN A CA 1
ATOM 6218 C C . GLN A 1 783 ? -6.921 4.004 -38.204 1.00 95.75 783 GLN A C 1
ATOM 6220 O O . GLN A 1 783 ? -7.185 4.160 -39.396 1.00 95.75 783 GLN A O 1
ATOM 6225 N N . GLY A 1 784 ? -5.948 3.185 -37.788 1.00 96.12 784 GLY A N 1
ATOM 6226 C CA . GLY A 1 784 ? -5.085 2.437 -38.707 1.00 96.12 784 GLY A CA 1
ATOM 6227 C C . GLY A 1 784 ? -5.864 1.501 -39.636 1.00 96.12 784 GLY A C 1
ATOM 6228 O O . GLY A 1 784 ? -5.636 1.487 -40.845 1.00 96.12 784 GLY A O 1
ATOM 6229 N N . ASN A 1 785 ? -6.866 0.794 -39.110 1.00 96.56 785 ASN A N 1
ATOM 6230 C CA . ASN A 1 785 ? -7.765 -0.063 -39.883 1.00 96.56 785 ASN A CA 1
ATOM 6231 C C . ASN A 1 785 ? -8.587 0.715 -40.922 1.00 96.56 785 ASN A C 1
ATOM 6233 O O . ASN A 1 785 ? -8.740 0.248 -42.053 1.00 96.56 785 ASN A O 1
ATOM 6237 N N . LYS A 1 786 ? -9.107 1.895 -40.559 1.00 95.44 786 LYS A N 1
ATOM 6238 C CA . LYS A 1 786 ? -9.895 2.762 -41.451 1.00 95.44 786 LYS A CA 1
ATOM 6239 C C . LYS A 1 786 ? -9.042 3.395 -42.552 1.00 95.44 786 LYS A C 1
ATOM 6241 O O . LYS A 1 786 ? -9.469 3.431 -43.707 1.00 95.44 786 LYS A O 1
ATOM 6246 N N . ASN A 1 787 ? -7.829 3.827 -42.212 1.00 96.25 787 ASN A N 1
ATOM 6247 C CA . ASN A 1 787 ? -6.838 4.361 -43.151 1.00 96.25 787 ASN A CA 1
ATOM 6248 C C . ASN A 1 787 ? -6.224 3.277 -44.058 1.00 96.25 787 ASN A C 1
ATOM 6250 O O . ASN A 1 787 ? -5.849 3.571 -45.193 1.00 96.25 787 ASN A O 1
ATOM 6254 N N . LYS A 1 788 ? -6.185 2.025 -43.573 1.00 93.81 788 LYS A N 1
ATOM 6255 C CA . LYS A 1 788 ? -5.470 0.859 -44.135 1.00 93.81 788 LYS A CA 1
ATOM 6256 C C . LYS A 1 788 ? -3.946 0.945 -43.953 1.00 93.81 788 LYS A C 1
ATOM 6258 O O . LYS A 1 788 ? -3.176 0.576 -44.840 1.00 93.81 788 LYS A O 1
ATOM 6263 N N . ASP A 1 789 ? -3.527 1.398 -42.773 1.00 89.06 789 ASP A N 1
ATOM 6264 C CA . ASP A 1 789 ? -2.133 1.596 -42.356 1.00 89.06 789 ASP A CA 1
ATOM 6265 C C . ASP A 1 789 ? -1.436 0.263 -42.001 1.00 89.06 789 ASP A C 1
ATOM 6267 O O . ASP A 1 789 ? -1.045 0.033 -40.853 1.00 89.06 789 ASP A O 1
ATOM 6271 N N . GLY A 1 790 ? -1.283 -0.633 -42.983 1.00 90.50 790 GLY A N 1
ATOM 6272 C CA . GLY A 1 790 ? -0.590 -1.921 -42.836 1.00 90.50 790 GLY A CA 1
ATOM 6273 C C . GLY A 1 790 ? -1.524 -3.135 -42.802 1.00 90.50 790 GLY A C 1
ATOM 6274 O O . GLY A 1 790 ? -2.460 -3.229 -43.596 1.00 90.50 790 GLY A O 1
ATOM 6275 N N . ILE A 1 791 ? -1.237 -4.099 -41.922 1.00 93.62 791 ILE A N 1
ATOM 6276 C CA . ILE A 1 791 ? -2.090 -5.275 -41.697 1.00 93.62 791 ILE A CA 1
ATOM 6277 C C . ILE A 1 791 ? -3.363 -4.826 -40.975 1.00 93.62 791 ILE A C 1
ATOM 6279 O O . ILE A 1 791 ? -3.290 -4.118 -39.973 1.00 93.62 791 ILE A O 1
ATOM 6283 N N . HIS A 1 792 ? -4.524 -5.255 -41.467 1.00 96.31 792 HIS A N 1
ATOM 6284 C CA . HIS A 1 792 ? -5.799 -5.029 -40.791 1.00 96.31 792 HIS A CA 1
ATOM 6285 C C . HIS A 1 792 ? -5.885 -5.893 -39.526 1.00 96.31 792 HIS A C 1
ATOM 6287 O O . HIS A 1 792 ? -5.764 -7.114 -39.605 1.00 96.31 792 HIS A O 1
ATOM 6293 N N . LEU A 1 793 ? -6.097 -5.259 -38.373 1.00 96.62 793 LEU A N 1
ATOM 6294 C CA . LEU A 1 793 ? -6.153 -5.919 -37.070 1.00 96.62 793 LEU A CA 1
ATOM 6295 C C . LEU A 1 793 ? -7.617 -6.134 -36.672 1.00 96.62 793 LEU A C 1
ATOM 6297 O O . LEU A 1 793 ? -8.370 -5.169 -36.555 1.00 96.62 793 LEU A O 1
ATOM 6301 N N . ASN A 1 794 ? -8.025 -7.383 -36.449 1.00 96.50 794 ASN A N 1
ATOM 6302 C CA . ASN A 1 794 ? -9.418 -7.784 -36.213 1.00 96.50 794 ASN A CA 1
ATOM 6303 C C . ASN A 1 794 ? -9.913 -7.464 -34.778 1.00 96.50 794 ASN A C 1
ATOM 6305 O O . ASN A 1 794 ? -10.352 -8.343 -34.038 1.00 96.50 794 ASN A O 1
ATOM 6309 N N . LEU A 1 795 ? -9.805 -6.195 -34.369 1.00 98.00 795 LEU A N 1
ATOM 6310 C CA . LEU A 1 795 ? -10.198 -5.691 -33.051 1.00 98.00 795 LEU A CA 1
ATOM 6311 C C . LEU A 1 795 ? -11.711 -5.857 -32.829 1.00 98.00 795 LEU A C 1
ATOM 6313 O O . LEU A 1 795 ? -12.512 -5.181 -33.475 1.00 98.00 795 LEU A O 1
ATOM 6317 N N . LYS A 1 796 ? -12.095 -6.742 -31.904 1.00 97.75 796 LYS A N 1
ATOM 6318 C CA . LYS A 1 796 ? -13.492 -6.976 -31.501 1.00 97.75 796 LYS A CA 1
ATOM 6319 C C . LYS A 1 796 ? -13.906 -6.182 -30.280 1.00 97.75 796 LYS A C 1
ATOM 6321 O O . LYS A 1 796 ? -15.059 -5.764 -30.202 1.00 97.75 796 LYS A O 1
ATOM 6326 N N . GLY A 1 797 ? -12.990 -5.967 -29.342 1.00 97.75 797 GLY A N 1
ATOM 6327 C CA . GLY A 1 797 ? -13.307 -5.236 -28.128 1.00 97.75 797 GLY A CA 1
ATOM 6328 C C . GLY A 1 797 ? -12.110 -4.873 -27.268 1.00 97.75 797 GLY A C 1
ATOM 6329 O O . GLY A 1 797 ? -10.968 -5.225 -27.562 1.00 97.75 797 GLY A O 1
ATOM 6330 N N . PHE A 1 798 ? -12.384 -4.162 -26.183 1.00 98.56 798 PHE A N 1
ATOM 6331 C CA . PHE A 1 798 ? -11.395 -3.836 -25.166 1.00 98.56 798 PHE A CA 1
ATOM 6332 C C . PHE A 1 798 ? -12.003 -3.828 -23.758 1.00 98.56 798 PHE A C 1
ATOM 6334 O O . PHE A 1 798 ? -13.165 -3.459 -23.575 1.00 98.56 798 PHE A O 1
ATOM 6341 N N . ALA A 1 799 ? -11.223 -4.260 -22.766 1.00 98.56 799 ALA A N 1
ATOM 6342 C CA . ALA A 1 799 ? -11.636 -4.319 -21.369 1.00 98.56 799 ALA A CA 1
ATOM 6343 C C . ALA A 1 799 ? -10.710 -3.484 -20.482 1.00 98.56 799 ALA A C 1
ATOM 6345 O O . ALA A 1 799 ? -9.493 -3.611 -20.570 1.00 98.56 799 ALA A O 1
ATOM 6346 N N . ILE A 1 800 ? -11.289 -2.660 -19.613 1.00 98.62 800 ILE A N 1
ATOM 6347 C CA . ILE A 1 800 ? -10.561 -1.827 -18.653 1.00 98.62 800 ILE A CA 1
ATOM 6348 C C . ILE A 1 800 ? -10.899 -2.324 -17.247 1.00 98.62 800 ILE A C 1
ATOM 6350 O O . ILE A 1 800 ? -12.041 -2.184 -16.802 1.00 98.62 800 ILE A O 1
ATOM 6354 N N . GLY A 1 801 ? -9.913 -2.904 -16.565 1.00 98.12 801 GLY A N 1
ATOM 6355 C CA . GLY A 1 801 ? -10.004 -3.276 -15.156 1.00 98.12 801 GLY A CA 1
ATOM 6356 C C . GLY A 1 801 ? -9.592 -2.128 -14.249 1.00 98.12 801 GLY A C 1
ATOM 6357 O O . GLY A 1 801 ? -8.525 -1.561 -14.458 1.00 98.12 801 GLY A O 1
ATOM 6358 N N . ASN A 1 802 ? -10.413 -1.775 -13.256 1.00 97.31 802 ASN A N 1
ATOM 6359 C CA . ASN A 1 802 ? -10.051 -0.841 -12.180 1.00 97.31 802 ASN A CA 1
ATOM 6360 C C . ASN A 1 802 ? -9.283 0.392 -12.704 1.00 97.31 802 ASN A C 1
ATOM 6362 O O . ASN A 1 802 ? -8.194 0.720 -12.238 1.00 97.31 802 ASN A O 1
ATOM 6366 N N . GLY A 1 803 ? -9.799 1.004 -13.774 1.00 96.31 803 GLY A N 1
ATOM 6367 C CA . GLY A 1 803 ? -9.023 1.933 -14.592 1.00 96.31 803 GLY A CA 1
ATOM 6368 C C . GLY A 1 803 ? -9.133 3.388 -14.153 1.00 96.31 803 GLY A C 1
ATOM 6369 O O . GLY A 1 803 ? -10.150 3.798 -13.592 1.00 96.31 803 GLY A O 1
ATOM 6370 N N . LEU A 1 804 ? -8.127 4.190 -14.495 1.00 95.94 804 LEU A N 1
ATOM 6371 C CA . LEU A 1 804 ? -8.239 5.648 -14.576 1.00 95.94 804 LEU A CA 1
ATOM 6372 C C . LEU A 1 804 ? -8.429 6.036 -16.052 1.00 95.94 804 LEU A C 1
ATOM 6374 O O . LEU A 1 804 ? -7.555 5.738 -16.859 1.00 95.94 804 LEU A O 1
ATOM 6378 N N . THR A 1 805 ? -9.541 6.685 -16.413 1.00 95.62 805 THR A N 1
ATOM 6379 C CA . THR A 1 805 ? -9.901 7.013 -17.817 1.00 95.62 805 THR A CA 1
ATOM 6380 C C . THR A 1 805 ? -10.531 8.403 -17.977 1.00 95.62 805 THR A C 1
ATOM 6382 O O . THR A 1 805 ? -10.317 9.071 -18.990 1.00 95.62 805 THR A O 1
ATOM 6385 N N . GLU A 1 806 ? -11.285 8.869 -16.977 1.00 93.94 806 GLU A N 1
ATOM 6386 C CA . GLU A 1 806 ? -11.800 10.243 -16.903 1.00 93.94 806 GLU A CA 1
ATOM 6387 C C . GLU A 1 806 ? -11.599 10.787 -15.475 1.00 93.94 806 GLU A C 1
ATOM 6389 O O . GLU A 1 806 ? -12.496 10.705 -14.624 1.00 93.94 806 GLU A O 1
ATOM 6394 N N . PRO A 1 807 ? -10.400 11.333 -15.188 1.00 91.38 807 PRO A N 1
ATOM 6395 C CA . PRO A 1 807 ? -9.998 11.758 -13.851 1.00 91.38 807 PRO A CA 1
ATOM 6396 C C . PRO A 1 807 ? -10.942 12.774 -13.192 1.00 91.38 807 PRO A C 1
ATOM 6398 O O . PRO A 1 807 ? -11.178 12.684 -11.988 1.00 91.38 807 PRO A O 1
ATOM 6401 N N . GLY A 1 808 ? -11.526 13.713 -13.944 1.00 88.69 808 GLY A N 1
ATOM 6402 C CA . GLY A 1 808 ? -12.407 14.750 -13.395 1.00 88.69 808 GLY A CA 1
ATOM 6403 C C . GLY A 1 808 ? -13.681 14.191 -12.750 1.00 88.69 808 GLY A C 1
ATOM 6404 O O . GLY A 1 808 ? -14.117 14.688 -11.710 1.00 88.69 808 GLY A O 1
ATOM 6405 N N . ILE A 1 809 ? -14.250 13.120 -13.312 1.00 92.94 809 ILE A N 1
ATOM 6406 C CA . ILE A 1 809 ? -15.384 12.396 -12.712 1.00 92.94 809 ILE A CA 1
ATOM 6407 C C . ILE A 1 809 ? -14.920 11.437 -11.604 1.00 92.94 809 ILE A C 1
ATOM 6409 O O . ILE A 1 809 ? -15.632 11.264 -10.609 1.00 92.94 809 ILE A O 1
ATOM 6413 N N . GLN A 1 810 ? -13.745 10.818 -11.753 1.00 94.19 810 GLN A N 1
ATOM 6414 C CA . GLN A 1 810 ? -13.246 9.807 -10.814 1.00 94.19 810 GLN A CA 1
ATOM 6415 C C . GLN A 1 810 ? -12.791 10.415 -9.479 1.00 94.19 810 GLN A C 1
ATOM 6417 O O . GLN A 1 810 ? -13.369 10.060 -8.457 1.00 94.19 810 GLN A O 1
ATOM 6422 N N . PHE A 1 811 ? -11.916 11.429 -9.471 1.00 91.00 811 PHE A N 1
ATOM 6423 C CA . PHE A 1 811 ? -11.444 12.092 -8.235 1.00 91.00 811 PHE A CA 1
ATOM 6424 C C . PHE A 1 811 ? -12.575 12.673 -7.362 1.00 91.00 811 PHE A C 1
ATOM 6426 O O . PHE A 1 811 ? -12.439 12.835 -6.148 1.00 91.00 811 PHE A O 1
ATOM 6433 N N . LYS A 1 812 ? -13.726 12.970 -7.974 1.00 89.62 812 LYS A N 1
ATOM 6434 C CA . LYS A 1 812 ? -14.962 13.387 -7.301 1.00 89.62 812 LYS A CA 1
ATOM 6435 C C . LYS A 1 812 ? -15.711 12.234 -6.628 1.00 89.62 812 LYS A C 1
ATOM 6437 O O . LYS A 1 812 ? -16.371 12.442 -5.614 1.00 89.62 812 LYS A O 1
ATOM 6442 N N . ALA A 1 813 ? -15.647 11.033 -7.195 1.00 93.69 813 ALA A N 1
ATOM 6443 C CA . ALA A 1 813 ? -16.242 9.833 -6.622 1.00 93.69 813 ALA A CA 1
ATOM 6444 C C . ALA A 1 813 ? -15.474 9.321 -5.402 1.00 93.69 813 ALA A C 1
ATOM 6446 O O . ALA A 1 813 ? -16.099 8.806 -4.482 1.00 93.69 813 ALA A O 1
ATOM 6447 N N . ASP A 1 814 ? -14.158 9.520 -5.367 1.00 91.19 814 ASP A N 1
ATOM 6448 C CA . ASP A 1 814 ? -13.278 9.017 -4.308 1.00 91.19 814 ASP A CA 1
ATOM 6449 C C . ASP A 1 814 ? -13.640 9.587 -2.929 1.00 91.19 814 ASP A C 1
ATOM 6451 O O . ASP A 1 814 ? -13.589 8.875 -1.929 1.00 91.19 814 ASP A O 1
ATOM 6455 N N . VAL A 1 815 ? -14.085 10.849 -2.874 1.00 93.25 815 VAL A N 1
ATOM 6456 C CA . VAL A 1 815 ? -14.557 11.510 -1.642 1.00 93.25 815 VAL A CA 1
ATOM 6457 C C . VAL A 1 815 ? -15.860 10.879 -1.130 1.00 93.25 815 VAL A C 1
ATOM 6459 O O . VAL A 1 815 ? -15.994 10.622 0.067 1.00 93.25 815 VAL A O 1
ATOM 6462 N N . ASP A 1 816 ? -16.800 10.573 -2.030 1.00 93.62 816 ASP A N 1
ATOM 6463 C CA . ASP A 1 816 ? -18.054 9.885 -1.688 1.00 93.62 816 ASP A CA 1
ATOM 6464 C C . ASP A 1 816 ? -17.791 8.428 -1.271 1.00 93.62 816 ASP A C 1
ATOM 6466 O O . ASP A 1 816 ? -18.328 7.948 -0.272 1.00 93.62 816 ASP A O 1
ATOM 6470 N N . PHE A 1 817 ? -16.938 7.727 -2.021 1.00 94.06 817 PHE A N 1
ATOM 6471 C CA . PHE A 1 817 ? -16.553 6.339 -1.778 1.00 94.06 817 PHE A CA 1
ATOM 6472 C C . PHE A 1 817 ? -15.820 6.187 -0.439 1.00 94.06 817 PHE A C 1
ATOM 6474 O O . PHE A 1 817 ? -16.118 5.268 0.324 1.00 94.06 817 PHE A O 1
ATOM 6481 N N . ALA A 1 818 ? -14.920 7.116 -0.110 1.00 92.31 818 ALA A N 1
ATOM 6482 C CA . ALA A 1 818 ? -14.212 7.128 1.162 1.00 92.31 818 ALA A CA 1
ATOM 6483 C C . ALA A 1 818 ? -15.145 7.368 2.359 1.00 92.31 818 ALA A C 1
ATOM 6485 O O . ALA A 1 818 ? -14.967 6.732 3.397 1.00 92.31 818 ALA A O 1
ATOM 6486 N N . LEU A 1 819 ? -16.158 8.234 2.228 1.00 92.25 819 LEU A N 1
ATOM 6487 C CA . LEU A 1 819 ? -17.150 8.435 3.290 1.00 92.25 819 LEU A CA 1
ATOM 6488 C C . LEU A 1 819 ? -18.036 7.193 3.478 1.00 92.25 819 LEU A C 1
ATOM 6490 O O . LEU A 1 819 ? -18.237 6.753 4.609 1.00 92.25 819 LEU A O 1
ATOM 6494 N N . VAL A 1 820 ? -18.543 6.608 2.386 1.00 91.75 820 VAL A N 1
ATOM 6495 C CA . VAL A 1 820 ? -19.422 5.423 2.429 1.00 91.75 820 VAL A CA 1
ATOM 6496 C C . VAL A 1 820 ? -18.711 4.211 3.040 1.00 91.75 820 VAL A C 1
ATOM 6498 O O . VAL A 1 820 ? -19.307 3.503 3.849 1.00 91.75 820 VAL A O 1
ATOM 6501 N N . ASN A 1 821 ? -17.431 4.008 2.719 1.00 90.00 821 ASN A N 1
ATOM 6502 C CA . ASN A 1 821 ? -16.612 2.935 3.291 1.00 90.00 821 ASN A CA 1
ATOM 6503 C C . ASN A 1 821 ? -15.949 3.304 4.636 1.00 90.00 821 ASN A C 1
ATOM 6505 O O . ASN A 1 821 ? -15.129 2.543 5.136 1.00 90.00 821 ASN A O 1
ATOM 6509 N N . GLN A 1 822 ? -16.312 4.441 5.247 1.00 89.69 822 GLN A N 1
ATOM 6510 C CA . GLN A 1 822 ? -15.834 4.894 6.567 1.00 89.69 822 GLN A CA 1
ATOM 6511 C C . GLN A 1 822 ? -14.314 5.158 6.663 1.00 89.69 822 GLN A C 1
ATOM 6513 O O . GLN A 1 822 ? -13.754 5.187 7.758 1.00 89.69 822 GLN A O 1
ATOM 6518 N N . LEU A 1 823 ? -13.650 5.407 5.529 1.00 86.62 823 LEU A N 1
ATOM 6519 C CA . LEU A 1 823 ? -12.209 5.697 5.437 1.00 86.62 823 LEU A CA 1
ATOM 6520 C C . LEU A 1 823 ? -11.869 7.116 5.924 1.00 86.62 823 LEU A C 1
ATOM 6522 O O . LEU A 1 823 ? -10.733 7.405 6.290 1.00 86.62 823 LEU A O 1
ATOM 6526 N N . ILE A 1 824 ? -12.861 8.009 5.896 1.00 89.06 824 ILE A N 1
ATOM 6527 C CA . ILE A 1 824 ? -12.788 9.401 6.347 1.00 89.06 824 ILE A CA 1
ATOM 6528 C C . ILE A 1 824 ? -14.015 9.744 7.193 1.00 89.06 824 ILE A C 1
ATOM 6530 O O . ILE A 1 824 ? -15.083 9.149 7.031 1.00 89.06 824 ILE A O 1
ATOM 6534 N N . THR A 1 825 ? -13.903 10.735 8.081 1.00 90.25 825 THR A N 1
ATOM 6535 C CA . THR A 1 825 ? -15.068 11.200 8.845 1.00 90.25 825 THR A CA 1
ATOM 6536 C C . THR A 1 825 ? -15.913 12.189 8.038 1.00 90.25 825 THR A C 1
ATOM 6538 O O . THR A 1 825 ? -15.448 12.807 7.078 1.00 90.25 825 THR A O 1
ATOM 6541 N N . GLN A 1 826 ? -17.150 12.435 8.483 1.00 90.06 826 GLN A N 1
ATOM 6542 C CA . GLN A 1 826 ? -18.015 13.470 7.902 1.00 90.06 826 GLN A CA 1
ATOM 6543 C C . GLN A 1 826 ? -17.376 14.874 7.928 1.00 90.06 826 GLN A C 1
ATOM 6545 O O . GLN A 1 826 ? -17.670 15.695 7.061 1.00 90.06 826 GLN A O 1
ATOM 6550 N N . LYS A 1 827 ? -16.491 15.164 8.895 1.00 90.62 827 LYS A N 1
ATOM 6551 C CA . LYS A 1 827 ? -15.731 16.423 8.936 1.00 90.62 827 LYS A CA 1
ATOM 6552 C C . LYS A 1 827 ? -14.751 16.495 7.765 1.00 90.62 827 LYS A C 1
ATOM 6554 O O . LYS A 1 827 ? -14.700 17.506 7.074 1.00 90.62 827 LYS A O 1
ATOM 6559 N N . ASP A 1 828 ? -14.002 15.426 7.536 1.00 88.56 828 ASP A N 1
ATOM 6560 C CA . ASP A 1 828 ? -12.948 15.402 6.523 1.00 88.56 828 ASP A CA 1
ATOM 6561 C C . ASP A 1 828 ? -13.561 15.371 5.114 1.00 88.56 828 ASP A C 1
ATOM 6563 O O . ASP A 1 828 ? -13.090 16.081 4.231 1.00 88.56 828 ASP A O 1
ATOM 6567 N N . TYR A 1 829 ? -14.701 14.689 4.933 1.00 92.12 829 TYR A N 1
ATOM 6568 C CA . TYR A 1 829 ? -15.552 14.833 3.745 1.00 92.12 829 TYR A CA 1
ATOM 6569 C C . TYR A 1 829 ? -15.964 16.298 3.509 1.00 92.12 829 TYR A C 1
ATOM 6571 O O . TYR A 1 829 ? -15.810 16.809 2.400 1.00 92.12 829 TYR A O 1
ATOM 6579 N N . ASN A 1 830 ? -16.442 17.004 4.545 1.00 91.19 830 ASN A N 1
ATOM 6580 C CA . ASN A 1 830 ? -16.873 18.405 4.429 1.00 91.19 830 ASN A CA 1
ATOM 6581 C C . ASN A 1 830 ? -15.723 19.362 4.047 1.00 91.19 830 ASN A C 1
ATOM 6583 O O . ASN A 1 830 ? -15.987 20.425 3.481 1.00 91.19 830 ASN A O 1
ATOM 6587 N N . GLU A 1 831 ? -14.471 18.994 4.337 1.00 90.38 831 GLU A N 1
ATOM 6588 C CA . GLU A 1 831 ? -13.261 19.716 3.921 1.00 90.38 831 GLU A CA 1
ATOM 6589 C C . GLU A 1 831 ? -12.825 19.327 2.494 1.00 90.38 831 GLU A C 1
ATOM 6591 O O . GLU A 1 831 ? -12.575 20.204 1.665 1.00 90.38 831 GLU A O 1
ATOM 6596 N N . LEU A 1 832 ? -12.794 18.029 2.171 1.00 90.50 832 LEU A N 1
ATOM 6597 C CA . LEU A 1 832 ? -12.402 17.496 0.858 1.00 90.50 832 LEU A CA 1
ATOM 6598 C C . LEU A 1 832 ? -13.356 17.913 -0.269 1.00 90.50 832 LEU A C 1
ATOM 6600 O O . LEU A 1 832 ? -12.908 18.264 -1.361 1.00 90.50 832 LEU A O 1
ATOM 6604 N N . ILE A 1 833 ? -14.665 17.961 -0.004 1.00 91.88 833 ILE A N 1
ATOM 6605 C CA . ILE A 1 833 ? -15.677 18.351 -0.997 1.00 91.88 833 ILE A CA 1
ATOM 6606 C C . ILE A 1 833 ? -15.528 19.817 -1.463 1.00 91.88 833 ILE A C 1
ATOM 6608 O O . ILE A 1 833 ? -16.047 20.181 -2.514 1.00 91.88 833 ILE A O 1
ATOM 6612 N N . GLN A 1 834 ? -14.765 20.655 -0.741 1.00 91.56 834 GLN A N 1
ATOM 6613 C CA . GLN A 1 834 ? -14.411 22.022 -1.166 1.00 91.56 834 GLN A CA 1
ATOM 6614 C C . GLN A 1 834 ? -13.257 22.065 -2.186 1.00 91.56 834 GLN A C 1
ATOM 6616 O O . GLN A 1 834 ? -13.050 23.085 -2.849 1.00 91.56 834 GLN A O 1
ATOM 6621 N N . ILE A 1 835 ? -12.484 20.979 -2.309 1.00 90.81 835 ILE A N 1
ATOM 6622 C CA . ILE A 1 835 ? -11.391 20.835 -3.286 1.00 90.81 835 ILE A CA 1
ATOM 6623 C C . ILE A 1 835 ? -11.956 20.369 -4.633 1.00 90.81 835 ILE A C 1
ATOM 6625 O O . ILE A 1 835 ? -11.536 20.862 -5.681 1.00 90.81 835 ILE A O 1
ATOM 6629 N N . VAL A 1 836 ? -12.957 19.481 -4.604 1.00 91.69 836 VAL A N 1
ATOM 6630 C CA . VAL A 1 836 ? -13.568 18.846 -5.785 1.00 91.69 836 VAL A CA 1
ATOM 6631 C C . VAL A 1 836 ? -13.913 19.831 -6.920 1.00 91.69 836 VAL A C 1
ATOM 6633 O O . VAL A 1 836 ? -13.461 19.574 -8.033 1.00 91.69 836 VAL A O 1
ATOM 6636 N N . PRO A 1 837 ? -14.579 20.989 -6.707 1.00 93.12 837 PRO A N 1
ATOM 6637 C CA . PRO A 1 837 ? -14.876 21.920 -7.802 1.00 93.12 837 PRO A CA 1
ATOM 6638 C C . PRO A 1 837 ? -13.630 22.488 -8.500 1.00 93.12 837 PRO A C 1
ATOM 6640 O O . PRO A 1 837 ? -13.662 22.747 -9.700 1.00 93.12 837 PRO A O 1
ATOM 6643 N N . LYS A 1 838 ? -12.518 22.660 -7.768 1.00 92.19 838 LYS A N 1
ATOM 6644 C CA . LYS A 1 838 ? -11.235 23.115 -8.333 1.00 92.19 838 LYS A CA 1
ATOM 6645 C C . LYS A 1 838 ? -10.544 21.998 -9.110 1.00 92.19 838 LYS A C 1
ATOM 6647 O O . LYS A 1 838 ? -9.951 22.269 -10.148 1.00 92.19 838 LYS A O 1
ATOM 6652 N N . CYS A 1 839 ? -10.636 20.762 -8.617 1.00 91.00 839 CYS A N 1
ATOM 6653 C CA . CYS A 1 839 ? -10.164 19.575 -9.326 1.00 91.00 839 CYS A CA 1
ATOM 6654 C C . CYS A 1 839 ? -10.938 19.381 -10.644 1.00 91.00 839 CYS A C 1
ATOM 6656 O O . CYS A 1 839 ? -10.316 19.271 -11.697 1.00 91.00 839 CYS A O 1
ATOM 6658 N N . GLU A 1 840 ? -12.275 19.468 -10.621 1.00 91.19 840 GLU A N 1
ATOM 6659 C CA . GLU A 1 840 ? -13.112 19.439 -11.830 1.00 91.19 840 GLU A CA 1
ATOM 6660 C C . GLU A 1 840 ? -12.728 20.559 -12.814 1.00 91.19 840 GLU A C 1
ATOM 6662 O O . GLU A 1 840 ? -12.536 20.295 -14.001 1.00 91.19 840 GLU A O 1
ATOM 6667 N N . GLU A 1 841 ? -12.561 21.805 -12.351 1.00 91.19 841 GLU A N 1
ATOM 6668 C CA . GLU A 1 841 ? -12.156 22.921 -13.219 1.00 91.19 841 GLU A CA 1
ATOM 6669 C C . GLU A 1 841 ? -10.750 22.718 -13.819 1.00 91.19 841 GLU A C 1
ATOM 6671 O O . GLU A 1 841 ? -10.526 23.026 -14.991 1.00 91.19 841 GLU A O 1
ATOM 6676 N N . ALA A 1 842 ? -9.801 22.182 -13.047 1.00 91.19 842 ALA A N 1
ATOM 6677 C CA . ALA A 1 842 ? -8.438 21.930 -13.507 1.00 91.19 842 ALA A CA 1
ATOM 6678 C C . ALA A 1 842 ? -8.361 20.754 -14.497 1.00 91.19 842 ALA A C 1
ATOM 6680 O O . ALA A 1 842 ? -7.733 20.891 -15.547 1.00 91.19 842 ALA A O 1
ATOM 6681 N N . ALA A 1 843 ? -9.067 19.648 -14.241 1.00 89.69 843 ALA A N 1
ATOM 6682 C CA . ALA A 1 843 ? -9.183 18.526 -15.176 1.00 89.69 843 ALA A CA 1
ATOM 6683 C C . ALA A 1 843 ? -9.798 18.975 -16.517 1.00 89.69 843 ALA A C 1
ATOM 6685 O O . ALA A 1 843 ? -9.251 18.690 -17.581 1.00 89.69 843 ALA A O 1
ATOM 6686 N N . ASN A 1 844 ? -10.850 19.805 -16.489 1.00 88.50 844 ASN A N 1
ATOM 6687 C CA . ASN A 1 844 ? -11.423 20.400 -17.705 1.00 88.50 844 ASN A CA 1
ATOM 6688 C C . ASN A 1 844 ? -10.441 21.336 -18.452 1.00 88.50 844 ASN A C 1
ATOM 6690 O O . ASN A 1 844 ? -10.528 21.461 -19.674 1.00 88.50 844 ASN A O 1
ATOM 6694 N N . LYS A 1 845 ? -9.488 21.978 -17.756 1.00 88.69 845 LYS A N 1
ATOM 6695 C CA . LYS A 1 845 ? -8.409 22.794 -18.362 1.00 88.69 845 LYS A CA 1
ATOM 6696 C C . LYS A 1 845 ? -7.223 21.973 -18.880 1.00 88.69 845 LYS A C 1
ATOM 6698 O O . LYS A 1 845 ? -6.467 22.474 -19.715 1.00 88.69 845 LYS A O 1
ATOM 6703 N N . CYS A 1 846 ? -7.036 20.750 -18.395 1.00 88.44 846 CYS A N 1
ATOM 6704 C CA . CYS A 1 846 ? -6.145 19.765 -19.003 1.00 88.44 846 CYS A CA 1
ATOM 6705 C C . CYS A 1 846 ? -6.766 19.224 -20.302 1.00 88.44 846 CYS A C 1
ATOM 6707 O O . CYS A 1 846 ? -6.179 19.323 -21.387 1.00 88.44 846 CYS A O 1
ATOM 6709 N N . GLY A 1 847 ? -7.999 18.721 -20.196 1.00 82.69 847 GLY A N 1
ATOM 6710 C CA . GLY A 1 847 ? -8.758 18.158 -21.303 1.00 82.69 847 GLY A CA 1
ATOM 6711 C C . GLY A 1 847 ? -8.010 17.017 -21.993 1.00 82.69 847 GLY A C 1
ATOM 6712 O O . GLY A 1 847 ? -7.450 16.131 -21.356 1.00 82.69 847 GLY A O 1
ATOM 6713 N N . THR A 1 848 ? -7.996 17.037 -23.322 1.00 78.88 848 THR A N 1
ATOM 6714 C CA . THR A 1 848 ? -7.494 15.931 -24.154 1.00 78.88 848 THR A CA 1
ATOM 6715 C C . THR A 1 848 ? -6.039 16.102 -24.601 1.00 78.88 848 THR A C 1
ATOM 6717 O O . THR A 1 848 ? -5.490 15.220 -25.259 1.00 78.88 848 THR A O 1
ATOM 6720 N N . ASN A 1 849 ? -5.417 17.253 -24.317 1.00 69.75 849 ASN A N 1
ATOM 6721 C CA . ASN A 1 849 ? -4.282 17.770 -25.097 1.00 69.75 849 ASN A CA 1
ATOM 6722 C C . ASN A 1 849 ? -2.918 17.772 -24.380 1.00 69.75 849 ASN A C 1
ATOM 6724 O O . ASN A 1 849 ? -1.977 18.294 -24.973 1.00 69.75 849 ASN A O 1
ATOM 6728 N N . GLY A 1 850 ? -2.810 17.232 -23.156 1.00 63.16 850 GLY A N 1
ATOM 6729 C CA . GLY A 1 850 ? -1.534 16.955 -22.469 1.00 63.16 850 GLY A CA 1
ATOM 6730 C C . GLY A 1 850 ? -0.566 18.142 -22.407 1.00 63.16 850 GLY A C 1
ATOM 6731 O O . GLY A 1 850 ? 0.391 18.207 -23.173 1.00 63.16 850 GLY A O 1
ATOM 6732 N N . LYS A 1 851 ? -0.841 19.118 -21.537 1.00 70.12 851 LYS A N 1
ATOM 6733 C CA . LYS A 1 851 ? -0.014 20.326 -21.345 1.00 70.12 851 LYS A CA 1
ATOM 6734 C C . LYS A 1 851 ? 0.115 20.638 -19.857 1.00 70.12 851 LYS A C 1
ATOM 6736 O O . LYS A 1 851 ? -0.622 20.072 -19.063 1.00 70.12 851 LYS A O 1
ATOM 6741 N N . ALA A 1 852 ? 0.929 21.630 -19.496 1.00 73.81 852 ALA A N 1
ATOM 6742 C CA . ALA A 1 852 ? 1.162 22.065 -18.112 1.00 73.81 852 ALA A CA 1
ATOM 6743 C C . ALA A 1 852 ? -0.097 22.212 -17.214 1.00 73.81 852 ALA A C 1
ATOM 6745 O O . ALA A 1 852 ? -0.019 21.939 -16.019 1.00 73.81 852 ALA A O 1
ATOM 6746 N N . SER A 1 853 ? -1.274 22.555 -17.761 1.00 84.50 853 SER A N 1
ATOM 6747 C CA . SER A 1 853 ? -2.543 22.572 -17.005 1.00 84.50 853 SER A CA 1
ATOM 6748 C C . SER A 1 853 ? -2.956 21.204 -16.433 1.00 84.50 853 SER A C 1
ATOM 6750 O O . SER A 1 853 ? -3.700 21.148 -15.458 1.00 84.50 853 SER A O 1
ATOM 6752 N N . CYS A 1 854 ? -2.457 20.105 -16.997 1.00 84.94 854 CYS A N 1
ATOM 6753 C CA . CYS A 1 854 ? -2.588 18.742 -16.488 1.00 84.94 854 CYS A CA 1
ATOM 6754 C C . CYS A 1 854 ? -1.708 18.483 -15.259 1.00 84.94 854 CYS A C 1
ATOM 6756 O O . CYS A 1 854 ? -2.137 17.784 -14.344 1.00 84.94 854 CYS A O 1
ATOM 6758 N N . LEU A 1 855 ? -0.519 19.094 -15.185 1.00 84.94 855 LEU A N 1
ATOM 6759 C CA . LEU A 1 855 ? 0.328 19.031 -13.992 1.00 84.94 855 LEU A CA 1
ATOM 6760 C C . LEU A 1 855 ? -0.292 19.830 -12.836 1.00 84.94 855 LEU A C 1
ATOM 6762 O O . LEU A 1 855 ? -0.318 19.347 -11.704 1.00 84.94 855 LEU A O 1
ATOM 6766 N N . ASP A 1 856 ? -0.860 21.006 -13.125 1.00 85.56 856 ASP A N 1
ATOM 6767 C CA . ASP A 1 856 ? -1.657 21.773 -12.157 1.00 85.56 856 ASP A CA 1
ATOM 6768 C C . ASP A 1 856 ? -2.868 20.964 -11.668 1.00 85.56 856 ASP A C 1
ATOM 6770 O O . ASP A 1 856 ? -3.104 20.863 -10.462 1.00 85.56 856 ASP A O 1
ATOM 6774 N N . ALA A 1 857 ? -3.603 20.328 -12.589 1.00 88.44 857 ALA A N 1
ATOM 6775 C CA . ALA A 1 857 ? -4.714 19.443 -12.250 1.00 88.44 857 ALA A CA 1
ATOM 6776 C C . ALA A 1 857 ? -4.270 18.269 -11.367 1.00 88.44 857 ALA A C 1
ATOM 6778 O O . ALA A 1 857 ? -4.951 17.966 -10.391 1.00 88.44 857 ALA A O 1
ATOM 6779 N N . TRP A 1 858 ? -3.111 17.660 -11.641 1.00 87.12 858 TRP A N 1
ATOM 6780 C CA . TRP A 1 858 ? -2.599 16.536 -10.854 1.00 87.12 858 TRP A CA 1
ATOM 6781 C C . TRP A 1 858 ? -2.268 16.970 -9.428 1.00 87.12 858 TRP A C 1
ATOM 6783 O O . TRP A 1 858 ? -2.632 16.295 -8.467 1.00 87.12 858 TRP A O 1
ATOM 6793 N N . ASN A 1 859 ? -1.624 18.129 -9.277 1.00 85.31 859 ASN A N 1
ATOM 6794 C CA . ASN A 1 859 ? -1.268 18.666 -7.967 1.00 85.31 859 ASN A CA 1
ATOM 6795 C C . ASN A 1 859 ? -2.516 19.040 -7.135 1.00 85.31 859 ASN A C 1
ATOM 6797 O O . ASN A 1 859 ? -2.497 18.874 -5.918 1.00 85.31 859 ASN A O 1
ATOM 6801 N N . ILE A 1 860 ? -3.602 19.506 -7.772 1.00 87.19 860 ILE A N 1
ATOM 6802 C CA . ILE A 1 860 ? -4.872 19.855 -7.102 1.00 87.19 860 ILE A CA 1
ATOM 6803 C C . ILE A 1 860 ? -5.701 18.605 -6.767 1.00 87.19 860 ILE A C 1
ATOM 6805 O O . ILE A 1 860 ? -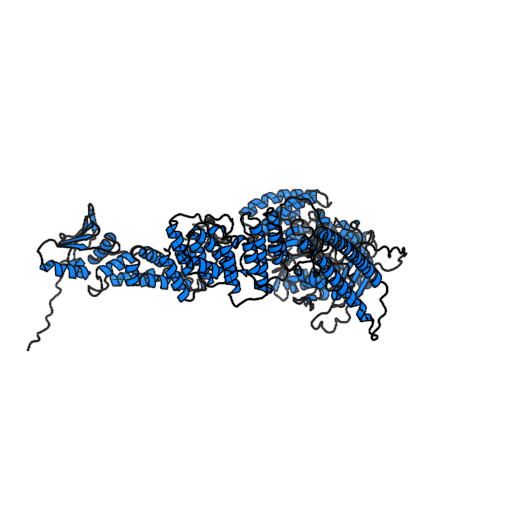6.188 18.466 -5.647 1.00 87.19 860 ILE A O 1
ATOM 6809 N N . CYS A 1 861 ? -5.884 17.693 -7.723 1.00 85.94 861 CYS A N 1
ATOM 6810 C CA . CYS A 1 861 ? -6.696 16.490 -7.539 1.00 85.94 861 CYS A CA 1
ATOM 6811 C C . CYS A 1 861 ? -6.000 15.464 -6.629 1.00 85.94 861 CYS A C 1
ATOM 6813 O O . CYS A 1 861 ? -6.639 14.896 -5.746 1.00 85.94 861 CYS A O 1
ATOM 6815 N N . GLY A 1 862 ? -4.678 15.294 -6.752 1.00 84.50 862 GLY A N 1
ATOM 6816 C CA . GLY A 1 862 ? -3.884 14.394 -5.908 1.00 84.50 862 GLY A CA 1
ATOM 6817 C C . GLY A 1 862 ? -3.899 14.749 -4.414 1.00 84.50 862 GLY A C 1
ATOM 6818 O O . GLY A 1 862 ? -3.707 13.867 -3.578 1.00 84.50 862 GLY A O 1
ATOM 6819 N N . GLU A 1 863 ? -4.211 16.002 -4.049 1.00 83.94 863 GLU A N 1
ATOM 6820 C CA . GLU A 1 863 ? -4.431 16.404 -2.650 1.00 83.94 863 GLU A CA 1
ATOM 6821 C C . GLU A 1 863 ? -5.573 15.599 -1.996 1.00 83.94 863 GLU A C 1
ATOM 6823 O O . GLU A 1 863 ? -5.520 15.306 -0.800 1.00 83.94 863 GLU A O 1
ATOM 6828 N N . ILE A 1 864 ? -6.580 15.196 -2.784 1.00 85.75 864 ILE A N 1
ATOM 6829 C CA . ILE A 1 864 ? -7.721 14.390 -2.335 1.00 85.75 864 ILE A CA 1
ATOM 6830 C C . ILE A 1 864 ? -7.253 12.980 -1.943 1.00 85.75 864 ILE A C 1
ATOM 6832 O O . ILE A 1 864 ? -7.502 12.547 -0.816 1.00 85.75 864 ILE A O 1
ATOM 6836 N N . HIS A 1 865 ? -6.514 12.293 -2.825 1.00 82.88 865 HIS A N 1
ATOM 6837 C CA . HIS A 1 865 ? -5.941 10.966 -2.547 1.00 82.88 865 HIS A CA 1
ATOM 6838 C C . HIS A 1 865 ? -5.003 10.990 -1.341 1.00 82.88 865 HIS A C 1
ATOM 6840 O O . HIS A 1 865 ? -5.206 10.217 -0.404 1.00 82.88 865 HIS A O 1
ATOM 6846 N N . SER A 1 866 ? -4.019 11.898 -1.319 1.00 82.00 866 SER A N 1
ATOM 6847 C CA . SER A 1 866 ? -3.041 11.967 -0.224 1.00 82.00 866 SER A CA 1
ATOM 6848 C C . SER A 1 866 ? -3.706 12.198 1.137 1.00 82.00 866 SER A C 1
ATOM 6850 O O . SER A 1 866 ? -3.274 11.616 2.130 1.00 82.00 866 SER A O 1
ATOM 6852 N N . LYS A 1 867 ? -4.779 13.001 1.206 1.00 83.19 867 LYS A N 1
ATOM 6853 C CA . LYS A 1 867 ? -5.531 13.227 2.451 1.00 83.19 867 LYS A CA 1
ATOM 6854 C C . LYS A 1 867 ? -6.347 12.012 2.892 1.00 83.19 867 LYS A C 1
ATOM 6856 O O . LYS A 1 867 ? -6.320 11.686 4.076 1.00 83.19 867 LYS A O 1
ATOM 6861 N N . ILE A 1 868 ? -7.044 11.338 1.973 1.00 82.44 868 ILE A N 1
ATOM 6862 C CA . ILE A 1 868 ? -7.842 10.143 2.300 1.00 82.44 868 ILE A CA 1
ATOM 6863 C C . ILE A 1 868 ? -6.934 9.004 2.785 1.00 82.44 868 ILE A C 1
ATOM 6865 O O . ILE A 1 868 ? -7.218 8.382 3.809 1.00 82.44 868 ILE A O 1
ATOM 6869 N N . LEU A 1 869 ? -5.811 8.762 2.103 1.00 81.44 869 LEU A N 1
ATOM 6870 C CA . LEU A 1 869 ? -4.869 7.701 2.472 1.00 81.44 869 LEU A CA 1
ATOM 6871 C C . LEU A 1 869 ? -4.151 7.995 3.797 1.00 81.44 869 LEU A C 1
ATOM 6873 O O . LEU A 1 869 ? -4.024 7.101 4.632 1.00 81.44 869 LEU A O 1
ATOM 6877 N N . TYR A 1 870 ? -3.768 9.253 4.047 1.00 77.12 870 TYR A N 1
ATOM 6878 C CA . TYR A 1 870 ? -3.191 9.664 5.332 1.00 77.12 870 TYR A CA 1
ATOM 6879 C C . TYR A 1 870 ? -4.177 9.529 6.506 1.00 77.12 870 TYR A C 1
ATOM 6881 O O . TYR A 1 870 ? -3.766 9.194 7.614 1.00 77.12 870 TYR A O 1
ATOM 6889 N N . ALA A 1 871 ? -5.473 9.774 6.281 1.00 74.88 871 ALA A N 1
ATOM 6890 C CA . ALA A 1 871 ? -6.502 9.637 7.312 1.00 74.88 871 ALA A CA 1
ATOM 6891 C C . ALA A 1 871 ? -6.860 8.172 7.632 1.00 74.88 871 ALA A C 1
ATOM 6893 O O . ALA A 1 871 ? -7.219 7.874 8.770 1.00 74.88 871 ALA A O 1
ATOM 6894 N N . SER A 1 872 ? -6.767 7.275 6.644 1.00 74.62 872 SER A N 1
ATOM 6895 C CA . SER A 1 872 ? -7.224 5.881 6.751 1.00 74.62 872 SER A CA 1
ATOM 6896 C C . SER A 1 872 ? -6.125 4.874 7.106 1.00 74.62 872 SER A C 1
ATOM 6898 O O . SER A 1 872 ? -6.403 3.927 7.837 1.00 74.62 872 SER A O 1
ATOM 6900 N N . ASN A 1 873 ? -4.883 5.071 6.640 1.00 76.81 873 ASN A N 1
ATOM 6901 C CA . ASN A 1 873 ? -3.745 4.170 6.891 1.00 76.81 873 ASN A CA 1
ATOM 6902 C C . ASN A 1 873 ? -4.047 2.693 6.511 1.00 76.81 873 ASN A C 1
ATOM 6904 O O . ASN A 1 873 ? -3.879 1.763 7.306 1.00 76.81 873 ASN A O 1
ATOM 6908 N N . ILE A 1 874 ? -4.510 2.503 5.273 1.00 76.38 874 ILE A N 1
ATOM 6909 C CA . ILE A 1 874 ? -4.840 1.217 4.629 1.00 76.38 874 ILE A CA 1
ATOM 6910 C C . ILE A 1 874 ? -4.156 1.110 3.259 1.00 76.38 874 ILE A C 1
ATOM 6912 O O . ILE A 1 874 ? -3.635 2.101 2.745 1.00 76.38 874 ILE A O 1
ATOM 6916 N N . CYS A 1 875 ? -4.194 -0.065 2.626 1.00 82.31 875 CYS A N 1
ATOM 6917 C CA . CYS A 1 875 ? -3.719 -0.206 1.254 1.00 82.31 875 CYS A CA 1
ATOM 6918 C C . CYS A 1 875 ? -4.666 0.487 0.243 1.00 82.31 875 CYS A C 1
ATOM 6920 O O . CYS A 1 875 ? -5.842 0.122 0.189 1.00 82.31 875 CYS A O 1
ATOM 6922 N N . PRO A 1 876 ? -4.188 1.401 -0.631 1.00 85.25 876 PRO A N 1
ATOM 6923 C CA . PRO A 1 876 ? -4.998 1.993 -1.708 1.00 85.25 876 PRO A CA 1
ATOM 6924 C C . PRO A 1 876 ? -5.599 0.989 -2.709 1.00 85.25 876 PRO A C 1
ATOM 6926 O O . PRO A 1 876 ? -6.545 1.339 -3.410 1.00 85.25 876 PRO A O 1
ATOM 6929 N N . TYR A 1 877 ? -5.060 -0.231 -2.790 1.00 88.12 877 TYR A N 1
ATOM 6930 C CA . TYR A 1 877 ? -5.494 -1.261 -3.741 1.00 88.12 877 TYR A CA 1
ATOM 6931 C C . TYR A 1 877 ? -6.507 -2.263 -3.167 1.00 88.12 877 TYR A C 1
ATOM 6933 O O . TYR A 1 877 ? -7.101 -3.020 -3.929 1.00 88.12 877 TYR A O 1
ATOM 6941 N N . ASP A 1 878 ? -6.692 -2.317 -1.844 1.00 91.12 878 ASP A N 1
ATOM 6942 C CA . ASP A 1 878 ? -7.710 -3.162 -1.208 1.00 91.12 878 ASP A CA 1
ATOM 6943 C C . ASP A 1 878 ? -8.022 -2.657 0.208 1.00 91.12 878 ASP A C 1
ATOM 6945 O O . ASP A 1 878 ? -7.197 -2.784 1.118 1.00 91.12 878 ASP A O 1
ATOM 6949 N N . LEU A 1 879 ? -9.240 -2.150 0.413 1.00 90.31 879 LEU A N 1
ATOM 6950 C CA . LEU A 1 879 ? -9.734 -1.663 1.707 1.00 90.31 879 LEU A CA 1
ATOM 6951 C C . LEU A 1 879 ? -9.647 -2.706 2.836 1.00 90.31 879 LEU A C 1
ATOM 6953 O O . LEU A 1 879 ? -9.608 -2.343 4.010 1.00 90.31 879 LEU A O 1
ATOM 6957 N N . ARG A 1 880 ? -9.620 -4.000 2.498 1.00 89.06 880 ARG A N 1
ATOM 6958 C CA . ARG A 1 880 ? -9.552 -5.120 3.450 1.00 89.06 880 ARG A CA 1
ATOM 6959 C C . ARG A 1 880 ? -8.124 -5.387 3.945 1.00 89.06 880 ARG A C 1
ATOM 6961 O O . ARG A 1 880 ? -7.943 -6.167 4.879 1.00 89.06 880 ARG A O 1
ATOM 6968 N N . LYS A 1 881 ? -7.101 -4.781 3.324 1.00 82.38 881 LYS A N 1
ATOM 6969 C CA . LYS A 1 881 ? -5.674 -5.051 3.569 1.00 82.38 881 LYS A CA 1
ATOM 6970 C C . LYS A 1 881 ? -4.994 -3.818 4.193 1.00 82.38 881 LYS A C 1
ATOM 6972 O O . LYS A 1 881 ? -4.893 -2.762 3.576 1.00 82.38 881 LYS A O 1
ATOM 6977 N N . GLN A 1 882 ? -4.478 -3.942 5.423 1.00 72.06 882 GLN A N 1
ATOM 6978 C CA . GLN A 1 882 ? -3.826 -2.820 6.134 1.00 72.06 882 GLN A CA 1
ATOM 6979 C C . GLN A 1 882 ? -2.443 -2.446 5.558 1.00 72.06 882 GLN A C 1
ATOM 6981 O O . GLN A 1 882 ? -1.971 -1.326 5.736 1.00 72.06 882 GLN A O 1
ATOM 6986 N N . ARG A 1 883 ? -1.790 -3.373 4.851 1.00 70.12 883 ARG A N 1
ATOM 6987 C CA . ARG A 1 883 ? -0.592 -3.132 4.035 1.00 70.12 883 ARG A CA 1
ATOM 6988 C C . ARG A 1 883 ? -0.817 -3.723 2.650 1.00 70.12 883 ARG A C 1
ATOM 6990 O O . ARG A 1 883 ? -1.525 -4.721 2.521 1.00 70.12 883 ARG A O 1
ATOM 6997 N N . CYS A 1 884 ? -0.215 -3.117 1.635 1.00 71.75 884 CYS A N 1
ATOM 6998 C CA . CYS A 1 884 ? -0.235 -3.661 0.282 1.00 71.75 884 CYS A CA 1
ATOM 6999 C C . CYS A 1 884 ? 0.695 -4.876 0.138 1.00 71.75 884 CYS A C 1
ATOM 7001 O O . CYS A 1 884 ? 1.555 -5.117 0.988 1.00 71.75 884 CYS A O 1
ATOM 7003 N N . GLY A 1 885 ? 0.494 -5.649 -0.932 1.00 62.88 885 GLY A N 1
ATOM 7004 C CA . GLY A 1 885 ? 1.336 -6.799 -1.258 1.00 62.88 885 GLY A CA 1
ATOM 7005 C C . GLY A 1 885 ? 2.763 -6.392 -1.632 1.00 62.88 885 GLY A C 1
ATOM 7006 O O . GLY A 1 885 ? 2.980 -5.332 -2.214 1.00 62.88 885 GLY A O 1
ATOM 7007 N N . ASP A 1 886 ? 3.725 -7.250 -1.299 1.00 70.94 886 ASP A N 1
ATOM 7008 C CA . ASP A 1 886 ? 5.133 -7.060 -1.645 1.00 70.94 886 ASP A CA 1
ATOM 7009 C C . ASP A 1 886 ? 5.437 -7.622 -3.043 1.00 70.94 886 ASP A C 1
ATOM 7011 O O . ASP A 1 886 ? 5.149 -8.786 -3.336 1.00 70.94 886 ASP A O 1
ATOM 7015 N N . LEU A 1 887 ? 6.038 -6.789 -3.893 1.00 77.12 887 LEU A N 1
ATOM 7016 C CA . LEU A 1 887 ? 6.439 -7.125 -5.259 1.00 77.12 887 LEU A CA 1
ATOM 7017 C C . LEU A 1 887 ? 7.942 -7.452 -5.376 1.00 77.12 887 LEU A C 1
ATOM 7019 O O . LEU A 1 887 ? 8.384 -7.862 -6.446 1.00 77.12 887 LEU A O 1
ATOM 7023 N N . SER A 1 888 ? 8.720 -7.389 -4.288 1.00 79.44 888 SER A N 1
ATOM 7024 C CA . SER A 1 888 ? 10.147 -7.767 -4.263 1.00 79.44 888 SER A CA 1
ATOM 7025 C C . SER A 1 888 ? 10.432 -9.118 -4.937 1.00 79.44 888 SER A C 1
ATOM 7027 O O . SER A 1 888 ? 11.378 -9.256 -5.707 1.00 79.44 888 SER A O 1
ATOM 7029 N N . ARG A 1 889 ? 9.558 -10.105 -4.719 1.00 86.00 889 ARG A N 1
ATOM 7030 C CA . ARG A 1 889 ? 9.703 -11.480 -5.212 1.00 86.00 889 ARG A CA 1
ATOM 7031 C C . ARG A 1 889 ? 9.658 -11.619 -6.737 1.00 86.00 889 ARG A C 1
ATOM 7033 O O . ARG A 1 889 ? 10.295 -12.534 -7.255 1.00 86.00 889 ARG A O 1
ATOM 7040 N N . ILE A 1 890 ? 8.937 -10.753 -7.465 1.00 87.94 890 ILE A N 1
ATOM 7041 C CA . ILE A 1 890 ? 8.974 -10.789 -8.942 1.00 87.94 890 ILE A CA 1
ATOM 7042 C C . ILE A 1 890 ? 10.274 -10.160 -9.457 1.00 87.94 890 ILE A C 1
ATOM 7044 O O . ILE A 1 890 ? 10.877 -10.705 -10.382 1.00 87.94 890 ILE A O 1
ATOM 7048 N N . ASP A 1 891 ? 10.763 -9.105 -8.800 1.00 88.94 891 ASP A N 1
ATOM 7049 C CA . ASP A 1 891 ? 12.065 -8.505 -9.102 1.00 88.94 891 ASP A CA 1
ATOM 7050 C C . ASP A 1 891 ? 13.217 -9.478 -8.811 1.00 88.94 891 ASP A C 1
ATOM 7052 O O . ASP A 1 891 ? 14.135 -9.591 -9.622 1.00 88.94 891 ASP A O 1
ATOM 7056 N N . GLU A 1 892 ? 13.159 -10.234 -7.712 1.00 89.94 892 GLU A N 1
ATOM 7057 C CA . GLU A 1 892 ? 14.112 -11.310 -7.417 1.00 89.94 892 GLU A CA 1
ATOM 7058 C C . GLU A 1 892 ? 14.063 -12.412 -8.485 1.00 89.94 892 GLU A C 1
ATOM 7060 O O . GLU A 1 892 ? 15.096 -12.744 -9.067 1.00 89.94 892 GLU A O 1
ATOM 7065 N N . PHE A 1 893 ? 12.873 -12.947 -8.790 1.00 91.44 893 PHE A N 1
ATOM 7066 C CA . PHE A 1 893 ? 12.702 -14.039 -9.754 1.00 91.44 893 PHE A CA 1
ATOM 7067 C C . PHE A 1 893 ? 13.164 -13.664 -11.170 1.00 91.44 893 PHE A C 1
ATOM 7069 O O . PHE A 1 893 ? 13.914 -14.415 -11.795 1.00 91.44 893 PHE A O 1
ATOM 7076 N N . LEU A 1 894 ? 12.763 -12.494 -11.677 1.00 91.94 894 LEU A N 1
ATOM 7077 C CA . LEU A 1 894 ? 13.103 -12.046 -13.031 1.00 91.94 894 LEU A CA 1
ATOM 7078 C C . LEU A 1 894 ? 14.539 -11.510 -13.159 1.00 91.94 894 LEU A C 1
ATOM 7080 O O . LEU A 1 894 ? 15.035 -11.377 -14.279 1.00 91.94 894 LEU A O 1
ATOM 7084 N N . ASN A 1 895 ? 15.248 -11.261 -12.051 1.00 92.19 895 ASN A N 1
ATOM 7085 C CA . ASN A 1 895 ? 16.685 -10.974 -12.083 1.00 92.19 895 ASN A CA 1
ATOM 7086 C C . ASN A 1 895 ? 17.596 -12.208 -11.954 1.00 92.19 895 ASN A C 1
ATOM 7088 O O . ASN A 1 895 ? 18.805 -12.058 -12.137 1.00 92.19 895 ASN A O 1
ATOM 7092 N N . LEU A 1 896 ? 17.060 -13.417 -11.738 1.00 90.75 896 LEU A N 1
ATOM 7093 C CA . LEU A 1 896 ? 17.849 -14.654 -11.801 1.00 90.75 896 LEU A CA 1
ATOM 7094 C C . LEU A 1 896 ? 18.456 -14.851 -13.204 1.00 90.75 896 LEU A C 1
ATOM 7096 O O . LEU A 1 896 ? 17.743 -14.807 -14.208 1.00 90.75 896 LEU A O 1
ATOM 7100 N N . GLU A 1 897 ? 19.761 -15.144 -13.278 1.00 90.38 897 GLU A N 1
ATOM 7101 C CA . GLU A 1 897 ? 20.480 -15.376 -14.547 1.00 90.38 897 GLU A CA 1
ATOM 7102 C C . GLU A 1 897 ? 19.793 -16.462 -15.389 1.00 90.38 897 GLU A C 1
ATOM 7104 O O . GLU A 1 897 ? 19.542 -16.271 -16.577 1.00 90.38 897 GLU A O 1
ATOM 7109 N N . SER A 1 898 ? 19.398 -17.572 -14.759 1.00 88.25 898 SER A N 1
ATOM 7110 C CA . SER A 1 898 ? 18.679 -18.677 -15.404 1.00 88.25 898 SER A CA 1
ATOM 7111 C C . SER A 1 898 ? 17.357 -18.243 -16.050 1.00 88.25 898 SER A C 1
ATOM 7113 O O . SER A 1 898 ? 17.015 -18.735 -17.127 1.00 88.25 898 SER A O 1
ATOM 7115 N N . VAL A 1 899 ? 16.640 -17.297 -15.436 1.00 89.50 899 VAL A N 1
ATOM 7116 C CA . VAL A 1 899 ? 15.357 -16.774 -15.924 1.00 89.50 899 VAL A CA 1
ATOM 7117 C C . VAL A 1 899 ? 15.581 -15.768 -17.055 1.00 89.50 899 VAL A C 1
ATOM 7119 O O . VAL A 1 899 ? 14.987 -15.931 -18.121 1.00 89.50 899 VAL A O 1
ATOM 7122 N N . LYS A 1 900 ? 16.515 -14.814 -16.913 1.00 89.62 900 LYS A N 1
ATOM 7123 C CA . LYS A 1 900 ? 16.914 -13.903 -18.010 1.00 89.62 900 LYS A CA 1
ATOM 7124 C C . LYS A 1 900 ? 17.391 -14.663 -19.248 1.00 89.62 900 LYS A C 1
ATOM 7126 O O . LYS A 1 900 ? 16.975 -14.361 -20.366 1.00 89.62 900 LYS A O 1
ATOM 7131 N N . LYS A 1 901 ? 18.206 -15.701 -19.053 1.00 87.75 901 LYS A N 1
ATOM 7132 C CA . LYS A 1 901 ? 18.760 -16.568 -20.107 1.00 87.75 901 LYS A CA 1
ATOM 7133 C C . LYS A 1 901 ? 17.677 -17.389 -20.813 1.00 87.75 901 LYS A C 1
ATOM 7135 O O . LYS A 1 901 ? 17.731 -17.518 -22.037 1.00 87.75 901 LYS A O 1
ATOM 7140 N N . ALA A 1 902 ? 16.667 -17.865 -20.076 1.00 86.31 902 ALA A N 1
ATOM 7141 C CA . ALA A 1 902 ? 15.483 -18.529 -20.630 1.00 86.31 902 ALA A CA 1
ATOM 7142 C C . ALA A 1 902 ? 14.539 -17.567 -21.382 1.00 86.31 902 ALA A C 1
ATOM 7144 O O . ALA A 1 902 ? 13.955 -17.960 -22.390 1.00 86.31 902 ALA A O 1
ATOM 7145 N N . LEU A 1 903 ? 14.426 -16.314 -20.929 1.00 88.69 903 LEU A N 1
ATOM 7146 C CA . LEU A 1 903 ? 13.679 -15.235 -21.594 1.00 88.69 903 LEU A CA 1
ATOM 7147 C C . LEU A 1 903 ? 14.429 -14.621 -22.791 1.00 88.69 903 LEU A C 1
ATOM 7149 O O . LEU A 1 903 ? 13.831 -13.952 -23.627 1.00 88.69 903 LEU A O 1
ATOM 7153 N N . GLY A 1 904 ? 15.743 -14.838 -22.886 1.00 86.00 904 GLY A N 1
ATOM 7154 C CA . GLY A 1 904 ? 16.597 -14.250 -23.917 1.00 86.00 904 GLY A CA 1
ATOM 7155 C C . GLY A 1 904 ? 16.980 -12.786 -23.689 1.00 86.00 904 GLY A C 1
ATOM 7156 O O . GLY A 1 904 ? 17.456 -12.153 -24.631 1.00 86.00 904 GLY A O 1
ATOM 7157 N N . VAL A 1 905 ? 16.793 -12.273 -22.473 1.00 87.12 905 VAL A N 1
ATOM 7158 C CA . VAL A 1 905 ? 17.089 -10.891 -22.070 1.00 87.12 905 VAL A CA 1
ATOM 7159 C C . VAL A 1 905 ? 18.609 -10.672 -21.928 1.00 87.12 905 VAL A C 1
ATOM 7161 O O . VAL A 1 905 ? 19.278 -11.523 -21.337 1.00 87.12 905 VAL A O 1
ATOM 7164 N N . PRO A 1 906 ? 19.172 -9.551 -22.427 1.00 82.56 906 PRO A N 1
ATOM 7165 C CA . PRO A 1 906 ? 20.554 -9.149 -22.152 1.00 82.56 906 PRO A CA 1
ATOM 7166 C C . PRO A 1 906 ? 20.837 -8.980 -20.653 1.00 82.56 906 PRO A C 1
ATOM 7168 O O . PRO A 1 906 ? 20.080 -8.321 -19.945 1.00 82.56 906 PRO A O 1
ATOM 7171 N N . GLU A 1 907 ? 21.962 -9.515 -20.177 1.00 76.94 907 GLU A N 1
ATOM 7172 C CA . GLU A 1 907 ? 22.342 -9.497 -18.755 1.00 76.94 907 GLU A CA 1
ATOM 7173 C C . GLU A 1 907 ? 22.441 -8.076 -18.165 1.00 76.94 907 GLU A C 1
ATOM 7175 O O . GLU A 1 907 ? 22.053 -7.855 -17.018 1.00 76.94 907 GLU A O 1
ATOM 7180 N N . GLU A 1 908 ? 22.862 -7.106 -18.988 1.00 80.06 908 GLU A N 1
ATOM 7181 C CA . GLU A 1 908 ? 22.945 -5.672 -18.667 1.00 80.06 908 GLU A CA 1
ATOM 7182 C C . GLU A 1 908 ? 21.606 -5.043 -18.229 1.00 80.06 908 GLU A C 1
ATOM 7184 O O . GLU A 1 908 ? 21.603 -3.990 -17.590 1.00 80.06 908 GLU A O 1
ATOM 7189 N N . ILE A 1 909 ? 20.463 -5.653 -18.568 1.00 82.38 909 ILE A N 1
ATOM 7190 C CA . ILE A 1 909 ? 19.134 -5.136 -18.225 1.00 82.38 909 ILE A CA 1
ATOM 7191 C C . ILE A 1 909 ? 18.725 -5.653 -16.845 1.00 82.38 909 ILE A C 1
ATOM 7193 O O . ILE A 1 909 ? 18.601 -6.859 -16.621 1.00 82.38 909 ILE A O 1
ATOM 7197 N N . HIS A 1 910 ? 18.469 -4.737 -15.912 1.00 85.88 910 HIS A N 1
ATOM 7198 C CA . HIS A 1 910 ? 17.928 -5.049 -14.591 1.00 85.88 910 HIS A CA 1
ATOM 7199 C C . HIS A 1 910 ? 16.400 -4.964 -14.636 1.00 85.88 910 HIS A C 1
ATOM 7201 O O . HIS A 1 910 ? 15.856 -3.912 -14.957 1.00 85.88 910 HIS A O 1
ATOM 7207 N N . PHE A 1 911 ? 15.694 -6.043 -14.287 1.00 89.44 911 PHE A N 1
ATOM 7208 C CA . PHE A 1 911 ? 14.236 -5.980 -14.180 1.00 89.44 911 PHE A CA 1
ATOM 7209 C C . PHE A 1 911 ? 13.837 -5.146 -12.960 1.00 89.44 911 PHE A C 1
ATOM 7211 O O . PHE A 1 911 ? 14.450 -5.279 -11.900 1.00 89.44 911 PHE A O 1
ATOM 7218 N N . GLY A 1 912 ? 12.805 -4.323 -13.099 1.00 88.31 912 GLY A N 1
ATOM 7219 C CA . GLY A 1 912 ? 12.095 -3.718 -11.979 1.00 88.31 912 GLY A CA 1
ATOM 7220 C C . GLY A 1 912 ? 10.615 -3.633 -12.321 1.00 88.31 912 GLY A C 1
ATOM 7221 O O . GLY A 1 912 ? 10.262 -3.181 -13.415 1.00 88.31 912 GLY A O 1
ATOM 7222 N N . ALA A 1 913 ? 9.756 -4.071 -11.404 1.00 85.69 913 ALA A N 1
ATOM 7223 C CA . ALA A 1 913 ? 8.320 -4.185 -11.631 1.00 85.69 913 ALA A CA 1
ATOM 7224 C C . ALA A 1 913 ? 7.657 -2.846 -12.006 1.00 85.69 913 ALA A C 1
ATOM 7226 O O . ALA A 1 913 ? 6.682 -2.855 -12.755 1.00 85.69 913 ALA A O 1
ATOM 7227 N N . CYS A 1 914 ? 8.209 -1.703 -11.581 1.00 86.31 914 CYS A N 1
ATOM 7228 C CA . CYS A 1 914 ? 7.806 -0.367 -12.034 1.00 86.31 914 CYS A CA 1
ATOM 7229 C C . CYS A 1 914 ? 9.019 0.550 -12.273 1.00 86.31 914 CYS A C 1
ATOM 7231 O O . CYS A 1 914 ? 10.030 0.450 -11.581 1.00 86.31 914 CYS A O 1
ATOM 7233 N N . ASN A 1 915 ? 8.914 1.477 -13.235 1.00 83.94 915 ASN A N 1
ATOM 7234 C CA . ASN A 1 915 ? 9.967 2.452 -13.540 1.00 83.94 915 ASN A CA 1
ATOM 7235 C C . ASN A 1 915 ? 9.549 3.894 -13.182 1.00 83.94 915 ASN A C 1
ATOM 7237 O O . ASN A 1 915 ? 8.719 4.509 -13.856 1.00 83.94 915 ASN A O 1
ATOM 7241 N N . GLY A 1 916 ? 10.196 4.470 -12.163 1.00 79.31 916 GLY A N 1
ATOM 7242 C CA . GLY A 1 916 ? 9.910 5.823 -11.667 1.00 79.31 916 GLY A CA 1
ATOM 7243 C C . GLY A 1 916 ? 10.154 6.965 -12.667 1.00 79.31 916 GLY A C 1
ATOM 7244 O O . GLY A 1 916 ? 9.545 8.026 -12.532 1.00 79.31 916 GLY A O 1
ATOM 7245 N N . LYS A 1 917 ? 10.986 6.773 -13.701 1.00 84.00 917 LYS A N 1
ATOM 7246 C CA . LYS A 1 917 ? 11.195 7.783 -14.755 1.00 84.00 917 LYS A CA 1
ATOM 7247 C C . LYS A 1 917 ? 10.186 7.690 -15.884 1.00 84.00 917 LYS A C 1
ATOM 7249 O O . LYS A 1 917 ? 9.816 8.731 -16.412 1.00 84.00 917 LYS A O 1
ATOM 7254 N N . VAL A 1 918 ? 9.697 6.494 -16.211 1.00 87.00 918 VAL A N 1
ATOM 7255 C CA . VAL A 1 918 ? 8.542 6.343 -17.113 1.00 87.00 918 VAL A CA 1
ATOM 7256 C C . VAL A 1 918 ? 7.299 6.952 -16.453 1.00 87.00 918 VAL A C 1
ATOM 7258 O O . VAL A 1 918 ? 6.608 7.753 -17.080 1.00 87.00 918 VAL A O 1
ATOM 7261 N N . TYR A 1 919 ? 7.100 6.701 -15.152 1.00 86.81 919 TYR A N 1
ATOM 7262 C CA . TYR A 1 919 ? 6.088 7.390 -14.344 1.00 86.81 919 TYR A CA 1
ATOM 7263 C C . TYR A 1 919 ? 6.263 8.921 -14.379 1.00 86.81 919 TYR A C 1
ATOM 7265 O O . TYR A 1 919 ? 5.316 9.664 -14.629 1.00 86.81 919 TYR A O 1
ATOM 7273 N N . GLY A 1 920 ? 7.490 9.411 -14.162 1.00 84.81 920 GLY A N 1
ATOM 7274 C CA . GLY A 1 920 ? 7.806 10.841 -14.214 1.00 84.81 920 GLY A CA 1
ATOM 7275 C C . GLY A 1 920 ? 7.575 11.479 -15.589 1.00 84.81 920 GLY A C 1
ATOM 7276 O O . GLY A 1 920 ? 7.105 12.613 -15.658 1.00 84.81 920 GLY A O 1
ATOM 7277 N N . ALA A 1 921 ? 7.857 10.752 -16.673 1.00 88.94 921 ALA A N 1
ATOM 7278 C CA . ALA A 1 921 ? 7.682 11.209 -18.049 1.00 88.94 921 ALA A CA 1
ATOM 7279 C C . ALA A 1 921 ? 6.205 11.347 -18.448 1.00 88.94 921 ALA A C 1
ATOM 7281 O O . ALA A 1 921 ? 5.860 12.320 -19.120 1.00 88.94 921 ALA A O 1
ATOM 7282 N N . LEU A 1 922 ? 5.343 10.431 -17.990 1.00 89.56 922 LEU A N 1
ATOM 7283 C CA . LEU A 1 922 ? 3.889 10.463 -18.204 1.00 89.56 922 LEU A CA 1
ATOM 7284 C C . LEU A 1 922 ? 3.121 11.291 -17.155 1.00 89.56 922 LEU A C 1
ATOM 7286 O O . LEU A 1 922 ? 1.898 11.364 -17.212 1.00 89.56 922 LEU A O 1
ATOM 7290 N N . LYS A 1 923 ? 3.789 11.972 -16.213 1.00 85.75 923 LYS A N 1
ATOM 7291 C CA . LYS A 1 923 ? 3.105 12.711 -15.133 1.00 85.75 923 LYS A CA 1
ATOM 7292 C C . LYS A 1 923 ? 2.158 13.822 -15.628 1.00 85.75 923 LYS A C 1
ATOM 7294 O O . LYS A 1 923 ? 1.159 14.098 -14.968 1.00 85.75 923 LYS A O 1
ATOM 7299 N N . GLU A 1 924 ? 2.444 14.457 -16.768 1.00 86.12 924 GLU A N 1
ATOM 7300 C CA . GLU A 1 924 ? 1.537 15.451 -17.379 1.00 86.12 924 GLU A CA 1
ATOM 7301 C C . GLU A 1 924 ? 0.366 14.821 -18.156 1.00 86.12 924 GLU A C 1
ATOM 7303 O O . GLU A 1 924 ? -0.535 15.532 -18.601 1.00 86.12 924 GLU A O 1
ATOM 7308 N N . ASP A 1 925 ? 0.359 13.501 -18.324 1.00 89.81 925 ASP A N 1
ATOM 7309 C CA . ASP A 1 925 ? -0.672 12.769 -19.053 1.00 89.81 925 ASP A CA 1
ATOM 7310 C C . ASP A 1 925 ? -1.806 12.281 -18.122 1.00 89.81 925 ASP A C 1
ATOM 7312 O O . ASP A 1 925 ? -2.969 12.383 -18.501 1.00 89.81 925 ASP A O 1
ATOM 7316 N N . ILE A 1 926 ? -1.494 11.943 -16.859 1.00 88.94 926 ILE A N 1
ATOM 7317 C CA . ILE A 1 926 ? -2.390 11.313 -15.851 1.00 88.94 926 ILE A CA 1
ATOM 7318 C C . ILE A 1 926 ? -3.759 11.994 -15.654 1.00 88.94 926 ILE A C 1
ATOM 7320 O O . ILE A 1 926 ? -4.726 11.358 -15.239 1.00 88.94 926 ILE A O 1
ATOM 7324 N N . MET A 1 927 ? -3.851 13.302 -15.898 1.00 91.25 927 MET A N 1
ATOM 7325 C CA . MET A 1 927 ? -5.076 14.088 -15.690 1.00 91.25 927 MET A CA 1
ATOM 7326 C C . MET A 1 927 ? -5.889 14.344 -16.959 1.00 91.25 927 MET A C 1
ATOM 7328 O O . MET A 1 927 ? -6.827 15.147 -16.934 1.00 91.25 927 MET A O 1
ATOM 7332 N N . ARG A 1 928 ? -5.532 13.704 -18.074 1.00 91.81 928 ARG A N 1
ATOM 7333 C CA . ARG A 1 928 ? -6.242 13.855 -19.342 1.00 91.81 928 ARG A CA 1
ATOM 7334 C C . ARG A 1 928 ? -7.542 13.063 -19.338 1.00 91.81 928 ARG A C 1
ATOM 7336 O O . ARG A 1 928 ? -7.653 11.999 -18.742 1.00 91.81 928 ARG A O 1
ATOM 7343 N N . ASN A 1 929 ? -8.520 13.570 -20.078 1.00 91.81 929 ASN A N 1
ATOM 7344 C CA . ASN A 1 929 ? -9.673 12.767 -20.463 1.00 91.81 929 ASN A CA 1
ATOM 7345 C C . ASN A 1 929 ? -9.272 11.872 -21.648 1.00 91.81 929 ASN A C 1
ATOM 7347 O O . ASN A 1 929 ? -8.911 12.390 -22.713 1.00 91.81 929 ASN A O 1
ATOM 7351 N N . LEU A 1 930 ? -9.361 10.551 -21.461 1.00 92.19 930 LEU A N 1
ATOM 7352 C CA . LEU A 1 930 ? -9.218 9.540 -22.518 1.00 92.19 930 LEU A CA 1
ATOM 7353 C C . LEU A 1 930 ? -10.576 8.922 -22.928 1.00 92.19 930 LEU A C 1
ATOM 7355 O O . LEU A 1 930 ? -10.664 8.255 -23.961 1.00 92.19 930 LEU A O 1
ATOM 7359 N N . GLU A 1 931 ? -11.654 9.213 -22.188 1.00 93.25 931 GLU A N 1
ATOM 7360 C CA . GLU A 1 931 ? -13.044 8.873 -22.538 1.00 93.25 931 GLU A CA 1
ATOM 7361 C C . GLU A 1 931 ? -13.465 9.411 -23.916 1.00 93.25 931 GLU A C 1
ATOM 7363 O O . GLU A 1 931 ? -14.145 8.703 -24.652 1.00 93.25 931 GLU A O 1
ATOM 7368 N N . VAL A 1 932 ? -12.996 10.591 -24.337 1.00 89.88 932 VAL A N 1
ATOM 7369 C CA . VAL A 1 932 ? -13.348 11.217 -25.631 1.00 89.88 932 VAL A CA 1
ATOM 7370 C C . VAL A 1 932 ? -13.121 10.345 -26.874 1.00 89.88 932 VAL A C 1
ATOM 7372 O O . VAL A 1 932 ? -13.773 10.574 -27.893 1.00 89.88 932 VAL A O 1
ATOM 7375 N N . GLY A 1 933 ? -12.200 9.375 -26.834 1.00 89.19 933 GLY A N 1
ATOM 7376 C CA . GLY A 1 933 ? -11.952 8.460 -27.957 1.00 89.19 933 GLY A CA 1
ATOM 7377 C C . GLY A 1 933 ? -12.967 7.315 -28.044 1.00 89.19 933 GLY A C 1
ATOM 7378 O O . GLY A 1 933 ? -13.237 6.794 -29.127 1.00 89.19 933 GLY A O 1
ATOM 7379 N N . ILE A 1 934 ? -13.563 6.950 -26.907 1.00 96.50 934 ILE A N 1
ATOM 7380 C CA . ILE A 1 934 ? -14.359 5.734 -26.725 1.00 96.50 934 ILE A CA 1
ATOM 7381 C C . ILE A 1 934 ? -15.682 5.748 -27.506 1.00 96.50 934 ILE A C 1
ATOM 7383 O O . ILE A 1 934 ? -15.958 4.738 -28.157 1.00 96.50 934 ILE A O 1
ATOM 7387 N N . PRO A 1 935 ? -16.488 6.834 -27.536 1.00 96.69 935 PRO A N 1
ATOM 7388 C CA . PRO A 1 935 ? -17.751 6.845 -28.272 1.00 96.69 935 PRO A CA 1
ATOM 7389 C C . PRO A 1 935 ? -17.621 6.397 -29.730 1.00 96.69 935 PRO A C 1
ATOM 7391 O O . PRO A 1 935 ? -18.444 5.619 -30.195 1.00 96.69 935 PRO A O 1
ATOM 7394 N N . VAL A 1 936 ? -16.555 6.800 -30.434 1.00 95.62 936 VAL A N 1
ATOM 7395 C CA . VAL A 1 936 ? -16.324 6.397 -31.834 1.00 95.62 936 VAL A CA 1
ATOM 7396 C C . VAL A 1 936 ? -16.159 4.879 -31.958 1.00 95.62 936 VAL A C 1
ATOM 7398 O O . VAL A 1 936 ? -16.723 4.286 -32.872 1.00 95.62 936 VAL A O 1
ATOM 7401 N N . LEU A 1 937 ? -15.452 4.243 -31.018 1.00 97.25 937 LEU A N 1
ATOM 7402 C CA . LEU A 1 937 ? -15.278 2.787 -30.977 1.00 97.25 937 LEU A CA 1
ATOM 7403 C C . LEU A 1 937 ? -16.623 2.069 -30.771 1.00 97.25 937 LEU A C 1
ATOM 7405 O O . LEU A 1 937 ? -16.893 1.073 -31.440 1.00 97.25 937 LEU A O 1
ATOM 7409 N N . LEU A 1 938 ? -17.486 2.608 -29.902 1.00 97.25 938 LEU A N 1
ATOM 7410 C CA . LEU A 1 938 ? -18.818 2.055 -29.642 1.00 97.25 938 LEU A CA 1
ATOM 7411 C C . LEU A 1 938 ? -19.755 2.199 -30.854 1.00 97.25 938 LEU A C 1
ATOM 7413 O O . LEU A 1 938 ? -20.453 1.242 -31.184 1.00 97.25 938 LEU A O 1
ATOM 7417 N N . GLU A 1 939 ? -19.756 3.345 -31.550 1.00 96.31 939 GLU A N 1
ATOM 7418 C CA . GLU A 1 939 ? -20.551 3.516 -32.784 1.00 96.31 939 GLU A CA 1
ATOM 7419 C C . GLU A 1 939 ? -20.037 2.632 -33.942 1.00 96.31 939 GLU A C 1
ATOM 7421 O O . GLU A 1 939 ? -20.822 2.212 -34.791 1.00 96.31 939 GLU A O 1
ATOM 7426 N N . ASP A 1 940 ? -18.737 2.308 -33.967 1.00 95.69 940 ASP A N 1
ATOM 7427 C CA . ASP A 1 940 ? -18.142 1.334 -34.897 1.00 95.69 940 ASP A CA 1
ATOM 7428 C C . ASP A 1 940 ? -18.458 -0.135 -34.532 1.00 95.69 940 ASP A C 1
ATOM 7430 O O . ASP A 1 940 ? -18.105 -1.049 -35.280 1.00 95.69 940 ASP A O 1
ATOM 7434 N N . GLY A 1 941 ? -19.128 -0.380 -33.399 1.00 94.56 941 GLY A N 1
ATOM 7435 C CA . GLY A 1 941 ? -19.517 -1.714 -32.931 1.00 94.56 941 GLY A CA 1
ATOM 7436 C C . GLY A 1 941 ? -18.422 -2.489 -32.190 1.00 94.56 941 GLY A C 1
ATOM 7437 O O . GLY A 1 941 ? -18.595 -3.684 -31.946 1.00 94.56 941 GLY A O 1
ATOM 7438 N N . ILE A 1 942 ? -17.315 -1.838 -31.819 1.00 97.44 942 ILE A N 1
ATOM 7439 C CA . ILE A 1 942 ? -16.254 -2.439 -31.000 1.00 97.44 942 ILE A CA 1
ATOM 7440 C C . ILE A 1 942 ? -16.779 -2.571 -29.565 1.00 97.44 942 ILE A C 1
ATOM 7442 O O . ILE A 1 942 ? -17.241 -1.600 -28.965 1.00 97.44 942 ILE A O 1
ATOM 7446 N N . GLN A 1 943 ? -16.727 -3.783 -29.013 1.00 97.31 943 GLN A N 1
ATOM 7447 C CA . GLN A 1 943 ? -17.246 -4.075 -27.679 1.00 97.31 943 GLN A CA 1
ATOM 7448 C C . GLN A 1 943 ? -16.367 -3.468 -26.583 1.00 97.31 943 GLN A C 1
ATOM 7450 O O . GLN A 1 943 ? -15.143 -3.431 -26.691 1.00 97.31 943 GLN A O 1
ATOM 7455 N N . MET A 1 944 ? -16.986 -3.062 -25.481 1.00 97.56 944 MET A N 1
ATOM 7456 C CA . MET A 1 944 ? -16.294 -2.505 -24.331 1.00 97.56 944 MET A CA 1
ATOM 7457 C C . MET A 1 944 ? -16.782 -3.138 -23.030 1.00 97.56 944 MET A C 1
ATOM 7459 O O . MET A 1 944 ? -17.983 -3.182 -22.756 1.00 97.56 944 MET A O 1
ATOM 7463 N N . LEU A 1 945 ? -15.832 -3.554 -22.195 1.00 98.31 945 LEU A N 1
ATOM 7464 C CA . LEU A 1 945 ? -16.061 -3.916 -20.801 1.00 98.31 945 LEU A CA 1
ATOM 7465 C C . LEU A 1 945 ? -15.312 -2.939 -19.887 1.00 98.31 945 LEU A C 1
ATOM 7467 O O . LEU A 1 945 ? -14.117 -2.719 -20.048 1.00 98.31 945 LEU A O 1
ATOM 7471 N N . VAL A 1 946 ? -15.990 -2.387 -18.887 1.00 98.50 946 VAL A N 1
ATOM 7472 C CA . VAL A 1 946 ? -15.329 -1.816 -17.706 1.00 98.50 946 VAL A CA 1
ATOM 7473 C C . VAL A 1 946 ? -15.658 -2.713 -16.531 1.00 98.50 946 VAL A C 1
ATOM 7475 O O . VAL A 1 946 ? -16.830 -2.852 -16.180 1.00 98.50 946 VAL A O 1
ATOM 7478 N N . TYR A 1 947 ? -14.641 -3.325 -15.933 1.00 98.44 947 TYR A N 1
ATOM 7479 C CA . TYR A 1 947 ? -14.794 -4.083 -14.698 1.00 98.44 947 TYR A CA 1
ATOM 7480 C C . TYR A 1 947 ? -14.063 -3.379 -13.557 1.00 98.44 947 TYR A C 1
ATOM 7482 O O . TYR A 1 947 ? -13.024 -2.759 -13.764 1.00 98.44 947 TYR A O 1
ATOM 7490 N N . ALA A 1 948 ? -14.624 -3.425 -12.352 1.00 98.38 948 ALA A N 1
ATOM 7491 C CA . ALA A 1 948 ? -14.009 -2.810 -11.183 1.00 98.38 948 ALA A CA 1
ATOM 7492 C C . ALA A 1 948 ? -14.295 -3.615 -9.915 1.00 98.38 948 ALA A C 1
ATOM 7494 O O . ALA A 1 948 ? -15.450 -3.947 -9.635 1.00 98.38 948 ALA A O 1
ATOM 7495 N N . GLY A 1 949 ? -13.249 -3.904 -9.144 1.00 98.00 949 GLY A N 1
ATOM 7496 C CA . GLY A 1 949 ? -13.369 -4.536 -7.834 1.00 98.00 949 GLY A CA 1
ATOM 7497 C C . GLY A 1 949 ? -14.098 -3.658 -6.811 1.00 98.00 949 GLY A C 1
ATOM 7498 O O . GLY A 1 949 ? -13.971 -2.431 -6.789 1.00 98.00 949 GLY A O 1
ATOM 7499 N N . GLU A 1 950 ? -14.886 -4.302 -5.956 1.00 96.94 950 GLU A N 1
ATOM 7500 C CA . GLU A 1 950 ? -15.657 -3.673 -4.883 1.00 96.94 950 GLU A CA 1
ATOM 7501 C C . GLU A 1 950 ? -14.807 -2.895 -3.866 1.00 96.94 950 GLU A C 1
ATOM 7503 O O . GLU A 1 950 ? -15.236 -1.835 -3.404 1.00 96.94 950 GLU A O 1
ATOM 7508 N N . TYR A 1 951 ? -13.625 -3.419 -3.539 1.00 96.12 951 TYR A N 1
ATOM 7509 C CA . TYR A 1 951 ? -12.764 -2.970 -2.443 1.00 96.12 951 TYR A CA 1
ATOM 7510 C C . TYR A 1 951 ? -11.504 -2.229 -2.909 1.00 96.12 951 TYR A C 1
ATOM 7512 O O . TYR A 1 951 ? -10.624 -1.957 -2.100 1.00 96.12 951 TYR A O 1
ATOM 7520 N N . ASP A 1 952 ? -11.398 -1.876 -4.188 1.00 94.50 952 ASP A N 1
ATOM 7521 C CA . ASP A 1 952 ? -10.376 -0.934 -4.651 1.00 94.50 952 ASP A CA 1
ATOM 7522 C C . ASP A 1 952 ? -10.710 0.492 -4.192 1.00 94.50 952 ASP A C 1
ATOM 7524 O O . ASP A 1 952 ? -11.865 0.908 -4.286 1.00 94.50 952 ASP A O 1
ATOM 7528 N N . PHE A 1 953 ? -9.713 1.258 -3.744 1.00 93.19 953 PHE A N 1
ATOM 7529 C CA . PHE A 1 953 ? -9.856 2.695 -3.510 1.00 93.19 953 PHE A CA 1
ATOM 7530 C C . PHE A 1 953 ? -9.347 3.518 -4.697 1.00 93.19 953 PHE A C 1
ATOM 7532 O O . PHE A 1 953 ? -10.087 4.369 -5.198 1.00 93.19 953 PHE A O 1
ATOM 7539 N N . ILE A 1 954 ? -8.111 3.275 -5.149 1.00 89.88 954 ILE A N 1
ATOM 7540 C CA . ILE A 1 954 ? -7.378 4.189 -6.039 1.00 89.88 954 ILE A CA 1
ATOM 7541 C C . ILE A 1 954 ? -8.037 4.352 -7.415 1.00 89.88 954 ILE A C 1
ATOM 7543 O O . ILE A 1 954 ? -7.909 5.406 -8.034 1.00 89.88 954 ILE A O 1
ATOM 7547 N N . CYS A 1 955 ? -8.773 3.338 -7.879 1.00 93.00 955 CYS A N 1
ATOM 7548 C CA . CYS A 1 955 ? -9.598 3.386 -9.089 1.00 93.00 955 CYS A CA 1
ATOM 7549 C C . CYS A 1 955 ? -10.983 2.743 -8.861 1.00 93.00 955 CYS A C 1
ATOM 7551 O O . CYS A 1 955 ? -11.521 2.043 -9.724 1.00 93.00 955 CYS A O 1
ATOM 7553 N N . ASN A 1 956 ? -11.568 3.009 -7.687 1.00 95.50 956 ASN A N 1
ATOM 7554 C CA . ASN A 1 956 ? -12.811 2.412 -7.190 1.00 95.50 956 ASN A CA 1
ATOM 7555 C C . ASN A 1 956 ? -13.966 2.306 -8.210 1.00 95.50 956 ASN A C 1
ATOM 7557 O O . ASN A 1 956 ? -14.170 3.142 -9.103 1.00 95.50 956 ASN A O 1
ATOM 7561 N N . TRP A 1 957 ? -14.806 1.286 -8.007 1.00 97.19 957 TRP A N 1
ATOM 7562 C CA . TRP A 1 957 ? -15.951 0.990 -8.872 1.00 97.19 957 TRP A CA 1
ATOM 7563 C C . TRP A 1 957 ? -16.979 2.127 -8.966 1.00 97.19 957 TRP A C 1
ATOM 7565 O O . TRP A 1 957 ? -17.686 2.214 -9.970 1.00 97.19 957 TRP A O 1
ATOM 7575 N N . LEU A 1 958 ? -17.076 3.012 -7.963 1.00 97.19 958 LEU A N 1
ATOM 7576 C CA . LEU A 1 958 ? -18.023 4.130 -7.978 1.00 97.19 958 LEU A CA 1
ATOM 7577 C C . LEU A 1 958 ? -17.593 5.212 -8.977 1.00 97.19 958 LEU A C 1
ATOM 7579 O O . LEU A 1 958 ? -18.431 5.697 -9.741 1.00 97.19 958 LEU A O 1
ATOM 7583 N N . GLY A 1 959 ? -16.304 5.561 -9.009 1.00 96.56 959 GLY A N 1
ATOM 7584 C CA . GLY A 1 959 ? -15.723 6.444 -10.022 1.00 96.56 959 GLY A CA 1
ATOM 7585 C C . GLY A 1 959 ? -15.844 5.852 -11.421 1.00 96.56 959 GLY A C 1
ATOM 7586 O O . GLY A 1 959 ? -16.344 6.521 -12.329 1.00 96.56 959 GLY A O 1
ATOM 7587 N N . ASN A 1 960 ? -15.489 4.572 -11.571 1.00 98.00 960 ASN A N 1
ATOM 7588 C CA . ASN A 1 960 ? -15.604 3.865 -12.846 1.00 98.00 960 ASN A CA 1
ATOM 7589 C C . ASN A 1 960 ? -17.058 3.794 -13.360 1.00 98.00 960 ASN A C 1
ATOM 7591 O O . ASN A 1 960 ? -17.331 4.155 -14.503 1.00 98.00 960 ASN A O 1
ATOM 7595 N N . TYR A 1 961 ? -18.033 3.467 -12.506 1.00 97.38 961 TYR A N 1
ATOM 7596 C CA . TYR A 1 961 ? -19.451 3.486 -12.884 1.00 97.38 961 TYR A CA 1
ATOM 7597 C C . TYR A 1 961 ? -19.950 4.888 -13.279 1.00 97.38 961 TYR A C 1
ATOM 7599 O O . TYR A 1 961 ? -20.750 5.034 -14.209 1.00 97.38 961 TYR A O 1
ATOM 7607 N N . ARG A 1 962 ? -19.496 5.937 -12.578 1.00 96.75 962 ARG A N 1
ATOM 7608 C CA . ARG A 1 962 ? -19.928 7.320 -12.829 1.00 96.75 962 ARG A CA 1
ATOM 7609 C C . ARG A 1 962 ? -19.478 7.835 -14.190 1.00 96.75 962 ARG A C 1
ATOM 7611 O O . ARG A 1 962 ? -20.308 8.431 -14.877 1.00 96.75 962 ARG A O 1
ATOM 7618 N N . TRP A 1 963 ? -18.228 7.602 -14.599 1.00 96.31 963 TRP A N 1
ATOM 7619 C CA . TRP A 1 963 ? -17.770 8.075 -15.909 1.00 96.31 963 TRP A CA 1
ATOM 7620 C C . TRP A 1 963 ? -18.390 7.261 -17.051 1.00 96.31 963 TRP A C 1
ATOM 7622 O O . TRP A 1 963 ? -18.908 7.861 -17.988 1.00 96.31 963 TRP A O 1
ATOM 7632 N N . VAL A 1 964 ? -18.497 5.931 -16.923 1.00 96.88 964 VAL A N 1
ATOM 7633 C CA . VAL A 1 964 ? -19.162 5.072 -17.928 1.00 96.88 964 VAL A CA 1
ATOM 7634 C C . VAL A 1 964 ? -20.630 5.467 -18.139 1.00 96.88 964 VAL A C 1
ATOM 7636 O O . VAL A 1 964 ? -21.129 5.466 -19.263 1.00 96.88 964 VAL A O 1
ATOM 7639 N N . LYS A 1 965 ? -21.332 5.871 -17.072 1.00 94.88 965 LYS A N 1
ATOM 7640 C CA . LYS A 1 965 ? -22.698 6.418 -17.151 1.00 94.88 965 LYS A CA 1
ATOM 7641 C C . LYS A 1 965 ? -22.744 7.851 -17.717 1.00 94.88 965 LYS A C 1
ATOM 7643 O O . LYS A 1 965 ? -23.742 8.237 -18.330 1.00 94.88 965 LYS A O 1
ATOM 7648 N N . GLY A 1 966 ? -21.701 8.650 -17.489 1.00 93.75 966 GLY A N 1
ATOM 7649 C CA . GLY A 1 966 ? -21.570 10.033 -17.964 1.00 93.75 966 GLY A CA 1
ATOM 7650 C C . GLY A 1 966 ? -21.152 10.172 -19.434 1.00 93.75 966 GLY A C 1
ATOM 7651 O O . GLY A 1 966 ? -21.514 11.169 -20.064 1.00 93.75 966 GLY A O 1
ATOM 7652 N N . MET A 1 967 ? -20.459 9.164 -19.971 1.00 96.12 967 MET A N 1
ATOM 7653 C CA . MET A 1 967 ? -19.929 9.094 -21.336 1.00 96.12 967 MET A CA 1
ATOM 7654 C C . MET A 1 967 ? -21.001 9.313 -22.408 1.00 96.12 967 MET A C 1
ATOM 7656 O O . MET A 1 967 ? -22.077 8.710 -22.370 1.00 96.12 967 MET A O 1
ATOM 7660 N N . LYS A 1 968 ? -20.696 10.162 -23.396 1.00 94.88 968 LYS A N 1
ATOM 7661 C CA . LYS A 1 968 ? -21.666 10.624 -24.406 1.00 94.88 968 LYS A CA 1
ATOM 7662 C C . LYS A 1 968 ? -21.560 9.834 -25.707 1.00 94.88 968 LYS A C 1
ATOM 7664 O O . LYS A 1 968 ? -20.688 10.094 -26.529 1.00 94.88 968 LYS A O 1
ATOM 7669 N N . TRP A 1 969 ? -22.502 8.923 -25.914 1.00 96.25 969 TRP A N 1
ATOM 7670 C CA . TRP A 1 969 ? -22.624 8.087 -27.113 1.00 96.25 969 TRP A CA 1
ATOM 7671 C C . TRP A 1 969 ? -24.103 7.777 -27.404 1.00 96.25 969 TRP A C 1
ATOM 7673 O O . TRP A 1 969 ? -24.966 8.044 -26.561 1.00 96.25 969 TRP A O 1
ATOM 7683 N N . SER A 1 970 ? -24.425 7.227 -28.578 1.00 95.62 970 SER A N 1
ATOM 7684 C CA . SER A 1 970 ? -25.809 7.018 -29.042 1.00 95.62 970 SER A CA 1
ATOM 7685 C C . SER A 1 970 ? -26.657 6.175 -28.082 1.00 95.62 970 SER A C 1
ATOM 7687 O O . SER A 1 970 ? -27.849 6.434 -27.905 1.00 95.62 970 SER A O 1
ATOM 7689 N N . GLY A 1 971 ? -26.037 5.207 -27.406 1.00 94.12 971 GLY A N 1
ATOM 7690 C CA . GLY A 1 971 ? -26.677 4.337 -26.426 1.00 94.12 971 GLY A CA 1
ATOM 7691 C C . GLY A 1 971 ? -26.791 4.891 -25.005 1.00 94.12 971 GLY A C 1
ATOM 7692 O O . GLY A 1 971 ? -27.403 4.218 -24.178 1.00 94.12 971 GLY A O 1
ATOM 7693 N N . GLN A 1 972 ? -26.257 6.081 -24.684 1.00 94.81 972 GLN A N 1
ATOM 7694 C CA . GLN A 1 972 ? -26.109 6.553 -23.294 1.00 94.81 972 GLN A CA 1
ATOM 7695 C C . GLN A 1 972 ? -27.408 6.485 -22.471 1.00 94.81 972 GLN A C 1
ATOM 7697 O O . GLN A 1 972 ? -27.398 5.995 -21.341 1.00 94.81 972 GLN A O 1
ATOM 7702 N N . LEU A 1 973 ? -28.535 6.953 -23.019 1.00 94.00 973 LEU A N 1
ATOM 7703 C CA . LEU A 1 973 ? -29.821 6.953 -22.305 1.00 94.00 973 LEU A CA 1
ATOM 7704 C C . LEU A 1 973 ? -30.333 5.533 -22.031 1.00 94.00 973 LEU A C 1
ATOM 7706 O O . LEU A 1 973 ? -30.870 5.267 -20.956 1.00 94.00 973 LEU A O 1
ATOM 7710 N N . ASN A 1 974 ? -30.122 4.613 -22.972 1.00 94.00 974 ASN A N 1
ATOM 7711 C CA . ASN A 1 974 ? -30.569 3.229 -22.852 1.00 94.00 974 ASN A CA 1
ATOM 7712 C C . ASN A 1 974 ? -29.636 2.421 -21.938 1.00 94.00 974 ASN A C 1
ATOM 7714 O O . ASN A 1 974 ? -30.121 1.620 -21.144 1.00 94.00 974 ASN A O 1
ATOM 7718 N N . PHE A 1 975 ? -28.327 2.703 -21.949 1.00 94.12 975 PHE A N 1
ATOM 7719 C CA . PHE A 1 975 ? -27.400 2.214 -20.927 1.00 94.12 975 PHE A CA 1
ATOM 7720 C C . PHE A 1 975 ? -27.795 2.730 -19.542 1.00 94.12 975 PHE A C 1
ATOM 7722 O O . PHE A 1 975 ? -27.900 1.953 -18.601 1.00 94.12 975 PHE A O 1
ATOM 7729 N N . ALA A 1 976 ? -28.095 4.023 -19.387 1.00 92.00 976 ALA A N 1
ATOM 7730 C CA . ALA A 1 976 ? -28.554 4.562 -18.109 1.00 92.00 976 ALA A CA 1
ATOM 7731 C C . ALA A 1 976 ? -29.838 3.860 -17.619 1.00 92.00 976 ALA A C 1
ATOM 7733 O O . ALA A 1 976 ? -29.911 3.506 -16.440 1.00 92.00 976 ALA A O 1
ATOM 7734 N N . ALA A 1 977 ? -30.787 3.587 -18.521 1.00 91.25 977 ALA A N 1
ATOM 7735 C CA . ALA A 1 977 ? -32.065 2.934 -18.231 1.00 91.25 977 ALA A CA 1
ATOM 7736 C C . ALA A 1 977 ? -32.015 1.397 -18.077 1.00 91.25 977 ALA A C 1
ATOM 7738 O O . ALA A 1 977 ? -32.968 0.833 -17.545 1.00 91.25 977 ALA A O 1
ATOM 7739 N N . SER A 1 978 ? -30.954 0.709 -18.519 1.00 90.56 978 SER A N 1
ATOM 7740 C CA . SER A 1 978 ? -30.908 -0.762 -18.506 1.00 90.56 978 SER A CA 1
ATOM 7741 C C . SER A 1 978 ? -30.907 -1.365 -17.094 1.00 90.56 978 SER A C 1
ATOM 7743 O O . SER A 1 978 ? -30.415 -0.763 -16.135 1.00 90.56 978 SER A O 1
ATOM 7745 N N . THR A 1 979 ? -31.451 -2.570 -16.946 1.00 88.25 979 THR A N 1
ATOM 7746 C CA . THR A 1 979 ? -31.504 -3.278 -15.659 1.00 88.25 979 THR A CA 1
ATOM 7747 C C . THR A 1 979 ? -30.103 -3.720 -15.214 1.00 88.25 979 THR A C 1
ATOM 7749 O O . THR A 1 979 ? -29.276 -4.102 -16.041 1.00 88.25 979 THR A O 1
ATOM 7752 N N . VAL A 1 980 ? -29.837 -3.678 -13.905 1.00 90.88 980 VAL A N 1
ATOM 7753 C CA . VAL A 1 980 ? -28.668 -4.342 -13.299 1.00 90.88 980 VAL A CA 1
ATOM 7754 C C . VAL A 1 980 ? -29.014 -5.813 -13.087 1.00 90.88 980 VAL A C 1
ATOM 7756 O O . VAL A 1 980 ? -30.093 -6.109 -12.577 1.00 90.88 980 VAL A O 1
ATOM 7759 N N . TYR A 1 981 ? -28.116 -6.718 -13.457 1.00 88.62 981 TYR A N 1
ATOM 7760 C CA . TYR A 1 981 ? -28.287 -8.163 -13.309 1.00 88.62 981 TYR A CA 1
ATOM 7761 C C . TYR A 1 981 ? -27.106 -8.787 -12.555 1.00 88.62 981 TYR A C 1
ATOM 7763 O O . TYR A 1 981 ? -26.021 -8.208 -12.462 1.00 88.62 981 TYR A O 1
ATOM 7771 N N . GLN A 1 982 ? -27.333 -9.968 -11.980 1.00 91.44 982 GLN A N 1
ATOM 7772 C CA . GLN A 1 982 ? -26.311 -10.708 -11.243 1.00 91.44 982 GLN A CA 1
ATOM 7773 C C . GLN A 1 982 ? -25.350 -11.387 -12.226 1.00 91.44 982 GLN A C 1
ATOM 7775 O O . GLN A 1 982 ? -25.774 -12.143 -13.104 1.00 91.44 982 GLN A O 1
ATOM 7780 N N . PHE A 1 983 ? -24.051 -11.148 -12.050 1.00 92.75 983 PHE A N 1
ATOM 7781 C CA . PHE A 1 983 ? -23.000 -11.958 -12.658 1.00 92.75 983 PHE A CA 1
ATOM 7782 C C . PHE A 1 983 ? -22.799 -13.195 -11.778 1.00 92.75 983 PHE A C 1
ATOM 7784 O O . PHE A 1 983 ? -22.419 -13.073 -10.612 1.00 92.75 983 PHE A O 1
ATOM 7791 N N . ILE A 1 984 ? -23.118 -14.379 -12.307 1.00 91.31 984 ILE A N 1
ATOM 7792 C CA . ILE A 1 984 ? -23.173 -15.628 -11.538 1.00 91.31 984 ILE A CA 1
ATOM 7793 C C . ILE A 1 984 ? -22.069 -16.583 -11.996 1.00 91.31 984 ILE A C 1
ATOM 7795 O O . ILE A 1 984 ? -21.973 -16.912 -13.175 1.00 91.31 984 ILE A O 1
ATOM 7799 N N . VAL A 1 985 ? -21.281 -17.083 -11.042 1.00 91.56 985 VAL A N 1
ATOM 7800 C CA . VAL A 1 985 ? -20.211 -18.071 -11.249 1.00 91.56 985 VAL A CA 1
ATOM 7801 C C . VAL A 1 985 ? -20.441 -19.239 -10.289 1.00 91.56 985 VAL A C 1
ATOM 7803 O O . VAL A 1 985 ? -20.640 -19.036 -9.094 1.00 91.56 985 VAL A O 1
ATOM 7806 N N . ASP A 1 986 ? -20.471 -20.471 -10.809 1.00 87.69 986 ASP A N 1
ATOM 7807 C CA . ASP A 1 986 ? -20.770 -21.705 -10.053 1.00 87.69 986 ASP A CA 1
ATOM 7808 C C . ASP A 1 986 ? -22.035 -21.619 -9.161 1.00 87.69 986 ASP A C 1
ATOM 7810 O O . ASP A 1 986 ? -22.103 -22.199 -8.077 1.00 87.69 986 ASP A O 1
ATOM 7814 N N . GLY A 1 987 ? -23.056 -20.877 -9.606 1.00 85.56 987 GLY A N 1
ATOM 7815 C CA . GLY A 1 987 ? -24.306 -20.692 -8.860 1.00 85.56 987 GLY A CA 1
ATOM 7816 C C . GLY A 1 987 ? -24.227 -19.705 -7.686 1.00 85.56 987 GLY A C 1
ATOM 7817 O O . GLY A 1 987 ? -25.160 -19.650 -6.887 1.00 85.56 987 GLY A O 1
ATOM 7818 N N . LYS A 1 988 ? -23.148 -18.919 -7.575 1.00 90.25 988 LYS A N 1
ATOM 7819 C CA . LYS A 1 988 ? -23.017 -17.789 -6.641 1.00 90.25 988 LYS A CA 1
ATOM 7820 C C . LYS A 1 988 ? -22.946 -16.466 -7.398 1.00 90.25 988 LYS A C 1
ATOM 7822 O O . LYS A 1 988 ? -22.347 -16.405 -8.467 1.00 90.25 988 LYS A O 1
ATOM 7827 N N . GLU A 1 989 ? -23.502 -15.403 -6.824 1.00 93.50 989 GLU A N 1
ATOM 7828 C CA . GLU A 1 989 ? -23.268 -14.039 -7.310 1.00 93.50 989 GLU A CA 1
ATOM 7829 C C . GLU A 1 989 ? -21.798 -13.656 -7.070 1.00 93.50 989 GLU A C 1
ATOM 7831 O O . GLU A 1 989 ? -21.325 -13.687 -5.936 1.00 93.50 989 GLU A O 1
ATOM 7836 N N . ALA A 1 990 ? -21.084 -13.318 -8.143 1.00 93.31 990 ALA A N 1
ATOM 7837 C CA . ALA A 1 990 ? -19.694 -12.858 -8.137 1.00 93.31 990 ALA A CA 1
ATOM 7838 C C . ALA A 1 990 ? -19.567 -11.369 -8.523 1.00 93.31 990 ALA A C 1
ATOM 7840 O O . ALA A 1 990 ? -18.470 -10.812 -8.545 1.00 93.31 990 ALA A O 1
ATOM 7841 N N . GLY A 1 991 ? -20.682 -10.713 -8.850 1.00 95.12 991 GLY A N 1
ATOM 7842 C CA . GLY A 1 991 ? -20.709 -9.298 -9.190 1.00 95.12 991 GLY A CA 1
ATOM 7843 C C . GLY A 1 991 ? -22.073 -8.806 -9.664 1.00 95.12 991 GLY A C 1
ATOM 7844 O O . GLY A 1 991 ? -23.014 -9.581 -9.852 1.00 95.12 991 GLY A O 1
ATOM 7845 N N . LEU A 1 992 ? -22.153 -7.501 -9.912 1.00 95.00 992 LEU A N 1
ATOM 7846 C CA . LEU A 1 992 ? -23.321 -6.820 -10.470 1.00 95.00 992 LEU A CA 1
ATOM 7847 C C . LEU A 1 992 ? -22.958 -6.186 -11.810 1.00 95.00 992 LEU A C 1
ATOM 7849 O O . LEU A 1 992 ? -22.111 -5.291 -11.881 1.00 95.00 992 LEU A O 1
ATOM 7853 N N . ALA A 1 993 ? -23.619 -6.645 -12.867 1.00 93.44 993 ALA A N 1
ATOM 7854 C CA . ALA A 1 993 ? -23.366 -6.245 -14.241 1.00 93.44 993 ALA A CA 1
ATOM 7855 C C . ALA A 1 993 ? -24.512 -5.407 -14.821 1.00 93.44 993 ALA A C 1
ATOM 7857 O O . ALA A 1 993 ? -25.665 -5.474 -14.390 1.00 93.44 993 ALA A O 1
ATOM 7858 N N . LYS A 1 994 ? -24.179 -4.581 -15.812 1.00 92.75 994 LYS A N 1
ATOM 7859 C CA . LYS A 1 994 ? -25.107 -3.703 -16.527 1.00 92.75 994 LYS A CA 1
ATOM 7860 C C . LYS A 1 994 ? -24.590 -3.494 -17.947 1.00 92.75 994 LYS A C 1
ATOM 7862 O O . LYS A 1 994 ? -23.486 -2.995 -18.141 1.00 92.75 994 LYS A O 1
ATOM 7867 N N . ASN A 1 995 ? -25.385 -3.879 -18.939 1.00 92.06 995 ASN A N 1
ATOM 7868 C CA . ASN A 1 995 ? -25.047 -3.776 -20.360 1.00 92.06 995 ASN A CA 1
ATOM 7869 C C . ASN A 1 995 ? -26.063 -2.884 -21.090 1.00 92.06 995 ASN A C 1
ATOM 7871 O O . ASN A 1 995 ? -27.225 -2.786 -20.684 1.00 92.06 995 ASN A O 1
ATOM 7875 N N . TYR A 1 996 ? -25.621 -2.251 -22.174 1.00 92.81 996 TYR A N 1
ATOM 7876 C CA . TYR A 1 996 ? -26.480 -1.932 -23.309 1.00 92.81 996 TYR A CA 1
ATOM 7877 C C . TYR A 1 996 ? -25.640 -1.905 -24.592 1.00 92.81 996 TYR A C 1
ATOM 7879 O O . TYR A 1 996 ? -24.701 -1.116 -24.706 1.00 92.81 996 TYR A O 1
ATOM 7887 N N . GLY A 1 997 ? -26.000 -2.736 -25.573 1.00 91.31 997 GLY A N 1
ATOM 7888 C CA . GLY A 1 997 ? -25.295 -2.810 -26.855 1.00 91.31 997 GLY A CA 1
ATOM 7889 C C . GLY A 1 997 ? -23.818 -3.198 -26.666 1.00 91.31 997 GLY A C 1
ATOM 7890 O O . GLY A 1 997 ? -23.550 -4.152 -25.933 1.00 91.31 997 GLY A O 1
ATOM 7891 N N . PRO A 1 998 ? -22.856 -2.484 -27.285 1.00 94.25 998 PRO A N 1
ATOM 7892 C CA . PRO A 1 998 ? -21.434 -2.800 -27.149 1.00 94.25 998 PRO A CA 1
ATOM 7893 C C . PRO A 1 998 ? -20.868 -2.540 -25.744 1.00 94.25 998 PRO A C 1
ATOM 7895 O O . PRO A 1 998 ? -19.788 -3.039 -25.446 1.00 94.25 998 PRO A O 1
ATOM 7898 N N . LEU A 1 999 ? -21.550 -1.771 -24.884 1.00 96.31 999 LEU A N 1
ATOM 7899 C CA . LEU A 1 999 ? -21.010 -1.298 -23.606 1.00 96.31 999 LEU A CA 1
ATOM 7900 C C . LEU A 1 999 ? -21.498 -2.131 -22.413 1.00 96.31 999 LEU A C 1
ATOM 7902 O O . LEU A 1 999 ? -22.700 -2.209 -22.147 1.00 96.31 999 LEU A O 1
ATOM 7906 N N . THR A 1 1000 ? -20.553 -2.661 -21.635 1.00 96.06 1000 THR A N 1
ATOM 7907 C CA . THR A 1 1000 ? -20.799 -3.390 -20.382 1.00 96.06 1000 THR A CA 1
ATOM 7908 C C . THR A 1 1000 ? -20.018 -2.771 -19.224 1.00 96.06 1000 THR A C 1
ATOM 7910 O O . THR A 1 1000 ? -18.829 -2.492 -19.348 1.00 96.06 1000 THR A O 1
ATOM 7913 N N . PHE A 1 1001 ? -20.675 -2.604 -18.077 1.00 97.50 1001 PHE A N 1
ATOM 7914 C CA . PHE A 1 1001 ? -20.042 -2.337 -16.787 1.00 97.50 1001 PHE A CA 1
ATOM 7915 C C . PHE A 1 1001 ? -20.273 -3.523 -15.842 1.00 97.50 1001 PHE A C 1
ATOM 7917 O O . PHE A 1 1001 ? -21.392 -4.036 -15.777 1.00 97.50 1001 PHE A O 1
ATOM 7924 N N . LEU A 1 1002 ? -19.250 -3.925 -15.088 1.00 97.69 1002 LEU A N 1
ATOM 7925 C CA . LEU A 1 1002 ? -19.309 -4.987 -14.084 1.00 97.69 1002 LEU A CA 1
ATOM 7926 C C . LEU A 1 1002 ? -18.596 -4.550 -12.797 1.00 97.69 1002 LEU A C 1
ATOM 7928 O O . LEU A 1 1002 ? -17.381 -4.371 -12.774 1.00 97.69 1002 LEU A O 1
ATOM 7932 N N . LYS A 1 1003 ? -19.337 -4.449 -11.694 1.00 97.62 1003 LYS A N 1
ATOM 7933 C CA . LYS A 1 1003 ? -18.736 -4.436 -10.357 1.00 97.62 1003 LYS A CA 1
ATOM 7934 C C . LYS A 1 1003 ? -18.460 -5.885 -9.950 1.00 97.62 1003 LYS A C 1
ATOM 7936 O O . LYS A 1 1003 ? -19.406 -6.667 -9.897 1.00 97.62 1003 LYS A O 1
ATOM 7941 N N . VAL A 1 1004 ? -17.212 -6.230 -9.646 1.00 97.69 1004 VAL A N 1
ATOM 7942 C CA . VAL A 1 1004 ? -16.826 -7.561 -9.147 1.00 97.69 1004 VAL A CA 1
ATOM 7943 C C . VAL A 1 1004 ? -16.784 -7.527 -7.620 1.00 97.69 1004 VAL A C 1
ATOM 7945 O O . VAL A 1 1004 ? -16.105 -6.679 -7.039 1.00 97.69 1004 VAL A O 1
ATOM 7948 N N . HIS A 1 1005 ? -17.530 -8.423 -6.974 1.00 96.88 1005 HIS A N 1
ATOM 7949 C CA . HIS A 1 1005 ? -17.581 -8.513 -5.510 1.00 96.88 1005 HIS A CA 1
ATOM 7950 C C . HIS A 1 1005 ? -16.296 -9.125 -4.954 1.00 96.88 1005 HIS A C 1
ATOM 7952 O O . HIS A 1 1005 ? -15.602 -9.860 -5.655 1.00 96.88 1005 HIS A O 1
ATOM 7958 N N . ASP A 1 1006 ? -15.979 -8.844 -3.689 1.00 95.62 1006 ASP A N 1
ATOM 7959 C CA . ASP A 1 1006 ? -14.841 -9.455 -2.980 1.00 95.62 1006 ASP A CA 1
ATOM 7960 C C . ASP A 1 1006 ? -13.470 -9.328 -3.694 1.00 95.62 1006 ASP A C 1
ATOM 7962 O O . ASP A 1 1006 ? -12.564 -10.140 -3.465 1.00 95.62 1006 ASP A O 1
ATOM 7966 N N . ALA A 1 1007 ? -13.276 -8.280 -4.501 1.00 96.62 1007 ALA A N 1
ATOM 7967 C CA . ALA A 1 1007 ? -12.030 -7.973 -5.210 1.00 96.62 1007 ALA A CA 1
ATOM 7968 C C . ALA A 1 1007 ? -11.537 -6.539 -4.948 1.00 96.62 1007 ALA A C 1
ATOM 7970 O O . ALA A 1 1007 ? -12.348 -5.617 -4.851 1.00 96.62 1007 ALA A O 1
ATOM 7971 N N . GLY A 1 1008 ? -10.217 -6.353 -4.860 1.00 95.25 1008 GLY A N 1
ATOM 7972 C CA . GLY A 1 1008 ? -9.540 -5.054 -4.853 1.00 95.25 1008 GLY A CA 1
ATOM 7973 C C . GLY A 1 1008 ? -9.191 -4.556 -6.263 1.00 95.25 1008 GLY A C 1
ATOM 7974 O O . GLY A 1 1008 ? -9.989 -4.672 -7.193 1.00 95.25 1008 GLY A O 1
ATOM 7975 N N . HIS A 1 1009 ? -7.998 -3.975 -6.415 1.00 95.06 1009 HIS A N 1
ATOM 7976 C CA . HIS A 1 1009 ? -7.477 -3.429 -7.676 1.00 95.06 1009 HIS A CA 1
ATOM 7977 C C . HIS A 1 1009 ? -7.208 -4.538 -8.708 1.00 95.06 1009 HIS A C 1
ATOM 7979 O O . HIS A 1 1009 ? -7.846 -4.575 -9.757 1.00 95.06 1009 HIS A O 1
ATOM 7985 N N . MET A 1 1010 ? -6.356 -5.502 -8.341 1.00 94.12 1010 MET A N 1
ATOM 7986 C CA . MET A 1 1010 ? -5.998 -6.673 -9.151 1.00 94.12 1010 MET A CA 1
ATOM 7987 C C . MET A 1 1010 ? -7.104 -7.734 -9.079 1.00 94.12 1010 MET A C 1
ATOM 7989 O O . MET A 1 1010 ? -7.004 -8.745 -8.377 1.00 94.12 1010 MET A O 1
ATOM 7993 N N . VAL A 1 1011 ? -8.205 -7.498 -9.794 1.00 97.25 1011 VAL A N 1
ATOM 7994 C CA . VAL A 1 1011 ? -9.380 -8.390 -9.820 1.00 97.25 1011 VAL A CA 1
ATOM 7995 C C . VAL A 1 1011 ? -9.045 -9.859 -10.142 1.00 97.25 1011 VAL A C 1
ATOM 7997 O O . VAL A 1 1011 ? -9.626 -10.731 -9.490 1.00 97.25 1011 VAL A O 1
ATOM 8000 N N . PRO A 1 1012 ? -8.125 -10.205 -11.071 1.00 96.69 1012 PRO A N 1
ATOM 8001 C CA . PRO A 1 1012 ? -7.754 -11.600 -11.291 1.00 96.69 1012 PRO A CA 1
ATOM 8002 C C . PRO A 1 1012 ? -6.902 -12.206 -10.163 1.00 96.69 1012 PRO A C 1
ATOM 8004 O O . PRO A 1 1012 ? -6.877 -13.425 -10.056 1.00 96.69 1012 PRO A O 1
ATOM 8007 N N . GLN A 1 1013 ? -6.249 -11.414 -9.305 1.00 94.12 1013 GLN A N 1
ATOM 8008 C CA . GLN A 1 1013 ? -5.563 -11.933 -8.113 1.00 94.12 1013 GLN A CA 1
ATOM 8009 C C . GLN A 1 1013 ? -6.553 -12.294 -6.999 1.00 94.12 1013 GLN A C 1
ATOM 8011 O O . GLN A 1 1013 ? -6.468 -13.381 -6.431 1.00 94.12 1013 GLN A O 1
ATOM 8016 N N . ASP A 1 1014 ? -7.487 -11.393 -6.677 1.00 95.50 1014 ASP A N 1
ATOM 8017 C CA . ASP A 1 1014 ? -8.441 -11.611 -5.579 1.00 95.50 1014 ASP A CA 1
ATOM 8018 C C . ASP A 1 1014 ? -9.598 -12.548 -5.977 1.00 95.50 1014 ASP A C 1
ATOM 8020 O O . ASP A 1 1014 ? -10.086 -13.313 -5.146 1.00 95.50 1014 ASP A O 1
ATOM 8024 N N . GLN A 1 1015 ? -10.041 -12.511 -7.241 1.00 96.75 1015 GLN A N 1
ATOM 8025 C CA . GLN A 1 1015 ? -11.151 -13.320 -7.765 1.00 96.75 1015 GLN A CA 1
ATOM 8026 C C . GLN A 1 1015 ? -10.789 -14.048 -9.078 1.00 96.75 1015 GLN A C 1
ATOM 8028 O O . GLN A 1 1015 ? -11.490 -13.907 -10.087 1.00 96.75 1015 GLN A O 1
ATOM 8033 N N . PRO A 1 1016 ? -9.730 -14.883 -9.097 1.00 96.44 1016 PRO A N 1
ATOM 8034 C CA . PRO A 1 1016 ? -9.185 -15.494 -10.316 1.00 96.44 1016 PRO A CA 1
ATOM 8035 C C . PRO A 1 1016 ? -10.224 -16.281 -11.120 1.00 96.44 1016 PRO A C 1
ATOM 8037 O O . PRO A 1 1016 ? -10.337 -16.130 -12.338 1.00 96.44 1016 PRO A O 1
ATOM 8040 N N . LYS A 1 1017 ? -11.051 -17.082 -10.438 1.00 95.81 1017 LYS A N 1
ATOM 8041 C CA . LYS A 1 1017 ? -12.093 -17.885 -11.087 1.00 95.81 1017 LYS A CA 1
ATOM 8042 C C . LYS A 1 1017 ? -13.190 -17.026 -11.723 1.00 95.81 1017 LYS A C 1
ATOM 8044 O O . LYS A 1 1017 ? -13.632 -17.333 -12.828 1.00 95.81 1017 LYS A O 1
ATOM 8049 N N . ALA A 1 1018 ? -13.625 -15.967 -11.039 1.00 96.44 1018 ALA A N 1
ATOM 8050 C CA . ALA A 1 1018 ? -14.647 -15.067 -11.563 1.00 96.44 1018 ALA A CA 1
ATOM 8051 C C . ALA A 1 1018 ? -14.098 -14.223 -12.721 1.00 96.44 1018 ALA A C 1
ATOM 8053 O O . ALA A 1 1018 ? -14.781 -14.057 -13.725 1.00 96.44 1018 ALA A O 1
ATOM 8054 N N . SER A 1 1019 ? -12.841 -13.787 -12.625 1.00 97.44 1019 SER A N 1
ATOM 8055 C CA . SER A 1 1019 ? -12.115 -13.076 -13.680 1.00 97.44 1019 SER A CA 1
ATOM 8056 C C . SER A 1 1019 ? -11.993 -13.895 -14.975 1.00 97.44 1019 SER A C 1
ATOM 8058 O O . SER A 1 1019 ? -12.294 -13.390 -16.056 1.00 97.44 1019 SER A O 1
ATOM 8060 N N . LEU A 1 1020 ? -11.645 -15.187 -14.888 1.00 97.25 1020 LEU A N 1
ATOM 8061 C CA . LEU A 1 1020 ? -11.607 -16.075 -16.059 1.00 97.25 1020 LEU A CA 1
ATOM 8062 C C . LEU A 1 1020 ? -12.990 -16.245 -16.716 1.00 97.25 1020 LEU A C 1
ATOM 8064 O O . LEU A 1 1020 ? -13.102 -16.196 -17.942 1.00 97.25 1020 LEU A O 1
ATOM 8068 N N . GLN A 1 1021 ? -14.051 -16.429 -15.920 1.00 96.25 1021 GLN A N 1
ATOM 8069 C CA . GLN A 1 1021 ? -15.415 -16.543 -16.458 1.00 96.25 1021 GLN A CA 1
ATOM 8070 C C . GLN A 1 1021 ? -15.921 -15.214 -17.033 1.00 96.25 1021 GLN A C 1
ATOM 8072 O O . GLN A 1 1021 ? -16.570 -15.221 -18.073 1.00 96.25 1021 GLN A O 1
ATOM 8077 N N . MET A 1 1022 ? -15.572 -14.080 -16.419 1.00 96.81 1022 MET A N 1
ATOM 8078 C CA . MET A 1 1022 ? -15.864 -12.735 -16.920 1.00 96.81 1022 MET A CA 1
ATOM 8079 C C . MET A 1 1022 ? -15.276 -12.529 -18.318 1.00 96.81 1022 MET A C 1
ATOM 8081 O O . MET A 1 1022 ? -16.020 -12.148 -19.220 1.00 96.81 1022 MET A O 1
ATOM 8085 N N . LEU A 1 1023 ? -13.977 -12.806 -18.514 1.00 97.12 1023 LEU A N 1
ATOM 8086 C CA . LEU A 1 1023 ? -13.341 -12.691 -19.831 1.00 97.12 1023 LEU A CA 1
ATOM 8087 C C . LEU A 1 1023 ? -14.057 -13.585 -20.850 1.00 97.12 1023 LEU A C 1
ATOM 8089 O O . LEU A 1 1023 ? -14.474 -13.099 -21.899 1.00 97.12 1023 LEU A O 1
ATOM 8093 N N . LYS A 1 1024 ? -14.230 -14.875 -20.529 1.00 95.62 1024 LYS A N 1
ATOM 8094 C CA . LYS A 1 1024 ? -14.859 -15.847 -21.432 1.00 95.62 1024 LYS A CA 1
ATOM 8095 C C . LYS A 1 1024 ? -16.267 -15.405 -21.841 1.00 95.62 1024 LYS A C 1
ATOM 8097 O O . LYS A 1 1024 ? -16.537 -15.247 -23.025 1.00 95.62 1024 LYS A O 1
ATOM 8102 N N . MET A 1 1025 ? -17.148 -15.168 -20.867 1.00 94.44 1025 MET A N 1
ATOM 8103 C CA . MET A 1 1025 ? -18.538 -14.782 -21.120 1.00 94.44 1025 MET A CA 1
ATOM 8104 C C . MET A 1 1025 ? -18.642 -13.435 -21.845 1.00 94.44 1025 MET A C 1
ATOM 8106 O O . MET A 1 1025 ? -19.601 -13.220 -22.580 1.00 94.44 1025 MET A O 1
ATOM 8110 N N . TRP A 1 1026 ? -17.687 -12.519 -21.659 1.00 95.12 1026 TRP A N 1
ATOM 8111 C CA . TRP A 1 1026 ? -17.649 -11.269 -22.416 1.00 95.12 1026 TRP A CA 1
ATOM 8112 C C . TRP A 1 1026 ? -17.272 -11.500 -23.884 1.00 95.12 1026 TRP A C 1
ATOM 8114 O O . TRP A 1 1026 ? -18.005 -11.043 -24.757 1.00 95.12 1026 TRP A O 1
ATOM 8124 N N . MET A 1 1027 ? -16.201 -12.253 -24.165 1.00 94.94 1027 MET A N 1
ATOM 8125 C CA . MET A 1 1027 ? -15.792 -12.570 -25.543 1.00 94.94 1027 MET A CA 1
ATOM 8126 C C . MET A 1 1027 ? -16.866 -13.379 -26.291 1.00 94.94 1027 MET A C 1
ATOM 8128 O O . MET A 1 1027 ? -17.171 -13.067 -27.441 1.00 94.94 1027 MET A O 1
ATOM 8132 N N . ASP A 1 1028 ? -17.499 -14.347 -25.619 1.00 91.25 1028 ASP A N 1
ATOM 8133 C CA . ASP A 1 1028 ? -18.612 -15.145 -26.156 1.00 91.25 1028 ASP A CA 1
ATOM 8134 C C . ASP A 1 1028 ? -19.937 -14.342 -26.275 1.00 91.25 1028 ASP A C 1
ATOM 8136 O O . ASP A 1 1028 ? -20.912 -14.823 -26.852 1.00 91.25 1028 ASP A O 1
ATOM 8140 N N . GLY A 1 1029 ? -20.018 -13.130 -25.707 1.00 86.19 1029 GLY A N 1
ATOM 8141 C CA . GLY A 1 1029 ? -21.237 -12.303 -25.619 1.00 86.19 1029 GLY A CA 1
ATOM 8142 C C . GLY A 1 1029 ? -22.274 -12.767 -24.577 1.00 86.19 1029 GLY A C 1
ATOM 8143 O O . GLY A 1 1029 ? -23.242 -12.052 -24.286 1.00 86.19 1029 GLY A O 1
ATOM 8144 N N . GLU A 1 1030 ? -22.061 -13.938 -23.971 1.00 81.94 1030 GLU A N 1
ATOM 8145 C CA . GLU A 1 1030 ? -22.932 -14.579 -22.978 1.00 81.94 1030 GLU A CA 1
ATOM 8146 C C . GLU A 1 1030 ? -23.056 -13.814 -21.650 1.00 81.94 1030 GLU A C 1
ATOM 8148 O O . GLU A 1 1030 ? -24.010 -14.044 -20.905 1.00 81.94 1030 GLU A O 1
ATOM 8153 N N . LEU A 1 1031 ? -22.161 -12.856 -21.365 1.00 76.44 1031 LEU A N 1
ATOM 8154 C CA . LEU A 1 1031 ? -22.182 -12.022 -20.151 1.00 76.44 1031 LEU A CA 1
ATOM 8155 C C . LEU A 1 1031 ? -23.491 -11.226 -19.988 1.00 76.44 1031 LEU A C 1
ATOM 8157 O O . LEU A 1 1031 ? -23.740 -10.683 -18.924 1.00 76.44 1031 LEU A O 1
ATOM 8161 N N . THR A 1 1032 ? -24.345 -11.180 -21.013 1.00 60.00 1032 THR A N 1
ATOM 8162 C CA . THR A 1 1032 ? -25.636 -10.477 -21.027 1.00 60.00 1032 THR A CA 1
ATOM 8163 C C . THR A 1 1032 ? -26.863 -11.346 -20.695 1.00 60.00 1032 THR A C 1
ATOM 8165 O O . THR A 1 1032 ? -27.968 -10.809 -20.602 1.00 60.00 1032 THR A O 1
ATOM 8168 N N . LEU A 1 1033 ? -26.716 -12.671 -20.547 1.00 51.62 1033 LEU A N 1
ATOM 8169 C CA . LEU A 1 1033 ? -27.840 -13.613 -20.703 1.00 51.62 1033 LEU A CA 1
ATOM 8170 C C . LEU A 1 1033 ? -28.605 -14.008 -19.423 1.00 51.62 1033 LEU A C 1
ATOM 8172 O O . LEU A 1 1033 ? -29.680 -14.601 -19.533 1.00 51.62 1033 LEU A O 1
ATOM 8176 N N . THR A 1 1034 ? -28.132 -13.673 -18.218 1.00 44.56 1034 THR A N 1
ATOM 8177 C CA . THR A 1 1034 ? -28.835 -13.977 -16.951 1.00 44.56 1034 THR A CA 1
ATOM 8178 C C . THR A 1 1034 ? -29.792 -12.862 -16.515 1.00 44.56 1034 THR A C 1
ATOM 8180 O O . THR A 1 1034 ? -29.553 -12.155 -15.536 1.00 44.56 1034 THR A O 1
ATOM 8183 N N . GLN A 1 1035 ? -30.914 -12.721 -17.229 1.00 35.69 1035 GLN A N 1
ATOM 8184 C CA . GLN A 1 1035 ? -32.078 -11.981 -16.719 1.00 35.69 1035 GLN A CA 1
ATOM 8185 C C . GLN A 1 1035 ? -32.804 -12.768 -15.612 1.00 35.69 1035 GLN A C 1
ATOM 8187 O O . GLN A 1 1035 ? -32.830 -14.001 -15.633 1.00 35.69 1035 GLN A O 1
ATOM 8192 N N . ILE A 1 1036 ? -33.414 -12.028 -14.679 1.00 37.03 1036 ILE A N 1
ATOM 8193 C CA . ILE A 1 1036 ? -34.349 -12.498 -13.641 1.00 37.03 1036 ILE A CA 1
ATOM 8194 C C . ILE A 1 1036 ? -35.735 -11.936 -13.970 1.00 37.03 1036 ILE A C 1
ATOM 8196 O O . ILE A 1 1036 ? -35.788 -10.722 -14.277 1.00 37.03 1036 ILE A O 1
#

Organism: Lactuca sativa (NCBI:txid4236)

Foldseek 3Di:
DDDDDDDDDDPPDDDDDDPDDDFDWDDDPLEIETPDPDFALEWEAWPNHIYRHHDQLLCLFFPQSVVVVVVPVVPDPGSYYHYDPPQQPIPVLVVQLRCVSVVHDDDDDLQNLLNVLSNCVVRVRDCVSPPPTSNVVSVVCCVPPQLQDLVSLLNNLVSCPVPVPSCVVVCVLVSSLLSNLVVLVDDPVVDPDDDCPPQVFDADPVQATDDV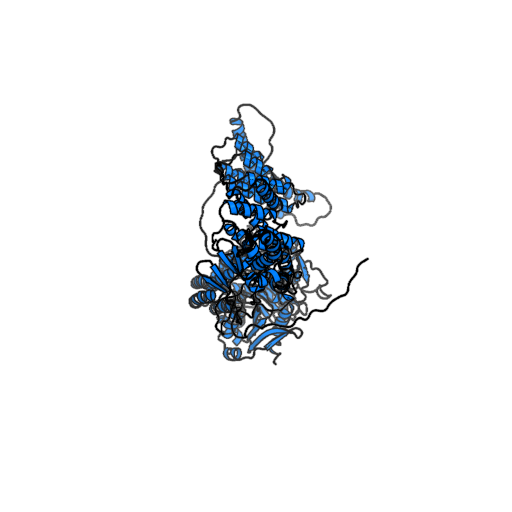NHGPVDHDDDDPQQVCLVSLLPHDLVSSLVSLVSNVVVPDDLVSSLSSLLSSLVQLFPPLVVQQPDDDDPDDNDDDDDLVRNLVSLLSSLVRRDQDQDLSVLSSLLSSLLSNQLSVHDPVSLLSSLLSNLCRVLSDALVSQQRAHNDPDLAGGDLVSSLSSLLSVVPDPPDDLVSLLSNLLSLLQNLQVSLLRLRDDLVSSVSSLPSRDPSSALACLSLLNSLLSNLVNHVPDDLVSLVVSLVSDPLLRHDCCSLPVNLVDPSHDLVVNLLSLAAVVVVLVVVVVVVVVVVPVVPDPDDDDDDPDPVCVVVVVVVVVSVVQSVVSVVVSVVSVVVVVVVPPDDDDDDDDHDHHDDDDDDDDDDDDDDFCVVVCVLLVQEDPDAFQADADDPVPPDPDPPPDAQKDKDQFDAAEDDDPPPQQPPWRWMWIWGAFPPDPFWTKIKTKTAAPDDNQFAEEEEDEPQPQFFLVCCCAQFAHQWHQDPVRHTYGDPLHLSNRHTYMTIRDDAGHFQIHGNDPVSQDQALLSRLSRVVRVVLRVCVVVVSNQPHEYEYEYEENVLSNFLSNLLSLVVCLVVVVHRNHNFQAYEYELYQAALLLQLQVLLVLLVVLVLDDPVVSVVLNVLSVVLNVLLVVLEAPQDVSLLVSCVSSSVSVVSSCVSRCADLQFQVGNDDDHPVSVQVSCLPPVNCVSSVRDNPDRGGRGRVVSVVSHSSHSSYRSLVSVQVCVVVQRAYEYEYECGHNPSHLRSVVRVLLVRDHPCNVVQVVFDWDFDDDPRDGQWIKTDDRRYIYTYGYQGTRSCSNRPSNSVSVVVNCVVVVVSPPDDD

InterPro domains:
  IPR000210 BTB/POZ domain [PF00651] (40-126)
  IPR000210 BTB/POZ domain [PS50097] (40-110)
  IPR000210 BTB/POZ domain [SM00225] (40-140)
  IPR001563 Peptidase S10, serine carboxypeptidase [PF00450] (635-1028)
  IPR001563 Peptidase S10, serine carboxypeptidase [PR00724] (702-714)
  IPR001563 Peptidase S10, serine carboxypeptidase [PR00724] (715-725)
  IPR001563 Peptidase S10, serine carboxypeptidase [PR00724] (750-775)
  IPR001563 Peptidase S10, serine carboxypeptidase [PR00724] (999-1012)
  IPR011333 SKP1/BTB/POZ domain superfamily [G3DSA:3.30.710.10] (28-148)
  IPR011333 SKP1/BTB/POZ domain superfamily [SSF54695] (30-127)
  IPR018202 Serine carboxypeptidase, serine active site [PS00131] (764-771)
  IPR027356 NPH3 domain [PF03000] (226-467)
  IPR027356 NPH3 domain [PS51649] (226-491)
  IPR029058 Alpha/Beta hydrolase fold [G3DSA:3.40.50.1820] (620-1034)
  IPR029058 Alpha/Beta hydrolase fold [SSF53474] (637-1029)
  IPR033124 Serine carboxypeptidases, histidine active site [PS00560] (999-1016)
  IPR043454 NPH3/RPT2-like family [PTHR32370] (34-550)

pLDDT: mean 77.61, std 20.95, range [20.48, 98.69]

Sequence (1036 aa):
MISFSSFELEKKGSSMAPTGKALEFYNEDNDWFCNAVLPSDLTIVIDGVNFHLHKFPLLSRCGKIEKLMKETENNNKGTSTIILEDIPGGATSFLAASKFCYGVHIELTPTNIVMVYHMSDYLEMTDEYGDDNLFSKTETYFHKNILKNWKDCMVALQSCETIVTKSDNLQIISKCLNAMSAMVCTDPSLFGWPMMMMYGCLQSPGGSILWNGIDTGARIQTSESDWWFEDVSHLSIVLFKRLIKTMESKGIQPEKLTGAIMYYSGKCLHGLGRWQSGQFSKTRSTTKYDIVDQRVVLESIVDILPQIKDESFCRFLLGLLRVGLMLGVSNKCQESLERRIGMQLEFATLDGIMIPSYIDSDTLYNTDTVERMINYFITCEEMGFTTLKNVSKLVDSYIAEIASDVNLKPDKIHSLAKSLPESSRSLHDGLYRALDIYFEAHSWLHEKEKEGLCKIIEWEKLSIDACAHASQNVRLPLRVVLQVLFFEQMHIKTALAGCLHVLDDENNPTYHPLGLVHENELLRVGMEKMRSRVSELEQEFNKLRQEMTRMSGTHLSLMLVDHSPFASFASQIHDPSSRTGYELIKELNLNPKLDLNIIKPNISDSSSVSITGSRIVEKPLKLQVLGDSGASVHDLAHLAGYVQIKHTVGARMFYYFFESRNKKDDPVVIWLTGGPGCSSAIALFYENGPFQLTNNLSLVWNDHGWDKVANMIYIDQPIGTGFSYSSSEKDIRHDEKGVGDDLYDFLQEFFKVHPEYVKNDLYITGESYGGHYIPAFATRINQGNKNKDGIHLNLKGFAIGNGLTEPGIQFKADVDFALVNQLITQKDYNELIQIVPKCEEAANKCGTNGKASCLDAWNICGEIHSKILYASNICPYDLRKQRCGDLSRIDEFLNLESVKKALGVPEEIHFGACNGKVYGALKEDIMRNLEVGIPVLLEDGIQMLVYAGEYDFICNWLGNYRWVKGMKWSGQLNFAASTVYQFIVDGKEAGLAKNYGPLTFLKVHDAGHMVPQDQPKASLQMLKMWMDGELTLTQI

Radius of gyration: 42.44 Å; chains: 1; bounding box: 116×57×141 Å

Secondary structure (DSSP, 8-state):
---------------PPPTT----EEEETTEEEE--SS---EEEEETTEEEEE-HHHHHTT-HHHHHHHHHHTTT--S-EEEE--S-TTHHHHHHHHHHHHTTPPP---TTTHHHHHHHHHHTT--GGGSSS-HHHHHHHHHHHTGGG-HHHHHHHHHHTTTSHHHHHHTTHHHHHHHHHHHHHHS-GGG----SSTTTT-PBPTTSEEEETTEEEEEE----TT-TTHHHHTTS-HHHHHHHHHHHHTTT--HHHHHHHHHHHHHHHSTTGGGT--SS-----------HHHHHHHHHHHHTT------HHHHHHHHHHHHHHHHTT--HHHHHHHHHHHHTTGGG--HHHH-PBP-SS-SSSB-HHHHHHHHHHHHT-S---HHHHHHHHHHHHHHHHHHTT-TT--HHHHHHHHHHS-GGG-S--HHHHHHHHHHHHHTTT--HHHHHHHGGG--GGGS-TTHHHHTTS-TTS-HHHHHTTSSHHHHHHHHHHHHHHHHHHGGGSSS---S-TTSHHHHHHHHHHHHHHHHHHHHHHHHHHHHHHHHH--S--------------------------HHHHHHHTT---SSS--B-PPPGGG-------S-SEEEEE----EES---TTGGG--EEEEEEE-SSSSS-EEEEEEE--SS-TTSPEEEEE--TTTB-THHHHHHTSSSEEE-TTS-EEE-TT-GGGTSEEEEE--STTSTT-BBS-GGGS--SHHHHHHHHHHHHHHHHHH-GGGTTSPEEEEEBTTHHHHHHHHHHHHHHHHHHT-SSPP-EEEEEEES--S-HHHHHHHHHHHHHHTTSS-HHHHHHHTTTHHHHHHHHHHHTTS-SHHHHHHHHHHHHHHHHHHHHH-SBTTBTT-SSPPP-HHHHHHHHSHHHHHHHT--TTPPP-SB-HHHHHHTTTTTTS--GGGHHHHHHTT-EEEEEEETT-STT-HHHHHHHHHH--STTHHHHHHSPPEEEEETTEEEEEEEEETTEEEEEETT--SSHHHHSHHHHHHHHHHHHTSGGG----